Protein 5RL9 (pdb70)

GO terms:
  GO:0060090 molecular adaptor activity (F, IDA)
  GO:0039718 double membrane vesicle viral factory (C, IDA)
  GO:0005737 cytoplasm (C, IDA)
  GO:0039606 symbiont-mediated suppression of host translation initiation (P, IDA)
  GO:0039694 viral RNA genome replication (P, IDA)
  GO:0003724 RNA helicase activity (F, IDA)
  GO:0052170 symbiont-mediated suppression of host innate immune response (P, IDA)
  GO:0140311 protein sequestering activity (F, IDA)
  GO:0004843 cysteine-type deubiquitinase activity (F, EXP)
  GO:0042025 host cell nucleus (C, EXP)
  GO:0044165 host cell endoplasmic reticulum (C, EXP)
  GO:0044174 host cell endosome (C, EXP)
  GO:0044177 host cell Golgi apparatus (C, EXP)
  GO:0030430 host cell cytoplasm (C, EXP)
  GO:0034062 5'-3' RNA polymerase activity (F, EXP)
  GO:0000175 3'-5'-RNA exonuclease activity (F, TAS)
  GO:0062243 double membrane vesicle viral factory outer membrane (C, TAS)
  GO:0003968 RNA-directed RNA polymerase activity (F, TAS)
  GO:0016892 RNA endonuclease activity producing 3'-phosphomonoesters, hydrolytic mechanism (F, TAS)
  GO:0032574 5'-3' RNA helicase activity (F, TAS)

CATH classification: 3.40.50.300

Sequence (1157 aa):
AVGACVLCNSQTSLRCGACIRRPFLCCKCCYDHVISTSHKLVLSVNPYVCNAPGCDVTDVTQLYLGGMSYYCKSHKPPISFPLCANGQVFGLYKVTDFNAIATCDWTNAGDYILANTCTERLKLFAAETLKATEETFKLSYGIATVREVLSDRELHLSWEVGKPRPPLNRNYVFTGYQIGEYTFEKDAVVYRGTTTYKLNVGDYFVLTSHTVMPLSAPTLVPQEHYVRITGLYPTLNISDEFSSNVANYQKVGMQKYSTLQGPPGTGKSHFAIGLALYYPSARIVYTACSHAAVDALCEKALKYLPIDKCSRIIPARARVECFDKFKVNSTLEQYVFCTVNALPETTADIVVFDEISMATNYDLSVVNARLRAKHYVYIGDPAQLPAPRTLLTKGTLEPEYFNSVCRLMKTIGPDMFLGTCRRCPAEIVDTVSALVYDNKLKAHKDKSAQCFKMFYKGVITHDVSSAINRPQIGVVREFLTRNPAWRKAVFISPYNSQNAVASKILGLPTQTVDSSQGSEYDYVIFTQTTETAHSCNVNRFNVAITRAKVGILCIMSDRDLYDKLQFTSLEIVGACVLCNSQTSLRCGACIRRPFLCCKCCYDHVISTSHKLVLSVNPYVCNAPGCDVTDVTQLYLGGMSYYCKSHKPPISFPLCANGQVFGLYKNTCVGSDNVTDFNAIATCDWTNAGDYILANTCTERLKLFAAETLKATEETFKLSYGIATVREVLSDRELHLSWEVGKPRPPLNRNYVFTGYRVTKNSKVQIGEYTFEKGAVVYRGTTTYKLNVGDYFVLTSHTVMPLSAPTLVPQEHYVRITGLYPTLNISDEFSSNVANYQKVGMQKYSTLQGPPGTGKSHFAIGLALYYPSARIVYTACSHAAVDALCEKALKYLPIDKCSRIIPAVECFDKFKVNSTLEQYVFCTVNALPETTADIVVFDEISMATNYDLSVVNARLRAKHYVYIGDPAQLPAPRTLLTKGTLEPEYFNSVCRLMKTIGPDMFLGTCRRCPAEIVDTVSALVYDNKLKAHKDKSAQCFKMMFYKGVITHDVSSAINRPQIGVVREFLTRNPAWRKAVFISPYNSQNAVASKILGLPTQTVDSSQGSEYDYVIFTQTTETAHSCNVNRFNVAITRAKVGILCIMSDRDLYDKLQFTSLEIP

Radius of gyration: 34.45 Å; Cα contacts (8 Å, |Δi|>4): 2597; chains: 2; bounding box: 66×100×106 Å

Secondary structure (DSSP, 8-state):
--EE-TTT--EES-EESSSTT--B--HHHHHHHHTTSS---EESSSBSS--STT-----GGGEEEETTEEEETTT--SS-EESEETTEE--S---HHHHHHHH--S-BHHHHHHHHHS-HHHHHHHHHHHHHHHHHHHTTSPPEEEEEE-SSS-EEEEEPTTSPPPP-SSS--EEE----EEEEE---BEEEESS-----TT-EEEE--PPPPPP-S-SSPPP-B-SS--S----SS--GGGGGGHHHHHHHHTBSEEEEE--TTS-HHHHHHHHHHHSTT--EEEEESSHHHHHHHHHHHHHHS-GGGEEE---SS--S----SSEES-TTSSEEEEEGGG--SEEEEEEEE--GGG--HHHHHHHHHHEEEEEEEEEE-TTS-----TT--BS---GGGS-HHHHHHHHT--SEE--EE-SS-HHHHHHHHHHHSTT-PEE-S---S-EEEEE-----EEETTEEE-HHHHHHHHHHHHH-GGGGGPEEEES-HHHHHHHHHHH---EEEHHHHTT--EEEEEEE----SHHHH-HHHHHHHHTTEEEEEEEEES-HHHHHH--SEEPP-/-EE-TTT--EES-EESSSTT--B--HHHHHHHHHHSS---EESSSBSS--STT-----GGGEEEETTEEEETTT--SS-EESEETTEE--S-TTS----S-THHHHHHHH--S-BHHHHHHHHHS-HHHHHHHHHHHHHHHHHHHTTSPPEEEEE--SSSEEEEEEPTTSPPPP-STT--EEEEEE-SSSEEEEEEEEEEE--EEEEESS-----TT-EEEEPP-PPPPP-S-SSPPP-B-SS--S----S---TTTGGGHHHHHHHHTBSEEEEE--TTS-HHHHHHHHHHHSTT--EEEEESSHHHHHHHHHHHHHHS-GGGEEE---------SSEET-TTSSEEEEEGGG--SEEEEEEEE--GGG--HHHHHHHHHHEEEEEEEEEE-TTS-----TT--BS---GGGS-HHHHHHHHT--SEE--EESSS-HHHHHHHHHHHSTT-PEESS---S-EEEEE-----EE-SS-EE-HHHHHHHHHHHHH-GGGGGPEEEES-HHHHHHHHHHH---EEEHHHHTT--EEEEEEE----SHHHH-HHHHHHHHTTEEEEEEEEES-HHHHHH--SEE----

Organism: Severe acute respiratory syndrome coronavirus 2 (NCBI:txid2697049)

Structure (mmCIF, N/CA/C/O backbone):
data_5RL9
#
_entry.id   5RL9
#
_cell.length_a   59.119
_cell.length_b   70.182
_cell.length_c   85.413
_cell.angle_alpha   102.610
_cell.angle_beta   96.080
_cell.angle_gamma   112.480
#
_symmetry.space_group_name_H-M   'P 1'
#
loop_
_entity.id
_entity.type
_entity.pdbx_description
1 polymer Helicase
2 non-polymer 'ZINC ION'
3 non-polymer 'PHOSPHATE ION'
4 non-polymer 1-(3-fluoro-4-methylphenyl)methanesulfonamide
5 water water
#
loop_
_atom_site.group_PDB
_atom_site.id
_atom_site.type_symbol
_atom_site.label_atom_id
_atom_site.label_alt_id
_atom_site.label_comp_id
_atom_site.label_asym_id
_atom_site.label_entity_id
_atom_site.label_seq_id
_atom_site.pdbx_PDB_ins_code
_atom_site.Cartn_x
_atom_site.Cartn_y
_atom_site.Cartn_z
_atom_site.occupancy
_atom_site.B_iso_or_equiv
_atom_site.auth_seq_id
_atom_site.auth_comp_id
_atom_site.auth_asym_id
_atom_site.auth_atom_id
_atom_site.pdbx_PDB_model_num
ATOM 1 N N . ALA A 1 1 ? -0.461 45.301 -46.136 1.00 102.54 1 ALA A N 1
ATOM 2 C CA . ALA A 1 1 ? -0.111 46.234 -47.205 1.00 103.38 1 ALA A CA 1
ATOM 3 C C . ALA A 1 1 ? 1.353 46.137 -47.663 1.00 101.89 1 ALA A C 1
ATOM 4 O O . ALA A 1 1 ? 1.852 47.065 -48.299 1.00 107.82 1 ALA A O 1
ATOM 6 N N . VAL A 1 2 ? 2.044 45.030 -47.352 1.00 99.51 2 VAL A N 1
ATOM 7 C CA . VAL A 1 2 ? 3.429 44.835 -47.786 1.00 94.16 2 VAL A CA 1
ATOM 8 C C . VAL A 1 2 ? 3.527 43.483 -48.492 1.00 94.34 2 VAL A C 1
ATOM 9 O O . VAL A 1 2 ? 3.093 42.468 -47.946 1.00 96.40 2 VAL A O 1
ATOM 13 N N . GLY A 1 3 ? 4.086 43.487 -49.696 1.00 88.87 3 GLY A N 1
ATOM 14 C CA . GLY A 1 3 ? 4.183 42.280 -50.495 1.00 85.24 3 GLY A CA 1
ATOM 15 C C . GLY A 1 3 ? 5.187 42.317 -51.623 1.00 82.97 3 GLY A C 1
ATOM 16 O O . GLY A 1 3 ? 6.057 43.187 -51.683 1.00 78.28 3 GLY A O 1
ATOM 17 N N . ALA A 1 4 ? 5.084 41.331 -52.507 1.00 85.58 4 ALA A N 1
ATOM 18 C CA . ALA A 1 4 ? 5.989 41.189 -53.641 1.00 89.03 4 ALA A CA 1
ATOM 19 C C . ALA A 1 4 ? 5.387 41.732 -54.947 1.00 91.22 4 ALA A C 1
ATOM 20 O O . ALA A 1 4 ? 4.188 41.570 -55.201 1.00 92.89 4 ALA A O 1
ATOM 22 N N . CYS A 1 5 ? 6.242 42.356 -55.781 1.00 89.11 5 CYS A N 1
ATOM 23 C CA . CYS A 1 5 ? 5.900 42.948 -57.073 1.00 87.49 5 CYS A CA 1
ATOM 24 C C . CYS A 1 5 ? 5.439 41.879 -58.059 1.00 88.59 5 CYS A C 1
ATOM 25 O O . CYS A 1 5 ? 6.104 40.854 -58.186 1.00 90.95 5 CYS A O 1
ATOM 28 N N . VAL A 1 6 ? 4.329 42.124 -58.785 1.00 85.30 6 VAL A N 1
ATOM 29 C CA . VAL A 1 6 ? 3.848 41.162 -59.775 1.00 85.41 6 VAL A CA 1
ATOM 30 C C . VAL A 1 6 ? 4.751 41.072 -61.004 1.00 87.15 6 VAL A C 1
ATOM 31 O O . VAL A 1 6 ? 4.616 40.122 -61.745 1.00 88.84 6 VAL A O 1
ATOM 35 N N . LEU A 1 7 ? 5.654 42.032 -61.239 1.00 89.23 7 LEU A N 1
ATOM 36 C CA . LEU A 1 7 ? 6.531 41.993 -62.417 1.00 91.47 7 LEU A CA 1
ATOM 37 C C . LEU A 1 7 ? 7.953 41.497 -62.140 1.00 96.87 7 LEU A C 1
ATOM 38 O O . LEU A 1 7 ? 8.589 40.942 -63.051 1.00 97.42 7 LEU A O 1
ATOM 43 N N . CYS A 1 8 ? 8.471 41.722 -60.918 1.00 96.36 8 CYS A N 1
ATOM 44 C CA . CYS A 1 8 ? 9.843 41.317 -60.627 1.00 97.18 8 CYS A CA 1
ATOM 45 C C . CYS A 1 8 ? 10.059 40.794 -59.222 1.00 99.55 8 CYS A C 1
ATOM 46 O O . CYS A 1 8 ? 11.212 40.662 -58.833 1.00 101.91 8 CYS A O 1
ATOM 49 N N . ASN A 1 9 ? 8.987 40.526 -58.453 1.00 103.97 9 ASN A N 1
ATOM 50 C CA . ASN A 1 9 ? 9.051 39.972 -57.087 1.00 107.58 9 ASN A CA 1
ATOM 51 C C . ASN A 1 9 ? 9.652 40.922 -56.024 1.00 110.23 9 ASN A C 1
ATOM 52 O O . ASN A 1 9 ? 9.465 40.659 -54.834 1.00 110.47 9 ASN A O 1
ATOM 57 N N . SER A 1 10 ? 10.347 42.024 -56.433 1.00 107.86 10 SER A N 1
ATOM 58 C CA . SER A 1 10 ? 10.964 43.012 -55.525 1.00 103.01 10 SER A CA 1
ATOM 59 C C . SER A 1 10 ? 9.979 43.459 -54.453 1.00 104.07 10 SER A C 1
ATOM 60 O O . SER A 1 10 ? 8.844 43.798 -54.770 1.00 102.89 10 SER A O 1
ATOM 63 N N . GLN A 1 11 ? 10.384 43.372 -53.191 1.00 103.40 11 GLN A N 1
ATOM 64 C CA . GLN A 1 11 ? 9.521 43.757 -52.085 1.00 102.12 11 GLN A CA 1
ATOM 65 C C . GLN A 1 11 ? 9.197 45.273 -52.154 1.00 99.12 11 GLN A C 1
ATOM 66 O O . GLN A 1 11 ? 10.030 46.067 -52.611 1.00 97.68 11 GLN A O 1
ATOM 72 N N . THR A 1 12 ? 7.955 45.643 -51.774 1.00 92.80 12 THR A N 1
ATOM 73 C CA . THR A 1 12 ? 7.456 47.024 -51.740 1.00 88.10 12 THR A CA 1
ATOM 74 C C . THR A 1 12 ? 6.170 47.156 -50.895 1.00 86.18 12 THR A C 1
ATOM 75 O O . THR A 1 12 ? 5.571 46.163 -50.480 1.00 85.08 12 THR A O 1
ATOM 79 N N . SER A 1 13 ? 5.815 48.403 -50.578 1.00 86.58 13 SER A N 1
ATOM 80 C CA . SER A 1 13 ? 4.585 48.798 -49.925 1.00 83.54 13 SER A CA 1
ATOM 81 C C . SER A 1 13 ? 3.585 49.343 -50.996 1.00 82.36 13 SER A C 1
ATOM 82 O O . SER A 1 13 ? 2.438 49.619 -50.643 1.00 79.37 13 SER A O 1
ATOM 85 N N . LEU A 1 14 ? 4.000 49.497 -52.288 1.00 78.70 14 LEU A N 1
ATOM 86 C CA . LEU A 1 14 ? 3.098 50.046 -53.304 1.00 79.55 14 LEU A CA 1
ATOM 87 C C . LEU A 1 14 ? 2.185 49.011 -53.954 1.00 77.41 14 LEU A C 1
ATOM 88 O O . LEU A 1 14 ? 2.620 47.927 -54.297 1.00 78.34 14 LEU A O 1
ATOM 93 N N . ARG A 1 15 ? 0.923 49.379 -54.144 1.00 79.56 15 ARG A N 1
ATOM 94 C CA . ARG A 1 15 ? -0.119 48.625 -54.865 1.00 76.60 15 ARG A CA 1
ATOM 95 C C . ARG A 1 15 ? -0.805 49.627 -55.787 1.00 77.13 15 ARG A C 1
ATOM 96 O O . ARG A 1 15 ? -1.031 50.773 -55.370 1.00 71.42 15 ARG A O 1
ATOM 104 N N . CYS A 1 16 ? -1.170 49.213 -57.019 1.00 75.72 16 CYS A N 1
ATOM 105 C CA . CYS A 1 16 ? -1.897 50.127 -57.889 1.00 71.20 16 CYS A CA 1
ATOM 106 C C . CYS A 1 16 ? -3.351 50.163 -57.483 1.00 68.74 16 CYS A C 1
ATOM 107 O O . CYS A 1 16 ? -4.020 49.144 -57.541 1.00 67.67 16 CYS A O 1
ATOM 110 N N . GLY A 1 17 ? -3.834 51.324 -57.066 1.00 65.82 17 GLY A N 1
ATOM 111 C CA . GLY A 1 17 ? -5.224 51.490 -56.666 1.00 66.59 17 GLY A CA 1
ATOM 112 C C . GLY A 1 17 ? -6.184 51.490 -57.845 1.00 66.72 17 GLY A C 1
ATOM 113 O O . GLY A 1 17 ? -7.373 51.201 -57.669 1.00 68.46 17 GLY A O 1
ATOM 114 N N . ALA A 1 18 ? -5.691 51.834 -59.059 1.00 65.77 18 ALA A N 1
ATOM 115 C CA . ALA A 1 18 ? -6.570 51.877 -60.233 1.00 64.62 18 ALA A CA 1
ATOM 116 C C . ALA A 1 18 ? -6.792 50.478 -60.876 1.00 67.25 18 ALA A C 1
ATOM 117 O O . ALA A 1 18 ? -7.822 50.258 -61.527 1.00 68.28 18 ALA A O 1
ATOM 119 N N . CYS A 1 19 ? -5.849 49.540 -60.653 1.00 62.84 19 CYS A N 1
ATOM 120 C CA . CYS A 1 19 ? -5.985 48.147 -61.101 1.00 62.19 19 CYS A CA 1
ATOM 121 C C . CYS A 1 19 ? -7.083 47.481 -60.305 1.00 62.82 19 CYS A C 1
ATOM 122 O O . CYS A 1 19 ? -7.065 47.586 -59.089 1.00 66.39 19 CYS A O 1
ATOM 125 N N . ILE A 1 20 ? -7.995 46.754 -60.947 1.00 63.29 20 ILE A N 1
ATOM 126 C CA . ILE A 1 20 ? -9.099 46.071 -60.259 1.00 65.48 20 ILE A CA 1
ATOM 127 C C . ILE A 1 2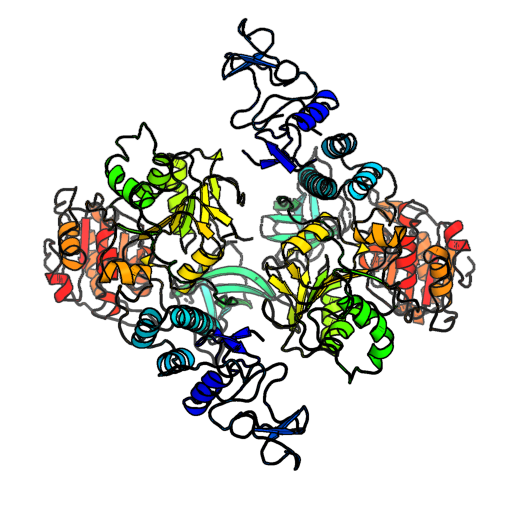0 ? -8.586 45.036 -59.212 1.00 63.41 20 ILE A C 1
ATOM 128 O O . ILE A 1 20 ? -9.211 44.864 -58.159 1.00 62.06 20 ILE A O 1
ATOM 133 N N . ARG A 1 21 ? -7.422 44.424 -59.460 1.00 63.83 21 ARG A N 1
ATOM 134 C CA . ARG A 1 21 ? -6.868 43.447 -58.524 1.00 67.76 21 ARG A CA 1
ATOM 135 C C . ARG A 1 21 ? -5.866 44.066 -57.503 1.00 70.53 21 ARG A C 1
ATOM 136 O O . ARG A 1 21 ? -5.407 43.342 -56.628 1.00 72.85 21 ARG A O 1
ATOM 144 N N . ARG A 1 22 ? -5.576 45.393 -57.592 1.00 73.57 22 ARG A N 1
ATOM 145 C CA . ARG A 1 22 ? -4.626 46.137 -56.725 1.00 72.43 22 ARG A CA 1
ATOM 146 C C . ARG A 1 22 ? -3.285 45.428 -56.539 1.00 71.50 22 ARG A C 1
ATOM 147 O O . ARG A 1 22 ? -2.881 45.137 -55.412 1.00 71.02 22 ARG A O 1
ATOM 155 N N . PRO A 1 23 ? -2.609 45.077 -57.646 1.00 71.07 23 PRO A N 1
ATOM 156 C CA . PRO A 1 23 ? -1.349 44.345 -57.528 1.00 72.51 23 PRO A CA 1
ATOM 157 C C . PRO A 1 23 ? -0.219 45.149 -56.900 1.00 74.43 23 PRO A C 1
ATOM 158 O O . PRO A 1 23 ? -0.102 46.353 -57.111 1.00 70.92 23 PRO A O 1
ATOM 162 N N . PHE A 1 24 ? 0.646 44.453 -56.162 1.00 77.35 24 PHE A N 1
ATOM 163 C CA . PHE A 1 24 ? 1.829 45.053 -55.582 1.00 79.21 24 PHE A CA 1
ATOM 164 C C . PHE A 1 24 ? 2.805 45.369 -56.727 1.00 80.33 24 PHE A C 1
ATOM 165 O O . PHE A 1 24 ? 3.034 44.541 -57.604 1.00 82.07 24 PHE A O 1
ATOM 173 N N . LEU A 1 25 ? 3.301 46.609 -56.768 1.00 78.38 25 LEU A N 1
ATOM 174 C CA . LEU A 1 25 ? 4.236 47.072 -57.795 1.00 75.52 25 LEU A CA 1
ATOM 175 C C . LEU A 1 25 ? 5.406 47.739 -57.087 1.00 76.07 25 LEU A C 1
ATOM 176 O O . LEU A 1 25 ? 5.184 48.590 -56.227 1.00 70.98 25 LEU A O 1
ATOM 181 N N . CYS A 1 26 ? 6.640 47.351 -57.427 1.00 79.86 26 CYS A N 1
ATOM 182 C CA . CYS A 1 26 ? 7.810 47.982 -56.829 1.00 84.81 26 CYS A CA 1
ATOM 183 C C . CYS A 1 26 ? 7.994 49.394 -57.377 1.00 85.17 26 CYS A C 1
ATOM 184 O O . CYS A 1 26 ? 7.418 49.729 -58.402 1.00 85.44 26 CYS A O 1
ATOM 187 N N . CYS A 1 27 ? 8.821 50.211 -56.718 1.00 86.99 27 CYS A N 1
ATOM 188 C CA . CYS A 1 27 ? 9.151 51.573 -57.136 1.00 85.52 27 CYS A CA 1
ATOM 189 C C . CYS A 1 27 ? 9.410 51.732 -58.659 1.00 84.24 27 CYS A C 1
ATOM 190 O O . CYS A 1 27 ? 8.814 52.613 -59.271 1.00 85.92 27 CYS A O 1
ATOM 193 N N . LYS A 1 28 ? 10.290 50.907 -59.269 1.00 82.93 28 LYS A N 1
ATOM 194 C CA . LYS A 1 28 ? 10.630 51.019 -60.696 1.00 86.75 28 LYS A CA 1
ATOM 195 C C . LYS A 1 28 ? 9.514 50.565 -61.663 1.00 86.92 28 LYS A C 1
ATOM 196 O O . LYS A 1 28 ? 9.419 51.077 -62.785 1.00 85.06 28 LYS A O 1
ATOM 198 N N . CYS A 1 29 ? 8.670 49.621 -61.218 1.00 85.76 29 CYS A N 1
ATOM 199 C CA . CYS A 1 29 ? 7.569 49.082 -62.013 1.00 82.24 29 CYS A CA 1
ATOM 200 C C . CYS A 1 29 ? 6.282 49.910 -61.867 1.00 80.42 29 CYS A C 1
ATOM 201 O O . CYS A 1 29 ? 5.601 50.163 -62.860 1.00 74.28 29 CYS A O 1
ATOM 204 N N . CYS A 1 30 ? 5.980 50.367 -60.639 1.00 77.58 30 CYS A N 1
ATOM 205 C CA . CYS A 1 30 ? 4.871 51.269 -60.313 1.00 77.04 30 CYS A CA 1
ATOM 206 C C . CYS A 1 30 ? 4.991 52.546 -61.161 1.00 73.67 30 CYS A C 1
ATOM 207 O O . CYS A 1 30 ? 4.002 53.019 -61.712 1.00 73.61 30 CYS A O 1
ATOM 210 N N . TYR A 1 31 ? 6.219 53.060 -61.303 1.00 76.38 31 TYR A N 1
ATOM 211 C CA . TYR A 1 31 ? 6.493 54.240 -62.103 1.00 76.75 31 TYR A CA 1
ATOM 212 C C . TYR A 1 31 ? 6.166 53.977 -63.557 1.00 76.63 31 TYR A C 1
ATOM 213 O O . TYR A 1 31 ? 5.403 54.732 -64.151 1.00 75.64 31 TYR A O 1
ATOM 222 N N . ASP A 1 32 ? 6.740 52.904 -64.132 1.00 75.85 32 ASP A N 1
ATOM 223 C CA . ASP A 1 32 ? 6.522 52.545 -65.532 1.00 74.09 32 ASP A CA 1
ATOM 224 C C . ASP A 1 32 ? 5.044 52.309 -65.867 1.00 69.72 32 ASP A C 1
ATOM 225 O O . ASP A 1 32 ? 4.631 52.528 -67.000 1.00 70.43 32 ASP A O 1
ATOM 230 N N . HIS A 1 33 ? 4.242 51.954 -64.854 1.00 65.21 33 HIS A N 1
ATOM 231 C CA . HIS A 1 33 ? 2.808 51.757 -64.948 1.00 61.90 33 HIS A CA 1
ATOM 232 C C . HIS A 1 33 ? 2.048 53.099 -64.900 1.00 64.20 33 HIS A C 1
ATOM 233 O O . HIS A 1 33 ? 1.229 53.363 -65.785 1.00 65.13 33 HIS A O 1
ATOM 240 N N . VAL A 1 34 ? 2.313 53.940 -63.882 1.00 64.42 34 VAL A N 1
ATOM 241 C CA . VAL A 1 34 ? 1.586 55.203 -63.760 1.00 63.83 34 VAL A CA 1
ATOM 242 C C . VAL A 1 34 ? 1.897 56.171 -64.877 1.00 62.63 34 VAL A C 1
ATOM 243 O O . VAL A 1 34 ? 0.983 56.837 -65.365 1.00 63.51 34 VAL A O 1
ATOM 247 N N . ILE A 1 35 ? 3.164 56.202 -65.318 1.00 64.30 35 ILE A N 1
ATOM 248 C CA . ILE A 1 35 ? 3.656 57.114 -66.345 1.00 68.31 35 ILE A CA 1
ATOM 249 C C . ILE A 1 35 ? 3.246 56.712 -67.782 1.00 69.99 35 ILE A C 1
ATOM 250 O O . ILE A 1 35 ? 3.424 57.509 -68.706 1.00 71.96 35 ILE A O 1
ATOM 255 N N . SER A 1 36 ? 2.690 55.499 -67.978 1.00 69.99 36 SER A N 1
ATOM 256 C CA . SER A 1 36 ? 2.275 55.052 -69.301 1.00 68.75 36 SER A CA 1
ATOM 257 C C . SER A 1 36 ? 0.778 54.726 -69.443 1.00 68.02 36 SER A C 1
ATOM 258 O O . SER A 1 36 ? 0.320 54.465 -70.553 1.00 68.46 36 SER A O 1
ATOM 261 N N . THR A 1 37 ? 0.028 54.709 -68.333 1.00 66.11 37 THR A N 1
ATOM 262 C CA . THR A 1 37 ? -1.409 54.416 -68.348 1.00 62.98 37 THR A CA 1
ATOM 263 C C . THR A 1 37 ? -2.229 55.557 -67.696 1.00 63.09 37 THR A C 1
ATOM 264 O O . THR A 1 37 ? -1.645 56.499 -67.167 1.00 61.93 37 THR A O 1
ATOM 268 N N . SER A 1 38 ? -3.577 55.448 -67.708 1.00 62.56 38 SER A N 1
ATOM 269 C CA . SER A 1 38 ? -4.488 56.332 -66.988 1.00 63.40 38 SER A CA 1
ATOM 270 C C . SER A 1 38 ? -4.463 56.007 -65.452 1.00 64.80 38 SER A C 1
ATOM 271 O O . SER A 1 38 ? -5.124 56.696 -64.676 1.00 67.65 38 SER A O 1
ATOM 274 N N . HIS A 1 39 ? -3.743 54.946 -65.023 1.00 64.47 39 HIS A N 1
ATOM 275 C CA . HIS A 1 39 ? -3.698 54.546 -63.628 1.00 64.50 39 HIS A CA 1
ATOM 276 C C . HIS A 1 39 ? -2.724 55.430 -62.863 1.00 61.86 39 HIS A C 1
ATOM 277 O O . HIS A 1 39 ? -1.526 55.364 -63.106 1.00 59.73 39 HIS A O 1
ATOM 284 N N . LYS A 1 40 ? -3.238 56.313 -61.999 1.00 61.63 40 LYS A N 1
ATOM 285 C CA . LYS A 1 40 ? -2.368 57.220 -61.228 1.00 62.16 40 LYS A CA 1
ATOM 286 C C . LYS A 1 40 ? -2.530 57.089 -59.719 1.00 61.43 40 LYS A C 1
ATOM 287 O O . LYS A 1 40 ? -1.835 57.804 -58.997 1.00 61.02 40 LYS A O 1
ATOM 293 N N . LEU A 1 41 ? -3.493 56.262 -59.239 1.00 62.72 41 LEU A N 1
ATOM 294 C CA . LEU A 1 41 ? -3.676 56.101 -57.810 1.00 65.75 41 LEU A CA 1
ATOM 295 C C . LEU A 1 41 ? -2.713 55.042 -57.306 1.00 68.82 41 LEU A C 1
ATOM 296 O O . LEU A 1 41 ? -2.753 53.901 -57.768 1.00 66.98 41 LEU A O 1
ATOM 301 N N . VAL A 1 42 ? -1.834 55.421 -56.369 1.00 72.47 42 VAL A N 1
ATOM 302 C CA . VAL A 1 42 ? -0.878 54.493 -55.767 1.00 71.76 42 VAL A CA 1
ATOM 303 C C . VAL A 1 42 ? -1.256 54.320 -54.284 1.00 77.89 42 VAL A C 1
ATOM 304 O O . VAL A 1 42 ? -1.596 55.300 -53.613 1.00 78.56 42 VAL A O 1
ATOM 308 N N . LEU A 1 43 ? -1.301 53.066 -53.812 1.00 79.89 43 LEU A N 1
ATOM 309 C CA . LEU A 1 43 ? -1.672 52.719 -52.447 1.00 83.43 43 LEU A CA 1
ATOM 310 C C . LEU A 1 43 ? -0.458 52.190 -51.693 1.00 89.27 43 LEU A C 1
ATOM 311 O O . LEU A 1 43 ? 0.331 51.427 -52.242 1.00 86.39 43 LEU A O 1
ATOM 316 N N . SER A 1 44 ? -0.315 52.604 -50.430 1.00 94.49 44 SER A N 1
ATOM 317 C CA . SER A 1 44 ? 0.743 52.167 -49.502 1.00 99.40 44 SER A CA 1
ATOM 318 C C . SER A 1 44 ? -0.034 51.785 -48.194 1.00 102.53 44 SER A C 1
ATOM 319 O O . SER A 1 44 ? -1.124 51.208 -48.309 1.00 106.28 44 SER A O 1
ATOM 322 N N . VAL A 1 45 ? 0.488 52.087 -46.980 1.00 100.61 45 VAL A N 1
ATOM 323 C CA . VAL A 1 45 ? -0.252 51.859 -45.720 1.00 98.99 45 VAL A CA 1
ATOM 324 C C . VAL A 1 45 ? -1.511 52.781 -45.732 1.00 101.06 45 VAL A C 1
ATOM 325 O O . VAL A 1 45 ? -2.628 52.381 -45.397 1.00 101.05 45 VAL A O 1
ATOM 329 N N . ASN A 1 46 ? -1.271 54.021 -46.162 1.00 105.65 46 ASN A N 1
ATOM 330 C CA . ASN A 1 46 ? -2.134 55.168 -46.393 1.00 98.69 46 ASN A CA 1
ATOM 331 C C . ASN A 1 46 ? -2.040 55.455 -47.915 1.00 96.05 46 ASN A C 1
ATOM 332 O O . ASN A 1 46 ? -0.968 55.275 -48.510 1.00 96.91 46 ASN A O 1
ATOM 337 N N . PRO A 1 47 ? -3.134 55.868 -48.578 1.00 89.92 47 PRO A N 1
ATOM 338 C CA . PRO A 1 47 ? -3.044 56.135 -50.027 1.00 86.22 47 PRO A CA 1
ATOM 339 C C . PRO A 1 47 ? -2.183 57.349 -50.367 1.00 81.58 47 PRO A C 1
ATOM 340 O O . PRO A 1 47 ? -1.963 58.206 -49.513 1.00 81.83 47 PRO A O 1
ATOM 344 N N . TYR A 1 48 ? -1.665 57.407 -51.603 1.00 77.35 48 TYR A N 1
ATOM 345 C CA . TYR A 1 48 ? -0.884 58.564 -52.033 1.00 74.77 48 TYR A CA 1
ATOM 346 C C . TYR A 1 48 ? -1.813 59.623 -52.515 1.00 73.37 48 TYR A C 1
ATOM 347 O O . TYR A 1 48 ? -2.275 59.598 -53.650 1.00 75.15 48 TYR A O 1
ATOM 356 N N . VAL A 1 49 ? -2.171 60.493 -51.590 1.00 70.65 49 VAL A N 1
ATOM 357 C CA . VAL A 1 49 ? -3.132 61.550 -51.796 1.00 68.69 49 VAL A CA 1
ATOM 358 C C . VAL A 1 49 ? -2.660 62.799 -51.044 1.00 69.73 49 VAL A C 1
ATOM 359 O O . VAL A 1 49 ? -1.884 62.690 -50.077 1.00 70.47 49 VAL A O 1
ATOM 363 N N . CYS A 1 50 ? -3.099 63.991 -51.499 1.00 67.57 50 CYS A N 1
ATOM 364 C CA . CYS A 1 50 ? -2.712 65.206 -50.816 1.00 64.83 50 CYS A CA 1
ATOM 365 C C . CYS A 1 50 ? -3.330 65.268 -49.439 1.00 66.17 50 CYS A C 1
ATOM 366 O O . CYS A 1 50 ? -4.560 65.292 -49.286 1.00 61.63 50 CYS A O 1
ATOM 369 N N . ASN A 1 51 ? -2.446 65.238 -48.431 1.00 66.03 51 ASN A N 1
ATOM 370 C CA . ASN A 1 51 ? -2.774 65.295 -47.013 1.00 67.29 51 ASN A CA 1
ATOM 371 C C . ASN A 1 51 ? -3.364 66.640 -46.587 1.00 65.07 51 ASN A C 1
ATOM 372 O O . ASN A 1 51 ? -3.949 66.715 -45.506 1.00 62.49 51 ASN A O 1
ATOM 377 N N . ALA A 1 52 ? -3.225 67.697 -47.425 1.00 61.20 52 ALA A N 1
ATOM 378 C CA . ALA A 1 52 ? -3.785 69.006 -47.130 1.00 61.54 52 ALA A CA 1
ATOM 379 C C . ALA A 1 52 ? -5.311 68.902 -47.064 1.00 63.09 52 ALA A C 1
ATOM 380 O O . ALA A 1 52 ? -5.918 68.221 -47.894 1.00 67.08 52 ALA A O 1
ATOM 382 N N . PRO A 1 53 ? -5.929 69.500 -46.030 1.00 62.75 53 PRO A N 1
ATOM 383 C CA . PRO A 1 53 ? -7.387 69.373 -45.865 1.00 64.65 53 PRO A CA 1
ATOM 384 C C . PRO A 1 53 ? -8.226 69.822 -47.053 1.00 66.40 53 PRO A C 1
ATOM 385 O O . PRO A 1 53 ? -7.952 70.871 -47.633 1.00 65.04 53 PRO A O 1
ATOM 389 N N . GLY A 1 54 ? -9.221 69.011 -47.420 1.00 71.48 54 GLY A N 1
ATOM 390 C CA . GLY A 1 54 ? -10.145 69.317 -48.511 1.00 71.25 54 GLY A CA 1
ATOM 391 C C . GLY A 1 54 ? -9.593 69.182 -49.919 1.00 70.73 54 GLY A C 1
ATOM 392 O O . GLY A 1 54 ? -10.346 69.298 -50.887 1.00 70.94 54 GLY A O 1
ATOM 393 N N . CYS A 1 55 ? -8.283 68.932 -50.056 1.00 69.84 55 CYS A N 1
ATOM 394 C CA . CYS A 1 55 ? -7.659 68.813 -51.365 1.00 70.25 55 CYS A CA 1
ATOM 395 C C . CYS A 1 55 ? -7.923 67.463 -51.989 1.00 72.05 55 CYS A C 1
ATOM 396 O O . CYS A 1 55 ? -7.815 66.437 -51.309 1.00 72.62 55 CYS A O 1
ATOM 399 N N . ASP A 1 56 ? -8.229 67.453 -53.297 1.00 75.23 56 ASP A N 1
ATOM 400 C CA . ASP A 1 56 ? -8.546 66.210 -53.997 1.00 76.31 56 ASP A CA 1
ATOM 401 C C . ASP A 1 56 ? -7.472 65.721 -54.975 1.00 74.39 56 ASP A C 1
ATOM 402 O O . ASP A 1 56 ? -7.817 64.991 -55.902 1.00 76.01 56 ASP A O 1
ATOM 407 N N . VAL A 1 57 ? -6.182 66.065 -54.767 1.00 70.70 57 VAL A N 1
ATOM 408 C CA . VAL A 1 57 ? -5.124 65.561 -55.651 1.00 68.37 57 VAL A CA 1
ATOM 409 C C . VAL A 1 57 ? -4.736 64.142 -55.268 1.00 70.78 57 VAL A C 1
ATOM 410 O O . VAL A 1 57 ? -4.200 63.930 -54.184 1.00 72.59 57 VAL A O 1
ATOM 414 N N . THR A 1 58 ? -5.038 63.166 -56.162 1.00 72.72 58 THR A N 1
ATOM 415 C CA . THR A 1 58 ? -4.749 61.728 -56.005 1.00 70.85 58 THR A CA 1
ATOM 416 C C . THR A 1 58 ? -3.697 61.207 -57.006 1.00 69.38 58 THR A C 1
ATOM 417 O O . THR A 1 58 ? -3.164 60.116 -56.810 1.00 70.21 58 THR A O 1
ATOM 421 N N . ASP A 1 59 ? -3.438 61.961 -58.093 1.00 66.58 59 ASP A N 1
ATOM 422 C CA . ASP A 1 59 ? -2.483 61.596 -59.136 1.00 66.58 59 ASP A CA 1
ATOM 423 C C . ASP A 1 59 ? -1.072 61.638 -58.572 1.00 64.09 59 ASP A C 1
ATOM 424 O O . ASP A 1 59 ? -0.575 62.709 -58.229 1.00 62.89 59 ASP A O 1
ATOM 429 N N . VAL A 1 60 ? -0.418 60.472 -58.522 1.00 65.14 60 VAL A N 1
ATOM 430 C CA . VAL A 1 60 ? 0.937 60.280 -57.998 1.00 66.86 60 VAL A CA 1
ATOM 431 C C . VAL A 1 60 ? 2.000 61.122 -58.731 1.00 68.58 60 VAL A C 1
ATOM 432 O O . VAL A 1 60 ? 2.990 61.534 -58.121 1.00 70.20 60 VAL A O 1
ATOM 436 N N . THR A 1 61 ? 1.789 61.410 -60.019 1.00 69.70 61 THR A N 1
ATOM 437 C CA . THR A 1 61 ? 2.738 62.231 -60.792 1.00 72.16 61 THR A CA 1
ATOM 438 C C . THR A 1 61 ? 2.673 63.731 -60.430 1.00 72.91 61 THR A C 1
ATOM 439 O O . THR A 1 61 ? 3.606 64.485 -60.743 1.00 73.72 61 THR A O 1
ATOM 443 N N . GLN A 1 62 ? 1.575 64.147 -59.758 1.00 74.05 62 GLN A N 1
ATOM 444 C CA . GLN A 1 62 ? 1.347 65.509 -59.284 1.00 73.69 62 GLN A CA 1
ATOM 445 C C . GLN A 1 62 ? 1.497 65.609 -57.747 1.00 73.13 62 GLN A C 1
ATOM 446 O O . GLN A 1 62 ? 1.083 66.619 -57.174 1.00 73.17 62 GLN A O 1
ATOM 452 N N . LEU A 1 63 ? 2.097 64.578 -57.082 1.00 67.48 63 LEU A N 1
ATOM 453 C CA . LEU A 1 63 ? 2.288 64.546 -55.635 1.00 64.74 63 LEU A CA 1
ATOM 454 C C . LEU A 1 63 ? 3.776 64.468 -55.225 1.00 64.86 63 LEU A C 1
ATOM 455 O O . LEU A 1 63 ? 4.630 64.054 -56.008 1.00 66.32 63 LEU A O 1
ATOM 460 N N . TYR A 1 64 ? 4.073 64.935 -53.995 1.00 63.99 64 TYR A N 1
ATOM 461 C CA . TYR A 1 64 ? 5.402 65.063 -53.403 1.00 62.95 64 TYR A CA 1
ATOM 462 C C . TYR A 1 64 ? 5.397 64.611 -51.938 1.00 61.97 64 TYR A C 1
ATOM 463 O O . TYR A 1 64 ? 4.387 64.725 -51.259 1.00 62.56 64 TYR A O 1
ATOM 472 N N . LEU A 1 65 ? 6.552 64.183 -51.433 1.00 64.30 65 LEU A N 1
ATOM 473 C CA . LEU A 1 65 ? 6.717 63.805 -50.037 1.00 67.97 65 LEU A CA 1
ATOM 474 C C . LEU A 1 65 ? 7.231 65.029 -49.272 1.00 68.06 65 LEU A C 1
ATOM 475 O O . LEU A 1 65 ? 8.361 65.467 -49.485 1.00 63.78 65 LEU A O 1
ATOM 480 N N . GLY A 1 66 ? 6.374 65.583 -48.428 1.00 71.36 66 GLY A N 1
ATOM 481 C CA . GLY A 1 66 ? 6.709 66.718 -47.580 1.00 73.85 66 GLY A CA 1
ATOM 482 C C . GLY A 1 66 ? 6.963 66.219 -46.177 1.00 76.05 66 GLY A C 1
ATOM 483 O O . GLY A 1 66 ? 6.068 66.218 -45.328 1.00 78.08 66 GLY A O 1
ATOM 484 N N . GLY A 1 67 ? 8.179 65.738 -45.965 1.00 80.34 67 GLY A N 1
ATOM 485 C CA . GLY A 1 67 ? 8.612 65.143 -44.706 1.00 81.60 67 GLY A CA 1
ATOM 486 C C . GLY A 1 67 ? 8.210 63.683 -44.623 1.00 80.82 67 GLY A C 1
ATOM 487 O O . GLY A 1 67 ? 8.882 62.796 -45.165 1.00 80.17 67 GLY A O 1
ATOM 488 N N . MET A 1 68 ? 7.082 63.439 -43.957 1.00 81.76 68 MET A N 1
ATOM 489 C CA . MET A 1 68 ? 6.492 62.108 -43.815 1.00 79.46 68 MET A CA 1
ATOM 490 C C . MET A 1 68 ? 5.103 62.013 -44.477 1.00 75.86 68 MET A C 1
ATOM 491 O O . MET A 1 68 ? 4.596 60.904 -44.661 1.00 75.55 68 MET A O 1
ATOM 493 N N . SER A 1 69 ? 4.499 63.166 -44.844 1.00 71.54 69 SER A N 1
ATOM 494 C CA . SER A 1 69 ? 3.197 63.250 -45.493 1.00 69.61 69 SER A CA 1
ATOM 495 C C . SER A 1 69 ? 3.300 63.489 -47.023 1.00 66.35 69 SER A C 1
ATOM 496 O O . SER A 1 69 ? 4.394 63.682 -47.559 1.00 63.02 69 SER A O 1
ATOM 499 N N . TYR A 1 70 ? 2.164 63.455 -47.725 1.00 63.11 70 TYR A N 1
ATOM 500 C CA . TYR A 1 70 ? 2.137 63.624 -49.168 1.00 62.00 70 TYR A CA 1
ATOM 501 C C . TYR A 1 70 ? 1.317 64.842 -49.511 1.00 58.02 70 TYR A C 1
ATOM 502 O O . TYR A 1 70 ? 0.256 65.041 -48.939 1.00 54.23 70 TYR A O 1
ATOM 511 N N . TYR A 1 71 ? 1.818 65.681 -50.418 1.00 56.65 71 TYR A N 1
ATOM 512 C CA . TYR A 1 71 ? 1.123 66.908 -50.834 1.00 57.73 71 TYR A CA 1
ATOM 513 C C . TYR A 1 71 ? 1.249 67.141 -52.333 1.00 56.38 71 TYR A C 1
ATOM 514 O O . TYR A 1 71 ? 2.207 66.691 -52.937 1.00 56.24 71 TYR A O 1
ATOM 523 N N . CYS A 1 72 ? 0.316 67.881 -52.928 1.00 56.57 72 CYS A N 1
ATOM 524 C CA . CYS A 1 72 ? 0.399 68.232 -54.350 1.00 57.42 72 CYS A CA 1
ATOM 525 C C . CYS A 1 72 ? 1.354 69.463 -54.554 1.00 61.40 72 CYS A C 1
ATOM 526 O O . CYS A 1 72 ? 1.939 69.965 -53.580 1.00 61.96 72 CYS A O 1
ATOM 529 N N . LYS A 1 73 ? 1.481 69.963 -55.804 1.00 61.50 73 LYS A N 1
ATOM 530 C CA . LYS A 1 73 ? 2.317 71.126 -56.118 1.00 60.16 73 LYS A CA 1
ATOM 531 C C . LYS A 1 73 ? 1.821 72.406 -55.382 1.00 61.87 73 LYS A C 1
ATOM 532 O O . LYS A 1 73 ? 2.646 73.245 -54.995 1.00 64.49 73 LYS A O 1
ATOM 534 N N . SER A 1 74 ? 0.475 72.515 -55.145 1.00 61.72 74 SER A N 1
ATOM 535 C CA . SER A 1 74 ? -0.191 73.640 -54.475 1.00 61.10 74 SER A CA 1
ATOM 536 C C . SER A 1 74 ? -0.048 73.645 -52.947 1.00 60.19 74 SER A C 1
ATOM 537 O O . SER A 1 74 ? -0.241 74.689 -52.336 1.00 58.60 74 SER A O 1
ATOM 540 N N . HIS A 1 75 ? 0.211 72.482 -52.325 1.00 58.67 75 HIS A N 1
ATOM 541 C CA . HIS A 1 75 ? 0.268 72.390 -50.874 1.00 56.61 75 HIS A CA 1
ATOM 542 C C . HIS A 1 75 ? 1.587 71.930 -50.297 1.00 56.10 75 HIS A C 1
ATOM 543 O O . HIS A 1 75 ? 1.733 71.927 -49.078 1.00 58.36 75 HIS A O 1
ATOM 550 N N . LYS A 1 76 ? 2.532 71.524 -51.132 1.00 55.84 76 LYS A N 1
ATOM 551 C CA . LYS A 1 76 ? 3.799 70.994 -50.646 1.00 57.31 76 LYS A CA 1
ATOM 552 C C . LYS A 1 76 ? 4.651 72.017 -49.900 1.00 57.61 76 LYS A C 1
ATOM 553 O O . LYS A 1 76 ? 4.666 73.201 -50.250 1.00 56.95 76 LYS A O 1
ATOM 559 N N . PRO A 1 77 ? 5.388 71.569 -48.862 1.00 56.42 77 PRO A N 1
ATOM 560 C CA . PRO A 1 77 ? 6.332 72.480 -48.196 1.00 57.61 77 PRO A CA 1
ATOM 561 C C . PRO A 1 77 ? 7.577 72.714 -49.074 1.00 59.52 77 PRO A C 1
ATOM 562 O O . PRO A 1 77 ? 7.820 71.950 -50.014 1.00 58.71 77 PRO A O 1
ATOM 566 N N . PRO A 1 78 ? 8.402 73.748 -48.801 1.00 62.25 78 PRO A N 1
ATOM 567 C CA . PRO A 1 78 ? 9.608 73.967 -49.629 1.00 61.70 78 PRO A CA 1
ATOM 568 C C . PRO A 1 78 ? 10.544 72.756 -49.706 1.00 63.34 78 PRO A C 1
ATOM 569 O O . PRO A 1 78 ? 11.103 72.486 -50.772 1.00 63.66 78 PRO A O 1
ATOM 573 N N . ILE A 1 79 ? 10.723 72.033 -48.588 1.00 63.88 79 ILE A N 1
ATOM 574 C CA . ILE A 1 79 ? 11.587 70.864 -48.591 1.00 64.88 79 ILE A CA 1
ATOM 575 C C . ILE A 1 79 ? 10.715 69.605 -48.808 1.00 68.26 79 ILE A C 1
ATOM 576 O O . ILE A 1 79 ? 10.121 69.021 -47.887 1.00 66.86 79 ILE A O 1
ATOM 581 N N . SER A 1 80 ? 10.583 69.270 -50.095 1.00 70.21 80 SER A N 1
ATOM 582 C CA . SER A 1 80 ? 9.802 68.138 -50.571 1.00 70.79 80 SER A CA 1
ATOM 583 C C . SER A 1 80 ? 10.418 67.547 -51.845 1.00 73.88 80 SER A C 1
ATOM 584 O O . SER A 1 80 ? 11.072 68.231 -52.632 1.00 73.66 80 SER A O 1
ATOM 587 N N . PHE A 1 81 ? 10.179 66.269 -52.034 1.00 75.25 81 PHE A N 1
ATOM 588 C CA . PHE A 1 81 ? 10.677 65.465 -53.137 1.00 73.32 81 PHE A CA 1
ATOM 589 C C . PHE A 1 81 ? 9.491 65.007 -53.963 1.00 70.65 81 PHE A C 1
ATOM 590 O O . PHE A 1 81 ? 8.557 64.517 -53.353 1.00 65.48 81 PHE A O 1
ATOM 598 N N . PRO A 1 82 ? 9.524 65.006 -55.316 1.00 70.99 82 PRO A N 1
ATOM 599 C CA . PRO A 1 82 ? 8.403 64.408 -56.063 1.00 69.49 82 PRO A CA 1
ATOM 600 C C . PRO A 1 82 ? 8.293 62.902 -55.818 1.00 68.17 82 PRO A C 1
ATOM 601 O O . PRO A 1 82 ? 9.296 62.198 -55.642 1.00 63.09 82 PRO A O 1
ATOM 605 N N . LEU A 1 83 ? 7.043 62.431 -55.733 1.00 68.85 83 LEU A N 1
ATOM 606 C CA . LEU A 1 83 ? 6.769 61.002 -55.568 1.00 71.27 83 LEU A CA 1
ATOM 607 C C . LEU A 1 83 ? 7.248 60.279 -56.837 1.00 73.07 83 LEU A C 1
ATOM 608 O O . LEU A 1 83 ? 7.982 59.290 -56.751 1.00 74.73 83 LEU A O 1
ATOM 613 N N . CYS A 1 84 ? 6.940 60.863 -58.011 1.00 77.45 84 CYS A N 1
ATOM 614 C CA . CYS A 1 84 ? 7.408 60.310 -59.264 1.00 78.82 84 CYS A CA 1
ATOM 615 C C . CYS A 1 84 ? 8.586 61.063 -59.783 1.00 79.22 84 CYS A C 1
ATOM 616 O O . CYS A 1 84 ? 8.438 62.198 -60.238 1.00 80.50 84 CYS A O 1
ATOM 619 N N . ALA A 1 85 ? 9.749 60.422 -59.771 1.00 81.75 85 ALA A N 1
ATOM 620 C CA . ALA A 1 85 ? 10.942 60.975 -60.401 1.00 87.67 85 ALA A CA 1
ATOM 621 C C . ALA A 1 85 ? 12.022 59.918 -60.547 1.00 89.84 85 ALA A C 1
ATOM 622 O O . ALA A 1 85 ? 12.083 58.986 -59.745 1.00 89.32 85 ALA A O 1
ATOM 624 N N . ASN A 1 86 ? 12.877 60.067 -61.567 1.00 95.08 86 ASN A N 1
ATOM 625 C CA . ASN A 1 86 ? 14.002 59.167 -61.830 1.00 97.66 86 ASN A CA 1
ATOM 626 C C . ASN A 1 86 ? 13.622 57.680 -62.025 1.00 97.19 86 ASN A C 1
ATOM 627 O O . ASN A 1 86 ? 14.298 56.788 -61.507 1.00 96.44 86 ASN A O 1
ATOM 632 N N . GLY A 1 87 ? 12.573 57.433 -62.801 1.00 96.25 87 GLY A N 1
ATOM 633 C CA . GLY A 1 87 ? 12.118 56.080 -63.109 1.00 89.85 87 GLY A CA 1
ATOM 634 C C . GLY A 1 87 ? 11.502 55.308 -61.955 1.00 89.49 87 GLY A C 1
ATOM 635 O O . GLY A 1 87 ? 11.264 54.098 -62.077 1.00 85.56 87 GLY A O 1
ATOM 636 N N . GLN A 1 88 ? 11.209 56.005 -60.826 1.00 86.43 88 GLN A N 1
ATOM 637 C CA . GLN A 1 88 ? 10.660 55.375 -59.627 1.00 81.73 88 GLN A CA 1
ATOM 638 C C . GLN A 1 88 ? 9.564 56.183 -58.936 1.00 77.94 88 GLN A C 1
ATOM 639 O O . GLN A 1 88 ? 9.516 57.408 -59.051 1.00 75.05 88 GLN A O 1
ATOM 645 N N . VAL A 1 89 ? 8.701 55.469 -58.196 1.00 75.94 89 VAL A N 1
ATOM 646 C CA . VAL A 1 89 ? 7.648 55.998 -57.320 1.00 76.59 89 VAL A CA 1
ATOM 647 C C . VAL A 1 89 ? 8.172 55.745 -55.907 1.00 78.96 89 VAL A C 1
ATOM 648 O O . VAL A 1 89 ? 8.618 54.634 -55.611 1.00 78.88 89 VAL A O 1
ATOM 652 N N . PHE A 1 90 ? 8.166 56.777 -55.051 1.00 82.17 90 PHE A N 1
ATOM 653 C CA . PHE A 1 90 ? 8.689 56.653 -53.699 1.00 83.99 90 PHE A CA 1
ATOM 654 C C . PHE A 1 90 ? 7.897 55.684 -52.828 1.00 86.20 90 PHE A C 1
ATOM 655 O O . PHE A 1 90 ? 6.696 55.829 -52.685 1.00 86.64 90 PHE A O 1
ATOM 663 N N . GLY A 1 91 ? 8.597 54.742 -52.217 1.00 89.56 91 GLY A N 1
ATOM 664 C CA . GLY A 1 91 ? 8.023 53.770 -51.297 1.00 93.32 91 GLY A CA 1
ATOM 665 C C . GLY A 1 91 ? 9.099 53.156 -50.425 1.00 95.85 91 GLY A C 1
ATOM 666 O O . GLY A 1 91 ? 10.181 53.738 -50.260 1.00 98.53 91 GLY A O 1
ATOM 667 N N . LEU A 1 92 ? 8.831 51.974 -49.877 1.00 95.99 92 LEU A N 1
ATOM 668 C CA . LEU A 1 92 ? 9.846 51.282 -49.091 1.00 95.77 92 LEU A CA 1
ATOM 669 C C . LEU A 1 92 ? 10.617 50.338 -50.015 1.00 96.96 92 LEU A C 1
ATOM 670 O O . LEU A 1 92 ? 10.112 49.970 -51.073 1.00 100.58 92 LEU A O 1
ATOM 675 N N . TYR A 1 93 ? 11.843 49.952 -49.621 1.00 98.02 93 TYR A N 1
ATOM 676 C CA . TYR A 1 93 ? 12.695 48.978 -50.325 1.00 96.33 93 TYR A CA 1
ATOM 677 C C . TYR A 1 93 ? 13.112 49.399 -51.756 1.00 97.02 93 TYR A C 1
ATOM 678 O O . TYR A 1 93 ? 13.228 48.536 -52.630 1.00 96.00 93 TYR A O 1
ATOM 687 N N . LYS A 1 94 ? 13.393 50.711 -51.968 1.00 93.76 94 LYS A N 1
ATOM 688 C CA . LYS A 1 94 ? 13.805 51.308 -53.251 1.00 92.66 94 LYS A CA 1
ATOM 689 C C . LYS A 1 94 ? 15.077 50.714 -53.880 1.00 94.89 94 LYS A C 1
ATOM 690 O O . LYS A 1 94 ? 15.799 49.939 -53.262 1.00 96.45 94 LYS A O 1
ATOM 692 N N . VAL A 1 103 ? 6.923 45.376 -68.773 1.00 83.85 103 VAL A N 1
ATOM 693 C CA . VAL A 1 103 ? 5.885 46.204 -68.140 1.00 81.11 103 VAL A CA 1
ATOM 694 C C . VAL A 1 103 ? 4.911 46.777 -69.181 1.00 77.50 103 VAL A C 1
ATOM 695 O O . VAL A 1 103 ? 3.761 47.028 -68.824 1.00 72.77 103 VAL A O 1
ATOM 699 N N . THR A 1 104 ? 5.329 46.916 -70.470 1.00 76.20 104 THR A N 1
ATOM 700 C CA . THR A 1 104 ? 4.407 47.238 -71.579 1.00 74.34 104 THR A CA 1
ATOM 701 C C . THR A 1 104 ? 3.251 46.170 -71.637 1.00 74.42 104 THR A C 1
ATOM 702 O O . THR A 1 104 ? 2.097 46.489 -71.944 1.00 75.84 104 THR A O 1
ATOM 706 N N . ASP A 1 105 ? 3.582 44.913 -71.314 1.00 73.45 105 ASP A N 1
ATOM 707 C CA . ASP A 1 105 ? 2.604 43.834 -71.283 1.00 68.46 105 ASP A CA 1
ATOM 708 C C . ASP A 1 105 ? 1.691 43.966 -70.052 1.00 64.87 105 ASP A C 1
ATOM 709 O O . ASP A 1 105 ? 0.472 43.836 -70.162 1.00 59.58 105 ASP A O 1
ATOM 714 N N . PHE A 1 106 ? 2.278 44.292 -68.894 1.00 62.66 106 PHE A N 1
ATOM 715 C CA . PHE A 1 106 ? 1.532 44.509 -67.657 1.00 61.58 106 PHE A CA 1
ATOM 716 C C . PHE A 1 106 ? 0.492 45.628 -67.848 1.00 60.70 106 PHE A C 1
ATOM 717 O O . PHE A 1 106 ? -0.647 45.487 -67.401 1.00 61.73 106 PHE A O 1
ATOM 725 N N . ASN A 1 107 ? 0.890 46.723 -68.509 1.00 59.96 107 ASN A N 1
ATOM 726 C CA . ASN A 1 107 ? 0.006 47.872 -68.748 1.00 58.86 107 ASN A CA 1
ATOM 727 C C . ASN A 1 107 ? -1.202 47.480 -69.582 1.00 56.34 107 ASN A C 1
ATOM 728 O O . ASN A 1 107 ? -2.327 47.886 -69.269 1.00 55.50 107 ASN A O 1
ATOM 733 N N . ALA A 1 108 ? -0.965 46.704 -70.653 1.00 55.08 108 ALA A N 1
ATOM 734 C CA . ALA A 1 108 ? -2.043 46.285 -71.535 1.00 52.65 108 ALA A CA 1
ATOM 735 C C . ALA A 1 108 ? -3.031 45.343 -70.828 1.00 51.10 108 ALA A C 1
ATOM 736 O O . ALA A 1 108 ? -4.233 45.549 -70.947 1.00 51.24 108 ALA A O 1
ATOM 738 N N . ILE A 1 109 ? -2.528 44.389 -70.013 1.00 51.35 109 ILE A N 1
ATOM 739 C CA . ILE A 1 109 ? -3.390 43.500 -69.231 1.00 51.74 109 ILE A CA 1
ATOM 740 C C . ILE A 1 109 ? -4.206 44.308 -68.199 1.00 51.79 109 ILE A C 1
ATOM 741 O O . ILE A 1 109 ? -5.413 44.096 -68.048 1.00 52.43 109 ILE A O 1
ATOM 746 N N . ALA A 1 110 ? -3.532 45.230 -67.492 1.00 51.12 110 ALA A N 1
ATOM 747 C CA . ALA A 1 110 ? -4.130 46.063 -66.462 1.00 52.90 110 ALA A CA 1
ATOM 748 C C . ALA A 1 110 ? -5.222 47.008 -66.947 1.00 51.73 110 ALA A C 1
ATOM 749 O O . ALA A 1 110 ? -6.125 47.319 -66.170 1.00 52.93 110 ALA A O 1
ATOM 751 N N . THR A 1 111 ? -5.157 47.470 -68.207 1.00 52.35 111 THR A N 1
ATOM 752 C CA . THR A 1 111 ? -6.124 48.455 -68.731 1.00 52.02 111 THR A CA 1
ATOM 753 C C . THR A 1 111 ? -7.123 47.949 -69.777 1.00 53.70 111 THR A C 1
ATOM 754 O O . THR A 1 111 ? -8.096 48.664 -70.085 1.00 53.16 111 THR A O 1
ATOM 758 N N . CYS A 1 112 ? -6.891 46.743 -70.334 1.00 50.55 112 CYS A N 1
ATOM 759 C CA . CYS A 1 112 ? -7.785 46.207 -71.343 1.00 48.58 112 CYS A CA 1
ATOM 760 C C . CYS A 1 112 ? -9.173 45.839 -70.787 1.00 48.79 112 CYS A C 1
ATOM 761 O O . CYS A 1 112 ? -9.322 45.565 -69.593 1.00 48.46 112 CYS A O 1
ATOM 764 N N . ASP A 1 113 ? -10.187 45.825 -71.660 1.00 48.07 113 ASP A N 1
ATOM 765 C CA . ASP A 1 113 ? -11.542 45.475 -71.239 1.00 46.61 113 ASP A CA 1
ATOM 766 C C . ASP A 1 113 ? -11.933 44.008 -71.581 1.00 45.33 113 ASP A C 1
ATOM 767 O O . ASP A 1 113 ? -13.089 43.630 -71.380 1.00 44.16 113 ASP A O 1
ATOM 772 N N . TRP A 1 114 ? -10.974 43.202 -72.123 1.00 44.83 114 TRP A N 1
ATOM 773 C CA . TRP A 1 114 ? -11.122 41.773 -72.443 1.00 45.46 114 TRP A CA 1
ATOM 774 C C . TRP A 1 114 ? -12.169 41.467 -73.518 1.00 42.43 114 TRP A C 1
ATOM 775 O O . TRP A 1 114 ? -12.702 40.357 -73.554 1.00 44.71 114 TRP A O 1
ATOM 786 N N . THR A 1 115 ? -12.466 42.441 -74.393 1.00 42.02 115 THR A N 1
ATOM 787 C CA . THR A 1 115 ? -13.423 42.233 -75.489 1.00 40.31 115 THR A CA 1
ATOM 788 C C . THR A 1 115 ? -12.687 41.890 -76.813 1.00 39.57 115 THR A C 1
ATOM 789 O O . THR A 1 115 ? -13.346 41.566 -77.783 1.00 38.33 115 THR A O 1
ATOM 793 N N . ASN A 1 116 ? -11.349 42.026 -76.871 1.00 40.87 116 ASN A N 1
ATOM 794 C CA . ASN A 1 116 ? -10.541 41.759 -78.063 1.00 41.37 116 ASN A CA 1
ATOM 795 C C . ASN A 1 116 ? -9.738 40.498 -77.881 1.00 42.44 116 ASN A C 1
ATOM 796 O O . ASN A 1 116 ? -9.228 40.258 -76.787 1.00 43.39 116 ASN A O 1
ATOM 801 N N . ALA A 1 117 ? -9.569 39.729 -78.955 1.00 42.59 117 ALA A N 1
ATOM 802 C CA . ALA A 1 117 ? -8.762 38.506 -78.935 1.00 41.94 117 ALA A CA 1
ATOM 803 C C . ALA A 1 117 ? -7.297 38.791 -78.577 1.00 41.52 117 ALA A C 1
ATOM 804 O O . ALA A 1 117 ? -6.677 37.973 -77.900 1.00 44.70 117 ALA A O 1
ATOM 806 N N . GLY A 1 118 ? -6.781 39.947 -78.982 1.00 43.09 118 GLY A N 1
ATOM 807 C CA . GLY A 1 118 ? -5.418 40.381 -78.674 1.00 42.92 118 GLY A CA 1
ATOM 808 C C . GLY A 1 118 ? -5.137 40.460 -77.183 1.00 43.99 118 GLY A C 1
ATOM 809 O O . GLY A 1 118 ? -3.995 40.271 -76.759 1.00 45.91 118 GLY A O 1
ATOM 810 N N . ASP A 1 119 ? -6.184 40.703 -76.365 1.00 44.84 119 ASP A N 1
ATOM 811 C CA . ASP A 1 119 ? -6.082 40.724 -74.905 1.00 44.94 119 ASP A CA 1
ATOM 812 C C . ASP A 1 119 ? -5.772 39.313 -74.361 1.00 44.49 119 ASP A C 1
ATOM 813 O O . ASP A 1 119 ? -4.977 39.149 -73.422 1.00 45.28 119 ASP A O 1
ATOM 818 N N . TYR A 1 120 ? -6.403 38.298 -74.971 1.00 42.23 120 TYR A N 1
ATOM 819 C CA . TYR A 1 120 ? -6.210 36.908 -74.609 1.00 41.79 120 TYR A CA 1
ATOM 820 C C . TYR A 1 120 ? -4.892 36.379 -75.161 1.00 41.45 120 TYR A C 1
ATOM 821 O O . TYR A 1 120 ? -4.257 35.544 -74.518 1.00 44.01 120 TYR A O 1
ATOM 830 N N . ILE A 1 121 ? -4.439 36.895 -76.307 1.00 40.70 121 ILE A N 1
ATOM 831 C CA . ILE A 1 121 ? -3.156 36.522 -76.868 1.00 42.32 121 ILE A CA 1
ATOM 832 C C . ILE A 1 121 ? -2.048 36.953 -75.929 1.00 43.85 121 ILE A C 1
ATOM 833 O O . ILE A 1 121 ? -1.205 36.146 -75.553 1.00 43.54 121 ILE A O 1
ATOM 838 N N . LEU A 1 122 ? -2.131 38.194 -75.461 1.00 46.57 122 LEU A N 1
ATOM 839 C CA . LEU A 1 122 ? -1.171 38.728 -74.526 1.00 48.25 122 LEU A CA 1
ATOM 840 C C . LEU A 1 122 ? -1.174 37.962 -73.197 1.00 49.86 122 LEU A C 1
ATOM 841 O O . LEU A 1 122 ? -0.098 37.579 -72.731 1.00 55.62 122 LEU A O 1
ATOM 846 N N . ALA A 1 123 ? -2.371 37.666 -72.634 1.00 49.18 123 ALA A N 1
ATOM 847 C CA . ALA A 1 123 ? -2.521 36.896 -71.383 1.00 49.90 123 ALA A CA 1
ATOM 848 C C . ALA A 1 123 ? -1.868 35.484 -71.435 1.00 50.51 123 ALA A C 1
ATOM 849 O O . ALA A 1 123 ? -1.660 34.851 -70.407 1.00 49.09 123 ALA A O 1
ATOM 851 N N . ASN A 1 124 ? -1.588 34.994 -72.638 1.00 52.68 124 ASN A N 1
ATOM 852 C CA . ASN A 1 124 ? -0.981 33.683 -72.821 1.00 54.66 124 ASN A CA 1
ATOM 853 C C . ASN A 1 124 ? 0.441 33.724 -73.346 1.00 56.99 124 ASN A C 1
ATOM 854 O O . ASN A 1 124 ? 1.128 32.705 -73.308 1.00 60.87 124 ASN A O 1
ATOM 859 N N . THR A 1 125 ? 0.902 34.890 -73.825 1.00 57.39 125 THR A N 1
ATOM 860 C CA . THR A 1 125 ? 2.276 35.027 -74.301 1.00 59.01 125 THR A CA 1
ATOM 861 C C . THR A 1 125 ? 3.190 35.750 -73.307 1.00 61.31 125 THR A C 1
ATOM 862 O O . THR A 1 125 ? 4.403 35.757 -73.498 1.00 62.50 125 THR A O 1
ATOM 866 N N . CYS A 1 126 ? 2.621 36.342 -72.251 1.00 62.58 126 CYS A N 1
ATOM 867 C CA . CYS A 1 126 ? 3.379 37.076 -71.259 1.00 65.48 126 CYS A CA 1
ATOM 868 C C . CYS A 1 126 ? 4.151 36.139 -70.290 1.00 66.62 126 CYS A C 1
ATOM 869 O O . CYS A 1 126 ? 4.016 34.919 -70.372 1.00 69.06 126 CYS A O 1
ATOM 872 N N . THR A 1 127 ? 4.934 36.694 -69.364 1.00 67.41 127 THR A N 1
ATOM 873 C CA . THR A 1 127 ? 5.633 35.906 -68.358 1.00 63.30 127 THR A CA 1
ATOM 874 C C . THR A 1 127 ? 4.609 35.188 -67.460 1.00 61.75 127 THR A C 1
ATOM 875 O O . THR A 1 127 ? 3.432 35.559 -67.406 1.00 60.05 127 THR A O 1
ATOM 879 N N . GLU A 1 128 ? 5.070 34.175 -66.746 1.00 63.61 128 GLU A N 1
ATOM 880 C CA . GLU A 1 128 ? 4.239 33.388 -65.865 1.00 64.32 128 GLU A CA 1
ATOM 881 C C . GLU A 1 128 ? 3.483 34.221 -64.818 1.00 64.38 128 GLU A C 1
ATOM 882 O O . GLU A 1 128 ? 2.253 34.128 -64.744 1.00 66.44 128 GLU A O 1
ATOM 888 N N . ARG A 1 129 ? 4.191 35.086 -64.060 1.00 66.12 129 ARG A N 1
ATOM 889 C CA . ARG A 1 129 ? 3.507 35.947 -63.085 1.00 68.15 129 ARG A CA 1
ATOM 890 C C . ARG A 1 129 ? 2.421 36.834 -63.754 1.00 63.77 129 ARG A C 1
ATOM 891 O O . ARG A 1 129 ? 1.348 37.012 -63.179 1.00 65.32 129 ARG A O 1
ATOM 899 N N . LEU A 1 130 ? 2.665 37.309 -64.992 1.00 60.46 130 LEU A N 1
ATOM 900 C CA . LEU A 1 130 ? 1.657 38.103 -65.710 1.00 59.77 130 LEU A CA 1
ATOM 901 C C . LEU A 1 130 ? 0.498 37.267 -66.232 1.00 58.00 130 LEU A C 1
ATOM 902 O O . LEU A 1 130 ? -0.584 37.816 -66.409 1.00 54.29 130 LEU A O 1
ATOM 907 N N . LYS A 1 131 ? 0.708 35.952 -66.441 1.00 56.38 131 LYS A N 1
ATOM 908 C CA . LYS A 1 131 ? -0.365 35.052 -66.834 1.00 54.58 131 LYS A CA 1
ATOM 909 C C . LYS A 1 131 ? -1.363 34.951 -65.661 1.00 54.24 131 LYS A C 1
ATOM 910 O O . LYS A 1 131 ? -2.575 34.925 -65.894 1.00 51.38 131 LYS A O 1
ATOM 916 N N . LEU A 1 132 ? -0.858 34.934 -64.396 1.00 56.39 132 LEU A N 1
ATOM 917 C CA . LEU A 1 132 ? -1.733 34.858 -63.216 1.00 57.01 132 LEU A CA 1
ATOM 918 C C . LEU A 1 132 ? -2.455 36.169 -62.987 1.00 55.55 132 LEU A C 1
ATOM 919 O O . LEU A 1 132 ? -3.641 36.174 -62.660 1.00 55.93 132 LEU A O 1
ATOM 924 N N . PHE A 1 133 ? -1.747 37.291 -63.180 1.00 57.52 133 PHE A N 1
ATOM 925 C CA . PHE A 1 133 ? -2.337 38.625 -63.060 1.00 56.39 133 PHE A CA 1
ATOM 926 C C . PHE A 1 133 ? -3.447 38.770 -64.107 1.00 52.94 133 PHE A C 1
ATOM 927 O O . PHE A 1 133 ? -4.553 39.194 -63.773 1.00 50.44 133 PHE A O 1
ATOM 935 N N . ALA A 1 134 ? -3.168 38.334 -65.348 1.00 50.45 134 ALA A N 1
ATOM 936 C CA . ALA A 1 134 ? -4.144 38.401 -66.424 1.00 49.01 134 ALA A CA 1
ATOM 937 C C . ALA A 1 134 ? -5.356 37.526 -66.147 1.00 48.85 134 ALA A C 1
ATOM 938 O O . ALA A 1 134 ? -6.479 37.990 -66.313 1.00 49.62 134 ALA A O 1
ATOM 940 N N . ALA A 1 135 ? -5.141 36.309 -65.637 1.00 50.43 135 ALA A N 1
ATOM 941 C CA . ALA A 1 135 ? -6.240 35.388 -65.333 1.00 51.96 135 ALA A CA 1
ATOM 942 C C . ALA A 1 135 ? -7.180 35.914 -64.237 1.00 53.02 135 ALA A C 1
ATOM 943 O O . ALA A 1 135 ? -8.406 35.816 -64.354 1.00 54.47 135 ALA A O 1
ATOM 945 N N . GLU A 1 136 ? -6.608 36.491 -63.193 1.00 53.52 136 GLU A N 1
ATOM 946 C CA . GLU A 1 136 ? -7.347 37.043 -62.064 1.00 55.40 136 GLU A CA 1
ATOM 947 C C . GLU A 1 136 ? -8.150 38.292 -62.520 1.00 53.36 136 GLU A C 1
ATOM 948 O O . GLU A 1 136 ? -9.317 38.449 -62.154 1.00 54.17 136 GLU A O 1
ATOM 954 N N . THR A 1 137 ? -7.500 39.186 -63.298 1.00 52.73 137 THR A N 1
ATOM 955 C CA . THR A 1 137 ? -8.077 40.454 -63.793 1.00 53.28 137 THR A CA 1
ATOM 956 C C . THR A 1 137 ? -9.276 40.156 -64.714 1.00 52.50 137 THR A C 1
ATOM 957 O O . THR A 1 137 ? -10.358 40.757 -64.578 1.00 53.61 137 THR A O 1
ATOM 961 N N . LEU A 1 138 ? -9.060 39.217 -65.653 1.00 49.56 138 LEU A N 1
ATOM 962 C CA . LEU A 1 138 ? -10.070 38.756 -66.588 1.00 47.50 138 LEU A CA 1
ATOM 963 C C . LEU A 1 138 ? -11.270 38.179 -65.837 1.00 48.47 138 LEU A C 1
ATOM 964 O O . LEU A 1 138 ? -12.401 38.617 -66.075 1.00 47.24 138 LEU A O 1
ATOM 969 N N . LYS A 1 139 ? -11.030 37.252 -64.899 1.00 49.33 139 LYS A N 1
ATOM 970 C CA . LYS A 1 139 ? -12.133 36.636 -64.161 1.00 52.62 139 LYS A CA 1
ATOM 971 C C . LYS A 1 139 ? -12.936 37.652 -63.345 1.00 52.77 139 LYS A C 1
ATOM 972 O O . LYS A 1 139 ? -14.168 37.589 -63.297 1.00 51.79 139 LYS A O 1
ATOM 978 N N . ALA A 1 140 ? -12.240 38.610 -62.725 1.00 54.24 140 ALA A N 1
ATOM 979 C CA . ALA A 1 140 ? -12.904 39.670 -61.962 1.00 56.12 140 ALA A CA 1
ATOM 980 C C . ALA A 1 140 ? -13.751 40.551 -62.902 1.00 56.47 140 ALA A C 1
ATOM 981 O O . ALA A 1 140 ? -14.913 40.871 -62.585 1.00 56.32 140 ALA A O 1
ATOM 983 N N . THR A 1 141 ? -13.214 40.846 -64.104 1.00 56.92 141 THR A N 1
ATOM 984 C CA . THR A 1 141 ? -13.947 41.635 -65.096 1.00 56.54 141 THR A CA 1
ATOM 985 C C . THR A 1 141 ? -15.227 40.911 -65.546 1.00 58.34 141 THR A C 1
ATOM 986 O O . THR A 1 141 ? -16.312 41.524 -65.655 1.00 58.66 141 THR A O 1
ATOM 990 N N . GLU A 1 142 ? -15.097 39.596 -65.786 1.00 59.73 142 GLU A N 1
ATOM 991 C CA . GLU A 1 142 ? -16.214 38.746 -66.187 1.00 63.71 142 GLU A CA 1
ATOM 992 C C . GLU A 1 142 ? -17.333 38.754 -65.128 1.00 66.15 142 GLU A C 1
ATOM 993 O O . GLU A 1 142 ? -18.496 38.815 -65.501 1.00 67.56 142 GLU A O 1
ATOM 999 N N . GLU A 1 143 ? -16.992 38.737 -63.821 1.00 72.14 143 GLU A N 1
ATOM 1000 C CA . GLU A 1 143 ? -17.987 38.734 -62.741 1.00 77.53 143 GLU A CA 1
ATOM 1001 C C . GLU A 1 143 ? -18.711 40.063 -62.605 1.00 79.80 143 GLU A C 1
ATOM 1002 O O . GLU A 1 143 ? -19.935 40.091 -62.470 1.00 78.91 143 GLU A O 1
ATOM 1008 N N . THR A 1 144 ? -17.967 41.168 -62.689 1.00 83.03 144 THR A N 1
ATOM 1009 C CA . THR A 1 144 ? -18.546 42.515 -62.651 1.00 86.04 144 THR A CA 1
ATOM 1010 C C . THR A 1 144 ? -19.534 42.739 -63.822 1.00 88.86 144 THR A C 1
ATOM 1011 O O . THR A 1 144 ? -20.593 43.373 -63.669 1.00 91.28 144 THR A O 1
ATOM 1015 N N . PHE A 1 145 ? -19.194 42.175 -64.981 1.00 89.68 145 PHE A N 1
ATOM 1016 C CA . PHE A 1 145 ? -20.057 42.259 -66.139 1.00 91.38 145 PHE A CA 1
ATOM 1017 C C . PHE A 1 145 ? -21.419 41.542 -65.910 1.00 93.16 145 PHE A C 1
ATOM 1018 O O . PHE A 1 145 ? -22.448 41.935 -66.483 1.00 90.76 145 PHE A O 1
ATOM 1026 N N . LYS A 1 146 ? -21.434 40.515 -65.034 1.00 95.41 146 LYS A N 1
ATOM 1027 C CA . LYS A 1 146 ? -22.676 39.808 -64.700 1.00 96.85 146 LYS A CA 1
ATOM 1028 C C . LYS A 1 146 ? -23.683 40.734 -63.994 1.00 98.56 146 LYS A C 1
ATOM 1029 O O . LYS A 1 146 ? -24.894 40.570 -64.157 1.00 102.70 146 LYS A O 1
ATOM 1035 N N . LEU A 1 147 ? -23.180 41.745 -63.275 1.00 95.31 147 LEU A N 1
ATOM 1036 C CA . LEU A 1 147 ? -24.007 42.735 -62.587 1.00 93.35 147 LEU A CA 1
ATOM 1037 C C . LEU A 1 147 ? -24.743 43.659 -63.560 1.00 96.23 147 LEU A C 1
ATOM 1038 O O . LEU A 1 147 ? -25.756 44.245 -63.181 1.00 93.23 147 LEU A O 1
ATOM 1043 N N . SER A 1 148 ? -24.222 43.812 -64.795 1.00 98.24 148 SER A N 1
ATOM 1044 C CA . SER A 1 148 ? -24.814 44.687 -65.809 1.00 99.21 148 SER A CA 1
ATOM 1045 C C . SER A 1 148 ? -26.173 44.187 -66.333 1.00 101.11 148 SER A C 1
ATOM 1046 O O . SER A 1 148 ? -26.944 44.971 -66.885 1.00 99.06 148 SER A O 1
ATOM 1049 N N . TYR A 1 149 ? -26.443 42.888 -66.205 1.00 101.37 149 TYR A N 1
ATOM 1050 C CA . TYR A 1 149 ? -27.684 42.304 -66.705 1.00 102.05 149 TYR A CA 1
ATOM 1051 C C . TYR A 1 149 ? -28.892 42.542 -65.793 1.00 102.97 149 TYR A C 1
ATOM 1052 O O . TYR A 1 149 ? -28.762 42.541 -64.565 1.00 102.10 149 TYR A O 1
ATOM 1061 N N . GLY A 1 150 ? -30.062 42.701 -66.411 1.00 99.33 150 GLY A N 1
ATOM 1062 C CA . GLY A 1 150 ? -31.309 42.928 -65.695 1.00 97.51 150 GLY A CA 1
ATOM 1063 C C . GLY A 1 150 ? -31.863 41.690 -65.029 1.00 95.51 150 GLY A C 1
ATOM 1064 O O . GLY A 1 150 ? -31.607 40.576 -65.477 1.00 93.47 150 GLY A O 1
ATOM 1065 N N . ILE A 1 151 ? -32.613 41.888 -63.935 1.00 97.35 151 ILE A N 1
ATOM 1066 C CA . ILE A 1 151 ? -33.283 40.850 -63.148 1.00 97.59 151 ILE A CA 1
ATOM 1067 C C . ILE A 1 151 ? -34.507 40.335 -63.927 1.00 100.11 151 ILE A C 1
ATOM 1068 O O . ILE A 1 151 ? -35.222 41.126 -64.547 1.00 99.97 151 ILE A O 1
ATOM 1073 N N . ALA A 1 152 ? -34.732 39.007 -63.904 1.00 100.76 152 ALA A N 1
ATOM 1074 C CA . ALA A 1 152 ? -35.877 38.350 -64.536 1.00 101.19 152 ALA A CA 1
ATOM 1075 C C . ALA A 1 152 ? -36.867 37.974 -63.414 1.00 102.68 152 ALA A C 1
ATOM 1076 O O . ALA A 1 152 ? -36.476 37.284 -62.478 1.00 99.40 152 ALA A O 1
ATOM 1078 N N . THR A 1 153 ? -38.114 38.479 -63.470 1.00 104.97 153 THR A N 1
ATOM 1079 C CA . THR A 1 153 ? -39.140 38.248 -62.444 1.00 107.72 153 THR A CA 1
ATOM 1080 C C . THR A 1 153 ? -40.315 37.437 -63.019 1.00 110.08 153 THR A C 1
ATOM 1081 O O . THR A 1 153 ? -40.823 37.780 -64.080 1.00 109.31 153 THR A O 1
ATOM 1085 N N . VAL A 1 154 ? -40.731 36.357 -62.326 1.00 114.79 154 VAL A N 1
ATOM 1086 C CA . VAL A 1 154 ? -41.835 35.510 -62.785 1.00 118.85 154 VAL A CA 1
ATOM 1087 C C . VAL A 1 154 ? -43.156 36.283 -62.879 1.00 124.41 154 VAL A C 1
ATOM 1088 O O . VAL A 1 154 ? -43.703 36.740 -61.873 1.00 127.60 154 VAL A O 1
ATOM 1092 N N . ARG A 1 155 ? -43.651 36.446 -64.101 1.00 128.33 155 ARG A N 1
ATOM 1093 C CA . ARG A 1 155 ? -44.897 37.154 -64.343 1.00 132.43 155 ARG A CA 1
ATOM 1094 C C . ARG A 1 155 ? -46.083 36.161 -64.250 1.00 137.39 155 ARG A C 1
ATOM 1095 O O . ARG A 1 155 ? -47.125 36.520 -63.696 1.00 141.13 155 ARG A O 1
ATOM 1097 N N . GLU A 1 156 ? -45.892 34.899 -64.747 1.00 139.26 156 GLU A N 1
ATOM 1098 C CA . GLU A 1 156 ? -46.866 33.785 -64.710 1.00 131.74 156 GLU A CA 1
ATOM 1099 C C . GLU A 1 156 ? -46.207 32.383 -64.963 1.00 132.34 156 GLU A C 1
ATOM 1100 O O . GLU A 1 156 ? -45.201 32.285 -65.665 1.00 134.65 156 GLU A O 1
ATOM 1106 N N . VAL A 1 157 ? -46.772 31.312 -64.376 1.00 123.25 157 VAL A N 1
ATOM 1107 C CA . VAL A 1 157 ? -46.257 29.947 -64.531 1.00 117.35 157 VAL A CA 1
ATOM 1108 C C . VAL A 1 157 ? -47.256 29.147 -65.355 1.00 116.04 157 VAL A C 1
ATOM 1109 O O . VAL A 1 157 ? -48.419 29.033 -64.968 1.00 114.39 157 VAL A O 1
ATOM 1113 N N . LEU A 1 158 ? -46.816 28.594 -66.488 1.00 110.00 158 LEU A N 1
ATOM 1114 C CA . LEU A 1 158 ? -47.708 27.826 -67.359 1.00 108.98 158 LEU A CA 1
ATOM 1115 C C . LEU A 1 158 ? -47.756 26.348 -66.933 1.00 108.99 158 LEU A C 1
ATOM 1116 O O . LEU A 1 158 ? -48.835 25.783 -66.714 1.00 103.39 158 LEU A O 1
ATOM 1121 N N . SER A 1 159 ? -46.572 25.728 -66.820 1.00 109.15 159 SER A N 1
ATOM 1122 C CA . SER A 1 159 ? -46.439 24.322 -66.488 1.00 108.57 159 SER A CA 1
ATOM 1123 C C . SER A 1 159 ? -45.179 24.072 -65.612 1.00 109.51 159 SER A C 1
ATOM 1124 O O . SER A 1 159 ? -44.637 25.014 -65.023 1.00 108.52 159 SER A O 1
ATOM 1127 N N . ASP A 1 160 ? -44.755 22.791 -65.485 1.00 111.19 160 ASP A N 1
ATOM 1128 C CA . ASP A 1 160 ? -43.559 22.373 -64.752 1.00 108.18 160 ASP A CA 1
ATOM 1129 C C . ASP A 1 160 ? -42.247 22.576 -65.567 1.00 110.80 160 ASP A C 1
ATOM 1130 O O . ASP A 1 160 ? -41.156 22.400 -65.030 1.00 110.89 160 ASP A O 1
ATOM 1135 N N . ARG A 1 161 ? -42.363 22.941 -66.856 1.00 113.06 161 ARG A N 1
ATOM 1136 C CA . ARG A 1 161 ? -41.227 23.185 -67.735 1.00 111.98 161 ARG A CA 1
ATOM 1137 C C . ARG A 1 161 ? -41.391 24.444 -68.605 1.00 112.15 161 ARG A C 1
ATOM 1138 O O . ARG A 1 161 ? -40.567 24.668 -69.483 1.00 107.41 161 ARG A O 1
ATOM 1146 N N . GLU A 1 162 ? -42.442 25.254 -68.385 1.00 112.33 162 GLU A N 1
ATOM 1147 C CA . GLU A 1 162 ? -42.644 26.489 -69.144 1.00 111.12 162 GLU A CA 1
ATOM 1148 C C . GLU A 1 162 ? -43.194 27.629 -68.269 1.00 108.72 162 GLU A C 1
ATOM 1149 O O . GLU A 1 162 ? -44.099 27.407 -67.466 1.00 108.04 162 GLU A O 1
ATOM 1155 N N . LEU A 1 163 ? -42.628 28.839 -68.402 1.00 105.81 163 LEU A N 1
ATOM 1156 C CA . LEU A 1 163 ? -43.098 30.022 -67.666 1.00 105.02 163 LEU A CA 1
ATOM 1157 C C . LEU A 1 163 ? -42.945 31.330 -68.483 1.00 102.37 163 LEU A C 1
ATOM 1158 O O . LEU A 1 163 ? -42.305 31.326 -69.534 1.00 100.80 163 LEU A O 1
ATOM 1163 N N . HIS A 1 164 ? -43.530 32.439 -68.008 1.00 102.54 164 HIS A N 1
ATOM 1164 C CA . HIS A 1 164 ? -43.406 33.737 -68.672 1.00 105.18 164 HIS A CA 1
ATOM 1165 C C . HIS A 1 164 ? -42.631 34.710 -67.768 1.00 101.39 164 HIS A C 1
ATOM 1166 O O . HIS A 1 164 ? -42.919 34.798 -66.574 1.00 96.94 164 HIS A O 1
ATOM 1173 N N . LEU A 1 165 ? -41.632 35.420 -68.325 1.00 102.44 165 LEU A N 1
ATOM 1174 C CA . LEU A 1 165 ? -40.794 36.322 -67.535 1.00 104.01 165 LEU A CA 1
ATOM 1175 C C . LEU A 1 165 ? -40.988 37.813 -67.827 1.00 104.30 165 LEU A C 1
ATOM 1176 O O . LEU A 1 165 ? -41.335 38.202 -68.941 1.00 96.76 165 LEU A O 1
ATOM 1181 N N . SER A 1 166 ? -40.732 38.637 -66.798 1.00 111.08 166 SER A N 1
ATOM 1182 C CA . SER A 1 166 ? -40.800 40.097 -66.800 1.00 115.60 166 SER A CA 1
ATOM 1183 C C . SER A 1 166 ? -39.363 40.604 -66.560 1.00 118.48 166 SER A C 1
ATOM 1184 O O . SER A 1 166 ? -38.757 40.255 -65.551 1.00 120.25 166 SER A O 1
ATOM 1187 N N . TRP A 1 167 ? -38.802 41.380 -67.500 1.00 120.42 167 TRP A N 1
ATOM 1188 C CA . TRP A 1 167 ? -37.411 41.825 -67.392 1.00 120.15 167 TRP A CA 1
ATOM 1189 C C . TRP A 1 167 ? -37.219 43.229 -66.873 1.00 123.65 167 TRP A C 1
ATOM 1190 O O . TRP A 1 167 ? -38.083 44.080 -67.072 1.00 124.29 167 TRP A O 1
ATOM 1201 N N . GLU A 1 168 ? -36.064 43.472 -66.225 1.00 122.89 168 GLU A N 1
ATOM 1202 C CA . GLU A 1 168 ? -35.710 44.771 -65.680 1.00 123.62 168 GLU A CA 1
ATOM 1203 C C . GLU A 1 168 ? -35.439 45.736 -66.823 1.00 128.26 168 GLU A C 1
ATOM 1204 O O . GLU A 1 168 ? -34.629 45.434 -67.703 1.00 126.76 168 GLU A O 1
ATOM 1210 N N . VAL A 1 169 ? -36.163 46.872 -66.847 1.00 131.00 169 VAL A N 1
ATOM 1211 C CA . VAL A 1 169 ? -35.995 47.882 -67.891 1.00 131.63 169 VAL A CA 1
ATOM 1212 C C . VAL A 1 169 ? -34.698 48.663 -67.653 1.00 133.75 169 VAL A C 1
ATOM 1213 O O . VAL A 1 169 ? -34.253 48.808 -66.512 1.00 135.52 169 VAL A O 1
ATOM 1217 N N . GLY A 1 170 ? -34.071 49.117 -68.731 1.00 136.43 170 GLY A N 1
ATOM 1218 C CA . GLY A 1 170 ? -32.832 49.884 -68.634 1.00 133.95 170 GLY A CA 1
ATOM 1219 C C . GLY A 1 170 ? -31.558 49.065 -68.536 1.00 135.06 170 GLY A C 1
ATOM 1220 O O . GLY A 1 170 ? -30.458 49.614 -68.643 1.00 136.34 170 GLY A O 1
ATOM 1221 N N . LYS A 1 171 ? -31.687 47.752 -68.320 1.00 131.40 171 LYS A N 1
ATOM 1222 C CA . LYS A 1 171 ? -30.538 46.859 -68.245 1.00 126.16 171 LYS A CA 1
ATOM 1223 C C . LYS A 1 171 ? -30.701 45.772 -69.307 1.00 124.23 171 LYS A C 1
ATOM 1224 O O . LYS A 1 171 ? -31.811 45.272 -69.526 1.00 119.99 171 LYS A O 1
ATOM 1230 N N . PRO A 1 172 ? -29.616 45.435 -70.028 1.00 119.94 172 PRO A N 1
ATOM 1231 C CA . PRO A 1 172 ? -29.731 44.408 -71.068 1.00 118.60 172 PRO A CA 1
ATOM 1232 C C . PRO A 1 172 ? -30.116 43.042 -70.512 1.00 117.14 172 PRO A C 1
ATOM 1233 O O . PRO A 1 172 ? -29.977 42.774 -69.312 1.00 116.34 172 PRO A O 1
ATOM 1237 N N . ARG A 1 173 ? -30.634 42.187 -71.400 1.00 115.84 173 ARG A N 1
ATOM 1238 C CA . ARG A 1 173 ? -31.098 40.842 -71.070 1.00 112.61 173 ARG A CA 1
ATOM 1239 C C . ARG A 1 173 ? -30.029 39.827 -71.456 1.00 109.24 173 ARG A C 1
ATOM 1240 O O . ARG A 1 173 ? -29.614 39.800 -72.611 1.00 107.10 173 ARG A O 1
ATOM 1248 N N . PRO A 1 174 ? -29.547 39.003 -70.509 1.00 107.99 174 PRO A N 1
ATOM 1249 C CA . PRO A 1 174 ? -28.516 38.017 -70.860 1.00 110.31 174 PRO A CA 1
ATOM 1250 C C . PRO A 1 174 ? -29.013 36.978 -71.855 1.00 110.19 174 PRO A C 1
ATOM 1251 O O . PRO A 1 174 ? -30.199 36.643 -71.865 1.00 107.63 174 PRO A O 1
ATOM 1255 N N . PRO A 1 175 ? -28.107 36.435 -72.692 1.00 112.25 175 PRO A N 1
ATOM 1256 C CA . PRO A 1 175 ? -28.521 35.395 -73.652 1.00 113.93 175 PRO A CA 1
ATOM 1257 C C . PRO A 1 175 ? -29.191 34.196 -72.971 1.00 113.95 175 PRO A C 1
ATOM 1258 O O . PRO A 1 175 ? -28.802 33.836 -71.860 1.00 114.97 175 PRO A O 1
ATOM 1262 N N . LEU A 1 176 ? -30.209 33.589 -73.632 1.00 116.73 176 LEU A N 1
ATOM 1263 C CA . LEU A 1 176 ? -30.934 32.414 -73.119 1.00 117.19 176 LEU A CA 1
ATOM 1264 C C . LEU A 1 176 ? -30.431 31.098 -73.718 1.00 119.39 176 LEU A C 1
ATOM 1265 O O . LEU A 1 176 ? -30.763 30.735 -74.851 1.00 118.76 176 LEU A O 1
ATOM 1270 N N . ASN A 1 177 ? -29.649 30.379 -72.925 1.00 118.76 177 ASN A N 1
ATOM 1271 C CA . ASN A 1 177 ? -29.046 29.105 -73.293 1.00 121.30 177 ASN A CA 1
ATOM 1272 C C . ASN A 1 177 ? -28.625 28.346 -72.009 1.00 121.92 177 ASN A C 1
ATOM 1273 O O . ASN A 1 177 ? -28.931 28.784 -70.898 1.00 121.72 177 ASN A O 1
ATOM 1278 N N . ARG A 1 178 ? -27.938 27.214 -72.152 1.00 124.14 178 ARG A N 1
ATOM 1279 C CA . ARG A 1 178 ? -27.437 26.460 -71.010 1.00 126.55 178 ARG A CA 1
ATOM 1280 C C . ARG A 1 178 ? -26.209 27.141 -70.375 1.00 129.75 178 ARG A C 1
ATOM 1281 O O . ARG A 1 178 ? -25.932 26.895 -69.200 1.00 131.40 178 ARG A O 1
ATOM 1283 N N . ASN A 1 179 ? -25.464 27.964 -71.161 1.00 128.76 179 ASN A N 1
ATOM 1284 C CA . ASN A 1 179 ? -24.262 28.683 -70.728 1.00 124.27 179 ASN A CA 1
ATOM 1285 C C . ASN A 1 179 ? -24.581 29.621 -69.558 1.00 124.29 179 ASN A C 1
ATOM 1286 O O . ASN A 1 179 ? -23.820 29.686 -68.590 1.00 123.56 179 ASN A O 1
ATOM 1291 N N . TYR A 1 180 ? -25.718 30.336 -69.646 1.00 122.04 180 TYR A N 1
ATOM 1292 C CA . TYR A 1 180 ? -26.123 31.305 -68.632 1.00 115.46 180 TYR A CA 1
ATOM 1293 C C . TYR A 1 180 ? -26.963 30.669 -67.502 1.00 115.52 180 TYR A C 1
ATOM 1294 O O . TYR A 1 180 ? -28.147 30.369 -67.682 1.00 113.19 180 TYR A O 1
ATOM 1303 N N . VAL A 1 181 ? -26.312 30.430 -66.344 1.00 114.54 181 VAL A N 1
ATOM 1304 C CA . VAL A 1 181 ? -26.954 29.845 -65.169 1.00 115.61 181 VAL A CA 1
ATOM 1305 C C . VAL A 1 181 ? -27.329 30.946 -64.147 1.00 114.57 181 VAL A C 1
ATOM 1306 O O . VAL A 1 181 ? -26.495 31.754 -63.735 1.00 117.90 181 VAL A O 1
ATOM 1310 N N . PHE A 1 182 ? -28.610 30.982 -63.785 1.00 112.79 182 PHE A N 1
ATOM 1311 C CA . PHE A 1 182 ? -29.233 31.934 -62.869 1.00 114.13 182 PHE A CA 1
ATOM 1312 C C . PHE A 1 182 ? -29.391 31.346 -61.478 1.00 111.58 182 PHE A C 1
ATOM 1313 O O . PHE A 1 182 ? -29.239 30.143 -61.285 1.00 116.93 182 PHE A O 1
ATOM 1321 N N . THR A 1 183 ? -29.719 32.203 -60.512 1.00 106.43 183 THR A N 1
ATOM 1322 C CA . THR A 1 183 ? -29.968 31.825 -59.138 1.00 99.08 183 THR A CA 1
ATOM 1323 C C . THR A 1 183 ? -31.345 32.364 -58.806 1.00 99.39 183 THR A C 1
ATOM 1324 O O . THR A 1 183 ? -31.600 33.554 -58.968 1.00 91.93 183 THR A O 1
ATOM 1328 N N . GLY A 1 184 ? -32.242 31.468 -58.431 1.00 98.68 184 GLY A N 1
ATOM 1329 C CA . GLY A 1 184 ? -33.605 31.840 -58.086 1.00 98.04 184 GLY A CA 1
ATOM 1330 C C . GLY A 1 184 ? -33.700 32.348 -56.664 1.00 99.13 184 GLY A C 1
ATOM 1331 O O . GLY A 1 184 ? -32.900 31.931 -55.820 1.00 96.82 184 GLY A O 1
ATOM 1332 N N . TYR A 1 185 ? -34.699 33.229 -56.380 1.00 97.37 185 TYR A N 1
ATOM 1333 C CA . TYR A 1 185 ? -34.898 33.826 -55.061 1.00 97.00 185 TYR A CA 1
ATOM 1334 C C . TYR A 1 185 ? -36.386 34.040 -54.776 1.00 95.56 185 TYR A C 1
ATOM 1335 O O . TYR A 1 185 ? -37.094 34.631 -55.589 1.00 92.16 185 TYR A O 1
ATOM 1344 N N . GLN A 1 194 ? -32.872 31.700 -51.928 1.00 118.88 194 GLN A N 1
ATOM 1345 C CA . GLN A 1 194 ? -32.043 30.920 -52.851 1.00 125.18 194 GLN A CA 1
ATOM 1346 C C . GLN A 1 194 ? -32.762 29.626 -53.195 1.00 124.55 194 GLN A C 1
ATOM 1347 O O . GLN A 1 194 ? -32.467 28.578 -52.622 1.00 122.91 194 GLN A O 1
ATOM 1353 N N . ILE A 1 195 ? -33.698 29.691 -54.151 1.00 122.13 195 ILE A N 1
ATOM 1354 C CA . ILE A 1 195 ? -34.511 28.541 -54.548 1.00 120.01 195 ILE A CA 1
ATOM 1355 C C . ILE A 1 195 ? -33.805 27.627 -55.593 1.00 122.74 195 ILE A C 1
ATOM 1356 O O . ILE A 1 195 ? -34.466 26.894 -56.332 1.00 123.36 195 ILE A O 1
ATOM 1361 N N . GLY A 1 196 ? -32.473 27.614 -55.569 1.00 122.23 196 GLY A N 1
ATOM 1362 C CA . GLY A 1 196 ? -31.670 26.766 -56.439 1.00 117.35 196 GLY A CA 1
ATOM 1363 C C . GLY A 1 196 ? -31.269 27.412 -57.745 1.00 113.04 196 GLY A C 1
ATOM 1364 O O . GLY A 1 196 ? -31.849 28.420 -58.151 1.00 106.66 196 GLY A O 1
ATOM 1365 N N . GLU A 1 197 ? -30.266 26.834 -58.412 1.00 113.02 197 GLU A N 1
ATOM 1366 C CA . GLU A 1 197 ? -29.808 27.353 -59.694 1.00 111.14 197 GLU A CA 1
ATOM 1367 C C . GLU A 1 197 ? -30.826 27.021 -60.809 1.00 111.12 197 GLU A C 1
ATOM 1368 O O . GLU A 1 197 ? -31.514 26.011 -60.723 1.00 112.37 197 GLU A O 1
ATOM 1374 N N . TYR A 1 198 ? -30.983 27.895 -61.809 1.00 107.62 198 TYR A N 1
ATOM 1375 C CA . TYR A 1 198 ? -31.969 27.696 -62.873 1.00 106.23 198 TYR A CA 1
ATOM 1376 C C . TYR A 1 198 ? -31.403 28.121 -64.235 1.00 104.81 198 TYR A C 1
ATOM 1377 O O . TYR A 1 198 ? -30.673 29.095 -64.299 1.00 104.90 198 TYR A O 1
ATOM 1386 N N . THR A 1 199 ? -31.776 27.435 -65.326 1.00 107.28 199 THR A N 1
ATOM 1387 C CA . THR A 1 199 ? -31.416 27.815 -66.707 1.00 110.58 199 THR A CA 1
ATOM 1388 C C . THR A 1 199 ? -32.736 28.037 -67.534 1.00 114.07 199 THR A C 1
ATOM 1389 O O . THR A 1 199 ? -33.792 27.548 -67.122 1.00 109.74 199 THR A O 1
ATOM 1393 N N . PHE A 1 200 ? -32.688 28.778 -68.678 1.00 118.77 200 PHE A N 1
ATOM 1394 C CA . PHE A 1 200 ? -33.874 29.047 -69.527 1.00 118.43 200 PHE A CA 1
ATOM 1395 C C . PHE A 1 200 ? -33.608 28.937 -71.044 1.00 117.27 200 PHE A C 1
ATOM 1396 O O . PHE A 1 200 ? -32.556 29.371 -71.508 1.00 116.30 200 PHE A O 1
ATOM 1404 N N . GLU A 1 201 ? -34.591 28.436 -71.827 1.00 115.95 201 GLU A N 1
ATOM 1405 C CA . GLU A 1 201 ? -34.439 28.303 -73.283 1.00 117.31 201 GLU A CA 1
ATOM 1406 C C . GLU A 1 201 ? -35.633 28.818 -74.090 1.00 114.44 201 GLU A C 1
ATOM 1407 O O . GLU A 1 201 ? -36.755 28.347 -73.902 1.00 110.02 201 GLU A O 1
ATOM 1413 N N . LYS A 1 202 ? -35.385 29.748 -75.025 1.00 113.79 202 LYS A N 1
ATOM 1414 C CA . LYS A 1 202 ? -36.442 30.290 -75.878 1.00 118.68 202 LYS A CA 1
ATOM 1415 C C . LYS A 1 202 ? -36.741 29.362 -77.066 1.00 119.95 202 LYS A C 1
ATOM 1416 O O . LYS A 1 202 ? -35.843 29.017 -77.837 1.00 120.09 202 LYS A O 1
ATOM 1418 N N . ASP A 1 207 ? -44.393 34.130 -76.493 1.00 132.41 207 ASP A N 1
ATOM 1419 C CA . ASP A 1 207 ? -43.571 34.613 -75.384 1.00 131.75 207 ASP A CA 1
ATOM 1420 C C . ASP A 1 207 ? -43.202 33.505 -74.362 1.00 131.72 207 ASP A C 1
ATOM 1421 O O . ASP A 1 207 ? -42.552 33.808 -73.363 1.00 134.69 207 ASP A O 1
ATOM 1426 N N . ALA A 1 208 ? -43.595 32.235 -74.608 1.00 127.37 208 ALA A N 1
ATOM 1427 C CA . ALA A 1 208 ? -43.331 31.122 -73.685 1.00 119.74 208 ALA A CA 1
ATOM 1428 C C . ALA A 1 208 ? -41.884 30.611 -73.677 1.00 116.36 208 ALA A C 1
ATOM 1429 O O . ALA A 1 208 ? -41.359 30.206 -74.716 1.00 113.89 208 ALA A O 1
ATOM 1431 N N . VAL A 1 209 ? -41.256 30.596 -72.484 1.00 110.76 209 VAL A N 1
ATOM 1432 C CA . VAL A 1 209 ? -39.872 30.143 -72.298 1.00 108.86 209 VAL A CA 1
ATOM 1433 C C . VAL A 1 209 ? -39.796 28.820 -71.487 1.00 105.11 209 VAL A C 1
ATOM 1434 O O . VAL A 1 209 ? -40.685 28.522 -70.687 1.00 97.47 209 VAL A O 1
ATOM 1438 N N . VAL A 1 210 ? -38.734 28.032 -71.705 1.00 101.01 210 VAL A N 1
ATOM 1439 C CA . VAL A 1 210 ? -38.544 26.748 -71.017 1.00 97.10 210 VAL A CA 1
ATOM 1440 C C . VAL A 1 210 ? -37.613 26.883 -69.758 1.00 94.99 210 VAL A C 1
ATOM 1441 O O . VAL A 1 210 ? -36.434 27.181 -69.916 1.00 88.06 210 VAL A O 1
ATOM 1445 N N . TYR A 1 211 ? -38.145 26.676 -68.519 1.00 96.42 211 TYR A N 1
ATOM 1446 C CA . TYR A 1 211 ? -37.340 26.801 -67.293 1.00 93.80 211 TYR A CA 1
ATOM 1447 C C . TYR A 1 211 ? -36.779 25.469 -66.783 1.00 96.74 211 TYR A C 1
ATOM 1448 O O . TYR A 1 211 ? -37.433 24.434 -66.892 1.00 92.69 211 TYR A O 1
ATOM 1457 N N . ARG A 1 212 ? -35.555 25.505 -66.228 1.00 98.04 212 ARG A N 1
ATOM 1458 C CA . ARG A 1 212 ? -34.872 24.306 -65.748 1.00 100.61 212 ARG A CA 1
ATOM 1459 C C . ARG A 1 212 ? -34.195 24.476 -64.379 1.00 101.39 212 ARG A C 1
ATOM 1460 O O . ARG A 1 212 ? -33.006 24.786 -64.285 1.00 98.23 212 ARG A O 1
ATOM 1462 N N . GLY A 1 213 ? -34.959 24.225 -63.331 1.00 104.43 213 GLY A N 1
ATOM 1463 C CA . GLY A 1 213 ? -34.457 24.330 -61.973 1.00 111.60 213 GLY A CA 1
ATOM 1464 C C . GLY A 1 213 ? -33.671 23.125 -61.523 1.00 114.34 213 GLY A C 1
ATOM 1465 O O . GLY A 1 213 ? -34.141 21.991 -61.630 1.00 109.93 213 GLY A O 1
ATOM 1466 N N . THR A 1 214 ? -32.470 23.369 -60.997 1.00 120.61 214 THR A N 1
ATOM 1467 C CA . THR A 1 214 ? -31.605 22.326 -60.456 1.00 124.99 214 THR A CA 1
ATOM 1468 C C . THR A 1 214 ? -32.318 21.642 -59.270 1.00 130.88 214 THR A C 1
ATOM 1469 O O . THR A 1 214 ? -32.344 20.416 -59.180 1.00 130.38 214 THR A O 1
ATOM 1473 N N . THR A 1 215 ? -32.990 22.437 -58.430 1.00 138.87 215 THR A N 1
ATOM 1474 C CA . THR A 1 215 ? -33.801 21.903 -57.340 1.00 140.57 215 THR A CA 1
ATOM 1475 C C . THR A 1 215 ? -35.273 22.003 -57.805 1.00 142.39 215 THR A C 1
ATOM 1476 O O . THR A 1 215 ? -35.682 23.051 -58.317 1.00 141.59 215 THR A O 1
ATOM 1480 N N . THR A 1 216 ? -36.047 20.910 -57.685 1.00 140.01 216 THR A N 1
ATOM 1481 C CA . THR A 1 216 ? -37.450 20.932 -58.102 1.00 137.73 216 THR A CA 1
ATOM 1482 C C . THR A 1 216 ? -38.272 21.790 -57.158 1.00 137.52 216 THR A C 1
ATOM 1483 O O . THR A 1 216 ? -38.449 21.455 -55.985 1.00 134.54 216 THR A O 1
ATOM 1487 N N . TYR A 1 217 ? -38.738 22.919 -57.666 1.00 137.68 217 TYR A N 1
ATOM 1488 C CA . TYR A 1 217 ? -39.499 23.850 -56.866 1.00 137.07 217 TYR A CA 1
ATOM 1489 C C . TYR A 1 217 ? -40.644 24.369 -57.682 1.00 136.35 217 TYR A C 1
ATOM 1490 O O . TYR A 1 217 ? -40.453 24.731 -58.844 1.00 134.46 217 TYR A O 1
ATOM 1499 N N . LYS A 1 218 ? -41.841 24.384 -57.086 1.00 134.15 218 LYS A N 1
ATOM 1500 C CA . LYS A 1 218 ? -43.042 24.894 -57.735 1.00 135.97 218 LYS A CA 1
ATOM 1501 C C . LYS A 1 218 ? -42.901 26.406 -57.874 1.00 139.64 218 LYS A C 1
ATOM 1502 O O . LYS A 1 218 ? -43.281 27.139 -56.955 1.00 142.08 218 LYS A O 1
ATOM 1504 N N . LEU A 1 219 ? -42.329 26.862 -59.019 1.00 141.55 219 LEU A N 1
ATOM 1505 C CA . LEU A 1 219 ? -42.040 28.261 -59.353 1.00 141.66 219 LEU A CA 1
ATOM 1506 C C . LEU A 1 219 ? -43.113 29.245 -58.875 1.00 145.42 219 LEU A C 1
ATOM 1507 O O . LEU A 1 219 ? -44.260 29.175 -59.313 1.00 144.08 219 LEU A O 1
ATOM 1509 N N . ASN A 1 220 ? -42.757 30.096 -57.900 1.00 147.71 220 ASN A N 1
ATOM 1510 C CA . ASN A 1 220 ? -43.705 31.054 -57.343 1.00 148.06 220 ASN A CA 1
ATOM 1511 C C . ASN A 1 220 ? -43.724 32.316 -58.198 1.00 146.57 220 ASN A C 1
ATOM 1512 O O . ASN A 1 220 ? -42.667 32.782 -58.630 1.00 141.80 220 ASN A O 1
ATOM 1517 N N . VAL A 1 221 ? -44.922 32.869 -58.441 1.00 143.49 221 VAL A N 1
ATOM 1518 C CA . VAL A 1 221 ? -45.071 34.109 -59.197 1.00 137.83 221 VAL A CA 1
ATOM 1519 C C . VAL A 1 221 ? -44.579 35.254 -58.304 1.00 140.88 221 VAL A C 1
ATOM 1520 O O . VAL A 1 221 ? -44.952 35.335 -57.132 1.00 145.06 221 VAL A O 1
ATOM 1524 N N . GLY A 1 222 ? -43.694 36.080 -58.840 1.00 138.46 222 GLY A N 1
ATOM 1525 C CA . GLY A 1 222 ? -43.086 37.150 -58.065 1.00 132.20 222 GLY A CA 1
ATOM 1526 C C . GLY A 1 222 ? -41.634 36.865 -57.741 1.00 130.97 222 GLY A C 1
ATOM 1527 O O . GLY A 1 222 ? -40.871 37.792 -57.475 1.00 130.81 222 GLY A O 1
ATOM 1528 N N . ASP A 1 223 ? -41.231 35.582 -57.764 1.00 127.34 223 ASP A N 1
ATOM 1529 C CA . ASP A 1 223 ? -39.846 35.197 -57.519 1.00 127.76 223 ASP A CA 1
ATOM 1530 C C . ASP A 1 223 ? -38.926 35.702 -58.650 1.00 123.13 223 ASP A C 1
ATOM 1531 O O . ASP A 1 223 ? -39.414 36.013 -59.740 1.00 117.85 223 ASP A O 1
ATOM 1536 N N . TYR A 1 224 ? -37.608 35.832 -58.386 1.00 121.26 224 TYR A N 1
ATOM 1537 C CA . TYR A 1 224 ? -36.707 36.432 -59.366 1.00 120.61 224 TYR A CA 1
ATOM 1538 C C . TYR A 1 224 ? -35.381 35.666 -59.579 1.00 120.39 224 TYR A C 1
ATOM 1539 O O . TYR A 1 224 ? -34.984 34.846 -58.758 1.00 118.81 224 TYR A O 1
ATOM 1548 N N . PHE A 1 225 ? -34.720 35.925 -60.711 1.00 120.72 225 PHE A N 1
ATOM 1549 C CA . PHE A 1 225 ? -33.505 35.224 -61.094 1.00 121.11 225 PHE A CA 1
ATOM 1550 C C . PHE A 1 225 ? -32.390 36.177 -61.422 1.00 118.54 225 PHE A C 1
ATOM 1551 O O . PHE A 1 225 ? -32.607 37.144 -62.147 1.00 117.60 225 PHE A O 1
ATOM 1559 N N . VAL A 1 226 ? -31.188 35.894 -60.907 1.00 118.62 226 VAL A N 1
ATOM 1560 C CA . VAL A 1 226 ? -29.997 36.714 -61.124 1.00 117.82 226 VAL A CA 1
ATOM 1561 C C . VAL A 1 226 ? -28.788 35.807 -61.389 1.00 121.13 226 VAL A C 1
ATOM 1562 O O . VAL A 1 226 ? -28.685 34.748 -60.789 1.00 127.28 226 VAL A O 1
ATOM 1566 N N . LEU A 1 227 ? -27.814 36.292 -62.172 1.00 120.69 227 LEU A N 1
ATOM 1567 C CA . LEU A 1 227 ? -26.587 35.561 -62.454 1.00 119.74 227 LEU A CA 1
ATOM 1568 C C . LEU A 1 227 ? -25.689 35.409 -61.237 1.00 120.54 227 LEU A C 1
ATOM 1569 O O . LEU A 1 227 ? -25.441 36.376 -60.520 1.00 118.47 227 LEU A O 1
ATOM 1574 N N . THR A 1 228 ? -25.205 34.180 -61.014 1.00 124.16 228 THR A N 1
ATOM 1575 C CA . THR A 1 228 ? -24.352 33.829 -59.882 1.00 124.57 228 THR A CA 1
ATOM 1576 C C . THR A 1 228 ? -22.974 34.505 -59.926 1.00 125.45 228 THR A C 1
ATOM 1577 O O . THR A 1 228 ? -22.011 33.922 -60.419 1.00 129.56 228 THR A O 1
ATOM 1579 N N . SER A 1 229 ? -22.874 35.716 -59.378 1.00 119.92 229 SER A N 1
ATOM 1580 C CA . SER A 1 229 ? -21.615 36.447 -59.360 1.00 117.26 229 SER A CA 1
ATOM 1581 C C . SER A 1 229 ? -20.720 35.984 -58.202 1.00 114.95 229 SER A C 1
ATOM 1582 O O . SER A 1 229 ? -20.916 36.426 -57.070 1.00 115.70 229 SER A O 1
ATOM 1585 N N . HIS A 1 230 ? -19.745 35.097 -58.473 1.00 111.22 230 HIS A N 1
ATOM 1586 C CA . HIS A 1 230 ? -18.849 34.610 -57.421 1.00 107.22 230 HIS A CA 1
ATOM 1587 C C . HIS A 1 230 ? -17.580 35.460 -57.315 1.00 99.93 230 HIS A C 1
ATOM 1588 O O . HIS A 1 230 ? -17.124 36.023 -58.305 1.00 91.78 230 HIS A O 1
ATOM 1595 N N . THR A 1 231 ? -17.022 35.555 -56.103 1.00 92.40 231 THR A N 1
ATOM 1596 C CA . THR A 1 231 ? -15.822 36.336 -55.808 1.00 88.82 231 THR A CA 1
ATOM 1597 C C . THR A 1 231 ? -14.609 35.627 -56.368 1.00 82.53 231 THR A C 1
ATOM 1598 O O . THR A 1 231 ? -14.464 34.422 -56.185 1.00 83.59 231 THR A O 1
ATOM 1602 N N . VAL A 1 232 ? -13.749 36.372 -57.070 1.00 76.33 232 VAL A N 1
ATOM 1603 C CA . VAL A 1 232 ? -12.539 35.837 -57.684 1.00 72.79 232 VAL A CA 1
ATOM 1604 C C . VAL A 1 232 ? -11.429 35.863 -56.694 1.00 70.80 232 VAL A C 1
ATOM 1605 O O . VAL A 1 232 ? -11.026 36.934 -56.242 1.00 65.63 232 VAL A O 1
ATOM 1609 N N . MET A 1 233 ? -10.940 34.687 -56.345 1.00 68.24 233 MET A N 1
ATOM 1610 C CA . MET A 1 233 ? -9.839 34.578 -55.418 1.00 68.47 233 MET A CA 1
ATOM 1611 C C . MET A 1 233 ? -8.515 34.830 -56.124 1.00 66.25 233 MET A C 1
ATOM 1612 O O . MET A 1 233 ? -8.388 34.602 -57.332 1.00 62.65 233 MET A O 1
ATOM 1617 N N . PRO A 1 234 ? -7.521 35.338 -55.395 1.00 64.25 234 PRO A N 1
ATOM 1618 C CA . PRO A 1 234 ? -6.210 35.525 -56.018 1.00 63.64 234 PRO A CA 1
ATOM 1619 C C . PRO A 1 234 ? -5.541 34.183 -56.339 1.00 62.25 234 PRO A C 1
ATOM 1620 O O . PRO A 1 234 ? -5.833 33.152 -55.731 1.00 60.71 234 PRO A O 1
ATOM 1624 N N . LEU A 1 235 ? -4.656 34.205 -57.322 1.00 61.46 235 LEU A N 1
ATOM 1625 C CA . LEU A 1 235 ? -3.912 33.046 -57.771 1.00 62.56 235 LEU A CA 1
ATOM 1626 C C . LEU A 1 235 ? -2.519 33.101 -57.159 1.00 64.02 235 LEU A C 1
ATOM 1627 O O . LEU A 1 235 ? -1.966 34.189 -56.968 1.00 66.30 235 LEU A O 1
ATOM 1632 N N . SER A 1 236 ? -1.946 31.931 -56.849 1.00 62.79 236 SER A N 1
ATOM 1633 C CA . SER A 1 236 ? -0.615 31.852 -56.246 1.00 63.41 236 SER A CA 1
ATOM 1634 C C . SER A 1 236 ? 0.322 30.955 -57.032 1.00 63.57 236 SER A C 1
ATOM 1635 O O . SER A 1 236 ? 1.479 31.311 -57.266 1.00 61.84 236 SER A O 1
ATOM 1638 N N . ALA A 1 237 ? -0.199 29.799 -57.476 1.00 63.03 237 ALA A N 1
ATOM 1639 C CA . ALA A 1 237 ? 0.561 28.799 -58.221 1.00 62.04 237 ALA A CA 1
ATOM 1640 C C . ALA A 1 237 ? 0.686 29.127 -59.715 1.00 61.11 237 ALA A C 1
ATOM 1641 O O . ALA A 1 237 ? -0.253 29.663 -60.303 1.00 63.77 237 ALA A O 1
ATOM 1643 N N . PRO A 1 238 ? 1.799 28.737 -60.374 1.00 59.15 238 PRO A N 1
ATOM 1644 C CA . PRO A 1 238 ? 1.887 28.955 -61.835 1.00 56.82 238 PRO A CA 1
ATOM 1645 C C . PRO A 1 238 ? 0.838 28.120 -62.598 1.00 57.65 238 PRO A C 1
ATOM 1646 O O . PRO A 1 238 ? 0.268 27.171 -62.040 1.00 55.86 238 PRO A O 1
ATOM 1650 N N . THR A 1 239 ? 0.582 28.465 -63.875 1.00 57.17 239 THR A N 1
ATOM 1651 C CA . THR A 1 239 ? -0.339 27.668 -64.714 1.00 55.60 239 THR A CA 1
ATOM 1652 C C . THR A 1 239 ? 0.266 26.273 -64.977 1.00 55.18 239 THR A C 1
ATOM 1653 O O . THR A 1 239 ? -0.454 25.287 -65.024 1.00 56.52 239 THR A O 1
ATOM 1657 N N . LEU A 1 240 ? 1.591 26.207 -65.098 1.00 55.54 240 LEU A N 1
ATOM 1658 C CA . LEU A 1 240 ? 2.399 25.013 -65.280 1.00 57.63 240 LEU A CA 1
ATOM 1659 C C . LEU A 1 240 ? 3.546 25.101 -64.303 1.00 59.99 240 LEU A C 1
ATOM 1660 O O . LEU A 1 240 ? 4.260 26.103 -64.334 1.00 62.36 240 LEU A O 1
ATOM 1665 N N . VAL A 1 241 ? 3.793 24.054 -63.484 1.00 60.33 241 VAL A N 1
ATOM 1666 C CA . VAL A 1 241 ? 4.984 24.061 -62.614 1.00 62.66 241 VAL A CA 1
ATOM 1667 C C . VAL A 1 241 ? 6.253 24.037 -63.533 1.00 66.06 241 VAL A C 1
ATOM 1668 O O . VAL A 1 241 ? 6.116 23.782 -64.743 1.00 67.04 241 VAL A O 1
ATOM 1672 N N . PRO A 1 242 ? 7.468 24.384 -63.051 1.00 68.73 242 PRO A N 1
ATOM 1673 C CA . PRO A 1 242 ? 8.636 24.325 -63.954 1.00 68.64 242 PRO A CA 1
ATOM 1674 C C . PRO A 1 242 ? 8.862 22.871 -64.379 1.00 68.20 242 PRO A C 1
ATOM 1675 O O . PRO A 1 242 ? 8.657 21.947 -63.575 1.00 69.32 242 PRO A O 1
ATOM 1679 N N . GLN A 1 243 ? 9.185 22.661 -65.657 1.00 68.79 243 GLN A N 1
ATOM 1680 C CA . GLN A 1 243 ? 9.407 21.320 -66.182 1.00 71.04 243 GLN A CA 1
ATOM 1681 C C . GLN A 1 243 ? 10.674 20.702 -65.612 1.00 74.92 243 GLN A C 1
ATOM 1682 O O . GLN A 1 243 ? 11.661 21.399 -65.419 1.00 79.10 243 GLN A O 1
ATOM 1688 N N . GLU A 1 244 ? 10.625 19.407 -65.303 1.00 79.21 244 GLU A N 1
ATOM 1689 C CA . GLU A 1 244 ? 11.770 18.630 -64.853 1.00 80.22 244 GLU A CA 1
ATOM 1690 C C . GLU A 1 244 ? 11.808 17.358 -65.672 1.00 79.66 244 GLU A C 1
ATOM 1691 O O . GLU A 1 244 ? 10.783 16.705 -65.850 1.00 77.87 244 GLU A O 1
ATOM 1697 N N . HIS A 1 245 ? 12.977 17.026 -66.190 1.00 80.47 245 HIS A N 1
ATOM 1698 C CA . HIS A 1 245 ? 13.168 15.794 -66.916 1.00 82.93 245 HIS A CA 1
ATOM 1699 C C . HIS A 1 245 ? 14.036 14.876 -66.062 1.00 86.27 245 HIS A C 1
ATOM 1700 O O . HIS A 1 245 ? 15.005 15.311 -65.440 1.00 85.87 245 HIS A O 1
ATOM 1707 N N . TYR A 1 246 ? 13.662 13.614 -66.002 1.00 88.05 246 TYR A N 1
ATOM 1708 C CA . TYR A 1 246 ? 14.360 12.627 -65.197 1.00 85.53 246 TYR A CA 1
ATOM 1709 C C . TYR A 1 246 ? 14.983 11.550 -66.080 1.00 88.12 246 TYR A C 1
ATOM 1710 O O . TYR A 1 246 ? 14.601 11.377 -67.249 1.00 88.86 246 TYR A O 1
ATOM 1719 N N . VAL A 1 247 ? 16.004 10.873 -65.523 1.00 89.65 247 VAL A N 1
ATOM 1720 C CA . VAL A 1 247 ? 16.739 9.783 -66.171 1.00 86.14 247 VAL A CA 1
ATOM 1721 C C . VAL A 1 247 ? 16.063 8.420 -65.970 1.00 83.18 247 VAL A C 1
ATOM 1722 O O . VAL A 1 247 ? 16.299 7.500 -66.746 1.00 85.44 247 VAL A O 1
ATOM 1726 N N . ARG A 1 248 ? 15.222 8.297 -64.939 1.00 80.35 248 ARG A N 1
ATOM 1727 C CA . ARG A 1 248 ? 14.469 7.100 -64.595 1.00 77.99 248 ARG A CA 1
ATOM 1728 C C . ARG A 1 248 ? 13.061 7.522 -64.230 1.00 76.30 248 ARG A C 1
ATOM 1729 O O . ARG A 1 248 ? 12.830 8.700 -63.918 1.00 72.33 248 ARG A O 1
ATOM 1731 N N . ILE A 1 249 ? 12.120 6.544 -64.175 1.00 72.64 249 ILE A N 1
ATOM 1732 C CA . ILE A 1 249 ? 10.745 6.792 -63.711 1.00 70.96 249 ILE A CA 1
ATOM 1733 C C . ILE A 1 249 ? 10.861 7.166 -62.226 1.00 74.09 249 ILE A C 1
ATOM 1734 O O . ILE A 1 249 ? 11.582 6.500 -61.470 1.00 73.66 249 ILE A O 1
ATOM 1739 N N . THR A 1 250 ? 10.274 8.298 -61.851 1.00 74.85 250 THR A N 1
ATOM 1740 C CA . THR A 1 250 ? 10.450 8.836 -60.514 1.00 74.61 250 THR A CA 1
ATOM 1741 C C . THR A 1 250 ? 9.185 8.789 -59.665 1.00 71.98 250 THR A C 1
ATOM 1742 O O . THR A 1 250 ? 8.150 9.265 -60.098 1.00 72.41 250 THR A O 1
ATOM 1746 N N . GLY A 1 251 ? 9.275 8.217 -58.471 1.00 70.57 251 GLY A N 1
ATOM 1747 C CA . GLY A 1 251 ? 8.158 8.155 -57.529 1.00 68.07 251 GLY A CA 1
ATOM 1748 C C . GLY A 1 251 ? 7.000 7.253 -57.903 1.00 66.49 251 GLY A C 1
ATOM 1749 O O . GLY A 1 251 ? 5.962 7.239 -57.228 1.00 66.78 251 GLY A O 1
ATOM 1750 N N . LEU A 1 252 ? 7.159 6.509 -58.991 1.00 65.97 252 LEU A N 1
ATOM 1751 C CA . LEU A 1 252 ? 6.128 5.609 -59.474 1.00 68.51 252 LEU A CA 1
ATOM 1752 C C . LEU A 1 252 ? 6.733 4.233 -59.683 1.00 70.43 252 LEU A C 1
ATOM 1753 O O . LEU A 1 252 ? 7.911 4.108 -60.038 1.00 69.27 252 LEU A O 1
ATOM 1758 N N . TYR A 1 253 ? 5.921 3.199 -59.469 1.00 75.02 253 TYR A N 1
ATOM 1759 C CA . TYR A 1 253 ? 6.405 1.833 -59.603 1.00 76.64 253 TYR A CA 1
ATOM 1760 C C . TYR A 1 253 ? 5.572 1.051 -60.642 1.00 74.39 253 TYR A C 1
ATOM 1761 O O . TYR A 1 253 ? 4.406 0.716 -60.410 1.00 70.82 253 TYR A O 1
ATOM 1770 N N . PRO A 1 254 ? 6.164 0.843 -61.837 1.00 74.20 254 PRO A N 1
ATOM 1771 C CA . PRO A 1 254 ? 5.422 0.181 -62.916 1.00 77.62 254 PRO A CA 1
ATOM 1772 C C . PRO A 1 254 ? 5.093 -1.290 -62.692 1.00 80.37 254 PRO A C 1
ATOM 1773 O O . PRO A 1 254 ? 5.732 -1.963 -61.883 1.00 83.12 254 PRO A O 1
ATOM 1777 N N . THR A 1 255 ? 4.141 -1.815 -63.469 1.00 83.04 255 THR A N 1
ATOM 1778 C CA . THR A 1 255 ? 3.866 -3.245 -63.475 1.00 83.15 255 THR A CA 1
ATOM 1779 C C . THR A 1 255 ? 4.688 -3.848 -64.627 1.00 87.50 255 THR A C 1
ATOM 1780 O O . THR A 1 255 ? 5.103 -3.159 -65.564 1.00 86.24 255 THR A O 1
ATOM 1784 N N . LEU A 1 256 ? 4.933 -5.141 -64.543 1.00 94.51 256 LEU A N 1
ATOM 1785 C CA . LEU A 1 256 ? 5.563 -5.904 -65.620 1.00 97.16 256 LEU A CA 1
ATOM 1786 C C . LEU A 1 256 ? 4.450 -6.718 -66.342 1.00 99.17 256 LEU A C 1
ATOM 1787 O O . LEU A 1 256 ? 4.472 -6.876 -67.566 1.00 104.20 256 LEU A O 1
ATOM 1792 N N . ASN A 1 257 ? 3.449 -7.170 -65.562 1.00 101.28 257 ASN A N 1
ATOM 1793 C CA . ASN A 1 257 ? 2.254 -7.858 -65.988 1.00 101.29 257 ASN A CA 1
ATOM 1794 C C . ASN A 1 257 ? 1.263 -6.745 -66.379 1.00 98.45 257 ASN A C 1
ATOM 1795 O O . ASN A 1 257 ? 0.325 -6.468 -65.632 1.00 101.95 257 ASN A O 1
ATOM 1800 N N . ILE A 1 258 ? 1.503 -6.056 -67.512 1.00 93.43 258 ILE A N 1
ATOM 1801 C CA . ILE A 1 258 ? 0.589 -4.993 -67.965 1.00 88.35 258 ILE A CA 1
ATOM 1802 C C . ILE A 1 258 ? -0.365 -5.536 -69.063 1.00 85.53 258 ILE A C 1
ATOM 1803 O O . ILE A 1 258 ? 0.110 -6.092 -70.060 1.00 82.07 258 ILE A O 1
ATOM 1808 N N . SER A 1 259 ? -1.703 -5.418 -68.843 1.00 80.42 259 SER A N 1
ATOM 1809 C CA . SER A 1 259 ? -2.753 -5.894 -69.761 1.00 76.46 259 SER A CA 1
ATOM 1810 C C . SER A 1 259 ? -2.536 -5.467 -71.227 1.00 74.92 259 SER A C 1
ATOM 1811 O O . SER A 1 259 ? -2.211 -4.304 -71.494 1.00 69.06 259 SER A O 1
ATOM 1814 N N . ASP A 1 260 ? -2.673 -6.431 -72.168 1.00 74.61 260 ASP A N 1
ATOM 1815 C CA . ASP A 1 260 ? -2.484 -6.218 -73.606 1.00 74.18 260 ASP A CA 1
ATOM 1816 C C . ASP A 1 260 ? -3.246 -5.013 -74.137 1.00 72.81 260 ASP A C 1
ATOM 1817 O O . ASP A 1 260 ? -2.742 -4.290 -75.004 1.00 68.98 260 ASP A O 1
ATOM 1822 N N . GLU A 1 261 ? -4.443 -4.787 -73.575 1.00 71.13 261 GLU A N 1
ATOM 1823 C CA . GLU A 1 261 ? -5.347 -3.682 -73.866 1.00 71.35 261 GLU A CA 1
ATOM 1824 C C . GLU A 1 261 ? -4.623 -2.321 -73.801 1.00 70.33 261 GLU A C 1
ATOM 1825 O O . GLU A 1 261 ? -4.880 -1.432 -74.616 1.00 71.12 261 GLU A O 1
ATOM 1831 N N . PHE A 1 262 ? -3.670 -2.205 -72.864 1.00 66.83 262 PHE A N 1
ATOM 1832 C CA . PHE A 1 262 ? -2.905 -0.999 -72.547 1.00 62.39 262 PHE A CA 1
ATOM 1833 C C . PHE A 1 262 ? -1.465 -1.006 -73.000 1.00 62.72 262 PHE A C 1
ATOM 1834 O O . PHE A 1 262 ? -0.786 -0.017 -72.772 1.00 63.38 262 PHE A O 1
ATOM 1842 N N . SER A 1 263 ? -1.000 -2.091 -73.645 1.00 64.58 263 SER A N 1
ATOM 1843 C CA . SER A 1 263 ? 0.366 -2.236 -74.165 1.00 66.66 263 SER A CA 1
ATOM 1844 C C . SER A 1 263 ? 0.772 -1.093 -75.082 1.00 65.16 263 SER A C 1
ATOM 1845 O O . SER A 1 263 ? 1.920 -0.673 -75.059 1.00 66.21 263 SER A O 1
ATOM 1848 N N . SER A 1 264 ? -0.162 -0.602 -75.911 1.00 66.09 264 SER A N 1
ATOM 1849 C CA . SER A 1 264 ? 0.120 0.487 -76.838 1.00 66.36 264 SER A CA 1
ATOM 1850 C C . SER A 1 264 ? 0.565 1.770 -76.132 1.00 64.31 264 SER A C 1
ATOM 1851 O O . SER A 1 264 ? 1.268 2.576 -76.739 1.00 65.89 264 SER A O 1
ATOM 1854 N N . ASN A 1 265 ? 0.159 1.969 -74.864 1.00 60.66 265 ASN A N 1
ATOM 1855 C CA . ASN A 1 265 ? 0.517 3.193 -74.150 1.00 60.69 265 ASN A CA 1
ATOM 1856 C C . ASN A 1 265 ? 1.700 3.043 -73.201 1.00 60.39 265 ASN A C 1
ATOM 1857 O O . ASN A 1 265 ? 2.043 4.010 -72.553 1.00 61.47 265 ASN A O 1
ATOM 1862 N N . VAL A 1 266 ? 2.331 1.868 -73.120 1.00 60.75 266 VAL A N 1
ATOM 1863 C CA . VAL A 1 266 ? 3.440 1.645 -72.181 1.00 61.17 266 VAL A CA 1
ATOM 1864 C C . VAL A 1 266 ? 4.579 2.676 -72.330 1.00 59.16 266 VAL A C 1
ATOM 1865 O O . VAL A 1 266 ? 4.975 3.245 -71.313 1.00 58.63 266 VAL A O 1
ATOM 1869 N N . ALA A 1 267 ? 5.084 2.946 -73.558 1.00 60.38 267 ALA A N 1
ATOM 1870 C CA . ALA A 1 267 ? 6.162 3.931 -73.730 1.00 59.17 267 ALA A CA 1
ATOM 1871 C C . ALA A 1 267 ? 5.700 5.333 -73.272 1.00 59.86 267 ALA A C 1
ATOM 1872 O O . ALA A 1 267 ? 6.421 6.012 -72.542 1.00 59.84 267 ALA A O 1
ATOM 1874 N N . ASN A 1 268 ? 4.455 5.707 -73.603 1.00 61.33 268 ASN A N 1
ATOM 1875 C CA . ASN A 1 268 ? 3.872 6.979 -73.159 1.00 59.38 268 ASN A CA 1
ATOM 1876 C C . ASN A 1 268 ? 3.753 7.039 -71.596 1.00 57.04 268 ASN A C 1
ATOM 1877 O O . ASN A 1 268 ? 4.049 8.076 -71.009 1.00 51.36 268 ASN A O 1
ATOM 1882 N N . TYR A 1 269 ? 3.370 5.922 -70.933 1.00 54.86 269 TYR A N 1
ATOM 1883 C CA . TYR A 1 269 ? 3.271 5.855 -69.472 1.00 57.97 269 TYR A CA 1
ATOM 1884 C C . TYR A 1 269 ? 4.635 6.004 -68.830 1.00 58.91 269 TYR A C 1
ATOM 1885 O O . TYR A 1 269 ? 4.741 6.629 -67.779 1.00 58.14 269 TYR A O 1
ATOM 1894 N N . GLN A 1 270 ? 5.680 5.454 -69.465 1.00 62.47 270 GLN A N 1
ATOM 1895 C CA . GLN A 1 270 ? 7.039 5.610 -68.981 1.00 65.70 270 GLN A CA 1
ATOM 1896 C C . GLN A 1 270 ? 7.472 7.063 -69.145 1.00 64.33 270 GLN A C 1
ATOM 1897 O O . GLN A 1 270 ? 8.088 7.602 -68.227 1.00 66.40 270 GLN A O 1
ATOM 1903 N N . LYS A 1 271 ? 7.097 7.723 -70.267 1.00 60.12 271 LYS A N 1
ATOM 1904 C CA . LYS A 1 271 ? 7.385 9.146 -70.502 1.00 60.99 271 LYS A CA 1
ATOM 1905 C C . LYS A 1 271 ? 6.751 9.981 -69.379 1.00 58.82 271 LYS A C 1
ATOM 1906 O O . LYS A 1 271 ? 7.431 10.831 -68.799 1.00 56.29 271 LYS A O 1
ATOM 1912 N N . VAL A 1 272 ? 5.501 9.638 -68.987 1.00 55.15 272 VAL A N 1
ATOM 1913 C CA . VAL A 1 272 ? 4.788 10.292 -67.889 1.00 53.47 272 VAL A CA 1
ATOM 1914 C C . VAL A 1 272 ? 5.636 10.265 -66.573 1.00 56.88 272 VAL A C 1
ATOM 1915 O O . VAL A 1 272 ? 5.723 11.283 -65.896 1.00 57.63 272 VAL A O 1
ATOM 1919 N N . GLY A 1 273 ? 6.222 9.120 -66.219 1.00 58.67 273 GLY A N 1
ATOM 1920 C CA . GLY A 1 273 ? 7.013 9.002 -64.995 1.00 58.25 273 GLY A CA 1
ATOM 1921 C C . GLY A 1 273 ? 8.403 9.605 -65.073 1.00 59.79 273 GLY A C 1
ATOM 1922 O O . GLY A 1 273 ? 9.067 9.759 -64.051 1.00 61.60 273 GLY A O 1
ATOM 1923 N N . MET A 1 274 ? 8.865 9.951 -66.272 1.00 60.90 274 MET A N 1
ATOM 1924 C CA . MET A 1 274 ? 10.208 10.497 -66.476 1.00 64.47 274 MET A CA 1
ATOM 1925 C C . MET A 1 274 ? 10.295 12.006 -66.700 1.00 64.46 274 MET A C 1
ATOM 1926 O O . MET A 1 274 ? 11.340 12.512 -67.116 1.00 62.49 274 MET A O 1
ATOM 1931 N N . GLN A 1 275 ? 9.192 12.722 -66.447 1.00 62.20 275 GLN A N 1
ATOM 1932 C CA . GLN A 1 275 ? 9.069 14.183 -66.550 1.00 60.38 275 GLN A CA 1
ATOM 1933 C C . GLN A 1 275 ? 8.107 14.656 -65.444 1.00 58.00 275 GLN A C 1
ATOM 1934 O O . GLN A 1 275 ? 7.227 13.912 -65.027 1.00 58.64 275 GLN A O 1
ATOM 1940 N N . LYS A 1 276 ? 8.232 15.894 -65.015 1.00 56.83 276 LYS A N 1
ATOM 1941 C CA . LYS A 1 276 ? 7.338 16.473 -64.017 1.00 56.97 276 LYS A CA 1
ATOM 1942 C C . LYS A 1 276 ? 5.915 16.584 -64.624 1.00 55.60 276 LYS A C 1
ATOM 1943 O O . LYS A 1 276 ? 4.942 16.130 -64.011 1.00 54.48 276 LYS A O 1
ATOM 1949 N N . TYR A 1 277 ? 5.811 17.117 -65.842 1.00 53.19 277 TYR A N 1
ATOM 1950 C CA . TYR A 1 277 ? 4.508 17.208 -66.496 1.00 55.20 277 TYR A CA 1
ATOM 1951 C C . TYR A 1 277 ? 4.603 16.745 -67.928 1.00 54.23 277 TYR A C 1
ATOM 1952 O O . TYR A 1 277 ? 5.673 16.792 -68.549 1.00 53.30 277 TYR A O 1
ATOM 1961 N N . SER A 1 278 ? 3.486 16.278 -68.455 1.00 54.51 278 SER A N 1
ATOM 1962 C CA . SER A 1 278 ? 3.445 15.835 -69.848 1.00 54.00 278 SER A CA 1
ATOM 1963 C C . SER A 1 278 ? 2.120 16.181 -70.484 1.00 51.78 278 SER A C 1
ATOM 1964 O O . SER A 1 278 ? 1.105 16.286 -69.795 1.00 47.64 278 SER A O 1
ATOM 1967 N N . THR A 1 279 ? 2.148 16.419 -71.798 1.00 50.49 279 THR A N 1
ATOM 1968 C CA . THR A 1 279 ? 0.952 16.784 -72.557 1.00 48.53 279 THR A CA 1
ATOM 1969 C C . THR A 1 279 ? 0.598 15.664 -73.537 1.00 47.68 279 THR A C 1
ATOM 1970 O O . THR A 1 279 ? 1.466 15.123 -74.236 1.00 47.65 279 THR A O 1
ATOM 1974 N N . LEU A 1 280 ? -0.680 15.336 -73.589 1.00 45.84 280 LEU A N 1
ATOM 1975 C CA . LEU A 1 280 ? -1.167 14.325 -74.499 1.00 44.25 280 LEU A CA 1
ATOM 1976 C C . LEU A 1 280 ? -2.260 14.941 -75.418 1.00 44.29 280 LEU A C 1
ATOM 1977 O O . LEU A 1 280 ? -3.319 15.367 -74.933 1.00 43.12 280 LEU A O 1
ATOM 1982 N N . GLN A 1 281 ? -1.981 15.005 -76.733 1.00 43.32 281 GLN A N 1
ATOM 1983 C CA . GLN A 1 281 ? -2.991 15.429 -77.688 1.00 43.05 281 GLN A CA 1
ATOM 1984 C C . GLN A 1 281 ? -3.672 14.175 -78.219 1.00 42.71 281 GLN A C 1
ATOM 1985 O O . GLN A 1 281 ? -3.054 13.311 -78.851 1.00 42.70 281 GLN A O 1
ATOM 1991 N N . GLY A 1 282 ? -4.940 14.066 -77.884 1.00 41.27 282 GLY A N 1
ATOM 1992 C CA . GLY A 1 282 ? -5.767 12.966 -78.305 1.00 41.41 282 GLY A CA 1
ATOM 1993 C C . GLY A 1 282 ? -6.927 13.454 -79.137 1.00 39.91 282 GLY A C 1
ATOM 1994 O O . GLY A 1 282 ? -7.938 13.904 -78.597 1.00 41.52 282 GLY A O 1
ATOM 1995 N N . PRO A 1 283 ? -6.830 13.347 -80.470 1.00 38.45 283 PRO A N 1
ATOM 1996 C CA . PRO A 1 283 ? -7.988 13.681 -81.321 1.00 37.49 283 PRO A CA 1
ATOM 1997 C C . PRO A 1 283 ? -9.233 12.841 -80.964 1.00 37.85 283 PRO A C 1
ATOM 1998 O O . PRO A 1 283 ? -9.163 11.933 -80.131 1.00 37.42 283 PRO A O 1
ATOM 2002 N N . PRO A 1 284 ? -10.422 13.179 -81.495 1.00 37.65 284 PRO A N 1
ATOM 2003 C CA . PRO A 1 284 ? -11.638 12.431 -81.119 1.00 37.02 284 PRO A CA 1
ATOM 2004 C C . PRO A 1 284 ? -11.533 10.923 -81.306 1.00 37.94 284 PRO A C 1
ATOM 2005 O O . PRO A 1 284 ? -11.041 10.464 -82.332 1.00 38.39 284 PRO A O 1
ATOM 2009 N N . GLY A 1 285 ? -11.951 10.179 -80.289 1.00 38.68 285 GLY A N 1
ATOM 2010 C CA . GLY A 1 285 ? -12.005 8.725 -80.327 1.00 39.00 285 GLY A CA 1
ATOM 2011 C C . GLY A 1 285 ? -10.672 8.037 -80.496 1.00 38.64 285 GLY A C 1
ATOM 2012 O O . GLY A 1 285 ? -10.613 6.947 -81.067 1.00 38.25 285 GLY A O 1
ATOM 2013 N N . THR A 1 286 ? -9.583 8.675 -80.030 1.00 37.57 286 THR A N 1
ATOM 2014 C CA . THR A 1 286 ? -8.256 8.078 -80.110 1.00 38.45 286 THR A CA 1
ATOM 2015 C C . THR A 1 286 ? -7.821 7.329 -78.824 1.00 39.42 286 THR A C 1
ATOM 2016 O O . THR A 1 286 ? -6.741 6.756 -78.791 1.00 38.49 286 THR A O 1
ATOM 2020 N N . GLY A 1 287 ? -8.653 7.343 -77.794 1.00 40.96 287 GLY A N 1
ATOM 2021 C CA . GLY A 1 287 ? -8.357 6.628 -76.561 1.00 41.78 287 GLY A CA 1
ATOM 2022 C C . GLY A 1 287 ? -7.860 7.459 -75.394 1.00 45.01 287 GLY A C 1
ATOM 2023 O O . GLY A 1 287 ? -7.083 6.935 -74.601 1.00 47.68 287 GLY A O 1
ATOM 2024 N N . LYS A 1 288 ? -8.298 8.729 -75.245 1.00 42.92 288 LYS A N 1
ATOM 2025 C CA . LYS A 1 288 ? -7.879 9.574 -74.131 1.00 42.85 288 LYS A CA 1
ATOM 2026 C C . LYS A 1 288 ? -8.282 8.998 -72.753 1.00 44.18 288 LYS A C 1
ATOM 2027 O O . LYS A 1 288 ? -7.400 8.895 -71.897 1.00 46.02 288 LYS A O 1
ATOM 2033 N N . SER A 1 289 ? -9.573 8.649 -72.515 1.00 44.82 289 SER A N 1
ATOM 2034 C CA . SER A 1 289 ? -9.938 8.127 -71.196 1.00 46.18 289 SER A CA 1
ATOM 2035 C C . SER A 1 289 ? -9.316 6.751 -70.982 1.00 46.80 289 SER A C 1
ATOM 2036 O O . SER A 1 289 ? -8.893 6.441 -69.870 1.00 45.32 289 SER A O 1
ATOM 2039 N N . HIS A 1 290 ? -9.168 5.950 -72.065 1.00 47.22 290 HIS A N 1
ATOM 2040 C CA . HIS A 1 290 ? -8.514 4.653 -72.006 1.00 47.86 290 HIS A CA 1
ATOM 2041 C C . HIS A 1 290 ? -7.042 4.855 -71.561 1.00 47.60 290 HIS A C 1
ATOM 2042 O O . HIS A 1 290 ? -6.544 4.132 -70.707 1.00 47.44 290 HIS A O 1
ATOM 2049 N N . PHE A 1 291 ? -6.379 5.878 -72.094 1.00 46.58 291 PHE A N 1
ATOM 2050 C CA . PHE A 1 291 ? -5.012 6.220 -71.717 1.00 47.88 291 PHE A CA 1
ATOM 2051 C C . PHE A 1 291 ? -4.988 6.638 -70.251 1.00 47.88 291 PHE A C 1
ATOM 2052 O O . PHE A 1 291 ? -4.168 6.146 -69.488 1.00 48.11 291 PHE A O 1
ATOM 2060 N N . ALA A 1 292 ? -5.895 7.549 -69.864 1.00 47.89 292 ALA A N 1
ATOM 2061 C CA . ALA A 1 292 ? -5.989 8.069 -68.504 1.00 48.87 292 ALA A CA 1
ATOM 2062 C C . ALA A 1 292 ? -6.174 6.955 -67.467 1.00 49.72 292 ALA A C 1
ATOM 2063 O O . ALA A 1 292 ? -5.456 6.948 -66.473 1.00 52.21 292 ALA A O 1
ATOM 2065 N N . ILE A 1 293 ? -7.095 6.007 -67.706 1.00 50.40 293 ILE A N 1
ATOM 2066 C CA . ILE A 1 293 ? -7.348 4.914 -66.772 1.00 48.15 293 ILE A CA 1
ATOM 2067 C C . ILE A 1 293 ? -6.226 3.876 -66.793 1.00 48.54 293 ILE A C 1
ATOM 2068 O O . ILE A 1 293 ? -5.869 3.349 -65.738 1.00 49.43 293 ILE A O 1
ATOM 2073 N N . GLY A 1 294 ? -5.622 3.665 -67.965 1.00 46.08 294 GLY A N 1
ATOM 2074 C CA . GLY A 1 294 ? -4.507 2.739 -68.134 1.00 48.67 294 GLY A CA 1
ATOM 2075 C C . GLY A 1 294 ? -3.245 3.139 -67.389 1.00 49.14 294 GLY A C 1
ATOM 2076 O O . GLY A 1 294 ? -2.370 2.313 -67.108 1.00 50.11 294 GLY A O 1
ATOM 2077 N N . LEU A 1 295 ? -3.146 4.407 -67.074 1.00 47.80 295 LEU A N 1
ATOM 2078 C CA . LEU A 1 295 ? -2.033 4.951 -66.332 1.00 48.12 295 LEU A CA 1
ATOM 2079 C C . LEU A 1 295 ? -2.103 4.416 -64.887 1.00 49.25 295 LEU A C 1
ATOM 2080 O O . LEU A 1 295 ? -1.065 4.086 -64.329 1.00 50.39 295 LEU A O 1
ATOM 2085 N N . ALA A 1 296 ? -3.335 4.261 -64.317 1.00 50.83 296 ALA A N 1
ATOM 2086 C CA . ALA A 1 296 ? -3.585 3.698 -62.990 1.00 51.93 296 ALA A CA 1
ATOM 2087 C C . ALA A 1 296 ? -3.177 2.233 -62.960 1.00 53.41 296 ALA A C 1
ATOM 2088 O O . ALA A 1 296 ? -2.577 1.787 -61.988 1.00 56.98 296 ALA A O 1
ATOM 2090 N N . LEU A 1 297 ? -3.467 1.488 -64.033 1.00 55.34 297 LEU A N 1
ATOM 2091 C CA . LEU A 1 297 ? -3.090 0.088 -64.138 1.00 53.01 297 LEU A CA 1
ATOM 2092 C C . LEU A 1 297 ? -1.574 -0.090 -64.344 1.00 54.22 297 LEU A C 1
ATOM 2093 O O . LEU A 1 297 ? -1.001 -1.084 -63.888 1.00 54.08 297 LEU A O 1
ATOM 2098 N N . TYR A 1 298 ? -0.922 0.874 -65.003 1.00 51.99 298 TYR A N 1
ATOM 2099 C CA . TYR A 1 298 ? 0.505 0.791 -65.229 1.00 55.09 298 TYR A CA 1
ATOM 2100 C C . TYR A 1 298 ? 1.283 1.102 -63.972 1.00 56.41 298 TYR A C 1
ATOM 2101 O O . TYR A 1 298 ? 2.312 0.467 -63.741 1.00 59.41 298 TYR A O 1
ATOM 2110 N N . TYR A 1 299 ? 0.805 2.037 -63.133 1.00 57.29 299 TYR A N 1
ATOM 2111 C CA . TYR A 1 299 ? 1.448 2.373 -61.846 1.00 58.81 299 TYR A CA 1
ATOM 2112 C C . TYR A 1 299 ? 0.415 2.024 -60.776 1.00 60.03 299 TYR A C 1
ATOM 2113 O O . TYR A 1 299 ? -0.300 2.901 -60.286 1.00 59.42 299 TYR A O 1
ATOM 2122 N N . PRO A 1 300 ? 0.273 0.705 -60.478 1.00 64.04 300 PRO A N 1
ATOM 2123 C CA . PRO A 1 300 ? -0.855 0.241 -59.645 1.00 65.32 300 PRO A CA 1
ATOM 2124 C C . PRO A 1 300 ? -0.959 0.759 -58.216 1.00 66.38 300 PRO A C 1
ATOM 2125 O O . PRO A 1 300 ? -2.066 0.773 -57.677 1.00 66.26 300 PRO A O 1
ATOM 2129 N N . SER A 1 301 ? 0.151 1.183 -57.606 1.00 71.28 301 SER A N 1
ATOM 2130 C CA . SER A 1 301 ? 0.101 1.709 -56.237 1.00 71.73 301 SER A CA 1
ATOM 2131 C C . SER A 1 301 ? -0.008 3.255 -56.176 1.00 72.19 301 SER A C 1
ATOM 2132 O O . SER A 1 301 ? -0.224 3.814 -55.094 1.00 72.22 301 SER A O 1
ATOM 2135 N N . ALA A 1 302 ? 0.119 3.937 -57.336 1.00 68.90 302 ALA A N 1
ATOM 2136 C CA . ALA A 1 302 ? 0.031 5.395 -57.411 1.00 67.10 302 ALA A CA 1
ATOM 2137 C C . ALA A 1 302 ? -1.352 5.946 -57.070 1.00 63.88 302 ALA A C 1
ATOM 2138 O O . ALA A 1 302 ? -2.375 5.395 -57.458 1.00 59.01 302 ALA A O 1
ATOM 2140 N N . ARG A 1 303 ? -1.367 7.036 -56.315 1.00 63.63 303 ARG A N 1
ATOM 2141 C CA . ARG A 1 303 ? -2.583 7.741 -55.962 1.00 65.45 303 ARG A CA 1
ATOM 2142 C C . ARG A 1 303 ? -2.814 8.764 -57.098 1.00 64.73 303 ARG A C 1
ATOM 2143 O O . ARG A 1 303 ? -1.936 9.585 -57.392 1.00 65.41 303 ARG A O 1
ATOM 2151 N N . ILE A 1 304 ? -3.959 8.654 -57.786 1.00 62.23 304 ILE A N 1
ATOM 2152 C CA . ILE A 1 304 ? -4.239 9.520 -58.920 1.00 57.58 304 ILE A CA 1
ATOM 2153 C C . ILE A 1 304 ? -5.484 10.327 -58.728 1.00 55.44 304 ILE A C 1
ATOM 2154 O O . ILE A 1 304 ? -6.550 9.792 -58.410 1.00 54.11 304 ILE A O 1
ATOM 2159 N N . VAL A 1 305 ? -5.345 11.634 -58.940 1.00 54.12 305 VAL A N 1
ATOM 2160 C CA . VAL A 1 305 ? -6.478 12.518 -58.910 1.00 54.31 305 VAL A CA 1
ATOM 2161 C C . VAL A 1 305 ? -6.806 12.846 -60.364 1.00 52.72 305 VAL A C 1
ATOM 2162 O O . VAL A 1 305 ? -5.949 13.335 -61.096 1.00 52.37 305 VAL A O 1
ATOM 2166 N N . TYR A 1 306 ? -8.024 12.515 -60.784 1.00 51.32 306 TYR A N 1
ATOM 2167 C CA . TYR A 1 306 ? -8.543 12.786 -62.119 1.00 51.51 306 TYR A CA 1
ATOM 2168 C C . TYR A 1 306 ? -9.431 14.018 -62.027 1.00 49.80 306 TYR A C 1
ATOM 2169 O O . TYR A 1 306 ? -10.432 14.035 -61.300 1.00 47.58 306 TYR A O 1
ATOM 2178 N N . THR A 1 307 ? -9.049 15.061 -62.751 1.00 50.04 307 THR A N 1
ATOM 2179 C CA . THR A 1 307 ? -9.788 16.312 -62.745 1.00 50.80 307 THR A CA 1
ATOM 2180 C C . THR A 1 307 ? -10.048 16.812 -64.158 1.00 51.44 307 THR A C 1
ATOM 2181 O O . THR A 1 307 ? -9.347 16.426 -65.097 1.00 51.39 307 THR A O 1
ATOM 2185 N N . ALA A 1 308 ? -11.071 17.664 -64.296 1.00 50.96 308 ALA A N 1
ATOM 2186 C CA . ALA A 1 308 ? -11.490 18.357 -65.522 1.00 50.64 308 ALA A CA 1
ATOM 2187 C C . ALA A 1 308 ? -12.417 19.513 -65.107 1.00 50.95 308 ALA A C 1
ATOM 2188 O O . ALA A 1 308 ? -12.885 19.529 -63.966 1.00 50.48 308 ALA A O 1
ATOM 2190 N N . CYS A 1 309 ? -12.677 20.484 -66.000 1.00 51.70 309 CYS A N 1
ATOM 2191 C CA . CYS A 1 309 ? -13.515 21.631 -65.620 1.00 52.03 309 CYS A CA 1
ATOM 2192 C C . CYS A 1 309 ? -14.968 21.266 -65.422 1.00 53.59 309 CYS A C 1
ATOM 2193 O O . CYS A 1 309 ? -15.590 21.732 -64.454 1.00 55.08 309 CYS A O 1
ATOM 2196 N N . SER A 1 310 ? -15.502 20.402 -66.299 1.00 53.11 310 SER A N 1
ATOM 2197 C CA . SER A 1 310 ? -16.912 20.055 -66.235 1.00 53.49 310 SER A CA 1
ATOM 2198 C C . SER A 1 310 ? -17.216 18.752 -65.494 1.00 53.47 310 SER A C 1
ATOM 2199 O O . SER A 1 310 ? -16.377 17.853 -65.417 1.00 49.73 310 SER A O 1
ATOM 2202 N N . HIS A 1 311 ? -18.448 18.645 -64.983 1.00 53.53 311 HIS A N 1
ATOM 2203 C CA . HIS A 1 311 ? -18.926 17.418 -64.361 1.00 53.60 311 HIS A CA 1
ATOM 2204 C C . HIS A 1 311 ? -18.994 16.307 -65.389 1.00 52.22 311 HIS A C 1
ATOM 2205 O O . HIS A 1 311 ? -18.636 15.182 -65.057 1.00 49.78 311 HIS A O 1
ATOM 2212 N N . ALA A 1 312 ? -19.391 16.632 -66.649 1.00 48.61 312 ALA A N 1
ATOM 2213 C CA . ALA A 1 312 ? -19.476 15.624 -67.708 1.00 45.98 312 ALA A CA 1
ATOM 2214 C C . ALA A 1 312 ? -18.099 14.998 -68.021 1.00 44.23 312 ALA A C 1
ATOM 2215 O O . ALA A 1 312 ? -18.002 13.766 -68.133 1.00 44.22 312 ALA A O 1
ATOM 2217 N N . ALA A 1 313 ? -17.033 15.812 -68.102 1.00 43.10 313 ALA A N 1
ATOM 2218 C CA . ALA A 1 313 ? -15.692 15.261 -68.345 1.00 43.88 313 ALA A CA 1
ATOM 2219 C C . ALA A 1 313 ? -15.241 14.384 -67.175 1.00 44.66 313 ALA A C 1
ATOM 2220 O O . ALA A 1 313 ? -14.675 13.299 -67.414 1.00 43.79 313 ALA A O 1
ATOM 2222 N N . VAL A 1 314 ? -15.532 14.810 -65.910 1.00 46.28 314 VAL A N 1
ATOM 2223 C CA . VAL A 1 314 ? -15.147 14.002 -64.751 1.00 48.49 314 VAL A CA 1
ATOM 2224 C C . VAL A 1 314 ? -15.911 12.668 -64.767 1.00 49.69 314 VAL A C 1
ATOM 2225 O O . VAL A 1 314 ? -15.304 11.613 -64.521 1.00 49.09 314 VAL A O 1
ATOM 2229 N N . ASP A 1 315 ? -17.231 12.709 -65.120 1.00 52.74 315 ASP A N 1
ATOM 2230 C CA . ASP A 1 315 ? -18.118 11.525 -65.212 1.00 52.55 315 ASP A CA 1
ATOM 2231 C C . ASP A 1 315 ? -17.663 10.546 -66.289 1.00 51.57 315 ASP A C 1
ATOM 2232 O O . ASP A 1 315 ? -17.759 9.344 -66.083 1.00 52.95 315 ASP A O 1
ATOM 2237 N N . ALA A 1 316 ? -17.172 11.052 -67.423 1.00 49.44 316 ALA A N 1
ATOM 2238 C CA . ALA A 1 316 ? -16.672 10.192 -68.484 1.00 49.73 316 ALA A CA 1
ATOM 2239 C C . ALA A 1 316 ? -15.418 9.421 -67.992 1.00 48.43 316 ALA A C 1
ATOM 2240 O O . ALA A 1 316 ? -15.257 8.222 -68.301 1.00 49.30 316 ALA A O 1
ATOM 2242 N N . LEU A 1 317 ? -14.568 10.083 -67.174 1.00 47.54 317 LEU A N 1
ATOM 2243 C CA . LEU A 1 317 ? -13.402 9.421 -66.589 1.00 46.63 317 LEU A CA 1
ATOM 2244 C C . LEU A 1 317 ? -13.866 8.350 -65.561 1.00 47.75 317 LEU A C 1
ATOM 2245 O O . LEU A 1 317 ? -13.305 7.246 -65.524 1.00 48.62 317 LEU A O 1
ATOM 2250 N N . CYS A 1 318 ? -14.925 8.660 -64.773 1.00 48.29 318 CYS A N 1
ATOM 2251 C CA . CYS A 1 318 ? -15.512 7.724 -63.815 1.00 48.80 318 CYS A CA 1
ATOM 2252 C C . CYS A 1 318 ? -16.040 6.463 -64.536 1.00 49.19 318 CYS A C 1
ATOM 2253 O O . CYS A 1 318 ? -15.836 5.349 -64.051 1.00 47.72 318 CYS A O 1
ATOM 2256 N N . GLU A 1 319 ? -16.737 6.641 -65.680 1.00 49.25 319 GLU A N 1
ATOM 2257 C CA . GLU A 1 319 ? -17.283 5.520 -66.442 1.00 51.08 319 GLU A CA 1
ATOM 2258 C C . GLU A 1 319 ? -16.188 4.549 -66.889 1.00 52.04 319 GLU A C 1
ATOM 2259 O O . GLU A 1 319 ? -16.348 3.332 -66.733 1.00 51.43 319 GLU A O 1
ATOM 2265 N N . LYS A 1 320 ? -15.058 5.094 -67.390 1.00 51.49 320 LYS A N 1
ATOM 2266 C CA . LYS A 1 320 ? -13.923 4.289 -67.806 1.00 52.32 320 LYS A CA 1
ATOM 2267 C C . LYS A 1 320 ? -13.273 3.609 -66.595 1.00 55.37 320 LYS A C 1
ATOM 2268 O O . LYS A 1 320 ? -12.920 2.438 -66.684 1.00 59.21 320 LYS A O 1
ATOM 2274 N N . ALA A 1 321 ? -13.142 4.320 -65.450 1.00 56.87 321 ALA A N 1
ATOM 2275 C CA . ALA A 1 321 ? -12.554 3.738 -64.244 1.00 54.67 321 ALA A CA 1
ATOM 2276 C C . ALA A 1 321 ? -13.418 2.625 -63.684 1.00 55.31 321 ALA A C 1
ATOM 2277 O O . ALA A 1 321 ? -12.885 1.621 -63.222 1.00 55.35 321 ALA A O 1
ATOM 2279 N N . LEU A 1 322 ? -14.741 2.782 -63.746 1.00 55.61 322 LEU A N 1
ATOM 2280 C CA . LEU A 1 322 ? -15.694 1.786 -63.264 1.00 59.57 322 LEU A CA 1
ATOM 2281 C C . LEU A 1 322 ? -15.452 0.394 -63.928 1.00 62.96 322 LEU A C 1
ATOM 2282 O O . LEU A 1 322 ? -15.614 -0.656 -63.294 1.00 63.85 322 LEU A O 1
ATOM 2287 N N . LYS A 1 323 ? -15.008 0.411 -65.191 1.00 64.85 323 LYS A N 1
ATOM 2288 C CA . LYS A 1 323 ? -14.719 -0.764 -65.994 1.00 65.44 323 LYS A CA 1
ATOM 2289 C C . LYS A 1 323 ? -13.334 -1.412 -65.698 1.00 65.47 323 LYS A C 1
ATOM 2290 O O . LYS A 1 323 ? -13.191 -2.629 -65.875 1.00 68.74 323 LYS A O 1
ATOM 2296 N N . TYR A 1 324 ? -12.325 -0.629 -65.256 1.00 61.13 324 TYR A N 1
ATOM 2297 C CA . TYR A 1 324 ? -10.971 -1.164 -65.107 1.00 59.78 324 TYR A CA 1
ATOM 2298 C C . TYR A 1 324 ? -10.333 -1.111 -63.729 1.00 59.18 324 TYR A C 1
ATOM 2299 O O . TYR A 1 324 ? -9.371 -1.831 -63.465 1.00 58.36 324 TYR A O 1
ATOM 2308 N N . LEU A 1 325 ? -10.812 -0.220 -62.882 1.00 60.09 325 LEU A N 1
ATOM 2309 C CA . LEU A 1 325 ? -10.235 -0.010 -61.558 1.00 61.15 325 LEU A CA 1
ATOM 2310 C C . LEU A 1 325 ? -11.159 -0.523 -60.465 1.00 60.48 325 LEU A C 1
ATOM 2311 O O . LEU A 1 325 ? -12.385 -0.510 -60.632 1.00 57.99 325 LEU A O 1
ATOM 2316 N N . PRO A 1 326 ? -10.593 -0.974 -59.324 1.00 62.54 326 PRO A N 1
ATOM 2317 C CA . PRO A 1 326 ? -11.456 -1.441 -58.219 1.00 61.62 326 PRO A CA 1
ATOM 2318 C C . PRO A 1 326 ? -12.325 -0.299 -57.695 1.00 59.23 326 PRO A C 1
ATOM 2319 O O . PRO A 1 326 ? -11.802 0.741 -57.323 1.00 58.00 326 PRO A O 1
ATOM 2323 N N . ILE A 1 327 ? -13.645 -0.483 -57.717 1.00 60.37 327 ILE A N 1
ATOM 2324 C CA . ILE A 1 327 ? -14.633 0.510 -57.292 1.00 63.36 327 ILE A CA 1
ATOM 2325 C C . ILE A 1 327 ? -14.426 1.012 -55.845 1.00 63.70 327 ILE A C 1
ATOM 2326 O O . ILE A 1 327 ? -14.704 2.175 -55.547 1.00 64.77 327 ILE A O 1
ATOM 2331 N N . ASP A 1 328 ? -13.901 0.150 -54.964 1.00 66.28 328 ASP A N 1
ATOM 2332 C CA . ASP A 1 328 ? -13.642 0.509 -53.571 1.00 69.89 328 ASP A CA 1
ATOM 2333 C C . ASP A 1 328 ? -12.468 1.484 -53.396 1.00 68.51 328 ASP A C 1
ATOM 2334 O O . ASP A 1 328 ? -12.344 2.083 -52.324 1.00 70.65 328 ASP A O 1
ATOM 2339 N N . LYS A 1 329 ? -11.597 1.618 -54.410 1.00 64.68 329 LYS A N 1
ATOM 2340 C CA . LYS A 1 329 ? -10.498 2.570 -54.324 1.00 64.18 329 LYS A CA 1
ATOM 2341 C C . LYS A 1 329 ? -10.785 3.895 -55.049 1.00 62.01 329 LYS A C 1
ATOM 2342 O O . LYS A 1 329 ? -9.899 4.743 -55.134 1.00 61.61 329 LYS A O 1
ATOM 2348 N N . CYS A 1 330 ? -12.048 4.098 -55.487 1.00 58.95 330 CYS A N 1
ATOM 2349 C CA . CYS A 1 330 ? -12.538 5.289 -56.181 1.00 62.52 330 CYS A CA 1
ATOM 2350 C C . CYS A 1 330 ? -13.505 6.148 -55.369 1.00 64.25 330 CYS A C 1
ATOM 2351 O O . CYS A 1 330 ? -14.412 5.635 -54.690 1.00 65.81 330 CYS A O 1
ATOM 2354 N N . SER A 1 331 ? -13.390 7.464 -55.563 1.00 62.69 331 SER A N 1
ATOM 2355 C CA . SER A 1 331 ? -14.324 8.387 -54.962 1.00 60.66 331 SER A CA 1
ATOM 2356 C C . SER A 1 331 ? -14.641 9.539 -55.896 1.00 59.85 331 SER A C 1
ATOM 2357 O O . SER A 1 331 ? -13.739 10.111 -56.509 1.00 58.25 331 SER A O 1
ATOM 2360 N N . ARG A 1 332 ? -15.929 9.872 -56.008 1.00 63.40 332 ARG A N 1
ATOM 2361 C CA . ARG A 1 332 ? -16.370 11.001 -56.807 1.00 63.35 332 ARG A CA 1
ATOM 2362 C C . ARG A 1 332 ? -16.626 12.176 -55.842 1.00 64.44 332 ARG A C 1
ATOM 2363 O O . ARG A 1 332 ? -17.511 12.069 -54.991 1.00 66.12 332 ARG A O 1
ATOM 2371 N N . ILE A 1 333 ? -15.835 13.269 -55.940 1.00 68.20 333 ILE A N 1
ATOM 2372 C CA . ILE A 1 333 ? -15.995 14.449 -55.069 1.00 69.88 333 ILE A CA 1
ATOM 2373 C C . ILE A 1 333 ? -17.076 15.341 -55.663 1.00 72.59 333 ILE A C 1
ATOM 2374 O O . ILE A 1 333 ? -16.979 15.747 -56.818 1.00 71.22 333 ILE A O 1
ATOM 2379 N N . ILE A 1 334 ? -18.129 15.599 -54.892 1.00 77.42 334 ILE A N 1
ATOM 2380 C CA . ILE A 1 334 ? -19.256 16.423 -55.307 1.00 83.58 334 ILE A CA 1
ATOM 2381 C C . ILE A 1 334 ? -19.392 17.598 -54.354 1.00 92.21 334 ILE A C 1
ATOM 2382 O O . ILE A 1 334 ? -19.519 17.388 -53.142 1.00 100.20 334 ILE A O 1
ATOM 2387 N N . PRO A 1 335 ? -19.360 18.839 -54.882 1.00 98.16 335 PRO A N 1
ATOM 2388 C CA . PRO A 1 335 ? -19.548 20.011 -54.014 1.00 99.60 335 PRO A CA 1
ATOM 2389 C C . PRO A 1 335 ? -20.965 20.037 -53.468 1.00 105.82 335 PRO A C 1
ATOM 2390 O O . PRO A 1 335 ? -21.909 19.734 -54.199 1.00 102.48 335 PRO A O 1
ATOM 2394 N N . ALA A 1 336 ? -21.106 20.367 -52.170 1.00 113.28 336 ALA A N 1
ATOM 2395 C CA . ALA A 1 336 ? -22.383 20.403 -51.465 1.00 118.58 336 ALA A CA 1
ATOM 2396 C C . ALA A 1 336 ? -23.445 21.222 -52.221 1.00 121.36 336 ALA A C 1
ATOM 2397 O O . ALA A 1 336 ? -24.601 20.811 -52.270 1.00 127.04 336 ALA A O 1
ATOM 2399 N N . ARG A 1 337 ? -23.029 22.294 -52.918 1.00 125.83 337 ARG A N 1
ATOM 2400 C CA . ARG A 1 337 ? -23.955 23.075 -53.734 1.00 125.58 337 ARG A CA 1
ATOM 2401 C C . ARG A 1 337 ? -24.085 22.358 -55.088 1.00 128.77 337 ARG A C 1
ATOM 2402 O O . ARG A 1 337 ? -23.429 22.731 -56.062 1.00 131.33 337 ARG A O 1
ATOM 2410 N N . ALA A 1 338 ? -24.889 21.269 -55.104 1.00 128.42 338 ALA A N 1
ATOM 2411 C CA . ALA A 1 338 ? -25.124 20.401 -56.255 1.00 126.37 338 ALA A CA 1
ATOM 2412 C C . ALA A 1 338 ? -25.887 21.115 -57.363 1.00 125.87 338 ALA A C 1
ATOM 2413 O O . ALA A 1 338 ? -27.023 21.553 -57.165 1.00 119.57 338 ALA A O 1
ATOM 2415 N N . ARG A 1 339 ? -25.244 21.224 -58.539 1.00 126.02 339 ARG A N 1
ATOM 2416 C CA . ARG A 1 339 ? -25.754 21.929 -59.721 1.00 122.79 339 ARG A CA 1
ATOM 2417 C C . ARG A 1 339 ? -26.366 20.948 -60.749 1.00 120.14 339 ARG A C 1
ATOM 2418 O O . ARG A 1 339 ? -27.561 21.034 -61.029 1.00 122.19 339 ARG A O 1
ATOM 2426 N N . VAL A 1 340 ? -25.582 19.990 -61.268 1.00 113.37 340 VAL A N 1
ATOM 2427 C CA . VAL A 1 340 ? -26.124 18.974 -62.180 1.00 107.51 340 VAL A CA 1
ATOM 2428 C C . VAL A 1 340 ? -25.966 17.578 -61.579 1.00 104.51 340 VAL A C 1
ATOM 2429 O O . VAL A 1 340 ? -25.158 17.377 -60.672 1.00 99.84 340 VAL A O 1
ATOM 2433 N N . GLU A 1 341 ? -26.772 16.623 -62.061 1.00 103.49 341 GLU A N 1
ATOM 2434 C CA . GLU A 1 341 ? -26.717 15.219 -61.668 1.00 102.78 341 GLU A CA 1
ATOM 2435 C C . GLU A 1 341 ? -25.396 14.662 -62.201 1.00 100.97 341 GLU A C 1
ATOM 2436 O O . GLU A 1 341 ? -25.080 14.854 -63.386 1.00 103.10 341 GLU A O 1
ATOM 2442 N N . CYS A 1 342 ? -24.603 14.021 -61.332 1.00 93.13 342 CYS A N 1
ATOM 2443 C CA . CYS A 1 342 ? -23.342 13.428 -61.771 1.00 85.33 342 CYS A CA 1
ATOM 2444 C C . CYS A 1 342 ? -23.156 11.983 -61.241 1.00 84.71 342 CYS A C 1
ATOM 2445 O O . CYS A 1 342 ? -24.023 11.468 -60.535 1.00 79.54 342 CYS A O 1
ATOM 2448 N N . PHE A 1 343 ? -22.076 11.316 -61.670 1.00 82.17 343 PHE A N 1
ATOM 2449 C CA . PHE A 1 343 ? -21.695 9.937 -61.383 1.00 81.31 343 PHE A CA 1
ATOM 2450 C C . PHE A 1 343 ? -22.022 9.480 -59.969 1.00 81.71 343 PHE A C 1
ATOM 2451 O O . PHE A 1 343 ? -21.481 10.048 -59.013 1.00 85.48 343 PHE A O 1
ATOM 2459 N N . ASP A 1 344 ? -22.885 8.425 -59.851 1.00 80.81 344 ASP A N 1
ATOM 2460 C CA . ASP A 1 344 ? -23.414 7.832 -58.602 1.00 80.94 344 ASP A CA 1
ATOM 2461 C C . ASP A 1 344 ? -22.753 6.504 -58.106 1.00 80.90 344 ASP A C 1
ATOM 2462 O O . ASP A 1 344 ? -22.937 6.140 -56.940 1.00 78.08 344 ASP A O 1
ATOM 2467 N N . LYS A 1 345 ? -21.994 5.799 -58.966 1.00 79.61 345 LYS A N 1
ATOM 2468 C CA . LYS A 1 345 ? -21.423 4.488 -58.637 1.00 76.24 345 LYS A CA 1
ATOM 2469 C C . LYS A 1 345 ? -20.133 4.454 -57.768 1.00 75.60 345 LYS A C 1
ATOM 2470 O O . LYS A 1 345 ? -19.659 3.359 -57.518 1.00 74.22 345 LYS A O 1
ATOM 2476 N N . PHE A 1 346 ? -19.569 5.585 -57.301 1.00 74.27 346 PHE A N 1
ATOM 2477 C CA . PHE A 1 346 ? -18.399 5.562 -56.397 1.00 73.79 346 PHE A CA 1
ATOM 2478 C C . PHE A 1 346 ? -18.803 6.129 -55.034 1.00 72.92 346 PHE A C 1
ATOM 2479 O O . PHE A 1 346 ? -19.790 6.867 -54.956 1.00 72.75 346 PHE A O 1
ATOM 2487 N N . LYS A 1 347 ? -18.006 5.870 -53.960 1.00 71.80 347 LYS A N 1
ATOM 2488 C CA . LYS A 1 347 ? -18.295 6.490 -52.661 1.00 72.91 347 LYS A CA 1
ATOM 2489 C C . LYS A 1 347 ? -18.110 8.016 -52.811 1.00 73.15 347 LYS A C 1
ATOM 2490 O O . LYS A 1 347 ? -17.177 8.463 -53.483 1.00 70.61 347 LYS A O 1
ATOM 2492 N N . VAL A 1 348 ? -19.086 8.792 -52.336 1.00 74.15 348 VAL A N 1
ATOM 2493 C CA . VAL A 1 348 ? -19.052 10.242 -52.497 1.00 75.42 348 VAL A CA 1
ATOM 2494 C C . VAL A 1 348 ? -18.264 10.952 -51.391 1.00 77.54 348 VAL A C 1
ATOM 2495 O O . VAL A 1 348 ? -18.429 10.644 -50.207 1.00 78.95 348 VAL A O 1
ATOM 2499 N N . ASN A 1 349 ? -17.376 11.876 -51.807 1.00 76.05 349 ASN A N 1
ATOM 2500 C CA . ASN A 1 349 ? -16.597 12.796 -50.976 1.00 74.54 349 ASN A CA 1
ATOM 2501 C C . ASN A 1 349 ? -15.589 12.127 -50.016 1.00 74.77 349 ASN A C 1
ATOM 2502 O O . ASN A 1 349 ? -15.351 12.631 -48.922 1.00 75.55 349 ASN A O 1
ATOM 2507 N N . SER A 1 350 ? -14.937 11.063 -50.468 1.00 73.04 350 SER A N 1
ATOM 2508 C CA . SER A 1 350 ? -13.901 10.405 -49.696 1.00 72.80 350 SER A CA 1
ATOM 2509 C C . SER A 1 350 ? -12.564 10.799 -50.320 1.00 72.56 350 SER A C 1
ATOM 2510 O O . SER A 1 350 ? -12.039 10.085 -51.172 1.00 75.58 350 SER A O 1
ATOM 2513 N N . THR A 1 351 ? -12.051 11.964 -49.920 1.00 72.46 351 THR A N 1
ATOM 2514 C CA . THR A 1 351 ? -10.818 12.591 -50.391 1.00 72.50 351 THR A CA 1
ATOM 2515 C C . THR A 1 351 ? -9.563 11.678 -50.356 1.00 71.26 351 THR A C 1
ATOM 2516 O O . THR A 1 351 ? -8.649 11.845 -51.173 1.00 69.44 351 THR A O 1
ATOM 2520 N N . LEU A 1 352 ? -9.533 10.695 -49.451 1.00 73.83 352 LEU A N 1
ATOM 2521 C CA . LEU A 1 352 ? -8.354 9.850 -49.283 1.00 79.15 352 LEU A CA 1
ATOM 2522 C C . LEU A 1 352 ? -8.354 8.525 -50.061 1.00 78.54 352 LEU A C 1
ATOM 2523 O O . LEU A 1 352 ? -7.405 7.742 -49.899 1.00 75.92 352 LEU A O 1
ATOM 2528 N N . GLU A 1 353 ? -9.362 8.276 -50.932 1.00 77.97 353 GLU A N 1
ATOM 2529 C CA . GLU A 1 353 ? -9.347 7.054 -51.754 1.00 77.51 353 GLU A CA 1
ATOM 2530 C C . GLU A 1 353 ? -8.178 7.147 -52.755 1.00 76.45 353 GLU A C 1
ATOM 2531 O O . GLU A 1 353 ? -7.737 8.254 -53.087 1.00 77.41 353 GLU A O 1
ATOM 2537 N N . GLN A 1 354 ? -7.652 6.006 -53.212 1.00 70.46 354 GLN A N 1
ATOM 2538 C CA . GLN A 1 354 ? -6.536 5.999 -54.161 1.00 66.11 354 GLN A CA 1
ATOM 2539 C C . GLN A 1 354 ? -6.840 6.765 -55.469 1.00 63.37 354 GLN A C 1
ATOM 2540 O O . GLN A 1 354 ? -5.950 7.395 -56.049 1.00 62.78 354 GLN A O 1
ATOM 2546 N N . TYR A 1 355 ? -8.098 6.714 -55.913 1.00 60.58 355 TYR A N 1
ATOM 2547 C CA . TYR A 1 355 ? -8.542 7.363 -57.134 1.00 60.15 355 TYR A CA 1
ATOM 2548 C C . TYR A 1 355 ? -9.620 8.351 -56.803 1.00 58.93 355 TYR A C 1
ATOM 2549 O O . TYR A 1 355 ? -10.671 7.982 -56.283 1.00 57.58 355 TYR A O 1
ATOM 2558 N N . VAL A 1 356 ? -9.343 9.622 -57.078 1.00 57.30 356 VAL A N 1
ATOM 2559 C CA . VAL A 1 356 ? -10.259 10.703 -56.779 1.00 57.31 356 VAL A CA 1
ATOM 2560 C C . VAL A 1 356 ? -10.694 11.420 -58.071 1.00 55.47 356 VAL A C 1
ATOM 2561 O O . VAL A 1 356 ? -9.861 11.845 -58.854 1.00 54.17 356 VAL A O 1
ATOM 2565 N N . PHE A 1 357 ? -11.995 11.518 -58.299 1.00 54.29 357 PHE A N 1
ATOM 2566 C CA . PHE A 1 357 ? -12.534 12.125 -59.512 1.00 53.84 357 PHE A CA 1
ATOM 2567 C C . PHE A 1 357 ? -13.285 13.357 -59.074 1.00 53.25 357 PHE A C 1
ATOM 2568 O O . PHE A 1 357 ? -14.226 13.254 -58.289 1.00 55.70 357 PHE A O 1
ATOM 2576 N N . CYS A 1 358 ? -12.843 14.520 -59.542 1.00 52.33 358 CYS A N 1
ATOM 2577 C CA . CYS A 1 358 ? -13.388 15.776 -59.054 1.00 52.63 358 CYS A CA 1
ATOM 2578 C C . CYS A 1 358 ? -13.200 16.922 -60.052 1.00 52.19 358 CYS A C 1
ATOM 2579 O O . CYS A 1 358 ? -12.129 17.028 -60.663 1.00 53.53 358 CYS A O 1
ATOM 2582 N N . THR A 1 359 ? -14.209 17.811 -60.188 1.00 50.70 359 THR A N 1
ATOM 2583 C CA . THR A 1 359 ? -14.057 18.982 -61.049 1.00 51.44 359 THR A CA 1
ATOM 2584 C C . THR A 1 359 ? -13.012 19.939 -60.430 1.00 53.36 359 THR A C 1
ATOM 2585 O O . THR A 1 359 ? -12.803 19.892 -59.221 1.00 53.73 359 THR A O 1
ATOM 2589 N N . VAL A 1 360 ? -12.339 20.778 -61.245 1.00 54.61 360 VAL A N 1
ATOM 2590 C CA . VAL A 1 360 ? -11.326 21.739 -60.756 1.00 54.12 360 VAL A CA 1
ATOM 2591 C C . VAL A 1 360 ? -11.836 22.609 -59.583 1.00 56.14 360 VAL A C 1
ATOM 2592 O O . VAL A 1 360 ? -11.157 22.691 -58.553 1.00 54.38 360 VAL A O 1
ATOM 2596 N N . ASN A 1 361 ? -13.028 23.239 -59.728 1.00 60.17 361 ASN A N 1
ATOM 2597 C CA . ASN A 1 361 ? -13.592 24.160 -58.722 1.00 64.07 361 ASN A CA 1
ATOM 2598 C C . ASN A 1 361 ? -13.942 23.517 -57.398 1.00 64.40 361 ASN A C 1
ATOM 2599 O O . ASN A 1 361 ? -14.150 24.248 -56.435 1.00 66.22 361 ASN A O 1
ATOM 2604 N N . ALA A 1 362 ? -14.038 22.164 -57.346 1.00 62.31 362 ALA A N 1
ATOM 2605 C CA . ALA A 1 362 ? -14.371 21.393 -56.135 1.00 60.75 362 ALA A CA 1
ATOM 2606 C C . ALA A 1 362 ? -13.152 20.664 -55.528 1.00 60.28 362 ALA A C 1
ATOM 2607 O O . ALA A 1 362 ? -13.304 19.973 -54.518 1.00 62.49 362 ALA A O 1
ATOM 2609 N N . LEU A 1 363 ? -11.965 20.780 -56.138 1.00 59.04 363 LEU A N 1
ATOM 2610 C CA . LEU A 1 363 ? -10.783 20.075 -55.667 1.00 62.93 363 LEU A CA 1
ATOM 2611 C C . LEU A 1 363 ? -10.450 20.359 -54.221 1.00 66.73 363 LEU A C 1
ATOM 2612 O O . LEU A 1 363 ? -10.380 21.514 -53.820 1.00 68.60 363 LEU A O 1
ATOM 2617 N N . PRO A 1 364 ? -10.194 19.318 -53.426 1.00 70.72 364 PRO A N 1
ATOM 2618 C CA . PRO A 1 364 ? -9.701 19.565 -52.063 1.00 70.38 364 PRO A CA 1
ATOM 2619 C C . PRO A 1 364 ? -8.191 19.887 -52.095 1.00 71.72 364 PRO A C 1
ATOM 2620 O O . PRO A 1 364 ? -7.513 19.768 -53.131 1.00 67.97 364 PRO A O 1
ATOM 2624 N N . GLU A 1 365 ? -7.654 20.305 -50.942 1.00 72.46 365 GLU A N 1
ATOM 2625 C CA . GLU A 1 365 ? -6.231 20.570 -50.813 1.00 75.41 365 GLU A CA 1
ATOM 2626 C C . GLU A 1 365 ? -5.622 19.238 -50.478 1.00 74.99 365 GLU A C 1
ATOM 2627 O O . GLU A 1 365 ? -5.826 18.735 -49.372 1.00 76.58 365 GLU A O 1
ATOM 2633 N N . THR A 1 366 ? -4.930 18.628 -51.443 1.00 72.64 366 THR A N 1
ATOM 2634 C CA . THR A 1 366 ? -4.358 17.300 -51.248 1.00 68.84 366 THR A CA 1
ATOM 2635 C C . THR A 1 366 ? -3.074 17.090 -52.099 1.00 67.34 366 THR A C 1
ATOM 2636 O O . THR A 1 366 ? -2.618 17.989 -52.809 1.00 66.39 366 THR A O 1
ATOM 2640 N N . THR A 1 367 ? -2.463 15.917 -51.961 1.00 66.45 367 THR A N 1
ATOM 2641 C CA . THR A 1 367 ? -1.303 15.492 -52.710 1.00 65.51 367 THR A CA 1
ATOM 2642 C C . THR A 1 367 ? -1.672 14.251 -53.561 1.00 63.00 367 THR A C 1
ATOM 2643 O O . THR A 1 367 ? -2.698 13.605 -53.332 1.00 58.34 367 THR A O 1
ATOM 2647 N N . ALA A 1 368 ? -0.832 13.930 -54.549 1.00 60.50 368 ALA A N 1
ATOM 2648 C CA . ALA A 1 368 ? -1.054 12.785 -55.429 1.00 60.65 368 ALA A CA 1
ATOM 2649 C C . ALA A 1 368 ? 0.261 12.373 -56.074 1.00 59.47 368 ALA A C 1
ATOM 2650 O O . ALA A 1 368 ? 1.189 13.180 -56.185 1.00 58.38 368 ALA A O 1
ATOM 2652 N N . ASP A 1 369 ? 0.352 11.112 -56.489 1.00 60.04 369 ASP A N 1
ATOM 2653 C CA . ASP A 1 369 ? 1.526 10.663 -57.241 1.00 61.15 369 ASP A CA 1
ATOM 2654 C C . ASP A 1 369 ? 1.375 11.168 -58.704 1.00 59.46 369 ASP A C 1
ATOM 2655 O O . ASP A 1 369 ? 2.348 11.624 -59.313 1.00 57.70 369 ASP A O 1
ATOM 2660 N N . ILE A 1 370 ? 0.137 11.147 -59.231 1.00 54.70 370 ILE A N 1
ATOM 2661 C CA . ILE A 1 370 ? -0.171 11.644 -60.555 1.00 54.04 370 ILE A CA 1
ATOM 2662 C C . ILE A 1 370 ? -1.481 12.444 -60.496 1.00 51.84 370 ILE A C 1
ATOM 2663 O O . ILE A 1 370 ? -2.470 12.031 -59.869 1.00 49.36 370 ILE A O 1
ATOM 2668 N N . VAL A 1 371 ? -1.483 13.582 -61.176 1.00 51.07 371 VAL A N 1
ATOM 2669 C CA . VAL A 1 371 ? -2.695 14.353 -61.376 1.00 52.63 371 VAL A CA 1
ATOM 2670 C C . VAL A 1 371 ? -2.970 14.247 -62.881 1.00 52.43 371 VAL A C 1
ATOM 2671 O O . VAL A 1 371 ? -2.058 14.473 -63.686 1.00 49.32 371 VAL A O 1
ATOM 2675 N N . VAL A 1 372 ? -4.186 13.819 -63.264 1.00 51.39 372 VAL A N 1
ATOM 2676 C CA . VAL A 1 372 ? -4.571 13.748 -64.671 1.00 49.13 372 VAL A CA 1
ATOM 2677 C C . VAL A 1 372 ? -5.596 14.865 -64.888 1.00 46.82 372 VAL A C 1
ATOM 2678 O O . VAL A 1 372 ? -6.650 14.865 -64.254 1.00 46.82 372 VAL A O 1
ATOM 2682 N N . PHE A 1 373 ? -5.265 15.847 -65.722 1.00 47.34 373 PHE A N 1
ATOM 2683 C CA . PHE A 1 373 ? -6.178 16.965 -66.002 1.00 47.05 373 PHE A CA 1
ATOM 2684 C C . PHE A 1 373 ? -6.670 16.749 -67.435 1.00 44.87 373 PHE A C 1
ATOM 2685 O O . PHE A 1 373 ? -5.902 16.893 -68.372 1.00 41.94 373 PHE A O 1
ATOM 2693 N N . ASP A 1 374 ? -7.933 16.337 -67.582 1.00 44.63 374 ASP A N 1
ATOM 2694 C CA . ASP A 1 374 ? -8.561 16.000 -68.859 1.00 44.75 374 ASP A CA 1
ATOM 2695 C C . ASP A 1 374 ? -9.331 17.172 -69.479 1.00 44.92 374 ASP A C 1
ATOM 2696 O O . ASP A 1 374 ? -9.617 18.158 -68.798 1.00 45.21 374 ASP A O 1
ATOM 2701 N N . GLU A 1 375 ? -9.683 17.040 -70.790 1.00 44.74 375 GLU A N 1
ATOM 2702 C CA . GLU A 1 375 ? -10.389 18.031 -71.598 1.00 44.36 375 GLU A CA 1
ATOM 2703 C C . GLU A 1 375 ? -9.699 19.405 -71.472 1.00 42.80 375 GLU A C 1
ATOM 2704 O O . GLU A 1 375 ? -10.349 20.431 -71.165 1.00 43.35 375 GLU A O 1
ATOM 2710 N N . ILE A 1 376 ? -8.360 19.404 -71.692 1.00 41.34 376 ILE A N 1
ATOM 2711 C CA . ILE A 1 376 ? -7.504 20.562 -71.491 1.00 40.90 376 ILE A CA 1
ATOM 2712 C C . ILE A 1 376 ? -7.856 21.733 -72.391 1.00 39.51 376 ILE A C 1
ATOM 2713 O O . ILE A 1 376 ? -7.612 22.836 -71.967 1.00 39.35 376 ILE A O 1
ATOM 2718 N N . SER A 1 377 ? -8.461 21.534 -73.580 1.00 39.58 377 SER A N 1
ATOM 2719 C CA . SER A 1 377 ? -8.848 22.687 -74.400 1.00 39.47 377 SER A CA 1
ATOM 2720 C C . SER A 1 377 ? -9.890 23.575 -73.662 1.00 39.94 377 SER A C 1
ATOM 2721 O O . SER A 1 377 ? -9.912 24.781 -73.882 1.00 41.44 377 SER A O 1
ATOM 2724 N N . MET A 1 378 ? -10.708 22.989 -72.765 1.00 40.96 378 MET A N 1
ATOM 2725 C CA . MET A 1 378 ? -11.735 23.712 -72.008 1.00 42.29 378 MET A CA 1
ATOM 2726 C C . MET A 1 378 ? -11.210 24.462 -70.766 1.00 43.33 378 MET A C 1
ATOM 2727 O O . MET A 1 378 ? -11.972 25.199 -70.139 1.00 45.51 378 MET A O 1
ATOM 2732 N N . ALA A 1 379 ? -9.970 24.226 -70.372 1.00 44.03 379 ALA A N 1
ATOM 2733 C CA . ALA A 1 379 ? -9.416 24.899 -69.205 1.00 45.27 379 ALA A CA 1
ATOM 2734 C C . ALA A 1 379 ? -8.962 26.301 -69.572 1.00 46.24 379 ALA A C 1
ATOM 2735 O O . ALA A 1 379 ? -8.652 26.592 -70.727 1.00 44.29 379 ALA A O 1
ATOM 2737 N N . THR A 1 380 ? -9.000 27.180 -68.581 1.00 47.78 380 THR A N 1
ATOM 2738 C CA . THR A 1 380 ? -8.462 28.540 -68.654 1.00 48.35 380 THR A CA 1
ATOM 2739 C C . THR A 1 380 ? -7.158 28.521 -67.823 1.00 49.17 380 THR A C 1
ATOM 2740 O O . THR A 1 380 ? -6.900 27.554 -67.082 1.00 51.77 380 THR A O 1
ATOM 2744 N N . ASN A 1 381 ? -6.357 29.586 -67.913 1.00 50.04 381 ASN A N 1
ATOM 2745 C CA . ASN A 1 381 ? -5.168 29.686 -67.071 1.00 50.94 381 ASN A CA 1
ATOM 2746 C C . ASN A 1 381 ? -5.537 29.761 -65.583 1.00 51.17 381 ASN A C 1
ATOM 2747 O O . ASN A 1 381 ? -4.789 29.233 -64.751 1.00 52.61 381 ASN A O 1
ATOM 2752 N N . TYR A 1 382 ? -6.741 30.310 -65.266 1.00 50.68 382 TYR A N 1
ATOM 2753 C CA . TYR A 1 382 ? -7.268 30.381 -63.913 1.00 51.06 382 TYR A CA 1
ATOM 2754 C C . TYR A 1 382 ? -7.405 28.931 -63.360 1.00 52.37 382 TYR A C 1
ATOM 2755 O O . TYR A 1 382 ? -6.870 28.626 -62.287 1.00 53.29 382 TYR A O 1
ATOM 2764 N N . ASP A 1 383 ? -8.032 28.026 -64.139 1.00 53.01 383 ASP A N 1
ATOM 2765 C CA . ASP A 1 383 ? -8.160 26.598 -63.792 1.00 51.03 383 ASP A CA 1
ATOM 2766 C C . ASP A 1 383 ? -6.786 25.918 -63.648 1.00 48.80 383 ASP A C 1
ATOM 2767 O O . ASP A 1 383 ? -6.571 25.207 -62.660 1.00 45.72 383 ASP A O 1
ATOM 2772 N N . LEU A 1 384 ? -5.851 26.159 -64.600 1.00 47.03 384 LEU A N 1
ATOM 2773 C CA . LEU A 1 384 ? -4.499 25.599 -64.550 1.00 47.77 384 LEU A CA 1
ATOM 2774 C C . LEU A 1 384 ? -3.800 25.963 -63.235 1.00 48.63 384 LEU A C 1
ATOM 2775 O O . LEU A 1 384 ? -3.211 25.098 -62.577 1.00 52.98 384 LEU A O 1
ATOM 2780 N N . SER A 1 385 ? -3.905 27.246 -62.834 1.00 49.55 385 SER A N 1
ATOM 2781 C CA . SER A 1 385 ? -3.320 27.746 -61.601 1.00 50.70 385 SER A CA 1
ATOM 2782 C C . SER A 1 385 ? -3.996 27.128 -60.349 1.00 50.95 385 SER A C 1
ATOM 2783 O O . SER A 1 385 ? -3.286 26.698 -59.435 1.00 52.73 385 SER A O 1
ATOM 2786 N N . VAL A 1 386 ? -5.354 27.032 -60.329 1.00 50.12 386 VAL A N 1
ATOM 2787 C CA . VAL A 1 386 ? -6.118 26.434 -59.226 1.00 50.27 386 VAL A CA 1
ATOM 2788 C C . VAL A 1 386 ? -5.658 25.006 -58.996 1.00 51.52 386 VAL A C 1
ATOM 2789 O O . VAL A 1 386 ? -5.370 24.648 -57.859 1.00 53.85 386 VAL A O 1
ATOM 2793 N N . VAL A 1 387 ? -5.509 24.211 -60.074 1.00 52.23 387 VAL A N 1
ATOM 2794 C CA . VAL A 1 387 ? -5.034 22.839 -59.950 1.00 52.00 387 VAL A CA 1
ATOM 2795 C C . VAL A 1 387 ? -3.662 22.776 -59.280 1.00 54.35 387 VAL A C 1
ATOM 2796 O O . VAL A 1 387 ? -3.505 22.026 -58.322 1.00 55.43 387 VAL A O 1
ATOM 2800 N N . ASN A 1 388 ? -2.703 23.598 -59.741 1.00 55.30 388 ASN A N 1
ATOM 2801 C CA . ASN A 1 388 ? -1.372 23.613 -59.153 1.00 57.12 388 ASN A CA 1
ATOM 2802 C C . ASN A 1 388 ? -1.379 24.054 -57.677 1.00 59.31 388 ASN A C 1
ATOM 2803 O O . ASN A 1 388 ? -0.566 23.564 -56.879 1.00 61.69 388 ASN A O 1
ATOM 2808 N N . ALA A 1 389 ? -2.337 24.920 -57.302 1.00 59.05 389 ALA A N 1
ATOM 2809 C CA . ALA A 1 389 ? -2.472 25.396 -55.934 1.00 63.21 389 ALA A CA 1
ATOM 2810 C C . ALA A 1 389 ? -3.127 24.367 -54.998 1.00 66.12 389 ALA A C 1
ATOM 2811 O O . ALA A 1 389 ? -2.732 24.279 -53.832 1.00 74.32 389 ALA A O 1
ATOM 2813 N N . ARG A 1 390 ? -4.131 23.601 -55.469 1.00 62.53 390 ARG A N 1
ATOM 2814 C CA . ARG A 1 390 ? -4.815 22.628 -54.600 1.00 62.08 390 ARG A CA 1
ATOM 2815 C C . ARG A 1 390 ? -4.156 21.241 -54.579 1.00 62.16 390 ARG A C 1
ATOM 2816 O O . ARG A 1 390 ? -4.267 20.515 -53.597 1.00 57.79 390 ARG A O 1
ATOM 2824 N N . LEU A 1 391 ? -3.468 20.890 -55.663 1.00 61.85 391 LEU A N 1
ATOM 2825 C CA . LEU A 1 391 ? -2.835 19.588 -55.790 1.00 63.09 391 LEU A CA 1
ATOM 2826 C C . LEU A 1 391 ? -1.299 19.615 -55.901 1.00 66.71 391 LEU A C 1
ATOM 2827 O O . LEU A 1 391 ? -0.745 20.108 -56.888 1.00 66.25 391 LEU A O 1
ATOM 2832 N N . ARG A 1 392 ? -0.612 19.033 -54.906 1.00 69.80 392 ARG A N 1
ATOM 2833 C CA . ARG A 1 392 ? 0.848 18.908 -54.954 1.00 73.13 392 ARG A CA 1
ATOM 2834 C C . ARG A 1 392 ? 1.154 17.482 -55.387 1.00 68.66 392 ARG A C 1
ATOM 2835 O O . ARG A 1 392 ? 0.904 16.544 -54.634 1.00 68.10 392 ARG A O 1
ATOM 2843 N N . ALA A 1 393 ? 1.671 17.313 -56.604 1.00 65.23 393 ALA A N 1
ATOM 2844 C CA . ALA A 1 393 ? 1.870 15.990 -57.170 1.00 62.70 393 ALA A CA 1
ATOM 2845 C C . ALA A 1 393 ? 3.264 15.729 -57.704 1.00 59.53 393 ALA A C 1
ATOM 2846 O O . ALA A 1 393 ? 3.990 16.670 -58.014 1.00 59.61 393 ALA A O 1
ATOM 2848 N N . LYS A 1 394 ? 3.640 14.445 -57.837 1.00 56.56 394 LYS A N 1
ATOM 2849 C CA . LYS A 1 394 ? 4.932 14.091 -58.421 1.00 58.89 394 LYS A CA 1
ATOM 2850 C C . LYS A 1 394 ? 4.882 14.265 -59.957 1.00 57.81 394 LYS A C 1
ATOM 2851 O O . LYS A 1 394 ? 5.894 14.620 -60.582 1.00 56.45 394 LYS A O 1
ATOM 2857 N N . HIS A 1 395 ? 3.699 13.977 -60.573 1.00 54.93 395 HIS A N 1
ATOM 2858 C CA . HIS A 1 395 ? 3.527 14.088 -62.017 1.00 53.73 395 HIS A CA 1
ATOM 2859 C C . HIS A 1 395 ? 2.207 14.687 -62.388 1.00 53.70 395 HIS A C 1
ATOM 2860 O O . HIS A 1 395 ? 1.188 14.384 -61.770 1.00 51.79 395 HIS A O 1
ATOM 2867 N N . TYR A 1 396 ? 2.213 15.519 -63.421 1.00 53.22 396 TYR A N 1
ATOM 2868 C CA . TYR A 1 396 ? 0.996 16.152 -63.923 1.00 52.81 396 TYR A CA 1
ATOM 2869 C C . TYR A 1 396 ? 0.845 15.738 -65.370 1.00 52.38 396 TYR A C 1
ATOM 2870 O O . TYR A 1 396 ? 1.788 15.876 -66.151 1.00 51.47 396 TYR A O 1
ATOM 2879 N N . VAL A 1 397 ? -0.315 15.174 -65.719 1.00 49.43 397 VAL A N 1
ATOM 2880 C CA . VAL A 1 397 ? -0.579 14.769 -67.091 1.00 47.80 397 VAL A CA 1
ATOM 2881 C C . VAL A 1 397 ? -1.743 15.573 -67.632 1.00 46.64 397 VAL A C 1
ATOM 2882 O O . VAL A 1 397 ? -2.833 15.518 -67.069 1.00 46.66 397 VAL A O 1
ATOM 2886 N N . TYR A 1 398 ? -1.533 16.307 -68.723 1.00 44.74 398 TYR A N 1
ATOM 2887 C CA . TYR A 1 398 ? -2.581 17.138 -69.324 1.00 43.40 398 TYR A CA 1
ATOM 2888 C C . TYR A 1 398 ? -3.078 16.470 -70.567 1.00 41.31 398 TYR A C 1
ATOM 2889 O O . TYR A 1 398 ? -2.314 16.248 -71.501 1.00 41.26 398 TYR A O 1
ATOM 2898 N N . ILE A 1 399 ? -4.346 16.110 -70.578 1.00 39.51 399 ILE A N 1
ATOM 2899 C CA . ILE A 1 399 ? -4.951 15.425 -71.722 1.00 39.34 399 ILE A CA 1
ATOM 2900 C C . ILE A 1 399 ? -6.042 16.279 -72.374 1.00 41.09 399 ILE A C 1
ATOM 2901 O O . ILE A 1 399 ? -6.911 16.840 -71.693 1.00 40.14 399 ILE A O 1
ATOM 2906 N N . GLY A 1 400 ? -6.005 16.341 -73.694 1.00 42.50 400 GLY A N 1
ATOM 2907 C CA . GLY A 1 400 ? -7.030 17.039 -74.445 1.00 40.97 400 GLY A CA 1
ATOM 2908 C C . GLY A 1 400 ? -6.661 17.164 -75.897 1.00 40.41 400 GLY A C 1
ATOM 2909 O O . GLY A 1 400 ? -5.873 16.382 -76.415 1.00 41.73 400 GLY A O 1
ATOM 2910 N N . ASP A 1 401 ? -7.173 18.204 -76.533 1.00 40.27 401 ASP A N 1
ATOM 2911 C CA . ASP A 1 401 ? -6.960 18.425 -77.950 1.00 39.90 401 ASP A CA 1
ATOM 2912 C C . ASP A 1 401 ? -7.164 19.914 -78.277 1.00 38.40 401 ASP A C 1
ATOM 2913 O O . ASP A 1 401 ? -8.288 20.409 -78.201 1.00 38.49 401 ASP A O 1
ATOM 2918 N N . PRO A 1 402 ? -6.082 20.621 -78.679 1.00 39.65 402 PRO A N 1
ATOM 2919 C CA . PRO A 1 402 ? -6.230 22.041 -79.047 1.00 39.38 402 PRO A CA 1
ATOM 2920 C C . PRO A 1 402 ? -7.039 22.256 -80.340 1.00 38.55 402 PRO A C 1
ATOM 2921 O O . PRO A 1 402 ? -7.346 23.378 -80.666 1.00 37.69 402 PRO A O 1
ATOM 2925 N N . ALA A 1 403 ? -7.374 21.182 -81.067 1.00 38.51 403 ALA A N 1
ATOM 2926 C CA . ALA A 1 403 ? -8.248 21.220 -82.249 1.00 37.00 403 ALA A CA 1
ATOM 2927 C C . ALA A 1 403 ? -9.741 21.089 -81.836 1.00 36.26 403 ALA A C 1
ATOM 2928 O O . ALA A 1 403 ? -10.613 21.084 -82.714 1.00 38.61 403 ALA A O 1
ATOM 2930 N N . GLN A 1 404 ? -10.043 20.951 -80.530 1.00 35.81 404 GLN A N 1
ATOM 2931 C CA . GLN A 1 404 ? -11.409 20.916 -80.069 1.00 35.86 404 GLN A CA 1
ATOM 2932 C C . GLN A 1 404 ? -11.787 22.287 -79.426 1.00 35.61 404 GLN A C 1
ATOM 2933 O O . GLN A 1 404 ? -11.019 23.239 -79.511 1.00 34.47 404 GLN A O 1
ATOM 2939 N N . LEU A 1 405 ? -12.977 22.405 -78.865 1.00 35.67 405 LEU A N 1
ATOM 2940 C CA . LEU A 1 405 ? -13.483 23.675 -78.359 1.00 36.63 405 LEU A CA 1
ATOM 2941 C C . LEU A 1 405 ? -12.874 24.178 -77.037 1.00 38.21 405 LEU A C 1
ATOM 2942 O O . LEU A 1 405 ? -12.629 23.410 -76.092 1.00 38.87 405 LEU A O 1
ATOM 2947 N N . PRO A 1 406 ? -12.641 25.497 -76.967 1.00 39.12 406 PRO A N 1
ATOM 2948 C CA . PRO A 1 406 ? -12.162 26.078 -75.709 1.00 39.34 406 PRO A CA 1
ATOM 2949 C C . PRO A 1 406 ? -13.343 26.495 -74.793 1.00 40.96 406 PRO A C 1
ATOM 2950 O O . PRO A 1 406 ? -14.524 26.427 -75.188 1.00 41.40 406 PRO A O 1
ATOM 2954 N N . ALA A 1 407 ? -13.030 26.985 -73.580 1.00 41.74 407 ALA A N 1
ATOM 2955 C CA . ALA A 1 407 ? -14.053 27.515 -72.693 1.00 41.92 407 ALA A CA 1
ATOM 2956 C C . ALA A 1 407 ? -14.604 28.804 -73.337 1.00 41.95 407 ALA A C 1
ATOM 2957 O O . ALA A 1 407 ? -13.864 29.556 -73.978 1.00 41.93 407 ALA A O 1
ATOM 2959 N N . PRO A 1 408 ? -15.908 29.048 -73.229 1.00 44.20 408 PRO A N 1
ATOM 2960 C CA . PRO A 1 408 ? -16.470 30.295 -73.796 1.00 44.84 408 PRO A CA 1
ATOM 2961 C C . PRO A 1 408 ? -15.890 31.521 -73.088 1.00 45.29 408 PRO A C 1
ATOM 2962 O O . PRO A 1 408 ? -15.714 31.512 -71.877 1.00 46.39 408 PRO A O 1
ATOM 2966 N N . ARG A 1 409 ? -15.507 32.536 -73.852 1.00 45.30 409 ARG A N 1
ATOM 2967 C CA . ARG A 1 409 ? -14.996 33.783 -73.292 1.00 45.40 409 ARG A CA 1
ATOM 2968 C C . ARG A 1 409 ? -16.136 34.779 -73.448 1.00 45.56 409 ARG A C 1
ATOM 2969 O O . ARG A 1 409 ? -16.252 35.413 -74.487 1.00 46.54 409 ARG A O 1
ATOM 2977 N N . THR A 1 410 ? -17.009 34.864 -72.444 1.00 47.28 410 THR A N 1
ATOM 2978 C CA . THR A 1 410 ? -18.201 35.704 -72.492 1.00 48.62 410 THR A CA 1
ATOM 2979 C C . THR A 1 410 ? -17.930 37.155 -72.891 1.00 48.51 410 THR A C 1
ATOM 2980 O O . THR A 1 410 ? -18.745 37.731 -73.619 1.00 47.91 410 THR A O 1
ATOM 2984 N N . LEU A 1 411 ? -16.782 37.721 -72.476 1.00 44.44 411 LEU A N 1
ATOM 2985 C CA . LEU A 1 411 ? -16.462 39.104 -72.796 1.00 44.02 411 LEU A CA 1
ATOM 2986 C C . LEU A 1 411 ? -15.929 39.332 -74.202 1.00 43.04 411 LEU A C 1
ATOM 2987 O O . LEU A 1 411 ? -16.097 40.442 -74.753 1.00 41.97 411 LEU A O 1
ATOM 2992 N N . LEU A 1 412 ? -15.250 38.339 -74.752 1.00 41.47 412 LEU A N 1
ATOM 2993 C CA . LEU A 1 412 ? -14.646 38.422 -76.076 1.00 40.75 412 LEU A CA 1
ATOM 2994 C C . LEU A 1 412 ? -15.691 38.486 -77.198 1.00 40.23 412 LEU A C 1
ATOM 2995 O O . LEU A 1 412 ? -16.472 37.555 -77.387 1.00 40.38 412 LEU A O 1
ATOM 3000 N N . THR A 1 413 ? -15.718 39.615 -77.909 1.00 41.55 413 THR A N 1
ATOM 3001 C CA . THR A 1 413 ? -16.613 39.839 -79.038 1.00 40.27 413 THR A CA 1
ATOM 3002 C C . THR A 1 413 ? -15.832 40.217 -80.302 1.00 40.03 413 THR A C 1
ATOM 3003 O O . THR A 1 413 ? -16.393 40.125 -81.374 1.00 42.10 413 THR A O 1
ATOM 3007 N N . LYS A 1 414 ? -14.580 40.671 -80.189 1.00 39.91 414 LYS A N 1
ATOM 3008 C CA . LYS A 1 414 ? -13.801 41.103 -81.345 1.00 40.60 414 LYS A CA 1
ATOM 3009 C C . LYS A 1 414 ? -12.585 40.222 -81.582 1.00 42.44 414 LYS A C 1
ATOM 3010 O O . LYS A 1 414 ? -11.676 40.185 -80.765 1.00 43.24 414 LYS A O 1
ATOM 3016 N N . GLY A 1 415 ? -12.563 39.539 -82.712 1.00 45.62 415 GLY A N 1
ATOM 3017 C CA . GLY A 1 415 ? -11.449 38.681 -83.065 1.00 46.67 415 GLY A CA 1
ATOM 3018 C C . GLY A 1 415 ? -11.725 37.244 -82.695 1.00 50.40 415 GLY A C 1
ATOM 3019 O O . GLY A 1 415 ? -12.669 36.936 -81.946 1.00 50.53 415 GLY A O 1
ATOM 3020 N N . THR A 1 416 ? -10.895 36.365 -83.222 1.00 52.44 416 THR A N 1
ATOM 3021 C CA . THR A 1 416 ? -11.060 34.940 -82.957 1.00 52.42 416 THR A CA 1
ATOM 3022 C C . THR A 1 416 ? -9.853 34.465 -82.170 1.00 52.70 416 THR A C 1
ATOM 3023 O O . THR A 1 416 ? -8.724 34.896 -82.414 1.00 50.92 416 THR A O 1
ATOM 3027 N N . LEU A 1 417 ? -10.117 33.652 -81.156 1.00 51.48 417 LEU A N 1
ATOM 3028 C CA . LEU A 1 417 ? -9.077 33.107 -80.301 1.00 51.25 417 LEU A CA 1
ATOM 3029 C C . LEU A 1 417 ? -8.519 31.801 -80.865 1.00 48.59 417 LEU A C 1
ATOM 3030 O O . LEU A 1 417 ? -9.232 30.791 -80.885 1.00 46.74 417 LEU A O 1
ATOM 3035 N N . GLU A 1 418 ? -7.266 31.819 -81.331 1.00 47.74 418 GLU A N 1
ATOM 3036 C CA . GLU A 1 418 ? -6.601 30.641 -81.867 1.00 47.35 418 GLU A CA 1
ATOM 3037 C C . GLU A 1 418 ? -6.232 29.627 -80.769 1.00 45.24 418 GLU A C 1
ATOM 3038 O O . GLU A 1 418 ? -6.021 30.024 -79.618 1.00 40.88 418 GLU A O 1
ATOM 3044 N N . PRO A 1 419 ? -6.203 28.308 -81.113 1.00 44.64 419 PRO A N 1
ATOM 3045 C CA . PRO A 1 419 ? -5.866 27.263 -80.118 1.00 45.19 419 PRO A CA 1
ATOM 3046 C C . PRO A 1 419 ? -4.602 27.485 -79.275 1.00 45.31 419 PRO A C 1
ATOM 3047 O O . PRO A 1 419 ? -4.611 27.178 -78.085 1.00 45.76 419 PRO A O 1
ATOM 3051 N N . GLU A 1 420 ? -3.542 28.023 -79.877 1.00 45.49 420 GLU A N 1
ATOM 3052 C CA . GLU A 1 420 ? -2.314 28.313 -79.134 1.00 49.06 420 GLU A CA 1
ATOM 3053 C C . GLU A 1 420 ? -2.493 29.353 -78.000 1.00 47.30 420 GLU A C 1
ATOM 3054 O O . GLU A 1 420 ? -1.597 29.555 -77.193 1.00 50.05 420 GLU A O 1
ATOM 3060 N N . TYR A 1 421 ? -3.656 29.974 -77.921 1.00 44.61 421 TYR A N 1
ATOM 3061 C CA . TYR A 1 421 ? -3.954 30.957 -76.897 1.00 44.32 421 TYR A CA 1
ATOM 3062 C C . TYR A 1 421 ? -5.070 30.500 -75.942 1.00 43.66 421 TYR A C 1
ATOM 3063 O O . TYR A 1 421 ? -5.517 31.308 -75.135 1.00 43.45 421 TYR A O 1
ATOM 3072 N N . PHE A 1 422 ? -5.525 29.234 -76.022 1.00 41.69 422 PHE A N 1
ATOM 3073 C CA . PHE A 1 422 ? -6.591 28.751 -75.147 1.00 41.26 422 PHE A CA 1
ATOM 3074 C C . PHE A 1 422 ? -6.133 28.763 -73.696 1.00 41.19 422 PHE A C 1
ATOM 3075 O O . PHE A 1 422 ? -6.884 29.151 -72.812 1.00 42.09 422 PHE A O 1
ATOM 3083 N N . ASN A 1 423 ? -4.899 28.345 -73.464 1.00 40.29 423 ASN A N 1
ATOM 3084 C CA . ASN A 1 423 ? -4.255 28.258 -72.140 1.00 41.66 423 ASN A CA 1
ATOM 3085 C C . ASN A 1 423 ? -2.780 27.842 -72.351 1.00 42.31 423 ASN A C 1
ATOM 3086 O O . ASN A 1 423 ? -2.367 27.602 -73.490 1.00 45.22 423 ASN A O 1
ATOM 3091 N N . SER A 1 424 ? -1.987 27.793 -71.266 1.00 42.45 424 SER A N 1
ATOM 3092 C CA . SER A 1 424 ? -0.561 27.451 -71.315 1.00 44.49 424 SER A CA 1
ATOM 3093 C C . SER A 1 424 ? -0.287 26.073 -71.904 1.00 43.14 424 SER A C 1
ATOM 3094 O O . SER A 1 424 ? 0.711 25.897 -72.606 1.00 45.26 424 SER A O 1
ATOM 3097 N N . VAL A 1 425 ? -1.160 25.095 -71.601 1.00 43.31 425 VAL A N 1
ATOM 3098 C CA . VAL A 1 425 ? -0.978 23.738 -72.078 1.00 44.12 425 VAL A CA 1
ATOM 3099 C C . VAL A 1 425 ? -1.183 23.701 -73.592 1.00 44.02 425 VAL A C 1
ATOM 3100 O O . VAL A 1 425 ? -0.319 23.193 -74.317 1.00 43.55 425 VAL A O 1
ATOM 3104 N N . CYS A 1 426 ? -2.287 24.310 -74.075 1.00 45.67 426 CYS A N 1
ATOM 3105 C CA . CYS A 1 426 ? -2.581 24.375 -75.508 1.00 44.47 426 CYS A CA 1
ATOM 3106 C C . CYS A 1 426 ? -1.544 25.148 -76.238 1.00 45.82 426 CYS A C 1
ATOM 3107 O O . CYS A 1 426 ? -1.157 24.738 -77.334 1.00 46.47 426 CYS A O 1
ATOM 3110 N N . ARG A 1 427 ? -1.037 26.247 -75.640 1.00 45.76 427 ARG A N 1
ATOM 3111 C CA . ARG A 1 427 ? 0.055 26.987 -76.241 1.00 48.29 427 ARG A CA 1
ATOM 3112 C C . ARG A 1 427 ? 1.295 26.073 -76.464 1.00 47.50 427 ARG A C 1
ATOM 3113 O O . ARG A 1 427 ? 1.858 26.053 -77.560 1.00 48.16 427 ARG A O 1
ATOM 3121 N N . LEU A 1 428 ? 1.660 25.268 -75.456 1.00 49.24 428 LEU A N 1
ATOM 3122 C CA . LEU A 1 428 ? 2.773 24.338 -75.597 1.00 49.25 428 LEU A CA 1
ATOM 3123 C C . LEU A 1 428 ? 2.502 23.311 -76.707 1.00 48.92 428 LEU A C 1
ATOM 3124 O O . LEU A 1 428 ? 3.355 23.121 -77.575 1.00 46.81 428 LEU A O 1
ATOM 3129 N N . MET A 1 429 ? 1.291 22.703 -76.727 1.00 48.44 429 MET A N 1
ATOM 3130 C CA . MET A 1 429 ? 0.961 21.711 -77.749 1.00 47.58 429 MET A CA 1
ATOM 3131 C C . MET A 1 429 ? 0.993 22.283 -79.176 1.00 49.15 429 MET A C 1
ATOM 3132 O O . MET A 1 429 ? 1.333 21.565 -80.112 1.00 51.85 429 MET A O 1
ATOM 3137 N N . LYS A 1 430 ? 0.680 23.571 -79.343 1.00 46.64 430 LYS A N 1
ATOM 3138 C CA . LYS A 1 430 ? 0.675 24.167 -80.672 1.00 48.35 430 LYS A CA 1
ATOM 3139 C C . LYS A 1 430 ? 2.030 24.733 -81.110 1.00 49.63 430 LYS A C 1
ATOM 3140 O O . LYS A 1 430 ? 2.235 24.985 -82.303 1.00 51.00 430 LYS A O 1
ATOM 3146 N N . THR A 1 431 ? 2.936 24.981 -80.162 1.00 51.05 431 THR A N 1
ATOM 3147 C CA . THR A 1 431 ? 4.240 25.578 -80.486 1.00 52.08 431 THR A CA 1
ATOM 3148 C C . THR A 1 431 ? 5.367 24.518 -80.537 1.00 53.74 431 THR A C 1
ATOM 3149 O O . THR A 1 431 ? 5.968 24.302 -81.596 1.00 55.94 431 THR A O 1
ATOM 3153 N N . ILE A 1 432 ? 5.632 23.848 -79.420 1.00 55.86 432 ILE A N 1
ATOM 3154 C CA . ILE A 1 432 ? 6.670 22.801 -79.379 1.00 55.31 432 ILE A CA 1
ATOM 3155 C C . ILE A 1 432 ? 6.102 21.388 -79.660 1.00 57.07 432 ILE A C 1
ATOM 3156 O O . ILE A 1 432 ? 6.878 20.431 -79.715 1.00 56.14 432 ILE A O 1
ATOM 3161 N N . GLY A 1 433 ? 4.768 21.268 -79.783 1.00 56.95 433 GLY A N 1
ATOM 3162 C CA . GLY A 1 433 ? 4.116 19.983 -79.990 1.00 56.07 433 GLY A CA 1
ATOM 3163 C C . GLY A 1 433 ? 3.802 19.290 -78.678 1.00 56.30 433 GLY A C 1
ATOM 3164 O O . GLY A 1 433 ? 4.414 19.561 -77.631 1.00 53.12 433 GLY A O 1
ATOM 3165 N N . PRO A 1 434 ? 2.828 18.382 -78.704 1.00 56.40 434 PRO A N 1
ATOM 3166 C CA . PRO A 1 434 ? 2.512 17.649 -77.473 1.00 55.28 434 PRO A CA 1
ATOM 3167 C C . PRO A 1 434 ? 3.609 16.610 -77.174 1.00 54.27 434 PRO A C 1
ATOM 3168 O O . PRO A 1 434 ? 4.357 16.203 -78.071 1.00 53.43 434 PRO A O 1
ATOM 3172 N N . ASP A 1 435 ? 3.729 16.206 -75.915 1.00 55.64 435 ASP A N 1
ATOM 3173 C CA . ASP A 1 435 ? 4.697 15.173 -75.539 1.00 55.44 435 ASP A CA 1
ATOM 3174 C C . ASP A 1 435 ? 4.270 13.817 -76.137 1.00 55.95 435 ASP A C 1
ATOM 3175 O O . ASP A 1 435 ? 5.114 13.008 -76.546 1.00 59.38 435 ASP A O 1
ATOM 3180 N N . MET A 1 436 ? 2.943 13.575 -76.178 1.00 53.25 436 MET A N 1
ATOM 3181 C CA . MET A 1 436 ? 2.371 12.342 -76.678 1.00 52.73 436 MET A CA 1
ATOM 3182 C C . MET A 1 436 ? 1.174 12.667 -77.593 1.00 52.13 436 MET A C 1
ATOM 3183 O O . MET A 1 436 ? 0.462 13.640 -77.353 1.00 52.21 436 MET A O 1
ATOM 3188 N N . PHE A 1 437 ? 1.005 11.903 -78.680 1.00 50.08 437 PHE A N 1
ATOM 3189 C CA . PHE A 1 437 ? -0.096 12.085 -79.651 1.00 49.23 437 PHE A CA 1
ATOM 3190 C C . PHE A 1 437 ? -0.758 10.738 -79.918 1.00 48.80 437 PHE A C 1
ATOM 3191 O O . PHE A 1 437 ? -0.056 9.779 -80.271 1.00 49.81 437 PHE A O 1
ATOM 3199 N N . LEU A 1 438 ? -2.099 10.638 -79.711 1.00 45.95 438 LEU A N 1
ATOM 3200 C CA . LEU A 1 438 ? -2.814 9.390 -80.016 1.00 44.37 438 LEU A CA 1
ATOM 3201 C C . LEU A 1 438 ? -3.248 9.496 -81.502 1.00 43.57 438 LEU A C 1
ATOM 3202 O O . LEU A 1 438 ? -4.148 10.261 -81.842 1.00 45.73 438 LEU A O 1
ATOM 3207 N N . GLY A 1 439 ? -2.532 8.814 -82.379 1.00 42.16 439 GLY A N 1
ATOM 3208 C CA . GLY A 1 439 ? -2.702 8.982 -83.815 1.00 44.14 439 GLY A CA 1
ATOM 3209 C C . GLY A 1 439 ? -3.752 8.194 -84.566 1.00 42.41 439 GLY A C 1
ATOM 3210 O O . GLY A 1 439 ? -3.862 8.351 -85.788 1.00 45.11 439 GLY A O 1
ATOM 3211 N N . THR A 1 440 ? -4.525 7.339 -83.873 1.00 42.48 440 THR A N 1
ATOM 3212 C CA . THR A 1 440 ? -5.503 6.515 -84.577 1.00 42.17 440 THR A CA 1
ATOM 3213 C C . THR A 1 440 ? -6.905 6.674 -84.028 1.00 41.65 440 THR A C 1
ATOM 3214 O O . THR A 1 440 ? -7.211 6.292 -82.897 1.00 38.40 440 THR A O 1
ATOM 3218 N N . CYS A 1 441 ? -7.771 7.241 -84.848 1.00 42.61 441 CYS A N 1
ATOM 3219 C CA . CYS A 1 441 ? -9.160 7.415 -84.486 1.00 42.57 441 CYS A CA 1
ATOM 3220 C C . CYS A 1 441 ? -9.882 6.087 -84.635 1.00 42.24 441 CYS A C 1
ATOM 3221 O O . CYS A 1 441 ? -9.959 5.564 -85.727 1.00 43.14 441 CYS A O 1
ATOM 3224 N N . ARG A 1 442 ? -10.437 5.578 -83.560 1.00 43.66 442 ARG A N 1
ATOM 3225 C CA . ARG A 1 442 ? -11.167 4.322 -83.558 1.00 44.30 442 ARG A CA 1
ATOM 3226 C C . ARG A 1 442 ? -12.692 4.492 -83.636 1.00 40.97 442 ARG A C 1
ATOM 3227 O O . ARG A 1 442 ? -13.403 3.499 -83.724 1.00 40.68 442 ARG A O 1
ATOM 3235 N N . ARG A 1 443 ? -13.204 5.713 -83.527 1.00 37.62 443 ARG A N 1
ATOM 3236 C CA . ARG A 1 443 ? -14.654 5.932 -83.490 1.00 37.06 443 ARG A CA 1
ATOM 3237 C C . ARG A 1 443 ? -15.294 6.106 -84.857 1.00 36.17 443 ARG A C 1
ATOM 3238 O O . ARG A 1 443 ? -16.380 5.568 -85.122 1.00 37.16 443 ARG A O 1
ATOM 3246 N N . CYS A 1 444 ? -14.686 6.974 -85.671 1.00 35.76 444 CYS A N 1
ATOM 3247 C CA . CYS A 1 444 ? -15.328 7.525 -86.837 1.00 35.78 444 CYS A CA 1
ATOM 3248 C C . CYS A 1 444 ? -15.107 6.760 -88.118 1.00 36.79 444 CYS A C 1
ATOM 3249 O O . CYS A 1 444 ? -13.986 6.290 -88.398 1.00 36.79 444 CYS A O 1
ATOM 3252 N N . PRO A 1 445 ? -16.154 6.751 -88.996 1.00 37.64 445 PRO A N 1
ATOM 3253 C CA . PRO A 1 445 ? -15.953 6.211 -90.353 1.00 36.33 445 PRO A CA 1
ATOM 3254 C C . PRO A 1 445 ? -14.794 6.967 -91.042 1.00 37.65 445 PRO A C 1
ATOM 3255 O O . PRO A 1 445 ? -14.564 8.162 -90.742 1.00 38.50 445 PRO A O 1
ATOM 3259 N N . ALA A 1 446 ? -14.040 6.300 -91.915 1.00 37.99 446 ALA A N 1
ATOM 3260 C CA . ALA A 1 446 ? -12.883 6.928 -92.560 1.00 38.15 446 ALA A CA 1
ATOM 3261 C C . ALA A 1 446 ? -13.170 8.275 -93.244 1.00 37.44 446 ALA A C 1
ATOM 3262 O O . ALA A 1 446 ? -12.306 9.145 -93.204 1.00 37.51 446 ALA A O 1
ATOM 3264 N N . GLU A 1 447 ? -14.376 8.492 -93.813 1.00 35.78 447 GLU A N 1
ATOM 3265 C CA . GLU A 1 447 ? -14.724 9.788 -94.444 1.00 34.81 447 GLU A CA 1
ATOM 3266 C C . GLU A 1 447 ? -14.525 10.944 -93.463 1.00 33.57 447 GLU A C 1
ATOM 3267 O O . GLU A 1 447 ? -13.979 11.972 -93.834 1.00 32.50 447 GLU A O 1
ATOM 3273 N N . ILE A 1 448 ? -14.983 10.764 -92.212 1.00 32.25 448 ILE A N 1
ATOM 3274 C CA . ILE A 1 448 ? -14.859 11.773 -91.174 1.00 32.60 448 ILE A CA 1
ATOM 3275 C C . ILE A 1 448 ? -13.401 11.943 -90.756 1.00 32.74 448 ILE A C 1
ATOM 3276 O O . ILE A 1 448 ? -12.900 13.076 -90.670 1.00 32.60 448 ILE A O 1
ATOM 3281 N N . VAL A 1 449 ? -12.707 10.824 -90.517 1.00 32.56 449 VAL A N 1
ATOM 3282 C CA . VAL A 1 449 ? -11.298 10.890 -90.120 1.00 33.80 449 VAL A CA 1
ATOM 3283 C C . VAL A 1 449 ? -10.434 11.619 -91.159 1.00 33.49 449 VAL A C 1
ATOM 3284 O O . VAL A 1 449 ? -9.723 12.563 -90.805 1.00 35.24 449 VAL A O 1
ATOM 3288 N N . ASP A 1 450 ? -10.584 11.262 -92.441 1.00 35.30 450 ASP A N 1
ATOM 3289 C CA . ASP A 1 450 ? -9.790 11.858 -93.504 1.00 35.51 450 ASP A CA 1
ATOM 3290 C C . ASP A 1 450 ? -10.051 13.365 -93.603 1.00 34.10 450 ASP A C 1
ATOM 3291 O O . ASP A 1 450 ? -9.116 14.144 -93.778 1.00 35.31 450 ASP A O 1
ATOM 3296 N N . THR A 1 451 ? -11.323 13.779 -93.440 1.00 31.88 451 THR A N 1
ATOM 3297 C CA . THR A 1 451 ? -11.692 15.196 -93.464 1.00 30.80 451 THR A CA 1
ATOM 3298 C C . THR A 1 451 ? -11.004 16.011 -92.333 1.00 30.23 451 THR A C 1
ATOM 3299 O O . THR A 1 451 ? -10.341 17.001 -92.622 1.00 29.80 451 THR A O 1
ATOM 3303 N N . VAL A 1 452 ? -11.174 15.611 -91.040 1.00 30.20 452 VAL A N 1
ATOM 3304 C CA . VAL A 1 452 ? -10.591 16.336 -89.915 1.00 32.29 452 VAL A CA 1
ATOM 3305 C C . VAL A 1 452 ? -9.055 16.190 -89.866 1.00 33.63 452 VAL A C 1
ATOM 3306 O O . VAL A 1 452 ? -8.373 17.157 -89.556 1.00 33.28 452 VAL A O 1
ATOM 3310 N N . SER A 1 453 ? -8.491 15.028 -90.293 1.00 35.79 453 SER A N 1
ATOM 3311 C CA . SER A 1 453 ? -7.041 14.828 -90.359 1.00 35.94 453 SER A CA 1
ATOM 3312 C C . SER A 1 453 ? -6.411 15.924 -91.210 1.00 36.64 453 SER A C 1
ATOM 3313 O O . SER A 1 453 ? -5.516 16.608 -90.719 1.00 38.03 453 SER A O 1
ATOM 3316 N N . ALA A 1 454 ? -6.986 16.196 -92.406 1.00 36.58 454 ALA A N 1
ATOM 3317 C CA . ALA A 1 454 ? -6.489 17.254 -93.274 1.00 38.89 454 ALA A CA 1
ATOM 3318 C C . ALA A 1 454 ? -6.828 18.647 -92.717 1.00 39.31 454 ALA A C 1
ATOM 3319 O O . ALA A 1 454 ? -6.009 19.566 -92.795 1.00 41.63 454 ALA A O 1
ATOM 3321 N N . LEU A 1 455 ? -8.026 18.800 -92.148 1.00 39.23 455 LEU A N 1
ATOM 3322 C CA . LEU A 1 455 ? -8.491 20.095 -91.652 1.00 38.87 455 LEU A CA 1
ATOM 3323 C C . LEU A 1 455 ? -7.685 20.663 -90.473 1.00 38.73 455 LEU A C 1
ATOM 3324 O O . LEU A 1 455 ? -7.271 21.827 -90.511 1.00 39.26 455 LEU A O 1
ATOM 3329 N N . VAL A 1 456 ? -7.516 19.879 -89.393 1.00 38.96 456 VAL A N 1
ATOM 3330 C CA . VAL A 1 456 ? -6.873 20.382 -88.181 1.00 38.93 456 VAL A CA 1
ATOM 3331 C C . VAL A 1 456 ? -5.684 19.567 -87.671 1.00 39.43 456 VAL A C 1
ATOM 3332 O O . VAL A 1 456 ? -5.023 20.042 -86.759 1.00 40.23 456 VAL A O 1
ATOM 3336 N N . TYR A 1 457 ? -5.431 18.349 -88.204 1.00 36.88 457 TYR A N 1
ATOM 3337 C CA . TYR A 1 457 ? -4.362 17.510 -87.662 1.00 38.22 457 TYR A CA 1
ATOM 3338 C C . TYR A 1 457 ? -3.130 17.341 -88.547 1.00 39.88 457 TYR A C 1
ATOM 3339 O O . TYR A 1 457 ? -2.371 16.406 -88.290 1.00 41.65 457 TYR A O 1
ATOM 3348 N N . ASP A 1 458 ? -2.936 18.204 -89.564 1.00 43.10 458 ASP A N 1
ATOM 3349 C CA . ASP A 1 458 ? -1.796 18.148 -90.495 1.00 47.48 458 ASP A CA 1
ATOM 3350 C C . ASP A 1 458 ? -1.611 16.747 -91.095 1.00 49.58 458 ASP A C 1
ATOM 3351 O O . ASP A 1 458 ? -0.483 16.293 -91.244 1.00 52.56 458 ASP A O 1
ATOM 3356 N N . ASN A 1 459 ? -2.723 16.054 -91.396 1.00 48.09 459 ASN A N 1
ATOM 3357 C CA . ASN A 1 459 ? -2.728 14.727 -91.994 1.00 49.41 459 ASN A CA 1
ATOM 3358 C C . ASN A 1 459 ? -2.080 13.653 -91.134 1.00 49.45 459 ASN A C 1
ATOM 3359 O O . ASN A 1 459 ? -1.681 12.627 -91.669 1.00 50.41 459 ASN A O 1
ATOM 3364 N N . LYS A 1 460 ? -2.041 13.845 -89.808 1.00 48.83 460 LYS A N 1
ATOM 3365 C CA . LYS A 1 460 ? -1.423 12.878 -88.888 1.00 50.15 460 LYS A CA 1
ATOM 3366 C C . LYS A 1 460 ? -2.427 11.937 -88.204 1.00 49.01 460 LYS A C 1
ATOM 3367 O O . LYS A 1 460 ? -2.020 10.985 -87.527 1.00 49.13 460 LYS A O 1
ATOM 3373 N N . LEU A 1 461 ? -3.730 12.233 -88.326 1.00 46.86 461 LEU A N 1
ATOM 3374 C CA . LEU A 1 461 ? -4.746 11.384 -87.725 1.00 45.22 461 LEU A CA 1
ATOM 3375 C C . LEU A 1 461 ? -5.084 10.286 -88.740 1.00 46.18 461 LEU A C 1
ATOM 3376 O O . LEU A 1 461 ? -5.419 10.572 -89.904 1.00 47.04 461 LEU A O 1
ATOM 3381 N N . LYS A 1 462 ? -4.982 9.031 -88.303 1.00 45.86 462 LYS A N 1
ATOM 3382 C CA . LYS A 1 462 ? -5.259 7.877 -89.132 1.00 48.03 462 LYS A CA 1
ATOM 3383 C C . LYS A 1 462 ? -6.626 7.239 -88.802 1.00 46.68 462 LYS A C 1
ATOM 3384 O O . LYS A 1 462 ? -7.075 7.264 -87.649 1.00 44.97 462 LYS A O 1
ATOM 3390 N N . ALA A 1 463 ? -7.291 6.687 -89.817 1.00 47.24 463 ALA A N 1
ATOM 3391 C CA . ALA A 1 463 ? -8.585 6.028 -89.609 1.00 48.62 463 ALA A CA 1
ATOM 3392 C C . ALA A 1 463 ? -8.352 4.567 -89.302 1.00 49.45 463 ALA A C 1
ATOM 3393 O O . ALA A 1 463 ? -7.505 3.933 -89.920 1.00 53.55 463 ALA A O 1
ATOM 3395 N N . HIS A 1 464 ? -9.098 4.036 -88.356 1.00 49.19 464 HIS A N 1
ATOM 3396 C CA . HIS A 1 464 ? -9.060 2.617 -88.051 1.00 47.56 464 HIS A CA 1
ATOM 3397 C C . HIS A 1 464 ? -10.247 1.969 -88.815 1.00 47.10 464 HIS A C 1
ATOM 3398 O O . HIS A 1 464 ? -10.074 0.939 -89.478 1.00 46.86 464 HIS A O 1
ATOM 3405 N N . LYS A 1 465 ? -11.437 2.575 -88.733 1.00 42.39 465 LYS A N 1
ATOM 3406 C CA . LYS A 1 465 ? -12.594 2.064 -89.416 1.00 42.90 465 LYS A CA 1
ATOM 3407 C C . LYS A 1 465 ? -12.492 2.306 -90.898 1.00 43.03 465 LYS A C 1
ATOM 3408 O O . LYS A 1 465 ? -11.819 3.235 -91.343 1.00 42.68 465 LYS A O 1
ATOM 3414 N N . ASP A 1 466 ? -13.207 1.484 -91.675 1.00 45.49 466 ASP A N 1
ATOM 3415 C CA . ASP A 1 466 ? -13.306 1.685 -93.115 1.00 45.72 466 ASP A CA 1
ATOM 3416 C C . ASP A 1 466 ? -14.272 2.885 -93.315 1.00 43.55 466 ASP A C 1
ATOM 3417 O O . ASP A 1 466 ? -14.948 3.330 -92.368 1.00 39.37 466 ASP A O 1
ATOM 3422 N N . LYS A 1 467 ? -14.429 3.336 -94.574 1.00 41.51 467 LYS A N 1
ATOM 3423 C CA . LYS A 1 467 ? -15.454 4.306 -94.935 1.00 41.71 467 LYS A CA 1
ATOM 3424 C C . LYS A 1 467 ? -16.815 3.606 -94.695 1.00 40.82 467 LYS A C 1
ATOM 3425 O O . LYS A 1 467 ? -16.959 2.421 -95.014 1.00 43.97 467 LYS A O 1
ATOM 3431 N N . SER A 1 468 ? -17.723 4.267 -94.000 1.00 38.10 468 SER A N 1
ATOM 3432 C CA . SER A 1 468 ? -19.030 3.674 -93.727 1.00 37.92 468 SER A CA 1
ATOM 3433 C C . SER A 1 468 ? -19.981 3.732 -94.938 1.00 36.60 468 SER A C 1
ATOM 3434 O O . SER A 1 468 ? -20.977 2.998 -94.953 1.00 36.42 468 SER A O 1
ATOM 3437 N N . ALA A 1 469 ? -19.709 4.633 -95.911 1.00 36.15 469 ALA A N 1
ATOM 3438 C CA . ALA A 1 469 ? -20.601 4.953 -97.029 1.00 37.26 469 ALA A CA 1
ATOM 3439 C C . ALA A 1 469 ? -21.979 5.468 -96.513 1.00 38.02 469 ALA A C 1
ATOM 3440 O O . ALA A 1 469 ? -22.992 5.370 -97.212 1.00 38.56 469 ALA A O 1
ATOM 3442 N N . GLN A 1 470 ? -21.991 5.996 -95.257 1.00 36.54 470 GLN A N 1
ATOM 3443 C CA . GLN A 1 470 ? -23.148 6.604 -94.618 1.00 35.64 470 GLN A CA 1
ATOM 3444 C C . GLN A 1 470 ? -22.840 8.054 -94.188 1.00 34.83 470 GLN A C 1
ATOM 3445 O O . GLN A 1 470 ? -23.471 8.556 -93.263 1.00 35.48 470 GLN A O 1
ATOM 3451 N N . CYS A 1 471 ? -21.872 8.719 -94.862 1.00 32.91 471 CYS A N 1
ATOM 3452 C CA . CYS A 1 471 ? -21.475 10.084 -94.591 1.00 32.87 471 CYS A CA 1
ATOM 3453 C C . CYS A 1 471 ? -21.879 10.903 -95.784 1.00 33.44 471 CYS A C 1
ATOM 3454 O O . CYS A 1 471 ? -21.385 10.687 -96.889 1.00 34.53 471 CYS A O 1
ATOM 3457 N N . PHE A 1 472 ? -22.851 11.793 -95.578 1.00 31.87 472 PHE A N 1
ATOM 3458 C CA . PHE A 1 472 ? -23.464 12.579 -96.650 1.00 31.85 472 PHE A CA 1
ATOM 3459 C C . PHE A 1 472 ? -23.365 14.080 -96.388 1.00 31.85 472 PHE A C 1
ATOM 3460 O O . PHE A 1 472 ? -23.331 14.530 -95.243 1.00 31.25 472 PHE A O 1
ATOM 3468 N N . LYS A 1 473 ? -23.322 14.847 -97.465 1.00 31.49 473 LYS A N 1
ATOM 3469 C CA . LYS A 1 473 ? -23.260 16.283 -97.383 1.00 31.75 473 LYS A CA 1
ATOM 3470 C C . LYS A 1 473 ? -24.214 16.884 -98.403 1.00 31.75 473 LYS A C 1
ATOM 3471 O O . LYS A 1 473 ? -24.427 16.337 -99.483 1.00 30.49 473 LYS A O 1
ATOM 3477 N N . MET A 1 474 ? -24.794 18.021 -98.044 1.00 32.57 474 MET A N 1
ATOM 3478 C CA . MET A 1 474 ? -25.671 18.740 -98.934 1.00 33.98 474 MET A CA 1
ATOM 3479 C C . MET A 1 474 ? -25.413 20.191 -98.761 1.00 33.48 474 MET A C 1
ATOM 3480 O O . MET A 1 474 ? -25.303 20.663 -97.632 1.00 32.30 474 MET A O 1
ATOM 3485 N N . PHE A 1 475 ? -25.258 20.888 -99.866 1.00 32.44 475 PHE A N 1
ATOM 3486 C CA . PHE A 1 475 ? -24.988 22.294 -99.832 1.00 32.83 475 PHE A CA 1
ATOM 3487 C C . PHE A 1 475 ? -26.338 22.978 -99.977 1.00 34.21 475 PHE A C 1
ATOM 3488 O O . PHE A 1 475 ? -26.977 22.880 -101.034 1.00 35.05 475 PHE A O 1
ATOM 3496 N N . TYR A 1 476 ? -26.822 23.586 -98.896 1.00 34.46 476 TYR A N 1
ATOM 3497 C CA . TYR A 1 476 ? -28.152 24.214 -98.908 1.00 34.74 476 TYR A CA 1
ATOM 3498 C C . TYR A 1 476 ? -28.199 25.408 -97.954 1.00 32.94 476 TYR A C 1
ATOM 3499 O O . TYR A 1 476 ? -28.353 25.216 -96.750 1.00 34.03 476 TYR A O 1
ATOM 3508 N N . LYS A 1 477 ? -28.114 26.618 -98.483 1.00 32.19 477 LYS A N 1
ATOM 3509 C CA . LYS A 1 477 ? -28.074 27.823 -97.666 1.00 32.31 477 LYS A CA 1
ATOM 3510 C C . LYS A 1 477 ? -29.394 28.094 -96.925 1.00 31.43 477 LYS A C 1
ATOM 3511 O O . LYS A 1 477 ? -29.349 28.582 -95.798 1.00 32.40 477 LYS A O 1
ATOM 3517 N N . GLY A 1 478 ? -30.535 27.700 -97.502 1.00 30.28 478 GLY A N 1
ATOM 3518 C CA . GLY A 1 478 ? -31.817 27.895 -96.850 1.00 31.56 478 GLY A CA 1
ATOM 3519 C C . GLY A 1 478 ? -32.119 29.358 -96.558 1.00 31.95 478 GLY A C 1
ATOM 3520 O O . GLY A 1 478 ? -31.756 30.268 -97.335 1.00 31.87 478 GLY A O 1
ATOM 3521 N N . VAL A 1 479 ? -32.747 29.612 -95.384 1.00 30.52 479 VAL A N 1
ATOM 3522 C CA . VAL A 1 479 ? -33.165 30.951 -94.961 1.00 30.48 479 VAL A CA 1
ATOM 3523 C C . VAL A 1 479 ? -32.825 31.082 -93.495 1.00 30.04 479 VAL A C 1
ATOM 3524 O O . VAL A 1 479 ? -33.227 30.250 -92.677 1.00 29.07 479 VAL A O 1
ATOM 3528 N N . ILE A 1 480 ? -32.148 32.150 -93.153 1.00 30.40 480 ILE A N 1
ATOM 3529 C CA . ILE A 1 480 ? -31.688 32.371 -91.802 1.00 32.56 480 ILE A CA 1
ATOM 3530 C C . ILE A 1 480 ? -32.529 33.365 -91.078 1.00 34.43 480 ILE A C 1
ATOM 3531 O O . ILE A 1 480 ? -32.559 34.535 -91.423 1.00 32.83 480 ILE A O 1
ATOM 3536 N N . THR A 1 481 ? -33.207 32.895 -90.047 1.00 34.20 481 THR A N 1
ATOM 3537 C CA . THR A 1 481 ? -33.976 33.774 -89.181 1.00 35.96 481 THR A CA 1
ATOM 3538 C C . THR A 1 481 ? -33.189 33.849 -87.854 1.00 38.44 481 THR A C 1
ATOM 3539 O O . THR A 1 481 ? -32.285 33.028 -87.606 1.00 37.45 481 THR A O 1
ATOM 3543 N N . HIS A 1 482 ? -33.579 34.751 -86.962 1.00 40.95 482 HIS A N 1
ATOM 3544 C CA . HIS A 1 482 ? -32.883 34.914 -85.690 1.00 44.18 482 HIS A CA 1
ATOM 3545 C C . HIS A 1 482 ? -33.841 35.112 -84.533 1.00 49.58 482 HIS A C 1
ATOM 3546 O O . HIS A 1 482 ? -34.825 35.844 -84.657 1.00 52.30 482 HIS A O 1
ATOM 3553 N N . ASP A 1 483 ? -33.561 34.424 -83.422 1.00 57.99 483 ASP A N 1
ATOM 3554 C CA . ASP A 1 483 ? -34.240 34.484 -82.129 1.00 61.45 483 ASP A CA 1
ATOM 3555 C C . ASP A 1 483 ? -33.229 35.295 -81.333 1.00 62.19 483 ASP A C 1
ATOM 3556 O O . ASP A 1 483 ? -32.324 34.732 -80.696 1.00 64.22 483 ASP A O 1
ATOM 3561 N N . VAL A 1 484 ? -33.326 36.622 -81.465 1.00 61.95 484 VAL A N 1
ATOM 3562 C CA . VAL A 1 484 ? -32.400 37.613 -80.926 1.00 63.31 484 VAL A CA 1
ATOM 3563 C C . VAL A 1 484 ? -31.142 37.549 -81.855 1.00 64.02 484 VAL A C 1
ATOM 3564 O O . VAL A 1 484 ? -31.242 37.990 -83.003 1.00 65.58 484 VAL A O 1
ATOM 3568 N N . SER A 1 485 ? -30.026 36.939 -81.431 1.00 66.53 485 SER A N 1
ATOM 3569 C CA . SER A 1 485 ? -28.838 36.744 -82.263 1.00 64.02 485 SER A CA 1
ATOM 3570 C C . SER A 1 485 ? -28.605 35.235 -82.581 1.00 61.56 485 SER A C 1
ATOM 3571 O O . SER A 1 485 ? -27.766 34.907 -83.443 1.00 61.12 485 SER A O 1
ATOM 3574 N N . SER A 1 486 ? -29.319 34.321 -81.845 1.00 56.89 486 SER A N 1
ATOM 3575 C CA . SER A 1 486 ? -29.239 32.889 -82.045 1.00 50.10 486 SER A CA 1
ATOM 3576 C C . SER A 1 486 ? -30.020 32.594 -83.320 1.00 46.50 486 SER A C 1
ATOM 3577 O O . SER A 1 486 ? -31.159 32.988 -83.484 1.00 46.73 486 SER A O 1
ATOM 3580 N N . ALA A 1 487 ? -29.384 31.913 -84.236 1.00 43.12 487 ALA A N 1
ATOM 3581 C CA . ALA A 1 487 ? -29.900 31.666 -85.558 1.00 39.55 487 ALA A CA 1
ATOM 3582 C C . ALA A 1 487 ? -30.747 30.381 -85.736 1.00 35.67 487 ALA A C 1
ATOM 3583 O O . ALA A 1 487 ? -30.587 29.371 -85.052 1.00 33.75 487 ALA A O 1
ATOM 3585 N N . ILE A 1 488 ? -31.658 30.455 -86.678 1.00 32.89 488 ILE A N 1
ATOM 3586 C CA . ILE A 1 488 ? -32.527 29.334 -87.051 1.00 33.30 488 ILE A CA 1
ATOM 3587 C C . ILE A 1 488 ? -32.510 29.261 -88.584 1.00 32.39 488 ILE A C 1
ATOM 3588 O O . ILE A 1 488 ? -32.400 30.296 -89.246 1.00 31.74 488 ILE A O 1
ATOM 3593 N N . ASN A 1 489 ? -32.594 28.057 -89.138 1.00 31.61 489 ASN A N 1
ATOM 3594 C CA . ASN A 1 489 ? -32.670 27.831 -90.569 1.00 30.84 489 ASN A CA 1
ATOM 3595 C C . ASN A 1 489 ? -33.726 26.739 -90.794 1.00 32.11 489 ASN A C 1
ATOM 3596 O O . ASN A 1 489 ? -33.405 25.537 -90.822 1.00 31.93 489 ASN A O 1
ATOM 3601 N N . ARG A 1 490 ? -35.003 27.144 -90.840 1.00 33.69 490 ARG A N 1
ATOM 3602 C CA . ARG A 1 490 ? -36.127 26.228 -91.049 1.00 35.02 490 ARG A CA 1
ATOM 3603 C C . ARG A 1 490 ? -35.974 25.417 -92.347 1.00 34.80 490 ARG A C 1
ATOM 3604 O O . ARG A 1 490 ? -36.083 24.195 -92.277 1.00 36.14 490 ARG A O 1
ATOM 3612 N N . PRO A 1 491 ? -35.593 26.026 -93.507 1.00 35.09 491 PRO A N 1
ATOM 3613 C CA . PRO A 1 491 ? -35.394 25.217 -94.711 1.00 34.08 491 PRO A CA 1
ATOM 3614 C C . PRO A 1 491 ? -34.352 24.079 -94.539 1.00 32.50 491 PRO A C 1
ATOM 3615 O O . PRO A 1 491 ? -34.579 22.979 -95.061 1.00 30.47 491 PRO A O 1
ATOM 3619 N N . GLN A 1 492 ? -33.259 24.302 -93.773 1.00 31.78 492 GLN A N 1
ATOM 3620 C CA . GLN A 1 492 ? -32.279 23.229 -93.530 1.00 32.07 492 GLN A CA 1
ATOM 3621 C C . GLN A 1 492 ? -32.914 22.099 -92.712 1.00 32.36 492 GLN A C 1
ATOM 3622 O O . GLN A 1 492 ? -32.654 20.929 -92.985 1.00 31.18 492 GLN A O 1
ATOM 3628 N N . ILE A 1 493 ? -33.789 22.455 -91.749 1.00 33.01 493 ILE A N 1
ATOM 3629 C CA . ILE A 1 493 ? -34.553 21.471 -90.992 1.00 33.65 493 ILE A CA 1
ATOM 3630 C C . ILE A 1 493 ? -35.573 20.705 -91.898 1.00 34.94 493 ILE A C 1
ATOM 3631 O O . ILE A 1 493 ? -35.759 19.504 -91.715 1.00 34.85 493 ILE A O 1
ATOM 3636 N N . GLY A 1 494 ? -36.168 21.397 -92.876 1.00 36.15 494 GLY A N 1
ATOM 3637 C CA . GLY A 1 494 ? -37.104 20.817 -93.828 1.00 34.71 494 GLY A CA 1
ATOM 3638 C C . GLY A 1 494 ? -36.393 19.795 -94.698 1.00 34.36 494 GLY A C 1
ATOM 3639 O O . GLY A 1 494 ? -36.922 18.704 -94.933 1.00 35.17 494 GLY A O 1
ATOM 3640 N N . VAL A 1 495 ? -35.153 20.102 -95.129 1.00 34.35 495 VAL A N 1
ATOM 3641 C CA . VAL A 1 495 ? -34.342 19.142 -95.890 1.00 34.52 495 VAL A CA 1
ATOM 3642 C C . VAL A 1 495 ? -34.090 17.860 -95.032 1.00 34.00 495 VAL A C 1
ATOM 3643 O O . VAL A 1 495 ? -34.208 16.745 -95.541 1.00 35.91 495 VAL A O 1
ATOM 3647 N N . VAL A 1 496 ? -33.807 18.025 -93.732 1.00 33.43 496 VAL A N 1
ATOM 3648 C CA . VAL A 1 496 ? -33.592 16.916 -92.827 1.00 34.97 496 VAL A CA 1
ATOM 3649 C C . VAL A 1 496 ? -34.855 16.074 -92.713 1.00 36.27 496 VAL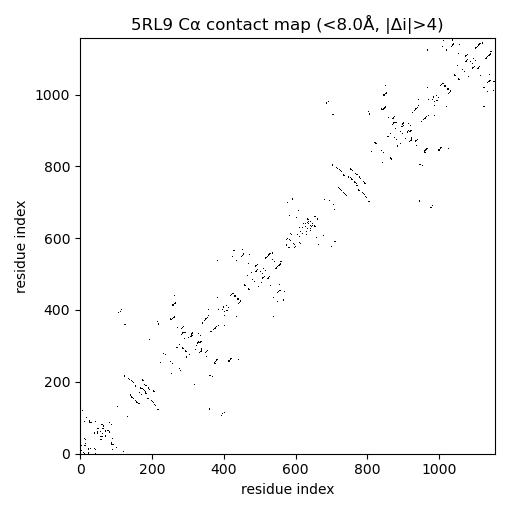 A C 1
ATOM 3650 O O . VAL A 1 496 ? -34.809 14.851 -92.864 1.00 34.76 496 VAL A O 1
ATOM 3654 N N . ARG A 1 497 ? -35.989 16.727 -92.532 1.00 38.87 497 ARG A N 1
ATOM 3655 C CA . ARG A 1 497 ? -37.282 16.042 -92.461 1.00 40.52 497 ARG A CA 1
ATOM 3656 C C . ARG A 1 497 ? -37.534 15.157 -93.726 1.00 40.43 497 ARG A C 1
ATOM 3657 O O . ARG A 1 497 ? -37.863 13.979 -93.577 1.00 40.78 497 ARG A O 1
ATOM 3665 N N . GLU A 1 498 ? -37.233 15.679 -94.934 1.00 40.56 498 GLU A N 1
ATOM 3666 C CA . GLU A 1 498 ? -37.373 14.899 -96.171 1.00 41.84 498 GLU A CA 1
ATOM 3667 C C . GLU A 1 498 ? -36.391 13.710 -96.196 1.00 39.29 498 GLU A C 1
ATOM 3668 O O . GLU A 1 498 ? -36.759 12.593 -96.595 1.00 38.89 498 GLU A O 1
ATOM 3674 N N . PHE A 1 499 ? -35.154 13.960 -95.777 1.00 35.95 499 PHE A N 1
ATOM 3675 C CA . PHE A 1 499 ? -34.127 12.920 -95.702 1.00 34.67 499 PHE A CA 1
ATOM 3676 C C . PHE A 1 499 ? -34.564 11.780 -94.751 1.00 34.07 499 PHE A C 1
ATOM 3677 O O . PHE A 1 499 ? -34.414 10.604 -95.100 1.00 33.32 499 PHE A O 1
ATOM 3685 N N . LEU A 1 500 ? -35.120 12.128 -93.572 1.00 34.15 500 LEU A N 1
ATOM 3686 C CA . LEU A 1 500 ? -35.587 11.109 -92.632 1.00 36.98 500 LEU A CA 1
ATOM 3687 C C . LEU A 1 500 ? -36.672 10.192 -93.188 1.00 38.51 500 LEU A C 1
ATOM 3688 O O . LEU A 1 500 ? -36.653 8.975 -92.919 1.00 39.79 500 LEU A O 1
ATOM 3693 N N . THR A 1 501 ? -37.590 10.762 -94.013 1.00 39.87 501 THR A N 1
ATOM 3694 C CA . THR A 1 501 ? -38.643 9.937 -94.615 1.00 40.15 501 THR A CA 1
ATOM 3695 C C . THR A 1 501 ? -38.032 8.851 -95.537 1.00 39.19 501 THR A C 1
ATOM 3696 O O . THR A 1 501 ? -38.594 7.777 -95.658 1.00 38.65 501 THR A O 1
ATOM 3700 N N . ARG A 1 502 ? -36.873 9.130 -96.156 1.00 39.39 502 ARG A N 1
ATOM 3701 C CA . ARG A 1 502 ? -36.155 8.260 -97.086 1.00 41.24 502 ARG A CA 1
ATOM 3702 C C . ARG A 1 502 ? -35.094 7.390 -96.441 1.00 41.07 502 ARG A C 1
ATOM 3703 O O . ARG A 1 502 ? -34.568 6.461 -97.072 1.00 40.90 502 ARG A O 1
ATOM 3711 N N . ASN A 1 503 ? -34.713 7.726 -95.216 1.00 41.96 503 ASN A N 1
ATOM 3712 C CA . ASN A 1 503 ? -33.659 7.039 -94.530 1.00 42.68 503 ASN A CA 1
ATOM 3713 C C . ASN A 1 503 ? -34.082 6.754 -93.096 1.00 44.49 503 ASN A C 1
ATOM 3714 O O . ASN A 1 503 ? -33.545 7.339 -92.152 1.00 42.48 503 ASN A O 1
ATOM 3719 N N . PRO A 1 504 ? -35.030 5.802 -92.929 1.00 47.98 504 PRO A N 1
ATOM 3720 C CA . PRO A 1 504 ? -35.593 5.523 -91.599 1.00 48.84 504 PRO A CA 1
ATOM 3721 C C . PRO A 1 504 ? -34.612 5.057 -90.544 1.00 51.50 504 PRO A C 1
ATOM 3722 O O . PRO A 1 504 ? -34.856 5.255 -89.345 1.00 50.86 504 PRO A O 1
ATOM 3726 N N . ALA A 1 505 ? -33.467 4.479 -90.964 1.00 52.40 505 ALA A N 1
ATOM 3727 C CA . ALA A 1 505 ? -32.428 4.096 -89.992 1.00 53.16 505 ALA A CA 1
ATOM 3728 C C . ALA A 1 505 ? -31.929 5.336 -89.219 1.00 51.27 505 ALA A C 1
ATOM 3729 O O . ALA A 1 505 ? -31.553 5.226 -88.062 1.00 50.65 505 ALA A O 1
ATOM 3731 N N . TRP A 1 506 ? -31.978 6.504 -89.857 1.00 47.97 506 TRP A N 1
ATOM 3732 C CA . TRP A 1 506 ? -31.536 7.765 -89.282 1.00 45.72 506 TRP A CA 1
ATOM 3733 C C . TRP A 1 506 ? -32.495 8.329 -88.247 1.00 46.33 506 TRP A C 1
ATOM 3734 O O . TRP A 1 506 ? -32.198 9.372 -87.685 1.00 43.51 506 TRP A O 1
ATOM 3745 N N . ARG A 1 507 ? -33.624 7.614 -87.965 1.00 50.60 507 ARG A N 1
ATOM 3746 C CA . ARG A 1 507 ? -34.586 7.973 -86.927 1.00 55.47 507 ARG A CA 1
ATOM 3747 C C . ARG A 1 507 ? -33.933 8.039 -85.549 1.00 54.25 507 ARG A C 1
ATOM 3748 O O . ARG A 1 507 ? -34.416 8.726 -84.663 1.00 54.74 507 ARG A O 1
ATOM 3756 N N . LYS A 1 508 ? -32.860 7.302 -85.365 1.00 55.42 508 LYS A N 1
ATOM 3757 C CA . LYS A 1 508 ? -32.115 7.224 -84.129 1.00 55.88 508 LYS A CA 1
ATOM 3758 C C . LYS A 1 508 ? -30.973 8.298 -84.066 1.00 53.78 508 LYS A C 1
ATOM 3759 O O . LYS A 1 508 ? -30.158 8.260 -83.141 1.00 53.43 508 LYS A O 1
ATOM 3765 N N . ALA A 1 509 ? -30.890 9.228 -85.046 1.00 47.39 509 ALA A N 1
ATOM 3766 C CA . ALA A 1 509 ? -29.812 10.222 -85.066 1.00 43.88 509 ALA A CA 1
ATOM 3767 C C . ALA A 1 509 ? -29.958 11.315 -84.006 1.00 42.72 509 ALA A C 1
ATOM 3768 O O . ALA A 1 509 ? -31.073 11.635 -83.562 1.00 43.16 509 ALA A O 1
ATOM 3770 N N . VAL A 1 510 ? -28.814 11.911 -83.618 1.00 38.48 510 VAL A N 1
ATOM 3771 C CA . VAL A 1 510 ? -28.780 13.067 -82.756 1.00 38.98 510 VAL A CA 1
ATOM 3772 C C . VAL A 1 510 ? -28.646 14.258 -83.683 1.00 36.65 510 VAL A C 1
ATOM 3773 O O . VAL A 1 510 ? -27.840 14.232 -84.614 1.00 37.05 510 VAL A O 1
ATOM 3777 N N . PHE A 1 511 ? -29.490 15.261 -83.480 1.00 35.45 511 PHE A N 1
ATOM 3778 C CA . PHE A 1 511 ? -29.465 16.491 -84.269 1.00 34.15 511 PHE A CA 1
ATOM 3779 C C . PHE A 1 511 ? -28.465 17.445 -83.624 1.00 33.14 511 PHE A C 1
ATOM 3780 O O . PHE A 1 511 ? -28.539 17.691 -82.424 1.00 35.01 511 PHE A O 1
ATOM 3788 N N . ILE A 1 512 ? -27.515 17.956 -84.397 1.00 32.55 512 ILE A N 1
ATOM 3789 C CA . ILE A 1 512 ? -26.488 18.882 -83.909 1.00 32.13 512 ILE A CA 1
ATOM 3790 C C . ILE A 1 512 ? -26.452 20.115 -84.779 1.00 31.22 512 ILE A C 1
ATOM 3791 O O . ILE A 1 512 ? -26.573 20.034 -86.002 1.00 31.28 512 ILE A O 1
ATOM 3796 N N . SER A 1 513 ? -26.288 21.270 -84.151 1.00 32.05 513 SER A N 1
ATOM 3797 C CA . SER A 1 513 ? -26.157 22.527 -84.842 1.00 32.32 513 SER A CA 1
ATOM 3798 C C . SER A 1 513 ? -25.325 23.486 -83.975 1.00 31.47 513 SER A C 1
ATOM 3799 O O . SER A 1 513 ? -25.166 23.266 -82.759 1.00 32.55 513 SER A O 1
ATOM 3802 N N . PRO A 1 514 ? -24.802 24.582 -84.542 1.00 32.47 514 PRO A N 1
ATOM 3803 C CA . PRO A 1 514 ? -24.050 25.531 -83.700 1.00 32.52 514 PRO A CA 1
ATOM 3804 C C . PRO A 1 514 ? -24.976 26.445 -82.850 1.00 33.40 514 PRO A C 1
ATOM 3805 O O . PRO A 1 514 ? -24.460 27.351 -82.176 1.00 34.58 514 PRO A O 1
ATOM 3809 N N . TYR A 1 515 ? -26.322 26.272 -82.916 1.00 33.46 515 TYR A N 1
ATOM 3810 C CA . TYR A 1 515 ? -27.266 27.210 -82.282 1.00 36.21 515 TYR A CA 1
ATOM 3811 C C . TYR A 1 515 ? -28.389 26.547 -81.478 1.00 37.24 515 TYR A C 1
ATOM 3812 O O . TYR A 1 515 ? -29.074 25.638 -81.973 1.00 36.85 515 TYR A O 1
ATOM 3821 N N . ASN A 1 516 ? -28.615 27.029 -80.252 1.00 40.20 516 ASN A N 1
ATOM 3822 C CA . ASN A 1 516 ? -29.697 26.486 -79.418 1.00 43.16 516 ASN A CA 1
ATOM 3823 C C . ASN A 1 516 ? -31.064 26.689 -80.051 1.00 41.47 516 ASN A C 1
ATOM 3824 O O . ASN A 1 516 ? -31.903 25.804 -79.957 1.00 41.04 516 ASN A O 1
ATOM 3829 N N . SER A 1 517 ? -31.308 27.836 -80.671 1.00 41.27 517 SER A N 1
ATOM 3830 C CA . SER A 1 517 ? -32.586 28.148 -81.294 1.00 41.11 517 SER A CA 1
ATOM 3831 C C . SER A 1 517 ? -32.861 27.235 -82.490 1.00 39.03 517 SER A C 1
ATOM 3832 O O . SER A 1 517 ? -33.980 26.736 -82.621 1.00 40.97 517 SER A O 1
ATOM 3835 N N . GLN A 1 518 ? -31.829 26.917 -83.293 1.00 37.34 518 GLN A N 1
ATOM 3836 C CA . GLN A 1 518 ? -31.955 25.950 -84.378 1.00 36.10 518 GLN A CA 1
ATOM 3837 C C . GLN A 1 518 ? -32.371 24.575 -83.801 1.00 35.53 518 GLN A C 1
ATOM 3838 O O . GLN A 1 518 ? -33.305 23.947 -84.290 1.00 35.75 518 GLN A O 1
ATOM 3844 N N . ASN A 1 519 ? -31.733 24.161 -82.697 1.00 36.01 519 ASN A N 1
ATOM 3845 C CA . ASN A 1 519 ? -32.014 22.901 -81.997 1.00 37.42 519 ASN A CA 1
ATOM 3846 C C . ASN A 1 519 ? -33.427 22.858 -81.427 1.00 38.13 519 ASN A C 1
ATOM 3847 O O . ASN A 1 519 ? -34.069 21.813 -81.489 1.00 39.17 519 ASN A O 1
ATOM 3852 N N . ALA A 1 520 ? -33.931 23.978 -80.899 1.00 38.60 520 ALA A N 1
ATOM 3853 C CA . ALA A 1 520 ? -35.300 24.040 -80.352 1.00 39.60 520 ALA A CA 1
ATOM 3854 C C . ALA A 1 520 ? -36.313 23.835 -81.476 1.00 40.24 520 ALA A C 1
ATOM 3855 O O . ALA A 1 520 ? -37.277 23.080 -81.309 1.00 42.57 520 ALA A O 1
ATOM 3857 N N . VAL A 1 521 ? -36.057 24.439 -82.657 1.00 39.35 521 VAL A N 1
ATOM 3858 C CA . VAL A 1 521 ? -36.945 24.242 -83.798 1.00 40.65 521 VAL A CA 1
ATOM 3859 C C . VAL A 1 521 ? -36.865 22.781 -84.311 1.00 39.19 521 VAL A C 1
ATOM 3860 O O . VAL A 1 521 ? -37.896 22.133 -84.520 1.00 42.11 521 VAL A O 1
ATOM 3864 N N . ALA A 1 522 ? -35.646 22.249 -84.470 1.00 37.55 522 ALA A N 1
ATOM 3865 C CA . ALA A 1 522 ? -35.447 20.874 -84.935 1.00 39.66 522 ALA A CA 1
ATOM 3866 C C . ALA A 1 522 ? -36.098 19.862 -83.978 1.00 38.97 522 ALA A C 1
ATOM 3867 O O . ALA A 1 522 ? -36.671 18.888 -84.434 1.00 42.60 522 ALA A O 1
ATOM 3869 N N . SER A 1 523 ? -36.054 20.124 -82.670 1.00 41.43 523 SER A N 1
ATOM 3870 C CA . SER A 1 523 ? -36.661 19.261 -81.669 1.00 45.11 523 SER A CA 1
ATOM 3871 C C . SER A 1 523 ? -38.178 19.129 -81.890 1.00 46.25 523 SER A C 1
ATOM 3872 O O . SER A 1 523 ? -38.699 18.019 -81.882 1.00 45.54 523 SER A O 1
ATOM 3875 N N . LYS A 1 524 ? -38.873 20.242 -82.147 1.00 48.94 524 LYS A N 1
ATOM 3876 C CA . LYS A 1 524 ? -40.312 20.217 -82.390 1.00 51.82 524 LYS A CA 1
ATOM 3877 C C . LYS A 1 524 ? -40.686 19.563 -83.752 1.00 52.18 524 LYS A C 1
ATOM 3878 O O . LYS A 1 524 ? -41.605 18.743 -83.822 1.00 52.59 524 LYS A O 1
ATOM 3884 N N . ILE A 1 525 ? -39.968 19.905 -84.822 1.00 49.59 525 ILE A N 1
ATOM 3885 C CA . ILE A 1 525 ? -40.270 19.394 -86.167 1.00 48.31 525 ILE A CA 1
ATOM 3886 C C . ILE A 1 525 ? -39.817 17.928 -86.419 1.00 47.29 525 ILE A C 1
ATOM 3887 O O . ILE A 1 525 ? -40.547 17.156 -87.053 1.00 48.56 525 ILE A O 1
ATOM 3892 N N . LEU A 1 526 ? -38.630 17.575 -85.946 1.00 44.59 526 LEU A N 1
ATOM 3893 C CA . LEU A 1 526 ? -38.024 16.258 -86.176 1.00 43.93 526 LEU A CA 1
ATOM 3894 C C . LEU A 1 526 ? -38.247 15.267 -85.049 1.00 43.85 526 LEU A C 1
ATOM 3895 O O . LEU A 1 526 ? -38.282 14.062 -85.301 1.00 45.71 526 LEU A O 1
ATOM 3900 N N . GLY A 1 527 ? -38.295 15.750 -83.820 1.00 43.53 527 GLY A N 1
ATOM 3901 C CA . GLY A 1 527 ? -38.405 14.884 -82.655 1.00 43.66 527 GLY A CA 1
ATOM 3902 C C . GLY A 1 527 ? -37.102 14.204 -82.279 1.00 45.14 527 GLY A C 1
ATOM 3903 O O . GLY A 1 527 ? -37.088 13.368 -81.369 1.00 47.89 527 GLY A O 1
ATOM 3904 N N . LEU A 1 528 ? -35.988 14.528 -82.975 1.00 44.03 528 LEU A N 1
ATOM 3905 C CA . LEU A 1 528 ? -34.676 13.950 -82.656 1.00 42.97 528 LEU A CA 1
ATOM 3906 C C . LEU A 1 528 ? -34.152 14.569 -81.390 1.00 42.54 528 LEU A C 1
ATOM 3907 O O . LEU A 1 528 ? -34.389 15.755 -81.144 1.00 44.47 528 LEU A O 1
ATOM 3912 N N . PRO A 1 529 ? -33.364 13.808 -80.589 1.00 44.48 529 PRO A N 1
ATOM 3913 C CA . PRO A 1 529 ? -32.623 14.450 -79.485 1.00 43.71 529 PRO A CA 1
ATOM 3914 C C . PRO A 1 529 ? -31.651 15.466 -80.110 1.00 43.57 529 PRO A C 1
ATOM 3915 O O . PRO A 1 529 ? -31.216 15.332 -81.264 1.00 41.67 529 PRO A O 1
ATOM 3919 N N . THR A 1 530 ? -31.371 16.504 -79.361 1.00 44.87 530 THR A N 1
ATOM 3920 C CA . THR A 1 530 ? -30.668 17.663 -79.834 1.00 44.73 530 THR A CA 1
ATOM 3921 C C . THR A 1 530 ? -29.439 17.987 -78.936 1.00 45.05 530 THR A C 1
ATOM 3922 O O . THR A 1 530 ? -29.480 17.743 -77.719 1.00 43.66 530 THR A O 1
ATOM 3926 N N . GLN A 1 531 ? -28.344 18.485 -79.554 1.00 43.66 531 GLN A N 1
ATOM 3927 C CA . GLN A 1 531 ? -27.120 18.962 -78.898 1.00 43.44 531 GLN A CA 1
ATOM 3928 C C . GLN A 1 531 ? -26.567 20.114 -79.705 1.00 41.29 531 GLN A C 1
ATOM 3929 O O . GLN A 1 531 ? -26.621 20.092 -80.934 1.00 40.28 531 GLN A O 1
ATOM 3935 N N . THR A 1 532 ? -25.989 21.099 -79.033 1.00 40.09 532 THR A N 1
ATOM 3936 C CA . THR A 1 532 ? -25.216 22.127 -79.720 1.00 37.42 532 THR A CA 1
ATOM 3937 C C . THR A 1 532 ? -23.877 21.446 -79.972 1.00 36.68 532 THR A C 1
ATOM 3938 O O . THR A 1 532 ? -23.572 20.431 -79.324 1.00 34.94 532 THR A O 1
ATOM 3942 N N . VAL A 1 533 ? -23.036 21.999 -80.859 1.00 38.85 533 VAL A N 1
ATOM 3943 C CA . VAL A 1 533 ? -21.699 21.424 -81.061 1.00 38.14 533 VAL A CA 1
ATOM 3944 C C . VAL A 1 533 ? -20.903 21.413 -79.744 1.00 39.59 533 VAL A C 1
ATOM 3945 O O . VAL A 1 533 ? -20.355 20.377 -79.353 1.00 40.06 533 VAL A O 1
ATOM 3949 N N . ASP A 1 534 ? -20.957 22.536 -79.020 1.00 43.35 534 ASP A N 1
ATOM 3950 C CA . ASP A 1 534 ? -20.263 22.728 -77.752 1.00 43.98 534 ASP A CA 1
ATOM 3951 C C . ASP A 1 534 ? -20.722 21.698 -76.689 1.00 43.41 534 ASP A C 1
ATOM 3952 O O . ASP A 1 534 ? -19.864 21.068 -76.079 1.00 42.64 534 ASP A O 1
ATOM 3957 N N . SER A 1 535 ? -22.033 21.444 -76.541 1.00 42.10 535 SER A N 1
ATOM 3958 C CA . SER A 1 535 ? -22.481 20.430 -75.567 1.00 41.93 535 SER A CA 1
ATOM 3959 C C . SER A 1 535 ? -22.219 18.966 -76.039 1.00 40.47 535 SER A C 1
ATOM 3960 O O . SER A 1 535 ? -22.173 18.060 -75.213 1.00 39.81 535 SER A O 1
ATOM 3963 N N . SER A 1 536 ? -22.038 18.737 -77.358 1.00 39.75 536 SER A N 1
ATOM 3964 C CA . SER A 1 536 ? -21.773 17.378 -77.869 1.00 38.05 536 SER A CA 1
ATOM 3965 C C . SER A 1 536 ? -20.334 16.905 -77.624 1.00 37.54 536 SER A C 1
ATOM 3966 O O . SER A 1 536 ? -20.061 15.707 -77.680 1.00 35.57 536 SER A O 1
ATOM 3969 N N . GLN A 1 537 ? -19.405 17.843 -77.378 1.00 38.55 537 GLN A N 1
ATOM 3970 C CA . GLN A 1 537 ? -17.978 17.531 -77.153 1.00 40.58 537 GLN A CA 1
ATOM 3971 C C . GLN A 1 537 ? -17.800 16.514 -76.046 1.00 40.60 537 GLN A C 1
ATOM 3972 O O . GLN A 1 537 ? -18.409 16.654 -74.991 1.00 41.58 537 GLN A O 1
ATOM 3978 N N . GLY A 1 538 ? -17.031 15.474 -76.338 1.00 42.22 538 GLY A N 1
ATOM 3979 C CA . GLY A 1 538 ? -16.814 14.345 -75.437 1.00 42.94 538 GLY A CA 1
ATOM 3980 C C . GLY A 1 538 ? -17.799 13.196 -75.631 1.00 43.07 538 GLY A C 1
ATOM 3981 O O . GLY A 1 538 ? -17.579 12.099 -75.113 1.00 43.97 538 GLY A O 1
ATOM 3982 N N . SER A 1 539 ? -18.915 13.431 -76.368 1.00 42.01 539 SER A N 1
ATOM 3983 C CA . SER A 1 539 ? -19.930 12.420 -76.611 1.00 41.13 539 SER A CA 1
ATOM 3984 C C . SER A 1 539 ? -19.823 11.816 -78.027 1.00 40.68 539 SER A C 1
ATOM 3985 O O . SER A 1 539 ? -19.253 12.426 -78.935 1.00 39.79 539 SER A O 1
ATOM 3988 N N . GLU A 1 540 ? -20.388 10.619 -78.208 1.00 40.82 540 GLU A N 1
ATOM 3989 C CA . GLU A 1 540 ? -20.413 9.937 -79.483 1.00 40.04 540 GLU A CA 1
ATOM 3990 C C . GLU A 1 540 ? -21.767 9.281 -79.671 1.00 40.93 540 GLU A C 1
ATOM 3991 O O . GLU A 1 540 ? -22.426 8.845 -78.705 1.00 42.87 540 GLU A O 1
ATOM 3997 N N . TYR A 1 541 ? -22.191 9.235 -80.927 1.00 39.92 541 TYR A N 1
ATOM 3998 C CA . TYR A 1 541 ? -23.496 8.715 -81.338 1.00 41.47 541 TYR A CA 1
ATOM 3999 C C . TYR A 1 541 ? -23.324 7.959 -82.650 1.00 40.17 541 TYR A C 1
ATOM 4000 O O . TYR A 1 541 ? -22.458 8.314 -83.449 1.00 41.94 541 TYR A O 1
ATOM 4009 N N . ASP A 1 542 ? -24.173 6.964 -82.912 1.00 38.36 542 ASP A N 1
ATOM 4010 C CA . ASP A 1 542 ? -24.094 6.220 -84.171 1.00 38.38 542 ASP A CA 1
ATOM 4011 C C . ASP A 1 542 ? -24.342 7.126 -85.354 1.00 35.78 542 ASP A C 1
ATOM 4012 O O . ASP A 1 542 ? -23.573 7.109 -86.298 1.00 36.52 542 ASP A O 1
ATOM 4017 N N . TYR A 1 543 ? -25.405 7.917 -85.291 1.00 34.04 543 TYR A N 1
ATOM 4018 C CA . TYR A 1 543 ? -25.769 8.812 -86.382 1.00 34.07 543 TYR A CA 1
ATOM 4019 C C . TYR A 1 543 ? -25.934 10.236 -85.924 1.00 32.71 543 TYR A C 1
ATOM 4020 O O . TYR A 1 543 ? -26.520 10.509 -84.878 1.00 33.53 543 TYR A O 1
ATOM 4029 N N . VAL A 1 544 ? -25.426 11.147 -86.725 1.00 31.45 544 VAL A N 1
ATOM 4030 C CA . VAL A 1 544 ? -25.478 12.548 -86.425 1.00 31.66 544 VAL A CA 1
ATOM 4031 C C . VAL A 1 544 ? -26.053 13.281 -87.620 1.00 32.73 544 VAL A C 1
ATOM 4032 O O . VAL A 1 544 ? -25.705 12.982 -88.776 1.00 32.45 544 VAL A O 1
ATOM 4036 N N . ILE A 1 545 ? -26.921 14.248 -87.343 1.00 32.32 545 ILE A N 1
ATOM 4037 C CA . ILE A 1 545 ? -27.422 15.102 -88.385 1.00 31.22 545 ILE A CA 1
ATOM 4038 C C . ILE A 1 545 ? -26.997 16.491 -87.981 1.00 31.62 545 ILE A C 1
ATOM 4039 O O . ILE A 1 545 ? -27.298 16.927 -86.878 1.00 31.28 545 ILE A O 1
ATOM 4044 N N . PHE A 1 546 ? -26.233 17.160 -88.844 1.00 29.31 546 PHE A N 1
ATOM 4045 C CA . PHE A 1 546 ? -25.739 18.482 -88.569 1.00 28.52 546 PHE A CA 1
ATOM 4046 C C . PHE A 1 546 ? -26.250 19.513 -89.567 1.00 29.34 546 PHE A C 1
ATOM 4047 O O . PHE A 1 546 ? -26.128 19.306 -90.771 1.00 31.25 546 PHE A O 1
ATOM 4055 N N . THR A 1 547 ? -26.800 20.617 -89.076 1.00 28.72 547 THR A N 1
ATOM 4056 C CA . THR A 1 547 ? -27.223 21.710 -89.953 1.00 28.73 547 THR A CA 1
ATOM 4057 C C . THR A 1 547 ? -26.335 22.874 -89.562 1.00 28.96 547 THR A C 1
ATOM 4058 O O . THR A 1 547 ? -26.368 23.308 -88.406 1.00 27.32 547 THR A O 1
ATOM 4062 N N . GLN A 1 548 ? -25.483 23.324 -90.484 1.00 27.86 548 GLN A N 1
ATOM 4063 C CA . GLN A 1 548 ? -24.598 24.424 -90.204 1.00 28.65 548 GLN A CA 1
ATOM 4064 C C . GLN A 1 548 ? -25.332 25.723 -89.777 1.00 28.85 548 GLN A C 1
ATOM 4065 O O . GLN A 1 548 ? -24.753 26.555 -89.076 1.00 26.75 548 GLN A O 1
ATOM 4071 N N . THR A 1 549 ? -26.612 25.868 -90.186 1.00 29.69 549 THR A N 1
ATOM 4072 C CA . THR A 1 549 ? -27.570 26.977 -89.897 1.00 31.48 549 THR A CA 1
ATOM 4073 C C . THR A 1 549 ? -27.191 28.320 -90.584 1.00 31.46 549 THR A C 1
ATOM 4074 O O . THR A 1 549 ? -28.035 28.933 -91.241 1.00 34.20 549 THR A O 1
ATOM 4078 N N . THR A 1 550 ? -25.958 28.784 -90.414 1.00 33.70 550 THR A N 1
ATOM 4079 C CA . THR A 1 550 ? -25.453 30.061 -90.949 1.00 36.92 550 THR A CA 1
ATOM 4080 C C . THR A 1 550 ? -24.016 29.882 -91.507 1.00 35.47 550 THR A C 1
ATOM 4081 O O . THR A 1 550 ? -23.409 28.824 -91.320 1.00 35.19 550 THR A O 1
ATOM 4085 N N . GLU A 1 551 ? -23.467 30.932 -92.133 1.00 37.22 551 GLU A N 1
ATOM 4086 C CA . GLU A 1 551 ? -22.103 31.020 -92.614 1.00 40.09 551 GLU A CA 1
ATOM 4087 C C . GLU A 1 551 ? -21.286 32.027 -91.738 1.00 42.45 551 GLU A C 1
ATOM 4088 O O . GLU A 1 551 ? -20.422 32.734 -92.263 1.00 51.95 551 GLU A O 1
ATOM 4094 N N . THR A 1 552 ? -21.522 32.077 -90.429 1.00 37.38 552 THR A N 1
ATOM 4095 C CA . THR A 1 552 ? -20.802 33.013 -89.544 1.00 34.12 552 THR A CA 1
ATOM 4096 C C . THR A 1 552 ? -19.387 32.503 -89.117 1.00 33.36 552 THR A C 1
ATOM 4097 O O . THR A 1 552 ? -19.032 31.372 -89.386 1.00 32.28 552 THR A O 1
ATOM 4101 N N . ALA A 1 553 ? -18.585 33.331 -88.429 1.00 33.78 553 ALA A N 1
ATOM 4102 C CA . ALA A 1 553 ? -17.293 32.907 -87.883 1.00 34.27 553 ALA A CA 1
ATOM 4103 C C . ALA A 1 553 ? -17.569 31.745 -86.834 1.00 33.67 553 ALA A C 1
ATOM 4104 O O . ALA A 1 553 ? -16.834 30.756 -86.777 1.00 34.11 553 ALA A O 1
ATOM 4106 N N . HIS A 1 554 ? -18.668 31.861 -86.071 1.00 32.52 554 HIS A N 1
ATOM 4107 C CA . HIS A 1 554 ? -19.087 30.833 -85.118 1.00 32.56 554 HIS A CA 1
ATOM 4108 C C . HIS A 1 554 ? -19.369 29.450 -85.800 1.00 32.60 554 HIS A C 1
ATOM 4109 O O . HIS A 1 554 ? -18.791 28.435 -85.410 1.00 31.40 554 HIS A O 1
ATOM 4116 N N . SER A 1 555 ? -20.235 29.421 -86.821 1.00 32.85 555 SER A N 1
ATOM 4117 C CA . SER A 1 555 ? -20.586 28.178 -87.487 1.00 32.17 555 SER A CA 1
ATOM 4118 C C . SER A 1 555 ? -19.495 27.670 -88.437 1.00 32.38 555 SER A C 1
ATOM 4119 O O . SER A 1 555 ? -19.576 26.526 -88.856 1.00 33.18 555 SER A O 1
ATOM 4122 N N . CYS A 1 556 ? -18.507 28.519 -88.801 1.00 32.70 556 CYS A N 1
ATOM 4123 C CA . CYS A 1 556 ? -17.409 28.095 -89.677 1.00 32.66 556 CYS A CA 1
ATOM 4124 C C . CYS A 1 556 ? -16.115 27.792 -88.946 1.00 32.44 556 CYS A C 1
ATOM 4125 O O . CYS A 1 556 ? -15.121 27.412 -89.586 1.00 34.61 556 CYS A O 1
ATOM 4128 N N . ASN A 1 557 ? -16.091 27.957 -87.618 1.00 31.43 557 ASN A N 1
ATOM 4129 C CA . ASN A 1 557 ? -14.903 27.736 -86.821 1.00 31.21 557 ASN A CA 1
ATOM 4130 C C . ASN A 1 557 ? -14.413 26.273 -87.027 1.00 30.72 557 ASN A C 1
ATOM 4131 O O . ASN A 1 557 ? -15.227 25.366 -86.907 1.00 29.49 557 ASN A O 1
ATOM 4136 N N . VAL A 1 558 ? -13.126 26.071 -87.417 1.00 32.22 558 VAL A N 1
ATOM 4137 C CA . VAL A 1 558 ? -12.653 24.732 -87.735 1.00 32.04 558 VAL A CA 1
ATOM 4138 C C . VAL A 1 558 ? -12.673 23.806 -86.532 1.00 32.10 558 VAL A C 1
ATOM 4139 O O . VAL A 1 558 ? -12.933 22.626 -86.726 1.00 31.46 558 VAL A O 1
ATOM 4143 N N . ASN A 1 559 ? -12.452 24.310 -85.314 1.00 33.21 559 ASN A N 1
ATOM 4144 C CA . ASN A 1 559 ? -12.490 23.480 -84.098 1.00 32.08 559 ASN A CA 1
ATOM 4145 C C . ASN A 1 559 ? -13.916 23.023 -83.843 1.00 31.53 559 ASN A C 1
ATOM 4146 O O . ASN A 1 559 ? -14.137 21.858 -83.518 1.00 30.93 559 ASN A O 1
ATOM 4151 N N . ARG A 1 560 ? -14.884 23.935 -83.975 1.00 31.08 560 ARG A N 1
ATOM 4152 C CA . ARG A 1 560 ? -16.291 23.581 -83.794 1.00 30.87 560 ARG A CA 1
ATOM 4153 C C . ARG A 1 560 ? -16.727 22.589 -84.895 1.00 30.85 560 ARG A C 1
ATOM 4154 O O . ARG A 1 560 ? -17.379 21.594 -84.606 1.00 31.22 560 ARG A O 1
ATOM 4162 N N . PHE A 1 561 ? -16.300 22.828 -86.149 1.00 31.09 561 PHE A N 1
ATOM 4163 C CA . PHE A 1 561 ? -16.608 21.906 -87.249 1.00 31.67 561 PHE A CA 1
ATOM 4164 C C . PHE A 1 561 ? -16.040 20.487 -87.011 1.00 31.44 561 PHE A C 1
ATOM 4165 O O . PHE A 1 561 ? -16.750 19.491 -87.191 1.00 32.61 561 PHE A O 1
ATOM 4173 N N . ASN A 1 562 ? -14.787 20.422 -86.544 1.00 32.80 562 ASN A N 1
ATOM 4174 C CA . ASN A 1 562 ? -14.045 19.210 -86.171 1.00 31.20 562 ASN A CA 1
ATOM 4175 C C . ASN A 1 562 ? -14.857 18.426 -85.139 1.00 30.62 562 ASN A C 1
ATOM 4176 O O . ASN A 1 562 ? -15.171 17.243 -85.369 1.00 31.61 562 ASN A O 1
ATOM 4181 N N . VAL A 1 563 ? -15.236 19.075 -84.039 1.00 31.10 563 VAL A N 1
ATOM 4182 C CA . VAL A 1 563 ? -16.049 18.446 -82.985 1.00 31.87 563 VAL A CA 1
ATOM 4183 C C . VAL A 1 563 ? -17.401 17.985 -83.538 1.00 32.42 563 VAL A C 1
ATOM 4184 O O . VAL A 1 563 ? -17.794 16.842 -83.305 1.00 32.04 563 VAL A O 1
ATOM 4188 N N . ALA A 1 564 ? -18.086 18.837 -84.336 1.00 32.17 564 ALA A N 1
ATOM 4189 C CA . ALA A 1 564 ? -19.388 18.452 -84.869 1.00 31.05 564 ALA A CA 1
ATOM 4190 C C . ALA A 1 564 ? -19.383 17.111 -85.627 1.00 30.68 564 ALA A C 1
ATOM 4191 O O . ALA A 1 564 ? -20.146 16.210 -85.270 1.00 30.98 564 ALA A O 1
ATOM 4193 N N . ILE A 1 565 ? -18.454 16.939 -86.595 1.00 29.97 565 ILE A N 1
ATOM 4194 C CA . ILE A 1 565 ? -18.497 15.755 -87.437 1.00 30.29 565 ILE A CA 1
ATOM 4195 C C . ILE A 1 565 ? -17.831 14.527 -86.828 1.00 30.63 565 ILE A C 1
ATOM 4196 O O . ILE A 1 565 ? -18.176 13.416 -87.242 1.00 31.36 565 ILE A O 1
ATOM 4201 N N . THR A 1 566 ? -16.975 14.692 -85.805 1.00 31.38 566 THR A N 1
ATOM 4202 C CA . THR A 1 566 ? -16.349 13.558 -85.126 1.00 30.15 566 THR A CA 1
ATOM 4203 C C . THR A 1 566 ? -17.201 13.004 -83.981 1.00 31.23 566 THR A C 1
ATOM 4204 O O . THR A 1 566 ? -16.702 12.193 -83.209 1.00 33.15 566 THR A O 1
ATOM 4208 N N . ARG A 1 567 ? -18.476 13.417 -83.862 1.00 31.72 567 ARG A N 1
ATOM 4209 C CA . ARG A 1 567 ? -19.375 12.807 -82.872 1.00 32.58 567 ARG A CA 1
ATOM 4210 C C . ARG A 1 567 ? -19.911 11.438 -83.405 1.00 32.73 567 ARG A C 1
ATOM 4211 O O . ARG A 1 567 ? -20.323 10.582 -82.619 1.00 35.00 567 ARG A O 1
ATOM 4219 N N . ALA A 1 568 ? -19.895 11.233 -84.730 1.00 32.35 568 ALA A N 1
ATOM 4220 C CA . ALA A 1 568 ? -20.466 10.063 -85.386 1.00 34.06 568 ALA A CA 1
ATOM 4221 C C . ALA A 1 568 ? -19.597 8.807 -85.410 1.00 34.65 568 ALA A C 1
ATOM 4222 O O . ALA A 1 568 ? -18.436 8.835 -85.834 1.00 37.08 568 ALA A O 1
ATOM 4224 N N . LYS A 1 569 ? -20.198 7.704 -85.023 1.00 36.53 569 LYS A N 1
ATOM 4225 C CA . LYS A 1 569 ? -19.583 6.373 -85.080 1.00 37.61 569 LYS A CA 1
ATOM 4226 C C . LYS A 1 569 ? -19.887 5.690 -86.421 1.00 37.56 569 LYS A C 1
ATOM 4227 O O . LYS A 1 569 ? -19.080 4.881 -86.896 1.00 37.07 569 LYS A O 1
ATOM 4233 N N . VAL A 1 570 ? -21.080 5.945 -86.994 1.00 35.83 570 VAL A N 1
ATOM 4234 C CA . VAL A 1 570 ? -21.490 5.230 -88.197 1.00 35.06 570 VAL A CA 1
ATOM 4235 C C . VAL A 1 570 ? -21.805 6.128 -89.382 1.00 34.94 570 VAL A C 1
ATOM 4236 O O . VAL A 1 570 ? -21.201 5.975 -90.440 1.00 34.59 570 VAL A O 1
ATOM 4240 N N . GLY A 1 571 ? -22.747 7.046 -89.211 1.00 34.32 571 GLY A N 1
ATOM 4241 C CA . GLY A 1 571 ? -23.128 7.940 -90.274 1.00 32.67 571 GLY A CA 1
ATOM 4242 C C . GLY A 1 571 ? -23.293 9.379 -89.830 1.00 31.69 571 GLY A C 1
ATOM 4243 O O . GLY A 1 571 ? -23.571 9.673 -88.665 1.00 31.56 571 GLY A O 1
ATOM 4244 N N . ILE A 1 572 ? -23.193 10.275 -90.788 1.00 30.95 572 ILE A N 1
ATOM 4245 C CA . ILE A 1 572 ? -23.403 11.685 -90.567 1.00 30.37 572 ILE A CA 1
ATOM 4246 C C . ILE A 1 572 ? -23.998 12.300 -91.813 1.00 31.33 572 ILE A C 1
ATOM 4247 O O . ILE A 1 572 ? -23.684 11.894 -92.932 1.00 31.67 572 ILE A O 1
ATOM 4252 N N . LEU A 1 573 ? -24.937 13.238 -91.610 1.00 30.26 573 LEU A N 1
ATOM 4253 C CA . LEU A 1 573 ? -25.522 14.020 -92.669 1.00 29.00 573 LEU A CA 1
ATOM 4254 C C . LEU A 1 573 ? -25.165 15.463 -92.323 1.00 28.46 573 LEU A C 1
ATOM 4255 O O . LEU A 1 573 ? -25.492 15.922 -91.235 1.00 31.26 573 LEU A O 1
ATOM 4260 N N . CYS A 1 574 ? -24.498 16.182 -93.226 1.00 27.94 574 CYS A N 1
ATOM 4261 C CA . CYS A 1 574 ? -24.151 17.578 -93.018 1.00 28.08 574 CYS A CA 1
ATOM 4262 C C . CYS A 1 574 ? -24.868 18.438 -94.012 1.00 28.22 574 CYS A C 1
ATOM 4263 O O . CYS A 1 574 ? -24.602 18.323 -95.208 1.00 28.07 574 CYS A O 1
ATOM 4266 N N . ILE A 1 575 ? -25.780 19.306 -93.543 1.00 27.09 575 ILE A N 1
ATOM 4267 C CA . ILE A 1 575 ? -26.462 20.278 -94.385 1.00 27.68 575 ILE A CA 1
ATOM 4268 C C . ILE A 1 575 ? -25.645 21.560 -94.143 1.00 27.94 575 ILE A C 1
ATOM 4269 O O . ILE A 1 575 ? -25.691 22.139 -93.053 1.00 28.01 575 ILE A O 1
ATOM 4274 N N . MET A 1 576 ? -24.888 21.987 -95.157 1.00 28.65 576 MET A N 1
ATOM 4275 C CA . MET A 1 576 ? -23.909 23.049 -95.095 1.00 28.31 576 MET A CA 1
ATOM 4276 C C . MET A 1 576 ? -24.343 24.352 -95.722 1.00 29.37 576 MET A C 1
ATOM 4277 O O . MET A 1 576 ? -25.066 24.390 -96.729 1.00 28.57 576 MET A O 1
ATOM 4282 N N . SER A 1 577 ? -23.865 25.417 -95.130 1.00 30.62 577 SER A N 1
ATOM 4283 C CA . SER A 1 577 ? -24.080 26.792 -95.597 1.00 32.98 577 SER A CA 1
ATOM 4284 C C . SER A 1 577 ? -22.779 27.336 -96.228 1.00 34.33 577 SER A C 1
ATOM 4285 O O . SER A 1 577 ? -22.833 28.155 -97.142 1.00 35.85 577 SER A O 1
ATOM 4288 N N . ASP A 1 578 ? -21.620 26.900 -95.719 1.00 33.75 578 ASP A N 1
ATOM 4289 C CA . ASP A 1 578 ? -20.309 27.349 -96.138 1.00 35.70 578 ASP A CA 1
ATOM 4290 C C . ASP A 1 578 ? -19.736 26.486 -97.229 1.00 36.28 578 ASP A C 1
ATOM 4291 O O . ASP A 1 578 ? -19.517 25.290 -97.020 1.00 34.23 578 ASP A O 1
ATOM 4296 N N . ARG A 1 579 ? -19.430 27.095 -98.381 1.00 39.17 579 ARG A N 1
ATOM 4297 C CA . ARG A 1 579 ? -18.860 26.383 -99.531 1.00 42.19 579 ARG A CA 1
ATOM 4298 C C . ARG A 1 579 ? -17.504 25.730 -99.242 1.00 41.43 579 ARG A C 1
ATOM 4299 O O . ARG A 1 579 ? -17.276 24.589 -99.644 1.00 39.05 579 ARG A O 1
ATOM 4307 N N . ASP A 1 580 ? -16.623 26.442 -98.539 1.00 41.35 580 ASP A N 1
ATOM 4308 C CA . ASP A 1 580 ? -15.286 25.984 -98.161 1.00 41.66 580 ASP A CA 1
ATOM 4309 C C . ASP A 1 580 ? -15.364 24.652 -97.348 1.00 39.94 580 ASP A C 1
ATOM 4310 O O . ASP A 1 580 ? -14.839 23.623 -97.796 1.00 38.20 580 ASP A O 1
ATOM 4315 N N . LEU A 1 581 ? -16.056 24.652 -96.187 1.00 37.49 581 LEU A N 1
ATOM 4316 C CA . LEU A 1 581 ? -16.178 23.457 -95.375 1.00 35.57 581 LEU A CA 1
ATOM 4317 C C . LEU A 1 581 ? -16.952 22.358 -96.095 1.00 35.49 581 LEU A C 1
ATOM 4318 O O . LEU A 1 581 ? -16.565 21.190 -96.007 1.00 33.34 581 LEU A O 1
ATOM 4323 N N . TYR A 1 582 ? -17.978 22.729 -96.895 1.00 36.11 582 TYR A N 1
ATOM 4324 C CA . TYR A 1 582 ? -18.707 21.743 -97.700 1.00 36.08 582 TYR A CA 1
ATOM 4325 C C . TYR A 1 582 ? -17.743 21.038 -98.681 1.00 36.06 582 TYR A C 1
ATOM 4326 O O . TYR A 1 582 ? -17.774 19.817 -98.779 1.00 34.78 582 TYR A O 1
ATOM 4335 N N . ASP A 1 583 ? -16.894 21.800 -99.394 1.00 39.22 583 ASP A N 1
ATOM 4336 C CA . ASP A 1 583 ? -15.971 21.215 -100.356 1.00 40.54 583 ASP A CA 1
ATOM 4337 C C . ASP A 1 583 ? -14.916 20.339 -99.702 1.00 40.40 583 ASP A C 1
ATOM 4338 O O . ASP A 1 583 ? -14.487 19.368 -100.313 1.00 42.13 583 ASP A O 1
ATOM 4343 N N . LYS A 1 584 ? -14.555 20.634 -98.441 1.00 39.30 584 LYS A N 1
ATOM 4344 C CA . LYS A 1 584 ? -13.592 19.869 -97.663 1.00 39.31 584 LYS A CA 1
ATOM 4345 C C . LYS A 1 584 ? -14.181 18.561 -97.131 1.00 39.02 584 LYS A C 1
ATOM 4346 O O . LYS A 1 584 ? -13.418 17.620 -96.897 1.00 41.42 584 LYS A O 1
ATOM 4352 N N . LEU A 1 585 ? -15.519 18.470 -96.937 1.00 36.88 585 LEU A N 1
ATOM 4353 C CA . LEU A 1 585 ? -16.113 17.234 -96.443 1.00 35.91 585 LEU A CA 1
ATOM 4354 C C . LEU A 1 585 ? -15.911 16.092 -97.498 1.00 37.12 585 LEU A C 1
ATOM 4355 O O . LEU A 1 585 ? -16.416 16.186 -98.639 1.00 37.81 585 LEU A O 1
ATOM 4360 N N . GLN A 1 586 ? -15.226 15.002 -97.097 1.00 35.52 586 GLN A N 1
ATOM 4361 C CA . GLN A 1 586 ? -14.981 13.886 -98.012 1.00 36.12 586 GLN A CA 1
ATOM 4362 C C . GLN A 1 586 ? -16.143 12.929 -97.919 1.00 37.00 586 GLN A C 1
ATOM 4363 O O . GLN A 1 586 ? -15.981 11.763 -97.558 1.00 36.73 586 GLN A O 1
ATOM 4369 N N . PHE A 1 587 ? -17.366 13.462 -98.187 1.00 37.47 587 PHE A N 1
ATOM 4370 C CA . PHE A 1 587 ? -18.617 12.736 -98.065 1.00 36.64 587 PHE A CA 1
ATOM 4371 C C . PHE A 1 587 ? -19.260 12.649 -99.424 1.00 37.12 587 PHE A C 1
ATOM 4372 O O . PHE A 1 587 ? -18.938 13.401 -100.328 1.00 39.13 587 PHE A O 1
ATOM 4380 N N . THR A 1 588 ? -20.205 11.741 -99.551 1.00 39.47 588 THR A N 1
ATOM 4381 C CA . THR A 1 588 ? -21.027 11.608 -100.728 1.00 39.91 588 THR A CA 1
ATOM 4382 C C . THR A 1 588 ? -22.028 12.810 -100.727 1.00 38.54 588 THR A C 1
ATOM 4383 O O . THR A 1 588 ? -22.712 13.020 -99.729 1.00 35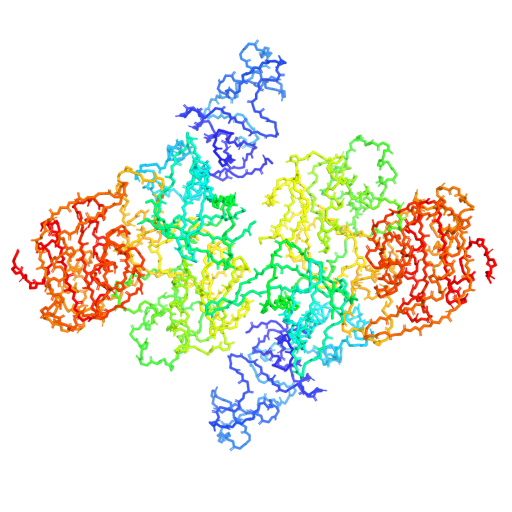.56 588 THR A O 1
ATOM 4387 N N . SER A 1 589 ? -22.111 13.567 -101.833 1.00 39.97 589 SER A N 1
ATOM 4388 C CA . SER A 1 589 ? -23.067 14.656 -101.899 1.00 38.88 589 SER A CA 1
ATOM 4389 C C . SER A 1 589 ? -24.433 14.150 -102.300 1.00 40.12 589 SER A C 1
ATOM 4390 O O . SER A 1 589 ? -24.555 13.214 -103.085 1.00 38.56 589 SER A O 1
ATOM 4393 N N . LEU A 1 590 ? -25.453 14.705 -101.670 1.00 39.90 590 LEU A N 1
ATOM 4394 C CA . LEU A 1 590 ? -26.832 14.425 -101.964 1.00 45.10 590 LEU A CA 1
ATOM 4395 C C . LEU A 1 590 ? -27.382 15.584 -102.799 1.00 49.53 590 LEU A C 1
ATOM 4396 O O . LEU A 1 590 ? -26.983 16.739 -102.607 1.00 49.89 590 LEU A O 1
ATOM 4401 N N . GLU A 1 591 ? -28.298 15.265 -103.723 1.00 56.49 591 GLU A N 1
ATOM 4402 C CA . GLU A 1 591 ? -28.944 16.247 -104.580 1.00 62.64 591 GLU A CA 1
ATOM 4403 C C . GLU A 1 591 ? -30.105 16.937 -103.838 1.00 66.32 591 GLU A C 1
ATOM 4404 O O . GLU A 1 591 ? -30.671 16.360 -102.904 1.00 67.95 591 GLU A O 1
ATOM 4410 N N . ILE A 1 592 ? -30.516 18.136 -104.358 1.00 68.93 592 ILE A N 1
ATOM 4411 C CA . ILE A 1 592 ? -31.602 19.085 -103.991 1.00 68.14 592 ILE A CA 1
ATOM 4412 C C . ILE A 1 592 ? -30.948 20.388 -103.514 1.00 70.67 592 ILE A C 1
ATOM 4413 O O . ILE A 1 592 ? -29.759 20.616 -103.761 1.00 69.34 592 ILE A O 1
ATOM 4418 N N . VAL B 1 2 ? 2.356 3.045 -48.243 1.00 85.21 2 VAL B N 1
ATOM 4419 C CA . VAL B 1 2 ? 3.596 3.204 -47.485 1.00 88.88 2 VAL B CA 1
ATOM 4420 C C . VAL B 1 2 ? 3.646 4.512 -46.695 1.00 85.79 2 VAL B C 1
ATOM 4421 O O . VAL B 1 2 ? 3.270 5.561 -47.228 1.00 86.86 2 VAL B O 1
ATOM 4425 N N . GLY B 1 3 ? 4.118 4.428 -45.438 1.00 84.02 3 GLY B N 1
ATOM 4426 C CA . GLY B 1 3 ? 4.223 5.558 -44.517 1.00 80.18 3 GLY B CA 1
ATOM 4427 C C . GLY B 1 3 ? 4.838 5.222 -43.167 1.00 78.99 3 GLY B C 1
ATOM 4428 O O . GLY B 1 3 ? 5.377 4.139 -42.987 1.00 76.79 3 GLY B O 1
ATOM 4429 N N . ALA B 1 4 ? 4.753 6.145 -42.202 1.00 79.22 4 ALA B N 1
ATOM 4430 C CA . ALA B 1 4 ? 5.338 6.007 -40.866 1.00 82.38 4 ALA B CA 1
ATOM 4431 C C . ALA B 1 4 ? 4.413 5.340 -39.827 1.00 84.53 4 ALA B C 1
ATOM 4432 O O . ALA B 1 4 ? 3.208 5.610 -39.803 1.00 89.77 4 ALA B O 1
ATOM 4434 N N . CYS B 1 5 ? 4.994 4.495 -38.952 1.00 81.94 5 CYS B N 1
ATOM 4435 C CA . CYS B 1 5 ? 4.300 3.761 -37.888 1.00 75.24 5 CYS B CA 1
ATOM 4436 C C . CYS B 1 5 ? 3.725 4.730 -36.846 1.00 77.13 5 CYS B C 1
ATOM 4437 O O . CYS B 1 5 ? 4.427 5.642 -36.417 1.00 80.16 5 CYS B O 1
ATOM 4440 N N . VAL B 1 6 ? 2.468 4.526 -36.426 1.00 76.63 6 VAL B N 1
ATOM 4441 C CA . VAL B 1 6 ? 1.863 5.392 -35.411 1.00 74.01 6 VAL B CA 1
ATOM 4442 C C . VAL B 1 6 ? 2.462 5.190 -34.011 1.00 74.67 6 VAL B C 1
ATOM 4443 O O . VAL B 1 6 ? 2.251 6.041 -33.150 1.00 70.95 6 VAL B O 1
ATOM 4447 N N . LEU B 1 7 ? 3.185 4.083 -33.761 1.00 75.91 7 LEU B N 1
ATOM 4448 C CA . LEU B 1 7 ? 3.776 3.860 -32.432 1.00 79.62 7 LEU B CA 1
ATOM 4449 C C . LEU B 1 7 ? 5.299 4.081 -32.385 1.00 81.37 7 LEU B C 1
ATOM 4450 O O . LEU B 1 7 ? 5.857 4.346 -31.320 1.00 79.49 7 LEU B O 1
ATOM 4455 N N . CYS B 1 8 ? 5.964 3.902 -33.540 1.00 84.13 8 CYS B N 1
ATOM 4456 C CA . CYS B 1 8 ? 7.418 3.906 -33.699 1.00 83.47 8 CYS B CA 1
ATOM 4457 C C . CYS B 1 8 ? 7.959 5.037 -34.509 1.00 84.61 8 CYS B C 1
ATOM 4458 O O . CYS B 1 8 ? 9.099 5.443 -34.314 1.00 84.19 8 CYS B O 1
ATOM 4461 N N . ASN B 1 9 ? 7.222 5.393 -35.548 1.00 88.37 9 ASN B N 1
ATOM 4462 C CA . ASN B 1 9 ? 7.652 6.284 -36.619 1.00 89.40 9 ASN B CA 1
ATOM 4463 C C . ASN B 1 9 ? 8.426 5.502 -37.702 1.00 89.01 9 ASN B C 1
ATOM 4464 O O . ASN B 1 9 ? 8.597 6.023 -38.803 1.00 87.63 9 ASN B O 1
ATOM 4469 N N . SER B 1 10 ? 8.847 4.239 -37.401 1.00 85.31 10 SER B N 1
ATOM 4470 C CA . SER B 1 10 ? 9.571 3.328 -38.279 1.00 84.34 10 SER B CA 1
ATOM 4471 C C . SER B 1 10 ? 8.836 3.202 -39.611 1.00 86.11 10 SER B C 1
ATOM 4472 O O . SER B 1 10 ? 7.634 2.951 -39.621 1.00 88.75 10 SER B O 1
ATOM 4475 N N . GLN B 1 11 ? 9.533 3.441 -40.731 1.00 87.29 11 GLN B N 1
ATOM 4476 C CA . GLN B 1 11 ? 8.962 3.363 -42.083 1.00 88.95 11 GLN B CA 1
ATOM 4477 C C . GLN B 1 11 ? 8.254 2.015 -42.316 1.00 88.52 11 GLN B C 1
ATOM 4478 O O . GLN B 1 11 ? 8.711 1.007 -41.773 1.00 90.80 11 GLN B O 1
ATOM 4484 N N . THR B 1 12 ? 7.124 1.985 -43.055 1.00 86.36 12 THR B N 1
ATOM 4485 C CA . THR B 1 12 ? 6.414 0.713 -43.278 1.00 84.98 12 THR B CA 1
ATOM 4486 C C . THR B 1 12 ? 5.499 0.621 -44.487 1.00 83.12 12 THR B C 1
ATOM 4487 O O . THR B 1 12 ? 4.884 1.610 -44.895 1.00 81.97 12 THR B O 1
ATOM 4491 N N . SER B 1 13 ? 5.358 -0.612 -45.009 1.00 78.94 13 SER B N 1
ATOM 4492 C CA . SER B 1 13 ? 4.416 -0.960 -46.059 1.00 74.64 13 SER B CA 1
ATOM 4493 C C . SER B 1 13 ? 3.095 -1.569 -45.463 1.00 71.44 13 SER B C 1
ATOM 4494 O O . SER B 1 13 ? 2.239 -2.023 -46.215 1.00 65.43 13 SER B O 1
ATOM 4497 N N . LEU B 1 14 ? 2.929 -1.563 -44.129 1.00 68.41 14 LEU B N 1
ATOM 4498 C CA . LEU B 1 14 ? 1.765 -2.168 -43.488 1.00 65.30 14 LEU B CA 1
ATOM 4499 C C . LEU B 1 14 ? 0.839 -1.174 -42.822 1.00 64.55 14 LEU B C 1
ATOM 4500 O O . LEU B 1 14 ? 1.292 -0.230 -42.183 1.00 65.75 14 LEU B O 1
ATOM 4505 N N . ARG B 1 15 ? -0.464 -1.432 -42.940 1.00 60.78 15 ARG B N 1
ATOM 4506 C CA . ARG B 1 15 ? -1.543 -0.692 -42.307 1.00 57.60 15 ARG B CA 1
ATOM 4507 C C . ARG B 1 15 ? -2.489 -1.736 -41.729 1.00 56.52 15 ARG B C 1
ATOM 4508 O O . ARG B 1 15 ? -2.761 -2.720 -42.411 1.00 52.67 15 ARG B O 1
ATOM 4516 N N . CYS B 1 16 ? -3.033 -1.514 -40.508 1.00 56.60 16 CYS B N 1
ATOM 4517 C CA . CYS B 1 16 ? -4.011 -2.452 -39.961 1.00 55.62 16 CYS B CA 1
ATOM 4518 C C . CYS B 1 16 ? -5.339 -2.268 -40.652 1.00 55.88 16 CYS B C 1
ATOM 4519 O O . CYS B 1 16 ? -5.931 -1.201 -40.597 1.00 61.90 16 CYS B O 1
ATOM 4522 N N . GLY B 1 17 ? -5.797 -3.325 -41.286 1.00 56.59 17 GLY B N 1
ATOM 4523 C CA . GLY B 1 17 ? -7.057 -3.354 -42.012 1.00 53.72 17 GLY B CA 1
ATOM 4524 C C . GLY B 1 17 ? -8.279 -3.436 -41.125 1.00 52.73 17 GLY B C 1
ATOM 4525 O O . GLY B 1 17 ? -9.373 -3.123 -41.588 1.00 54.30 17 GLY B O 1
ATOM 4526 N N . ALA B 1 18 ? -8.129 -3.872 -39.858 1.00 51.65 18 ALA B N 1
ATOM 4527 C CA . ALA B 1 18 ? -9.272 -3.973 -38.944 1.00 48.94 18 ALA B CA 1
ATOM 4528 C C . ALA B 1 18 ? -9.502 -2.683 -38.152 1.00 49.59 18 ALA B C 1
ATOM 4529 O O . ALA B 1 18 ? -10.632 -2.444 -37.698 1.00 50.06 18 ALA B O 1
ATOM 4531 N N . CYS B 1 19 ? -8.444 -1.833 -38.020 1.00 49.56 19 CYS B N 1
ATOM 4532 C CA . CYS B 1 19 ? -8.559 -0.515 -37.398 1.00 48.87 19 CYS B CA 1
ATOM 4533 C C . CYS B 1 19 ? -9.369 0.340 -38.344 1.00 48.45 19 CYS B C 1
ATOM 4534 O O . CYS B 1 19 ? -9.064 0.380 -39.560 1.00 47.28 19 CYS B O 1
ATOM 4537 N N . ILE B 1 20 ? -10.332 1.103 -37.789 1.00 47.36 20 ILE B N 1
ATOM 4538 C CA . ILE B 1 20 ? -11.155 1.945 -38.651 1.00 49.55 20 ILE B CA 1
ATOM 4539 C C . ILE B 1 20 ? -10.351 3.060 -39.316 1.00 48.75 20 ILE B C 1
ATOM 4540 O O . ILE B 1 20 ? -10.698 3.443 -40.431 1.00 48.49 20 ILE B O 1
ATOM 4545 N N . ARG B 1 21 ? -9.220 3.474 -38.731 1.00 48.81 21 ARG B N 1
ATOM 4546 C CA . ARG B 1 21 ? -8.379 4.495 -39.351 1.00 49.83 21 ARG B CA 1
ATOM 4547 C C . ARG B 1 21 ? -7.228 3.935 -40.215 1.00 52.11 21 ARG B C 1
ATOM 4548 O O . ARG B 1 21 ? -6.484 4.715 -40.828 1.00 52.56 21 ARG B O 1
ATOM 4556 N N . ARG B 1 22 ? -7.099 2.588 -40.279 1.00 55.54 22 ARG B N 1
ATOM 4557 C CA . ARG B 1 22 ? -6.055 1.907 -41.026 1.00 57.51 22 ARG B CA 1
ATOM 4558 C C . ARG B 1 22 ? -4.649 2.483 -40.764 1.00 54.71 22 ARG B C 1
ATOM 4559 O O . ARG B 1 22 ? -3.985 2.925 -41.700 1.00 58.29 22 ARG B O 1
ATOM 4567 N N . PRO B 1 23 ? -4.227 2.585 -39.489 1.00 54.81 23 PRO B N 1
ATOM 4568 C CA . PRO B 1 23 ? -2.934 3.199 -39.207 1.00 58.24 23 PRO B CA 1
ATOM 4569 C C . PRO B 1 23 ? -1.760 2.401 -39.723 1.00 61.14 23 PRO B C 1
ATOM 4570 O O . PRO B 1 23 ? -1.794 1.165 -39.721 1.00 64.87 23 PRO B O 1
ATOM 4574 N N . PHE B 1 24 ? -0.702 3.110 -40.138 1.00 64.21 24 PHE B N 1
ATOM 4575 C CA . PHE B 1 24 ? 0.526 2.458 -40.557 1.00 63.75 24 PHE B CA 1
ATOM 4576 C C . PHE B 1 24 ? 1.177 1.852 -39.311 1.00 62.70 24 PHE B C 1
ATOM 4577 O O . PHE B 1 24 ? 1.277 2.496 -38.268 1.00 61.33 24 PHE B O 1
ATOM 4585 N N . LEU B 1 25 ? 1.526 0.562 -39.404 1.00 61.43 25 LEU B N 1
ATOM 4586 C CA . LEU B 1 25 ? 2.162 -0.168 -38.325 1.00 61.50 25 LEU B CA 1
ATOM 4587 C C . LEU B 1 25 ? 3.373 -0.874 -38.923 1.00 64.41 25 LEU B C 1
ATOM 4588 O O . LEU B 1 25 ? 3.243 -1.548 -39.949 1.00 65.43 25 LEU B O 1
ATOM 4593 N N . CYS B 1 26 ? 4.552 -0.698 -38.312 1.00 65.50 26 CYS B N 1
ATOM 4594 C CA . CYS B 1 26 ? 5.764 -1.354 -38.807 1.00 66.16 26 CYS B CA 1
ATOM 4595 C C . CYS B 1 26 ? 5.691 -2.855 -38.567 1.00 67.61 26 CYS B C 1
ATOM 4596 O O . CYS B 1 26 ? 4.878 -3.308 -37.759 1.00 67.64 26 CYS B O 1
ATOM 4599 N N . CYS B 1 27 ? 6.569 -3.638 -39.224 1.00 64.47 27 CYS B N 1
ATOM 4600 C CA . CYS B 1 27 ? 6.656 -5.096 -39.062 1.00 62.68 27 CYS B CA 1
ATOM 4601 C C . CYS B 1 27 ? 6.566 -5.546 -37.600 1.00 61.33 27 CYS B C 1
ATOM 4602 O O . CYS B 1 27 ? 5.775 -6.430 -37.267 1.00 62.99 27 CYS B O 1
ATOM 4605 N N . LYS B 1 28 ? 7.283 -4.824 -36.736 1.00 60.03 28 LYS B N 1
ATOM 4606 C CA . LYS B 1 28 ? 7.301 -5.072 -35.312 1.00 60.32 28 LYS B CA 1
ATOM 4607 C C . LYS B 1 28 ? 5.920 -4.804 -34.668 1.00 58.38 28 LYS B C 1
ATOM 4608 O O . LYS B 1 28 ? 5.310 -5.733 -34.136 1.00 57.77 28 LYS B O 1
ATOM 4610 N N . CYS B 1 29 ? 5.411 -3.547 -34.742 1.00 57.30 29 CYS B N 1
ATOM 4611 C CA . CYS B 1 29 ? 4.176 -3.159 -34.059 1.00 56.57 29 CYS B CA 1
ATOM 4612 C C . CYS B 1 29 ? 2.910 -3.790 -34.664 1.00 55.09 29 CYS B C 1
ATOM 4613 O O . CYS B 1 29 ? 1.993 -4.149 -33.923 1.00 53.80 29 CYS B O 1
ATOM 4616 N N . CYS B 1 30 ? 2.926 -4.074 -35.970 1.00 52.68 30 CYS B N 1
ATOM 4617 C CA . CYS B 1 30 ? 1.831 -4.746 -36.650 1.00 52.98 30 CYS B CA 1
ATOM 4618 C C . CYS B 1 30 ? 1.653 -6.132 -36.046 1.00 53.59 30 CYS B C 1
ATOM 4619 O O . CYS B 1 30 ? 0.531 -6.517 -35.726 1.00 53.02 30 CYS B O 1
ATOM 4622 N N . TYR B 1 31 ? 2.783 -6.845 -35.818 1.00 54.08 31 TYR B N 1
ATOM 4623 C CA . TYR B 1 31 ? 2.783 -8.166 -35.218 1.00 53.25 31 TYR B CA 1
ATOM 4624 C C . TYR B 1 31 ? 2.220 -8.113 -33.797 1.00 52.77 31 TYR B C 1
ATOM 4625 O O . TYR B 1 31 ? 1.281 -8.839 -33.495 1.00 50.94 31 TYR B O 1
ATOM 4634 N N . ASP B 1 32 ? 2.785 -7.262 -32.917 1.00 53.18 32 ASP B N 1
ATOM 4635 C CA . ASP B 1 32 ? 2.300 -7.173 -31.535 1.00 53.16 32 ASP B CA 1
ATOM 4636 C C . ASP B 1 32 ? 0.822 -6.799 -31.465 1.00 51.05 32 ASP B C 1
ATOM 4637 O O . ASP B 1 32 ? 0.164 -7.223 -30.528 1.00 49.75 32 ASP B O 1
ATOM 4642 N N . HIS B 1 33 ? 0.304 -6.045 -32.466 1.00 51.08 33 HIS B N 1
ATOM 4643 C CA . HIS B 1 33 ? -1.109 -5.637 -32.530 1.00 50.26 33 HIS B CA 1
ATOM 4644 C C . HIS B 1 33 ? -1.985 -6.811 -32.958 1.00 49.57 33 HIS B C 1
ATOM 4645 O O . HIS B 1 33 ? -2.978 -7.090 -32.286 1.00 48.57 33 HIS B O 1
ATOM 4652 N N . VAL B 1 34 ? -1.607 -7.520 -34.068 1.00 50.92 34 VAL B N 1
ATOM 4653 C CA . VAL B 1 34 ? -2.391 -8.651 -34.569 1.00 52.61 34 VAL B CA 1
ATOM 4654 C C . VAL B 1 34 ? -2.408 -9.803 -33.580 1.00 52.24 34 VAL B C 1
ATOM 4655 O O . VAL B 1 34 ? -3.465 -10.398 -33.411 1.00 51.15 34 VAL B O 1
ATOM 4659 N N . ILE B 1 35 ? -1.296 -10.082 -32.866 1.00 53.66 35 ILE B N 1
ATOM 4660 C CA . ILE B 1 35 ? -1.295 -11.205 -31.914 1.00 53.79 35 ILE B CA 1
ATOM 4661 C C . ILE B 1 35 ? -2.065 -10.911 -30.629 1.00 54.12 35 ILE B C 1
ATOM 4662 O O . ILE B 1 35 ? -2.490 -11.848 -29.960 1.00 54.70 35 ILE B O 1
ATOM 4667 N N . SER B 1 36 ? -2.206 -9.645 -30.252 1.00 53.80 36 SER B N 1
ATOM 4668 C CA . SER B 1 36 ? -2.865 -9.315 -28.977 1.00 54.07 36 SER B CA 1
ATOM 4669 C C . SER B 1 36 ? -4.330 -8.899 -29.099 1.00 53.16 36 SER B C 1
ATOM 4670 O O . SER B 1 36 ? -5.008 -8.788 -28.072 1.00 51.79 36 SER B O 1
ATOM 4673 N N . THR B 1 37 ? -4.817 -8.652 -30.329 1.00 51.83 37 THR B N 1
ATOM 4674 C CA . THR B 1 37 ? -6.202 -8.232 -30.541 1.00 50.78 37 THR B CA 1
ATOM 4675 C C . THR B 1 37 ? -6.924 -9.190 -31.543 1.00 51.41 37 THR B C 1
ATOM 4676 O O . THR B 1 37 ? -6.299 -10.101 -32.102 1.00 51.22 37 THR B O 1
ATOM 4680 N N . SER B 1 38 ? -8.236 -8.947 -31.783 1.00 49.82 38 SER B N 1
ATOM 4681 C CA . SER B 1 38 ? -9.022 -9.608 -32.816 1.00 49.15 38 SER B CA 1
ATOM 4682 C C . SER B 1 38 ? -8.653 -9.034 -34.231 1.00 49.09 38 SER B C 1
ATOM 4683 O O . SER B 1 38 ? -9.168 -9.519 -35.235 1.00 48.41 38 SER B O 1
ATOM 4686 N N . HIS B 1 39 ? -7.796 -7.992 -34.308 1.00 47.87 39 HIS B N 1
ATOM 4687 C CA . HIS B 1 39 ? -7.429 -7.374 -35.568 1.00 47.20 39 HIS B CA 1
ATOM 4688 C C . HIS B 1 39 ? -6.401 -8.225 -36.300 1.00 48.11 39 HIS B C 1
ATOM 4689 O O . HIS B 1 39 ? -5.277 -8.337 -35.830 1.00 47.16 39 HIS B O 1
ATOM 4696 N N . LYS B 1 40 ? -6.802 -8.885 -37.397 1.00 50.03 40 LYS B N 1
ATOM 4697 C CA . LYS B 1 40 ? -5.889 -9.750 -38.156 1.00 52.69 40 LYS B CA 1
ATOM 4698 C C . LYS B 1 40 ? -5.763 -9.358 -39.626 1.00 54.59 40 LYS B C 1
ATOM 4699 O O . LYS B 1 40 ? -5.008 -10.030 -40.341 1.00 54.29 40 LYS B O 1
ATOM 4705 N N . LEU B 1 41 ? -6.528 -8.360 -40.112 1.00 54.36 41 LEU B N 1
ATOM 4706 C CA . LEU B 1 41 ? -6.414 -7.964 -41.515 1.00 56.23 41 LEU B CA 1
ATOM 4707 C C . LEU B 1 41 ? -5.256 -6.996 -41.648 1.00 58.27 41 LEU B C 1
ATOM 4708 O O . LEU B 1 41 ? -5.252 -5.964 -40.986 1.00 60.33 41 LEU B O 1
ATOM 4713 N N . VAL B 1 42 ? -4.265 -7.326 -42.473 1.00 57.83 42 VAL B N 1
ATOM 4714 C CA . VAL B 1 42 ? -3.116 -6.451 -42.709 1.00 58.68 42 VAL B CA 1
ATOM 4715 C C . VAL B 1 42 ? -3.160 -5.965 -44.159 1.00 63.10 42 VAL B C 1
ATOM 4716 O O . VAL B 1 42 ? -3.478 -6.748 -45.051 1.00 65.49 42 VAL B O 1
ATOM 4720 N N . LEU B 1 43 ? -2.941 -4.663 -44.388 1.00 65.45 43 LEU B N 1
ATOM 4721 C CA . LEU B 1 43 ? -2.961 -4.069 -45.716 1.00 67.77 43 LEU B CA 1
ATOM 4722 C C . LEU B 1 43 ? -1.562 -3.598 -46.107 1.00 71.40 43 LEU B C 1
ATOM 4723 O O . LEU B 1 43 ? -0.839 -3.065 -45.272 1.00 71.25 43 LEU B O 1
ATOM 4728 N N . SER B 1 44 ? -1.184 -3.785 -47.374 1.00 77.34 44 SER B N 1
ATOM 4729 C CA . SER B 1 44 ? 0.120 -3.354 -47.877 1.00 87.53 44 SER B CA 1
ATOM 4730 C C . SER B 1 44 ? -0.123 -2.647 -49.233 1.00 93.83 44 SER B C 1
ATOM 4731 O O . SER B 1 44 ? -1.060 -1.847 -49.314 1.00 100.36 44 SER B O 1
ATOM 4734 N N . VAL B 1 45 ? 0.698 -2.910 -50.284 1.00 95.19 45 VAL B N 1
ATOM 4735 C CA . VAL B 1 45 ? 0.429 -2.490 -51.662 1.00 96.85 45 VAL B CA 1
ATOM 4736 C C . VAL B 1 45 ? -0.869 -3.265 -52.081 1.00 103.29 45 VAL B C 1
ATOM 4737 O O . VAL B 1 45 ? -1.792 -2.690 -52.672 1.00 108.35 45 VAL B O 1
ATOM 4741 N N . ASN B 1 46 ? -0.943 -4.560 -51.685 1.00 102.04 46 ASN B N 1
ATOM 4742 C CA . ASN B 1 46 ? -2.078 -5.468 -51.819 1.00 96.68 46 ASN B CA 1
ATOM 4743 C C . ASN B 1 46 ? -2.562 -5.848 -50.390 1.00 90.96 46 ASN B C 1
ATOM 4744 O O . ASN B 1 46 ? -1.760 -5.849 -49.448 1.00 88.35 46 ASN B O 1
ATOM 4749 N N . PRO B 1 47 ? -3.859 -6.175 -50.201 1.00 85.45 47 PRO B N 1
ATOM 4750 C CA . PRO B 1 47 ? -4.295 -6.650 -48.881 1.00 79.27 47 PRO B CA 1
ATOM 4751 C C . PRO B 1 47 ? -3.776 -8.078 -48.668 1.00 78.22 47 PRO B C 1
ATOM 4752 O O . PRO B 1 47 ? -3.686 -8.875 -49.615 1.00 75.84 47 PRO B O 1
ATOM 4756 N N . TYR B 1 48 ? -3.420 -8.401 -47.428 1.00 74.28 48 TYR B N 1
ATOM 4757 C CA . TYR B 1 48 ? -2.930 -9.733 -47.106 1.00 72.61 48 TYR B CA 1
ATOM 4758 C C . TYR B 1 48 ? -4.120 -10.628 -47.003 1.00 71.26 48 TYR B C 1
ATOM 4759 O O . TYR B 1 48 ? -4.772 -10.726 -45.969 1.00 68.64 48 TYR B O 1
ATOM 4768 N N . VAL B 1 49 ? -4.455 -11.220 -48.125 1.00 73.06 49 VAL B N 1
ATOM 4769 C CA . VAL B 1 49 ? -5.602 -12.106 -48.267 1.00 77.17 49 VAL B CA 1
ATOM 4770 C C . VAL B 1 49 ? -5.214 -13.250 -49.212 1.00 78.87 49 VAL B C 1
ATOM 4771 O O . VAL B 1 49 ? -4.306 -13.079 -50.043 1.00 83.44 49 VAL B O 1
ATOM 4775 N N . CYS B 1 50 ? -5.867 -14.418 -49.070 1.00 81.36 50 CYS B N 1
ATOM 4776 C CA . CYS B 1 50 ? -5.549 -15.530 -49.949 1.00 84.13 50 CYS B CA 1
ATOM 4777 C C . CYS B 1 50 ? -5.977 -15.243 -51.374 1.00 89.36 50 CYS B C 1
ATOM 4778 O O . CYS B 1 50 ? -7.163 -15.079 -51.663 1.00 87.86 50 CYS B O 1
ATOM 4781 N N . ASN B 1 51 ? -4.975 -15.148 -52.249 1.00 95.16 51 ASN B N 1
ATOM 4782 C CA . ASN B 1 51 ? -5.109 -14.892 -53.673 1.00 98.95 51 ASN B CA 1
ATOM 4783 C C . ASN B 1 51 ? -5.781 -16.045 -54.431 1.00 102.83 51 ASN B C 1
ATOM 4784 O O . ASN B 1 51 ? -6.202 -15.841 -55.569 1.00 105.75 51 ASN B O 1
ATOM 4789 N N . ALA B 1 52 ? -5.882 -17.247 -53.825 1.00 105.38 52 ALA B N 1
ATOM 4790 C CA . ALA B 1 52 ? -6.534 -18.388 -54.457 1.00 105.13 52 ALA B CA 1
ATOM 4791 C C . ALA B 1 52 ? -8.011 -18.069 -54.669 1.00 109.05 52 ALA B C 1
ATOM 4792 O O . ALA B 1 52 ? -8.646 -17.483 -53.788 1.00 106.79 52 ALA B O 1
ATOM 4794 N N . PRO B 1 53 ? -8.542 -18.364 -55.872 1.00 112.37 53 PRO B N 1
ATOM 4795 C CA . PRO B 1 53 ? -9.944 -18.011 -56.168 1.00 115.73 53 PRO B CA 1
ATOM 4796 C C . PRO B 1 53 ? -10.985 -18.597 -55.213 1.00 118.73 53 PRO B C 1
ATOM 4797 O O . PRO B 1 53 ? -10.912 -19.772 -54.855 1.00 117.52 53 PRO B O 1
ATOM 4801 N N . GLY B 1 54 ? -11.935 -17.760 -54.795 1.00 121.53 54 GLY B N 1
ATOM 4802 C CA . GLY B 1 54 ? -13.020 -18.158 -53.904 1.00 119.72 54 GLY B CA 1
ATOM 4803 C C . GLY B 1 54 ? -12.646 -18.376 -52.449 1.00 118.96 54 GLY B C 1
ATOM 4804 O O . GLY B 1 54 ? -13.525 -18.623 -51.615 1.00 120.60 54 GLY B O 1
ATOM 4805 N N . CYS B 1 55 ? -11.348 -18.287 -52.121 1.00 115.95 55 CYS B N 1
ATOM 4806 C CA . CYS B 1 55 ? -10.900 -18.485 -50.750 1.00 113.13 55 CYS B CA 1
ATOM 4807 C C . CYS B 1 55 ? -11.100 -17.244 -49.905 1.00 110.98 55 CYS B C 1
ATOM 4808 O O . CYS B 1 55 ? -10.778 -16.140 -50.344 1.00 112.00 55 CYS B O 1
ATOM 4811 N N . ASP B 1 56 ? -11.585 -17.426 -48.670 1.00 109.49 56 ASP B N 1
ATOM 4812 C CA . ASP B 1 56 ? -11.858 -16.300 -47.787 1.00 104.84 56 ASP B CA 1
ATOM 4813 C C . ASP B 1 56 ? -10.884 -16.144 -46.609 1.00 102.96 56 ASP B C 1
ATOM 4814 O O . ASP B 1 56 ? -11.277 -15.564 -45.592 1.00 105.11 56 ASP B O 1
ATOM 4819 N N . VAL B 1 57 ? -9.624 -16.618 -46.735 1.00 95.09 57 VAL B N 1
ATOM 4820 C CA . VAL B 1 57 ? -8.662 -16.445 -45.640 1.00 89.42 57 VAL B CA 1
ATOM 4821 C C . VAL B 1 57 ? -8.058 -15.045 -45.663 1.00 84.21 57 VAL B C 1
ATOM 4822 O O . VAL B 1 57 ? -7.345 -14.708 -46.605 1.00 79.82 57 VAL B O 1
ATOM 4826 N N . THR B 1 58 ? -8.363 -14.232 -44.622 1.00 79.54 58 THR B N 1
ATOM 4827 C CA . THR B 1 58 ? -7.884 -12.857 -44.441 1.00 74.88 58 THR B CA 1
ATOM 4828 C C . THR B 1 58 ? -6.949 -12.706 -43.226 1.00 72.79 58 THR B C 1
ATOM 4829 O O . THR B 1 58 ? -6.241 -11.708 -43.138 1.00 71.97 58 THR B O 1
ATOM 4833 N N . ASP B 1 59 ? -6.970 -13.667 -42.280 1.00 68.28 59 ASP B N 1
ATOM 4834 C CA . ASP B 1 59 ? -6.136 -13.638 -41.073 1.00 63.45 59 ASP B CA 1
ATOM 4835 C C . ASP B 1 59 ? -4.659 -13.769 -41.439 1.00 62.69 59 ASP B C 1
ATOM 4836 O O . ASP B 1 59 ? -4.244 -14.813 -41.932 1.00 60.91 59 ASP B O 1
ATOM 4841 N N . VAL B 1 60 ? -3.872 -12.723 -41.156 1.00 61.49 60 VAL B N 1
ATOM 4842 C CA . VAL B 1 60 ? -2.433 -12.633 -41.422 1.00 61.56 60 VAL B CA 1
ATOM 4843 C C . VAL B 1 60 ? -1.618 -13.761 -40.761 1.00 61.14 60 VAL B C 1
ATOM 4844 O O . VAL B 1 60 ? -0.607 -14.187 -41.316 1.00 63.19 60 VAL B O 1
ATOM 4848 N N . THR B 1 61 ? -2.054 -14.242 -39.585 1.00 60.60 61 THR B N 1
ATOM 4849 C CA . THR B 1 61 ? -1.350 -15.315 -38.876 1.00 60.50 61 THR B CA 1
ATOM 4850 C C . THR B 1 61 ? -1.535 -16.698 -39.579 1.00 62.38 61 THR B C 1
ATOM 4851 O O . THR B 1 61 ? -0.752 -17.622 -39.327 1.00 61.69 61 THR B O 1
ATOM 4855 N N . GLN B 1 62 ? -2.548 -16.811 -40.472 1.00 63.61 62 GLN B N 1
ATOM 4856 C CA . GLN B 1 62 ? -2.854 -18.006 -41.251 1.00 63.86 62 GLN B CA 1
ATOM 4857 C C . GLN B 1 62 ? -2.477 -17.837 -42.755 1.00 63.47 62 GLN B C 1
ATOM 4858 O O . GLN B 1 62 ? -2.908 -18.646 -43.577 1.00 66.21 62 GLN B O 1
ATOM 4864 N N . LEU B 1 63 ? -1.675 -16.802 -43.109 1.00 62.29 63 LEU B N 1
ATOM 4865 C CA . LEU B 1 63 ? -1.269 -16.518 -44.491 1.00 61.14 63 LEU B CA 1
ATOM 4866 C C . LEU B 1 63 ? 0.254 -16.550 -44.706 1.00 62.09 63 LEU B C 1
ATOM 4867 O O . LEU B 1 63 ? 1.024 -16.411 -43.747 1.00 60.12 63 LEU B O 1
ATOM 4872 N N . TYR B 1 64 ? 0.679 -16.784 -45.984 1.00 62.90 64 TYR B N 1
ATOM 4873 C CA . TYR B 1 64 ? 2.069 -16.970 -46.445 1.00 61.92 64 TYR B CA 1
ATOM 4874 C C . TYR B 1 64 ? 2.321 -16.278 -47.789 1.00 64.27 64 TYR B C 1
ATOM 4875 O O . TYR B 1 64 ? 1.415 -16.187 -48.603 1.00 64.38 64 TYR B O 1
ATOM 4884 N N . LEU B 1 65 ? 3.565 -15.848 -48.044 1.00 68.71 65 LEU B N 1
ATOM 4885 C CA . LEU B 1 65 ? 3.961 -15.277 -49.328 1.00 70.47 65 LEU B CA 1
ATOM 4886 C C . LEU B 1 65 ? 4.467 -16.392 -50.275 1.00 75.25 65 LEU B C 1
ATOM 4887 O O . LEU B 1 65 ? 5.550 -16.939 -50.060 1.00 71.51 65 LEU B O 1
ATOM 4892 N N . GLY B 1 66 ? 3.679 -16.683 -51.313 1.00 83.11 66 GLY B N 1
ATOM 4893 C CA . GLY B 1 66 ? 3.985 -17.672 -52.340 1.00 87.03 66 GLY B CA 1
ATOM 4894 C C . GLY B 1 66 ? 4.468 -16.989 -53.604 1.00 92.76 66 GLY B C 1
ATOM 4895 O O . GLY B 1 66 ? 3.689 -16.730 -54.529 1.00 93.46 66 GLY B O 1
ATOM 4896 N N . GLY B 1 67 ? 5.753 -16.656 -53.614 1.00 95.88 67 GLY B N 1
ATOM 4897 C CA . GLY B 1 67 ? 6.381 -15.945 -54.719 1.00 97.83 67 GLY B CA 1
ATOM 4898 C C . GLY B 1 67 ? 6.189 -14.455 -54.564 1.00 99.00 67 GLY B C 1
ATOM 4899 O O . GLY B 1 67 ? 6.930 -13.797 -53.831 1.00 96.45 67 GLY B O 1
ATOM 4900 N N . MET B 1 68 ? 5.174 -13.925 -55.244 1.00 100.60 68 MET B N 1
ATOM 4901 C CA . MET B 1 68 ? 4.787 -12.514 -55.171 1.00 98.68 68 MET B CA 1
ATOM 4902 C C . MET B 1 68 ? 3.359 -12.322 -54.596 1.00 97.80 68 MET B C 1
ATOM 4903 O O . MET B 1 68 ? 2.995 -11.207 -54.207 1.00 99.29 68 MET B O 1
ATOM 4908 N N . SER B 1 69 ? 2.568 -13.417 -54.556 1.00 94.88 69 SER B N 1
ATOM 4909 C CA . SER B 1 69 ? 1.195 -13.458 -54.085 1.00 90.81 69 SER B CA 1
ATOM 4910 C C . SER B 1 69 ? 1.075 -14.002 -52.639 1.00 88.15 69 SER B C 1
ATOM 4911 O O . SER B 1 69 ? 2.062 -14.452 -52.047 1.00 87.59 69 SER B O 1
ATOM 4914 N N . TYR B 1 70 ? -0.125 -13.942 -52.063 1.00 81.86 70 TYR B N 1
ATOM 4915 C CA . TYR B 1 70 ? -0.363 -14.376 -50.696 1.00 79.31 70 TYR B CA 1
ATOM 4916 C C . TYR B 1 70 ? -1.364 -15.505 -50.685 1.00 79.08 70 TYR B C 1
ATOM 4917 O O . TYR B 1 70 ? -2.357 -15.441 -51.394 1.00 79.10 70 TYR B O 1
ATOM 4926 N N . TYR B 1 71 ? -1.095 -16.562 -49.907 1.00 76.82 71 TYR B N 1
ATOM 4927 C CA . TYR B 1 71 ? -1.984 -17.718 -49.830 1.00 77.12 71 TYR B CA 1
ATOM 4928 C C . TYR B 1 71 ? -2.098 -18.241 -48.402 1.00 73.58 71 TYR B C 1
ATOM 4929 O O . TYR B 1 71 ? -1.192 -18.044 -47.604 1.00 70.65 71 TYR B O 1
ATOM 4938 N N . CYS B 1 72 ? -3.190 -18.940 -48.089 1.00 74.21 72 CYS B N 1
ATOM 4939 C CA . CYS B 1 72 ? -3.350 -19.559 -46.771 1.00 74.69 72 CYS B CA 1
ATOM 4940 C C . CYS B 1 72 ? -2.571 -20.923 -46.718 1.00 77.25 72 CYS B C 1
ATOM 4941 O O . CYS B 1 72 ? -1.914 -21.302 -47.694 1.00 73.60 72 CYS B O 1
ATOM 4944 N N . LYS B 1 73 ? -2.679 -21.662 -45.598 1.00 81.48 73 LYS B N 1
ATOM 4945 C CA . LYS B 1 73 ? -2.032 -22.963 -45.428 1.00 82.69 73 LYS B CA 1
ATOM 4946 C C . LYS B 1 73 ? -2.570 -23.990 -46.467 1.00 84.17 73 LYS B C 1
ATOM 4947 O O . LYS B 1 73 ? -1.802 -24.834 -46.931 1.00 89.52 73 LYS B O 1
ATOM 4953 N N . SER B 1 74 ? -3.867 -23.866 -46.872 1.00 80.74 74 SER B N 1
ATOM 4954 C CA . SER B 1 74 ? -4.548 -24.745 -47.836 1.00 79.19 74 SER B CA 1
ATOM 4955 C C . SER B 1 74 ? -4.200 -24.483 -49.302 1.00 80.03 74 SER B C 1
ATOM 4956 O O . SER B 1 74 ? -4.412 -25.366 -50.140 1.00 77.22 74 SER B O 1
ATOM 4959 N N . HIS B 1 75 ? -3.732 -23.277 -49.631 1.00 79.82 75 HIS B N 1
ATOM 4960 C CA . HIS B 1 75 ? -3.462 -22.930 -51.024 1.00 80.96 75 HIS B CA 1
ATOM 4961 C C . HIS B 1 75 ? -2.039 -22.545 -51.343 1.00 80.98 75 HIS B C 1
ATOM 4962 O O . HIS B 1 75 ? -1.736 -22.321 -52.513 1.00 82.05 75 HIS B O 1
ATOM 4969 N N . LYS B 1 76 ? -1.175 -22.440 -50.336 1.00 81.10 76 LYS B N 1
ATOM 4970 C CA . LYS B 1 76 ? 0.196 -22.007 -50.560 1.00 77.81 76 LYS B CA 1
ATOM 4971 C C . LYS B 1 76 ? 1.014 -22.975 -51.418 1.00 76.24 76 LYS B C 1
ATOM 4972 O O . LYS B 1 76 ? 0.841 -24.190 -51.334 1.00 77.88 76 LYS B O 1
ATOM 4978 N N . PRO B 1 77 ? 1.928 -22.442 -52.251 1.00 75.25 77 PRO B N 1
ATOM 4979 C CA . PRO B 1 77 ? 2.845 -23.325 -52.986 1.00 76.72 77 PRO B CA 1
ATOM 4980 C C . PRO B 1 77 ? 3.935 -23.888 -52.041 1.00 76.84 77 PRO B C 1
ATOM 4981 O O . PRO B 1 77 ? 4.127 -23.376 -50.932 1.00 76.38 77 PRO B O 1
ATOM 4985 N N . PRO B 1 78 ? 4.680 -24.939 -52.453 1.00 82.62 78 PRO B N 1
ATOM 4986 C CA . PRO B 1 78 ? 5.730 -25.484 -51.569 1.00 79.98 78 PRO B CA 1
ATOM 4987 C C . PRO B 1 78 ? 6.773 -24.451 -51.127 1.00 81.47 78 PRO B C 1
ATOM 4988 O O . PRO B 1 78 ? 7.205 -24.473 -49.962 1.00 82.52 78 PRO B O 1
ATOM 4992 N N . ILE B 1 79 ? 7.179 -23.542 -52.047 1.00 78.94 79 ILE B N 1
ATOM 4993 C CA . ILE B 1 79 ? 8.153 -22.523 -51.690 1.00 75.13 79 ILE B CA 1
ATOM 4994 C C . ILE B 1 79 ? 7.408 -21.244 -51.292 1.00 74.73 79 ILE B C 1
ATOM 4995 O O . ILE B 1 79 ? 7.010 -20.431 -52.128 1.00 76.23 79 ILE B O 1
ATOM 5000 N N . SER B 1 80 ? 7.152 -21.136 -49.979 1.00 74.93 80 SER B N 1
ATOM 5001 C CA . SER B 1 80 ? 6.440 -20.007 -49.377 1.00 77.37 80 SER B CA 1
ATOM 5002 C C . SER B 1 80 ? 6.924 -19.726 -47.940 1.00 76.74 80 SER B C 1
ATOM 5003 O O . SER B 1 80 ? 7.347 -20.659 -47.248 1.00 80.02 80 SER B O 1
ATOM 5006 N N . PHE B 1 81 ? 6.888 -18.450 -47.487 1.00 74.94 81 PHE B N 1
ATOM 5007 C CA . PHE B 1 81 ? 7.251 -18.159 -46.093 1.00 73.11 81 PHE B CA 1
ATOM 5008 C C . PHE B 1 81 ? 6.088 -17.457 -45.361 1.00 69.58 81 PHE B C 1
ATOM 5009 O O . PHE B 1 81 ? 5.324 -16.720 -45.986 1.00 68.10 81 PHE B O 1
ATOM 5017 N N . PRO B 1 82 ? 5.860 -17.767 -44.068 1.00 66.71 82 PRO B N 1
ATOM 5018 C CA . PRO B 1 82 ? 4.703 -17.169 -43.373 1.00 64.01 82 PRO B CA 1
ATOM 5019 C C . PRO B 1 82 ? 4.812 -15.654 -43.312 1.00 62.19 82 PRO B C 1
ATOM 5020 O O . PRO B 1 82 ? 5.906 -15.134 -43.070 1.00 62.51 82 PRO B O 1
ATOM 5024 N N . LEU B 1 83 ? 3.722 -14.933 -43.573 1.00 58.29 83 LEU B N 1
ATOM 5025 C CA . LEU B 1 83 ? 3.761 -13.462 -43.503 1.00 57.97 83 LEU B CA 1
ATOM 5026 C C . LEU B 1 83 ? 4.029 -13.011 -42.065 1.00 57.60 83 LEU B C 1
ATOM 5027 O O . LEU B 1 83 ? 4.917 -12.206 -41.802 1.00 60.88 83 LEU B O 1
ATOM 5032 N N . CYS B 1 84 ? 3.376 -13.663 -41.130 1.00 55.50 84 CYS B N 1
ATOM 5033 C CA . CYS B 1 84 ? 3.399 -13.305 -39.735 1.00 57.86 84 CYS B CA 1
ATOM 5034 C C . CYS B 1 84 ? 4.106 -14.342 -38.819 1.00 58.31 84 CYS B C 1
ATOM 5035 O O . CYS B 1 84 ? 3.472 -15.275 -38.339 1.00 61.68 84 CYS B O 1
ATOM 5038 N N . ALA B 1 85 ? 5.413 -14.167 -38.579 1.00 57.77 85 ALA B N 1
ATOM 5039 C CA . ALA B 1 85 ? 6.270 -15.072 -37.792 1.00 58.41 85 ALA B CA 1
ATOM 5040 C C . ALA B 1 85 ? 7.519 -14.325 -37.292 1.00 58.53 85 ALA B C 1
ATOM 5041 O O . ALA B 1 85 ? 7.848 -13.276 -37.855 1.00 59.10 85 ALA B O 1
ATOM 5043 N N . ASN B 1 86 ? 8.218 -14.849 -36.250 1.00 59.13 86 ASN B N 1
ATOM 5044 C CA . ASN B 1 86 ? 9.448 -14.238 -35.720 1.00 60.70 86 ASN B CA 1
ATOM 5045 C C . ASN B 1 86 ? 9.227 -12.814 -35.129 1.00 61.91 86 ASN B C 1
ATOM 5046 O O . ASN B 1 86 ? 10.106 -11.960 -35.241 1.00 63.87 86 ASN B O 1
ATOM 5051 N N . GLY B 1 87 ? 8.067 -12.560 -34.518 1.00 62.38 87 GLY B N 1
ATOM 5052 C CA . GLY B 1 87 ? 7.771 -11.253 -33.919 1.00 62.71 87 GLY B CA 1
ATOM 5053 C C . GLY B 1 87 ? 7.534 -10.108 -34.891 1.00 63.68 87 GLY B C 1
ATOM 5054 O O . GLY B 1 87 ? 7.491 -8.932 -34.503 1.00 63.45 87 GLY B O 1
ATOM 5055 N N . GLN B 1 88 ? 7.366 -10.446 -36.164 1.00 62.76 88 GLN B N 1
ATOM 5056 C CA . GLN B 1 88 ? 7.172 -9.475 -37.200 1.00 64.51 88 GLN B CA 1
ATOM 5057 C C . GLN B 1 88 ? 6.143 -9.932 -38.225 1.00 62.84 88 GLN B C 1
ATOM 5058 O O . GLN B 1 88 ? 5.907 -11.127 -38.411 1.00 58.88 88 GLN B O 1
ATOM 5064 N N . VAL B 1 89 ? 5.547 -8.964 -38.915 1.00 63.88 89 VAL B N 1
ATOM 5065 C CA . VAL B 1 89 ? 4.656 -9.191 -40.045 1.00 65.33 89 VAL B CA 1
ATOM 5066 C C . VAL B 1 89 ? 5.500 -8.787 -41.286 1.00 68.88 89 VAL B C 1
ATOM 5067 O O . VAL B 1 89 ? 6.141 -7.731 -41.271 1.00 69.55 89 VAL B O 1
ATOM 5071 N N . PHE B 1 90 ? 5.532 -9.623 -42.330 1.00 71.76 90 PHE B N 1
ATOM 5072 C CA . PHE B 1 90 ? 6.328 -9.343 -43.514 1.00 76.39 90 PHE B CA 1
ATOM 5073 C C . PHE B 1 90 ? 5.821 -8.146 -44.306 1.00 76.09 90 PHE B C 1
ATOM 5074 O O . PHE B 1 90 ? 4.654 -8.096 -44.660 1.00 73.47 90 PHE B O 1
ATOM 5082 N N . GLY B 1 91 ? 6.712 -7.208 -44.599 1.00 79.16 91 GLY B N 1
ATOM 5083 C CA . GLY B 1 91 ? 6.427 -6.029 -45.416 1.00 78.92 91 GLY B CA 1
ATOM 5084 C C . GLY B 1 91 ? 7.710 -5.399 -45.917 1.00 81.75 91 GLY B C 1
ATOM 5085 O O . GLY B 1 91 ? 8.739 -6.075 -45.996 1.00 82.60 91 GLY B O 1
ATOM 5086 N N . LEU B 1 92 ? 7.698 -4.101 -46.187 1.00 82.28 92 LEU B N 1
ATOM 5087 C CA . LEU B 1 92 ? 8.911 -3.381 -46.558 1.00 83.16 92 LEU B CA 1
ATOM 5088 C C . LEU B 1 92 ? 9.543 -2.777 -45.296 1.00 84.50 92 LEU B C 1
ATOM 5089 O O . LEU B 1 92 ? 8.865 -2.612 -44.278 1.00 81.69 92 LEU B O 1
ATOM 5094 N N . TYR B 1 93 ? 10.846 -2.469 -45.357 1.00 87.54 93 TYR B N 1
ATOM 5095 C CA . TYR B 1 93 ? 11.607 -1.806 -44.288 1.00 87.22 93 TYR B CA 1
ATOM 5096 C C . TYR B 1 93 ? 11.727 -2.626 -42.980 1.00 86.94 93 TYR B C 1
ATOM 5097 O O . TYR B 1 93 ? 11.774 -2.033 -41.905 1.00 81.81 93 TYR B O 1
ATOM 5106 N N . LYS B 1 94 ? 11.849 -3.979 -43.085 1.00 90.73 94 LYS B N 1
ATOM 5107 C CA . LYS B 1 94 ? 11.995 -4.923 -41.949 1.00 94.81 94 LYS B CA 1
ATOM 5108 C C . LYS B 1 94 ? 13.239 -4.677 -41.089 1.00 97.19 94 LYS B C 1
ATOM 5109 O O . LYS B 1 94 ? 13.252 -4.962 -39.882 1.00 95.17 94 LYS B O 1
ATOM 5111 N N . ASN B 1 95 ? 14.288 -4.135 -41.733 1.00 99.51 95 ASN B N 1
ATOM 5112 C CA . ASN B 1 95 ? 15.567 -3.799 -41.119 1.00 102.38 95 ASN B CA 1
ATOM 5113 C C . ASN B 1 95 ? 15.481 -2.550 -40.208 1.00 105.59 95 ASN B C 1
ATOM 5114 O O . ASN B 1 95 ? 16.246 -2.446 -39.243 1.00 103.58 95 ASN B O 1
ATOM 5119 N N . THR B 1 96 ? 14.516 -1.634 -40.485 1.00 106.84 96 THR B N 1
ATOM 5120 C CA . THR B 1 96 ? 14.296 -0.412 -39.690 1.00 106.06 96 THR B CA 1
ATOM 5121 C C . THR B 1 96 ? 13.032 -0.474 -38.781 1.00 107.21 96 THR B C 1
ATOM 5122 O O . THR B 1 96 ? 12.093 0.290 -38.997 1.00 108.53 96 THR B O 1
ATOM 5126 N N . CYS B 1 97 ? 13.023 -1.360 -37.757 1.00 104.77 97 CYS B N 1
ATOM 5127 C CA . CYS B 1 97 ? 11.915 -1.492 -36.796 1.00 100.33 97 CYS B CA 1
ATOM 5128 C C . CYS B 1 97 ? 12.457 -1.367 -35.381 1.00 98.12 97 CYS B C 1
ATOM 5129 O O . CYS B 1 97 ? 13.479 -1.978 -35.073 1.00 102.09 97 CYS B O 1
ATOM 5132 N N . VAL B 1 98 ? 11.776 -0.610 -34.512 1.00 96.49 98 VAL B N 1
ATOM 5133 C CA . VAL B 1 98 ? 12.236 -0.441 -33.131 1.00 92.71 98 VAL B CA 1
ATOM 5134 C C . VAL B 1 98 ? 11.286 -1.082 -32.104 1.00 91.50 98 VAL B C 1
ATOM 5135 O O . VAL B 1 98 ? 11.741 -1.643 -31.096 1.00 87.48 98 VAL B O 1
ATOM 5139 N N . GLY B 1 99 ? 9.977 -0.975 -32.362 1.00 87.75 99 GLY B N 1
ATOM 5140 C CA . GLY B 1 99 ? 8.952 -1.558 -31.504 1.00 86.28 99 GLY B CA 1
ATOM 5141 C C . GLY B 1 99 ? 8.538 -0.703 -30.325 1.00 86.00 99 GLY B C 1
ATOM 5142 O O . GLY B 1 99 ? 8.940 0.453 -30.206 1.00 85.54 99 GLY B O 1
ATOM 5143 N N . SER B 1 100 ? 7.724 -1.273 -29.447 1.00 88.08 100 SER B N 1
ATOM 5144 C CA . SER B 1 100 ? 7.257 -0.593 -28.251 1.00 91.72 100 SER B CA 1
ATOM 5145 C C . SER B 1 100 ? 7.192 -1.611 -27.123 1.00 95.26 100 SER B C 1
ATOM 5146 O O . SER B 1 100 ? 6.667 -2.706 -27.330 1.00 101.98 100 SER B O 1
ATOM 5149 N N . ASP B 1 101 ? 7.732 -1.263 -25.935 1.00 101.07 101 ASP B N 1
ATOM 5150 C CA . ASP B 1 101 ? 7.773 -2.143 -24.760 1.00 101.56 101 ASP B CA 1
ATOM 5151 C C . ASP B 1 101 ? 6.387 -2.556 -24.240 1.00 102.77 101 ASP B C 1
ATOM 5152 O O . ASP B 1 101 ? 6.275 -3.575 -23.546 1.00 104.92 101 ASP B O 1
ATOM 5154 N N . ASN B 1 102 ? 5.337 -1.76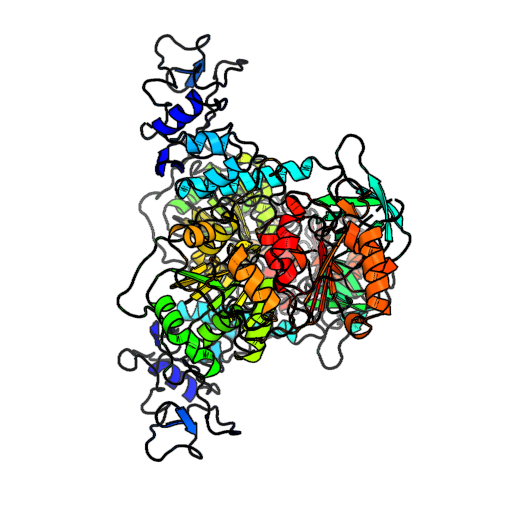3 -24.585 1.00 102.45 102 ASN B N 1
ATOM 5155 C CA . ASN B 1 102 ? 3.930 -1.995 -24.232 1.00 94.64 102 ASN B CA 1
ATOM 5156 C C . ASN B 1 102 ? 2.978 -1.334 -25.249 1.00 92.71 102 ASN B C 1
ATOM 5157 O O . ASN B 1 102 ? 2.611 -0.166 -25.099 1.00 95.63 102 ASN B O 1
ATOM 5159 N N . VAL B 1 103 ? 2.567 -2.100 -26.275 1.00 82.33 103 VAL B N 1
ATOM 5160 C CA . VAL B 1 103 ? 1.618 -1.695 -27.331 1.00 70.66 103 VAL B CA 1
ATOM 5161 C C . VAL B 1 103 ? 0.136 -1.700 -26.826 1.00 66.47 103 VAL B C 1
ATOM 5162 O O . VAL B 1 103 ? -0.798 -1.557 -27.627 1.00 63.69 103 VAL B O 1
ATOM 5166 N N . THR B 1 104 ? -0.043 -1.763 -25.482 1.00 60.08 104 THR B N 1
ATOM 5167 C CA . THR B 1 104 ? -1.265 -1.934 -24.707 1.00 58.73 104 THR B CA 1
ATOM 5168 C C . THR B 1 104 ? -2.224 -0.763 -24.821 1.00 56.36 104 THR B C 1
ATOM 5169 O O . THR B 1 104 ? -3.428 -0.980 -24.857 1.00 54.19 104 THR B O 1
ATOM 5173 N N . ASP B 1 105 ? -1.713 0.477 -24.851 1.00 55.92 105 ASP B N 1
ATOM 5174 C CA . ASP B 1 105 ? -2.588 1.660 -24.967 1.00 53.78 105 ASP B CA 1
ATOM 5175 C C . ASP B 1 105 ? -3.145 1.774 -26.397 1.00 51.15 105 ASP B C 1
ATOM 5176 O O . ASP B 1 105 ? -4.339 2.027 -26.565 1.00 51.14 105 ASP B O 1
ATOM 5181 N N . PHE B 1 106 ? -2.287 1.512 -27.418 1.00 48.78 106 PHE B N 1
ATOM 5182 C CA . PHE B 1 106 ? -2.673 1.493 -28.823 1.00 47.29 106 PHE B CA 1
ATOM 5183 C C . PHE B 1 106 ? -3.812 0.476 -29.047 1.00 47.30 106 PHE B C 1
ATOM 5184 O O . PHE B 1 106 ? -4.786 0.787 -29.728 1.00 45.86 106 PHE B O 1
ATOM 5192 N N . ASN B 1 107 ? -3.678 -0.732 -28.489 1.00 48.03 107 ASN B N 1
ATOM 5193 C CA . ASN B 1 107 ? -4.681 -1.790 -28.646 1.00 47.24 107 ASN B CA 1
ATOM 5194 C C . ASN B 1 107 ? -6.019 -1.373 -28.055 1.00 47.70 107 ASN B C 1
ATOM 5195 O O . ASN B 1 107 ? -7.049 -1.621 -28.682 1.00 47.90 107 ASN B O 1
ATOM 5200 N N . ALA B 1 108 ? -6.015 -0.744 -26.856 1.00 45.95 108 ALA B N 1
ATOM 5201 C CA . ALA B 1 108 ? -7.250 -0.306 -26.199 1.00 45.70 108 ALA B CA 1
ATOM 5202 C C . ALA B 1 108 ? -7.952 0.802 -26.996 1.00 44.44 108 ALA B C 1
ATOM 5203 O O . ALA B 1 108 ? -9.164 0.730 -27.182 1.00 43.86 108 ALA B O 1
ATOM 5205 N N . ILE B 1 109 ? -7.199 1.782 -27.523 1.00 44.77 109 ILE B N 1
ATOM 5206 C CA . ILE B 1 109 ? -7.774 2.840 -28.355 1.00 43.42 109 ILE B CA 1
ATOM 5207 C C . ILE B 1 109 ? -8.345 2.234 -29.647 1.00 43.32 109 ILE B C 1
ATOM 5208 O O . ILE B 1 109 ? -9.453 2.569 -30.049 1.00 41.49 109 ILE B O 1
ATOM 5213 N N . ALA B 1 110 ? -7.587 1.336 -30.282 1.00 43.05 110 ALA B N 1
ATOM 5214 C CA . ALA B 1 110 ? -7.950 0.681 -31.540 1.00 44.31 110 ALA B CA 1
ATOM 5215 C C . ALA B 1 110 ? -9.203 -0.204 -31.455 1.00 44.24 110 ALA B C 1
ATOM 5216 O O . ALA B 1 110 ? -9.897 -0.345 -32.461 1.00 46.13 110 ALA B O 1
ATOM 5218 N N . THR B 1 111 ? -9.502 -0.802 -30.280 1.00 43.57 111 THR B N 1
ATOM 5219 C CA . THR B 1 111 ? -10.619 -1.743 -30.146 1.00 45.07 111 THR B CA 1
ATOM 5220 C C . THR B 1 111 ? -11.795 -1.254 -29.281 1.00 45.64 111 THR B C 1
ATOM 5221 O O . THR B 1 111 ? -12.841 -1.890 -29.283 1.00 46.45 111 THR B O 1
ATOM 5225 N N . CYS B 1 112 ? -11.634 -0.134 -28.534 1.00 45.45 112 CYS B N 1
ATOM 5226 C CA . CYS B 1 112 ? -12.719 0.376 -27.679 1.00 44.78 112 CYS B CA 1
ATOM 5227 C C . CYS B 1 112 ? -13.896 0.911 -28.513 1.00 43.78 112 CYS B C 1
ATOM 5228 O O . CYS B 1 112 ? -13.718 1.320 -29.669 1.00 43.62 112 CYS B O 1
ATOM 5231 N N . ASP B 1 113 ? -15.088 0.920 -27.927 1.00 43.97 113 ASP B N 1
ATOM 5232 C CA . ASP B 1 113 ? -16.271 1.408 -28.635 1.00 43.25 113 ASP B CA 1
ATOM 5233 C C . ASP B 1 113 ? -16.660 2.856 -28.276 1.00 41.35 113 ASP B C 1
ATOM 5234 O O . ASP B 1 113 ? -17.694 3.329 -28.746 1.00 38.76 113 ASP B O 1
ATOM 5239 N N . TRP B 1 114 ? -15.848 3.541 -27.417 1.00 40.57 114 TRP B N 1
ATOM 5240 C CA . TRP B 1 114 ? -15.998 4.941 -27.009 1.00 40.63 114 TRP B CA 1
ATOM 5241 C C . TRP B 1 114 ? -17.290 5.230 -26.233 1.00 41.98 114 TRP B C 1
ATOM 5242 O O . TRP B 1 114 ? -17.749 6.365 -26.236 1.00 41.28 114 TRP B O 1
ATOM 5253 N N . THR B 1 115 ? -17.879 4.214 -25.569 1.00 44.36 115 THR B N 1
ATOM 5254 C CA . THR B 1 115 ? -19.102 4.407 -24.769 1.00 46.44 115 THR B CA 1
ATOM 5255 C C . THR B 1 115 ? -18.773 4.606 -23.268 1.00 49.37 115 THR B C 1
ATOM 5256 O O . THR B 1 115 ? -19.668 4.937 -22.503 1.00 52.25 115 THR B O 1
ATOM 5260 N N . ASN B 1 116 ? -17.514 4.368 -22.845 1.00 51.02 116 ASN B N 1
ATOM 5261 C CA . ASN B 1 116 ? -17.075 4.487 -21.453 1.00 52.44 116 ASN B CA 1
ATOM 5262 C C . ASN B 1 116 ? -16.174 5.695 -21.293 1.00 52.18 116 ASN B C 1
ATOM 5263 O O . ASN B 1 116 ? -15.361 5.973 -22.172 1.00 48.98 116 ASN B O 1
ATOM 5268 N N . ALA B 1 117 ? -16.272 6.372 -20.144 1.00 50.70 117 ALA B N 1
ATOM 5269 C CA . ALA B 1 117 ? -15.440 7.536 -19.842 1.00 47.65 117 ALA B CA 1
ATOM 5270 C C . ALA B 1 117 ? -13.942 7.170 -19.810 1.00 45.55 117 ALA B C 1
ATOM 5271 O O . ALA B 1 117 ? -13.112 7.985 -20.216 1.00 43.25 117 ALA B O 1
ATOM 5273 N N . GLY B 1 118 ? -13.620 5.938 -19.398 1.00 43.12 118 GLY B N 1
ATOM 5274 C CA . GLY B 1 118 ? -12.250 5.433 -19.359 1.00 44.25 118 GLY B CA 1
ATOM 5275 C C . GLY B 1 118 ? -11.558 5.445 -20.712 1.00 43.05 118 GLY B C 1
ATOM 5276 O O . GLY B 1 118 ? -10.331 5.579 -20.792 1.00 44.51 118 GLY B O 1
ATOM 5277 N N . ASP B 1 119 ? -12.350 5.342 -21.799 1.00 42.25 119 ASP B N 1
ATOM 5278 C CA . ASP B 1 119 ? -11.830 5.402 -23.169 1.00 42.33 119 ASP B CA 1
ATOM 5279 C C . ASP B 1 119 ? -11.301 6.818 -23.476 1.00 39.91 119 ASP B C 1
ATOM 5280 O O . ASP B 1 119 ? -10.260 6.979 -24.127 1.00 39.06 119 ASP B O 1
ATOM 5285 N N . TYR B 1 120 ? -12.016 7.834 -22.979 1.00 37.41 120 TYR B N 1
ATOM 5286 C CA . TYR B 1 120 ? -11.665 9.242 -23.145 1.00 37.32 120 TYR B CA 1
ATOM 5287 C C . TYR B 1 120 ? -10.532 9.638 -22.205 1.00 37.49 120 TYR B C 1
ATOM 5288 O O . TYR B 1 120 ? -9.716 10.497 -22.554 1.00 35.43 120 TYR B O 1
ATOM 5297 N N . ILE B 1 121 ? -10.451 9.001 -21.017 1.00 37.46 121 ILE B N 1
ATOM 5298 C CA . ILE B 1 121 ? -9.372 9.250 -20.091 1.00 38.16 121 ILE B CA 1
ATOM 5299 C C . ILE B 1 121 ? -8.065 8.775 -20.720 1.00 39.03 121 ILE B C 1
ATOM 5300 O O . ILE B 1 121 ? -7.110 9.534 -20.763 1.00 40.80 121 ILE B O 1
ATOM 5305 N N . LEU B 1 122 ? -8.073 7.568 -21.319 1.00 38.67 122 LEU B N 1
ATOM 5306 C CA . LEU B 1 122 ? -6.916 7.026 -22.002 1.00 38.95 122 LEU B CA 1
ATOM 5307 C C . LEU B 1 122 ? -6.500 7.907 -23.181 1.00 38.94 122 LEU B C 1
ATOM 5308 O O . LEU B 1 122 ? -5.324 8.241 -23.291 1.00 40.64 122 LEU B O 1
ATOM 5313 N N . ALA B 1 123 ? -7.453 8.342 -24.019 1.00 40.00 123 ALA B N 1
ATOM 5314 C CA . ALA B 1 123 ? -7.197 9.223 -25.174 1.00 41.81 123 ALA B CA 1
ATOM 5315 C C . ALA B 1 123 ? -6.530 10.573 -24.794 1.00 40.59 123 ALA B C 1
ATOM 5316 O O . ALA B 1 123 ? -5.975 11.262 -25.646 1.00 42.76 123 ALA B O 1
ATOM 5318 N N . ASN B 1 124 ? -6.610 10.959 -23.528 1.00 42.10 124 ASN B N 1
ATOM 5319 C CA . ASN B 1 124 ? -6.014 12.210 -23.066 1.00 46.90 124 ASN B CA 1
ATOM 5320 C C . ASN B 1 124 ? -4.782 11.995 -22.175 1.00 48.77 124 ASN B C 1
ATOM 5321 O O . ASN B 1 124 ? -4.065 12.958 -21.911 1.00 53.72 124 ASN B O 1
ATOM 5326 N N . THR B 1 125 ? -4.534 10.757 -21.705 1.00 47.82 125 THR B N 1
ATOM 5327 C CA . THR B 1 125 ? -3.367 10.486 -20.870 1.00 48.49 125 THR B CA 1
ATOM 5328 C C . THR B 1 125 ? -2.260 9.713 -21.640 1.00 48.62 125 THR B C 1
ATOM 5329 O O . THR B 1 125 ? -1.158 9.574 -21.130 1.00 50.41 125 THR B O 1
ATOM 5333 N N . CYS B 1 126 ? -2.533 9.240 -22.856 1.00 46.34 126 CYS B N 1
ATOM 5334 C CA . CYS B 1 126 ? -1.561 8.492 -23.661 1.00 47.00 126 CYS B CA 1
ATOM 5335 C C . CYS B 1 126 ? -0.496 9.437 -24.266 1.00 46.08 126 CYS B C 1
ATOM 5336 O O . CYS B 1 126 ? -0.578 10.653 -24.103 1.00 46.53 126 CYS B O 1
ATOM 5339 N N . THR B 1 127 ? 0.482 8.874 -25.004 1.00 46.43 127 THR B N 1
ATOM 5340 C CA . THR B 1 127 ? 1.495 9.680 -25.685 1.00 46.94 127 THR B CA 1
ATOM 5341 C C . THR B 1 127 ? 0.839 10.584 -26.722 1.00 47.67 127 THR B C 1
ATOM 5342 O O . THR B 1 127 ? -0.282 10.296 -27.170 1.00 49.80 127 THR B O 1
ATOM 5346 N N . GLU B 1 128 ? 1.547 11.633 -27.154 1.00 46.11 128 GLU B N 1
ATOM 5347 C CA . GLU B 1 128 ? 1.029 12.582 -28.125 1.00 47.02 128 GLU B CA 1
ATOM 5348 C C . GLU B 1 128 ? 0.580 11.899 -29.408 1.00 47.43 128 GLU B C 1
ATOM 5349 O O . GLU B 1 128 ? -0.568 12.078 -29.814 1.00 45.00 128 GLU B O 1
ATOM 5355 N N . ARG B 1 129 ? 1.416 11.007 -29.970 1.00 47.53 129 ARG B N 1
ATOM 5356 C CA . ARG B 1 129 ? 1.042 10.290 -31.196 1.00 46.17 129 ARG B CA 1
ATOM 5357 C C . ARG B 1 129 ? -0.257 9.457 -31.037 1.00 44.05 129 ARG B C 1
ATOM 5358 O O . ARG B 1 129 ? -1.100 9.422 -31.943 1.00 41.52 129 ARG B O 1
ATOM 5366 N N . LEU B 1 130 ? -0.441 8.867 -29.861 1.00 42.80 130 LEU B N 1
ATOM 5367 C CA . LEU B 1 130 ? -1.648 8.108 -29.572 1.00 41.14 130 LEU B CA 1
ATOM 5368 C C . LEU B 1 130 ? -2.857 9.010 -29.276 1.00 40.99 130 LEU B C 1
ATOM 5369 O O . LEU B 1 130 ? -3.980 8.564 -29.464 1.00 40.94 130 LEU B O 1
ATOM 5374 N N . LYS B 1 131 ? -2.635 10.270 -28.853 1.00 40.43 131 LYS B N 1
ATOM 5375 C CA . LYS B 1 131 ? -3.717 11.253 -28.669 1.00 40.19 131 LYS B CA 1
ATOM 5376 C C . LYS B 1 131 ? -4.318 11.537 -30.052 1.00 38.97 131 LYS B C 1
ATOM 5377 O O . LYS B 1 131 ? -5.538 11.634 -30.156 1.00 40.80 131 LYS B O 1
ATOM 5383 N N . LEU B 1 132 ? -3.472 11.637 -31.112 1.00 39.58 132 LEU B N 1
ATOM 5384 C CA . LEU B 1 132 ? -3.930 11.898 -32.476 1.00 39.50 132 LEU B CA 1
ATOM 5385 C C . LEU B 1 132 ? -4.649 10.698 -33.045 1.00 38.13 132 LEU B C 1
ATOM 5386 O O . LEU B 1 132 ? -5.712 10.849 -33.622 1.00 37.42 132 LEU B O 1
ATOM 5391 N N . PHE B 1 133 ? -4.107 9.493 -32.820 1.00 38.77 133 PHE B N 1
ATOM 5392 C CA . PHE B 1 133 ? -4.741 8.261 -33.264 1.00 38.28 133 PHE B CA 1
ATOM 5393 C C . PHE B 1 133 ? -6.095 8.113 -32.571 1.00 38.78 133 PHE B C 1
ATOM 5394 O O . PHE B 1 133 ? -7.086 7.832 -33.243 1.00 41.52 133 PHE B O 1
ATOM 5402 N N . ALA B 1 134 ? -6.145 8.383 -31.248 1.00 36.29 134 ALA B N 1
ATOM 5403 C CA . ALA B 1 134 ? -7.395 8.294 -30.499 1.00 38.20 134 ALA B CA 1
ATOM 5404 C C . ALA B 1 134 ? -8.435 9.316 -30.978 1.00 38.93 134 ALA B C 1
ATOM 5405 O O . ALA B 1 134 ? -9.599 8.948 -31.153 1.00 39.60 134 ALA B O 1
ATOM 5407 N N . ALA B 1 135 ? -8.004 10.553 -31.266 1.00 39.16 135 ALA B N 1
ATOM 5408 C CA . ALA B 1 135 ? -8.903 11.603 -31.746 1.00 38.60 135 ALA B CA 1
ATOM 5409 C C . ALA B 1 135 ? -9.515 11.248 -33.113 1.00 39.58 135 ALA B C 1
ATOM 5410 O O . ALA B 1 135 ? -10.709 11.466 -33.314 1.00 37.89 135 ALA B O 1
ATOM 5412 N N . GLU B 1 136 ? -8.700 10.742 -34.066 1.00 40.93 136 GLU B N 1
ATOM 5413 C CA . GLU B 1 136 ? -9.203 10.324 -35.377 1.00 41.93 136 GLU B CA 1
ATOM 5414 C C . GLU B 1 136 ? -10.145 9.121 -35.267 1.00 41.66 136 GLU B C 1
ATOM 5415 O O . GLU B 1 136 ? -11.129 9.057 -36.004 1.00 43.09 136 GLU B O 1
ATOM 5421 N N . THR B 1 137 ? -9.786 8.134 -34.420 1.00 41.84 137 THR B N 1
ATOM 5422 C CA . THR B 1 137 ? -10.531 6.883 -34.271 1.00 40.32 137 THR B CA 1
ATOM 5423 C C . THR B 1 137 ? -11.901 7.199 -33.700 1.00 40.33 137 THR B C 1
ATOM 5424 O O . THR B 1 137 ? -12.914 6.695 -34.214 1.00 41.44 137 THR B O 1
ATOM 5428 N N . LEU B 1 138 ? -11.919 8.009 -32.627 1.00 39.19 138 LEU B N 1
ATOM 5429 C CA . LEU B 1 138 ? -13.132 8.470 -31.966 1.00 39.11 138 LEU B CA 1
ATOM 5430 C C . LEU B 1 138 ? -14.008 9.246 -32.965 1.00 39.12 138 LEU B C 1
ATOM 5431 O O . LEU B 1 138 ? -15.173 8.903 -33.100 1.00 41.19 138 LEU B O 1
ATOM 5436 N N . LYS B 1 139 ? -13.455 10.248 -33.686 1.00 40.41 139 LYS B N 1
ATOM 5437 C CA . LYS B 1 139 ? -14.244 11.038 -34.635 1.00 40.52 139 LYS B CA 1
ATOM 5438 C C . LYS B 1 139 ? -14.805 10.185 -35.767 1.00 39.93 139 LYS B C 1
ATOM 5439 O O . LYS B 1 139 ? -15.962 10.361 -36.157 1.00 41.10 139 LYS B O 1
ATOM 5445 N N . ALA B 1 140 ? -14.016 9.257 -36.271 1.00 38.74 140 ALA B N 1
ATOM 5446 C CA . ALA B 1 140 ? -14.488 8.346 -37.319 1.00 39.90 140 ALA B CA 1
ATOM 5447 C C . ALA B 1 140 ? -15.575 7.450 -36.762 1.00 40.12 140 ALA B C 1
ATOM 5448 O O . ALA B 1 140 ? -16.559 7.232 -37.443 1.00 41.24 140 ALA B O 1
ATOM 5450 N N . THR B 1 141 ? -15.438 6.971 -35.506 1.00 40.31 141 THR B N 1
ATOM 5451 C CA . THR B 1 141 ? -16.467 6.128 -34.879 1.00 41.45 141 THR B CA 1
ATOM 5452 C C . THR B 1 141 ? -17.755 6.912 -34.726 1.00 41.91 141 THR B C 1
ATOM 5453 O O . THR B 1 141 ? -18.817 6.393 -35.045 1.00 44.29 141 THR B O 1
ATOM 5457 N N . GLU B 1 142 ? -17.664 8.166 -34.297 1.00 42.74 142 GLU B N 1
ATOM 5458 C CA . GLU B 1 142 ? -18.815 9.053 -34.133 1.00 42.90 142 GLU B CA 1
ATOM 5459 C C . GLU B 1 142 ? -19.554 9.264 -35.446 1.00 43.56 142 GLU B C 1
ATOM 5460 O O . GLU B 1 142 ? -20.778 9.192 -35.433 1.00 46.14 142 GLU B O 1
ATOM 5466 N N . GLU B 1 143 ? -18.822 9.517 -36.570 1.00 44.12 143 GLU B N 1
ATOM 5467 C CA . GLU B 1 143 ? -19.405 9.750 -37.896 1.00 49.56 143 GLU B CA 1
ATOM 5468 C C . GLU B 1 143 ? -20.131 8.514 -38.454 1.00 51.59 143 GLU B C 1
ATOM 5469 O O . GLU B 1 143 ? -21.249 8.638 -38.983 1.00 50.35 143 GLU B O 1
ATOM 5475 N N . THR B 1 144 ? -19.496 7.325 -38.307 1.00 53.05 144 THR B N 1
ATOM 5476 C CA . THR B 1 144 ? -20.009 6.012 -38.735 1.00 55.38 144 THR B CA 1
ATOM 5477 C C . THR B 1 144 ? -21.263 5.652 -37.937 1.00 56.37 144 THR B C 1
ATOM 5478 O O . THR B 1 144 ? -22.211 5.129 -38.501 1.00 55.97 144 THR B O 1
ATOM 5482 N N . PHE B 1 145 ? -21.274 5.967 -36.645 1.00 55.35 145 PHE B N 1
ATOM 5483 C CA . PHE B 1 145 ? -22.411 5.733 -35.782 1.00 53.48 145 PHE B CA 1
ATOM 5484 C C . PHE B 1 145 ? -23.631 6.523 -36.239 1.00 52.72 145 PHE B C 1
ATOM 5485 O O . PHE B 1 145 ? -24.738 6.040 -36.063 1.00 51.74 145 PHE B O 1
ATOM 5493 N N . LYS B 1 146 ? -23.449 7.712 -36.817 1.00 51.84 146 LYS B N 1
ATOM 5494 C CA . LYS B 1 146 ? -24.571 8.488 -37.329 1.00 53.78 146 LYS B CA 1
ATOM 5495 C C . LYS B 1 146 ? -25.317 7.778 -38.465 1.00 54.43 146 LYS B C 1
ATOM 5496 O O . LYS B 1 146 ? -26.519 7.992 -38.598 1.00 57.14 146 LYS B O 1
ATOM 5502 N N . LEU B 1 147 ? -24.619 6.904 -39.242 1.00 54.59 147 LEU B N 1
ATOM 5503 C CA . LEU B 1 147 ? -25.158 6.074 -40.331 1.00 55.58 147 LEU B CA 1
ATOM 5504 C C . LEU B 1 147 ? -26.018 4.912 -39.807 1.00 56.88 147 LEU B C 1
ATOM 5505 O O . LEU B 1 147 ? -26.812 4.362 -40.566 1.00 59.99 147 LEU B O 1
ATOM 5510 N N . SER B 1 148 ? -25.840 4.504 -38.531 1.00 57.10 148 SER B N 1
ATOM 5511 C CA . SER B 1 148 ? -26.632 3.436 -37.903 1.00 55.77 148 SER B CA 1
ATOM 5512 C C . SER B 1 148 ? -28.096 3.857 -37.700 1.00 53.66 148 SER B C 1
ATOM 5513 O O . SER B 1 148 ? -28.943 2.996 -37.510 1.00 54.33 148 SER B O 1
ATOM 5516 N N . TYR B 1 149 ? -28.383 5.168 -37.684 1.00 51.44 149 TYR B N 1
ATOM 5517 C CA . TYR B 1 149 ? -29.720 5.678 -37.478 1.00 50.50 149 TYR B CA 1
ATOM 5518 C C . TYR B 1 149 ? -30.581 5.603 -38.738 1.00 49.53 149 TYR B C 1
ATOM 5519 O O . TYR B 1 149 ? -30.097 5.835 -39.857 1.00 46.83 149 TYR B O 1
ATOM 5528 N N . GLY B 1 150 ? -31.860 5.337 -38.539 1.00 47.84 150 GLY B N 1
ATOM 5529 C CA . GLY B 1 150 ? -32.793 5.261 -39.643 1.00 47.42 150 GLY B CA 1
ATOM 5530 C C . GLY B 1 150 ? -33.143 6.616 -40.232 1.00 48.79 150 GLY B C 1
ATOM 5531 O O . GLY B 1 150 ? -33.060 7.642 -39.549 1.00 51.40 150 GLY B O 1
ATOM 5532 N N . ILE B 1 151 ? -33.518 6.625 -41.518 1.00 48.60 151 ILE B N 1
ATOM 5533 C CA . ILE B 1 151 ? -33.967 7.797 -42.272 1.00 47.39 151 ILE B CA 1
ATOM 5534 C C . ILE B 1 151 ? -35.372 8.179 -41.792 1.00 48.58 151 ILE B C 1
ATOM 5535 O O . ILE B 1 151 ? -36.206 7.288 -41.571 1.00 49.75 151 ILE B O 1
ATOM 5540 N N . ALA B 1 152 ? -35.630 9.498 -41.644 1.00 49.67 152 ALA B N 1
ATOM 5541 C CA . ALA B 1 152 ? -36.931 10.052 -41.270 1.00 50.55 152 ALA B CA 1
ATOM 5542 C C . ALA B 1 152 ? -37.565 10.649 -42.537 1.00 52.15 152 ALA B C 1
ATOM 5543 O O . ALA B 1 152 ? -36.932 11.472 -43.181 1.00 53.25 152 ALA B O 1
ATOM 5545 N N . THR B 1 153 ? -38.785 10.260 -42.889 1.00 54.06 153 THR B N 1
ATOM 5546 C CA . THR B 1 153 ? -39.435 10.787 -44.083 1.00 56.01 153 THR B CA 1
ATOM 5547 C C . THR B 1 153 ? -40.705 11.522 -43.698 1.00 58.73 153 THR B C 1
ATOM 5548 O O . THR B 1 153 ? -41.434 11.057 -42.825 1.00 55.44 153 THR B O 1
ATOM 5552 N N . VAL B 1 154 ? -40.953 12.692 -44.327 1.00 62.86 154 VAL B N 1
ATOM 5553 C CA . VAL B 1 154 ? -42.163 13.485 -44.114 1.00 66.57 154 VAL B CA 1
ATOM 5554 C C . VAL B 1 154 ? -43.351 12.658 -44.639 1.00 70.13 154 VAL B C 1
ATOM 5555 O O . VAL B 1 154 ? -43.446 12.397 -45.839 1.00 69.92 154 VAL B O 1
ATOM 5559 N N . ARG B 1 155 ? -44.194 12.172 -43.728 1.00 75.42 155 ARG B N 1
ATOM 5560 C CA . ARG B 1 155 ? -45.374 11.375 -44.065 1.00 79.17 155 ARG B CA 1
ATOM 5561 C C . ARG B 1 155 ? -46.571 12.301 -44.346 1.00 83.81 155 ARG B C 1
ATOM 5562 O O . ARG B 1 155 ? -47.346 12.060 -45.273 1.00 86.22 155 ARG B O 1
ATOM 5570 N N . GLU B 1 156 ? -46.705 13.371 -43.560 1.00 88.62 156 GLU B N 1
ATOM 5571 C CA . GLU B 1 156 ? -47.825 14.278 -43.679 1.00 90.01 156 GLU B CA 1
ATOM 5572 C C . GLU B 1 156 ? -47.394 15.613 -43.136 1.00 89.81 156 GLU B C 1
ATOM 5573 O O . GLU B 1 156 ? -47.021 15.674 -41.974 1.00 89.11 156 GLU B O 1
ATOM 5579 N N . VAL B 1 157 ? -47.418 16.674 -43.946 1.00 92.31 157 VAL B N 1
ATOM 5580 C CA . VAL B 1 157 ? -47.028 18.003 -43.454 1.00 94.12 157 VAL B CA 1
ATOM 5581 C C . VAL B 1 157 ? -48.198 18.583 -42.662 1.00 96.99 157 VAL B C 1
ATOM 5582 O O . VAL B 1 157 ? -48.993 19.340 -43.216 1.00 98.47 157 VAL B O 1
ATOM 5586 N N . LEU B 1 158 ? -48.321 18.187 -41.380 1.00 98.17 158 LEU B N 1
ATOM 5587 C CA . LEU B 1 158 ? -49.401 18.561 -40.457 1.00 96.73 158 LEU B CA 1
ATOM 5588 C C . LEU B 1 158 ? -49.800 20.044 -40.548 1.00 99.10 158 LEU B C 1
ATOM 5589 O O . LEU B 1 158 ? -50.971 20.380 -40.781 1.00 98.81 158 LEU B O 1
ATOM 5594 N N . SER B 1 159 ? -48.809 20.914 -40.436 1.00 100.32 159 SER B N 1
ATOM 5595 C CA . SER B 1 159 ? -48.965 22.356 -40.542 1.00 99.27 159 SER B CA 1
ATOM 5596 C C . SER B 1 159 ? -47.554 22.946 -40.783 1.00 99.23 159 SER B C 1
ATOM 5597 O O . SER B 1 159 ? -46.614 22.199 -41.097 1.00 98.54 159 SER B O 1
ATOM 5600 N N . ASP B 1 160 ? -47.410 24.275 -40.692 1.00 100.55 160 ASP B N 1
ATOM 5601 C CA . ASP B 1 160 ? -46.099 24.891 -40.788 1.00 97.44 160 ASP B CA 1
ATOM 5602 C C . ASP B 1 160 ? -45.414 24.679 -39.412 1.00 96.67 160 ASP B C 1
ATOM 5603 O O . ASP B 1 160 ? -46.103 24.587 -38.383 1.00 95.60 160 ASP B O 1
ATOM 5608 N N . ARG B 1 161 ? -44.075 24.514 -39.403 1.00 91.34 161 ARG B N 1
ATOM 5609 C CA . ARG B 1 161 ? -43.278 24.260 -38.191 1.00 89.25 161 ARG B CA 1
ATOM 5610 C C . ARG B 1 161 ? -43.536 22.870 -37.556 1.00 86.19 161 ARG B C 1
ATOM 5611 O O . ARG B 1 161 ? -42.810 22.482 -36.648 1.00 84.31 161 ARG B O 1
ATOM 5613 N N . GLU B 1 162 ? -44.551 22.123 -38.026 1.00 86.81 162 GLU B N 1
ATOM 5614 C CA . GLU B 1 162 ? -44.862 20.794 -37.496 1.00 87.09 162 GLU B CA 1
ATOM 5615 C C . GLU B 1 162 ? -45.047 19.714 -38.588 1.00 85.81 162 GLU B C 1
ATOM 5616 O O . GLU B 1 162 ? -45.650 19.977 -39.632 1.00 83.09 162 GLU B O 1
ATOM 5622 N N . LEU B 1 163 ? -44.524 18.491 -38.327 1.00 81.16 163 LEU B N 1
ATOM 5623 C CA . LEU B 1 163 ? -44.530 17.348 -39.255 1.00 79.62 163 LEU B CA 1
ATOM 5624 C C . LEU B 1 163 ? -44.958 16.008 -38.645 1.00 77.98 163 LEU B C 1
ATOM 5625 O O . LEU B 1 163 ? -44.802 15.783 -37.459 1.00 77.98 163 LEU B O 1
ATOM 5630 N N . HIS B 1 164 ? -45.388 15.077 -39.490 1.00 75.44 164 HIS B N 1
ATOM 5631 C CA . HIS B 1 164 ? -45.664 13.707 -39.087 1.00 75.22 164 HIS B CA 1
ATOM 5632 C C . HIS B 1 164 ? -44.557 12.922 -39.764 1.00 71.47 164 HIS B C 1
ATOM 5633 O O . HIS B 1 164 ? -44.518 12.906 -40.994 1.00 73.11 164 HIS B O 1
ATOM 5640 N N . LEU B 1 165 ? -43.632 12.320 -38.996 1.00 65.14 165 LEU B N 1
ATOM 5641 C CA . LEU B 1 165 ? -42.542 11.572 -39.615 1.00 61.78 165 LEU B CA 1
ATOM 5642 C C . LEU B 1 165 ? -42.766 10.056 -39.662 1.00 60.07 165 LEU B C 1
ATOM 5643 O O . LEU B 1 165 ? -43.421 9.479 -38.792 1.00 61.81 165 LEU B O 1
ATOM 5648 N N . SER B 1 166 ? -42.192 9.421 -40.687 1.00 60.46 166 SER B N 1
ATOM 5649 C CA . SER B 1 166 ? -42.213 7.980 -40.939 1.00 61.25 166 SER B CA 1
ATOM 5650 C C . SER B 1 166 ? -40.747 7.498 -40.835 1.00 59.61 166 SER B C 1
ATOM 5651 O O . SER B 1 166 ? -39.882 8.023 -41.527 1.00 57.77 166 SER B O 1
ATOM 5654 N N . TRP B 1 167 ? -40.458 6.558 -39.931 1.00 58.13 167 TRP B N 1
ATOM 5655 C CA . TRP B 1 167 ? -39.077 6.119 -39.688 1.00 56.50 167 TRP B CA 1
ATOM 5656 C C . TRP B 1 167 ? -38.698 4.828 -40.362 1.00 55.09 167 TRP B C 1
ATOM 5657 O O . TRP B 1 167 ? -39.550 3.969 -40.585 1.00 56.80 167 TRP B O 1
ATOM 5668 N N . GLU B 1 168 ? -37.405 4.686 -40.679 1.00 52.17 168 GLU B N 1
ATOM 5669 C CA . GLU B 1 168 ? -36.869 3.503 -41.326 1.00 52.85 168 GLU B CA 1
ATOM 5670 C C . GLU B 1 168 ? -36.919 2.324 -40.356 1.00 53.26 168 GLU B C 1
ATOM 5671 O O . GLU B 1 168 ? -36.447 2.441 -39.231 1.00 56.95 168 GLU B O 1
ATOM 5677 N N . VAL B 1 169 ? -37.542 1.213 -40.772 1.00 56.97 169 VAL B N 1
ATOM 5678 C CA . VAL B 1 169 ? -37.663 0.014 -39.945 1.00 60.50 169 VAL B CA 1
ATOM 5679 C C . VAL B 1 169 ? -36.302 -0.709 -39.854 1.00 61.96 169 VAL B C 1
ATOM 5680 O O . VAL B 1 169 ? -35.497 -0.658 -40.787 1.00 58.57 169 VAL B O 1
ATOM 5684 N N . GLY B 1 170 ? -36.046 -1.350 -38.721 1.00 66.34 170 GLY B N 1
ATOM 5685 C CA . GLY B 1 170 ? -34.805 -2.096 -38.526 1.00 66.94 170 GLY B CA 1
ATOM 5686 C C . GLY B 1 170 ? -33.610 -1.276 -38.077 1.00 67.70 170 GLY B C 1
ATOM 5687 O O . GLY B 1 170 ? -32.556 -1.831 -37.745 1.00 69.36 170 GLY B O 1
ATOM 5688 N N . LYS B 1 171 ? -33.745 0.056 -38.077 1.00 64.70 171 LYS B N 1
ATOM 5689 C CA . LYS B 1 171 ? -32.670 0.935 -37.644 1.00 62.37 171 LYS B CA 1
ATOM 5690 C C . LYS B 1 171 ? -33.201 1.825 -36.519 1.00 61.85 171 LYS B C 1
ATOM 5691 O O . LYS B 1 171 ? -34.351 2.277 -36.575 1.00 59.84 171 LYS B O 1
ATOM 5697 N N . PRO B 1 172 ? -32.402 2.041 -35.453 1.00 62.37 172 PRO B N 1
ATOM 5698 C CA . PRO B 1 172 ? -32.871 2.898 -34.350 1.00 62.21 172 PRO B CA 1
ATOM 5699 C C . PRO B 1 172 ? -33.109 4.353 -34.767 1.00 60.84 172 PRO B C 1
ATOM 5700 O O . PRO B 1 172 ? -32.629 4.800 -35.806 1.00 55.78 172 PRO B O 1
ATOM 5704 N N . ARG B 1 173 ? -33.867 5.090 -33.955 1.00 62.90 173 ARG B N 1
ATOM 5705 C CA . ARG B 1 173 ? -34.155 6.485 -34.235 1.00 63.91 173 ARG B CA 1
ATOM 5706 C C . ARG B 1 173 ? -33.271 7.366 -33.355 1.00 65.60 173 ARG B C 1
ATOM 5707 O O . ARG B 1 173 ? -33.177 7.162 -32.141 1.00 65.72 173 ARG B O 1
ATOM 5715 N N . PRO B 1 174 ? -32.641 8.382 -33.946 1.00 65.18 174 PRO B N 1
ATOM 5716 C CA . PRO B 1 174 ? -31.789 9.280 -33.145 1.00 66.11 174 PRO B CA 1
ATOM 5717 C C . PRO B 1 174 ? -32.573 10.160 -32.179 1.00 67.39 174 PRO B C 1
ATOM 5718 O O . PRO B 1 174 ? -33.716 10.525 -32.465 1.00 71.98 174 PRO B O 1
ATOM 5722 N N . PRO B 1 175 ? -31.966 10.527 -31.032 1.00 68.11 175 PRO B N 1
ATOM 5723 C CA . PRO B 1 175 ? -32.655 11.419 -30.081 1.00 67.69 175 PRO B CA 1
ATOM 5724 C C . PRO B 1 175 ? -33.086 12.722 -30.748 1.00 65.98 175 PRO B C 1
ATOM 5725 O O . PRO B 1 175 ? -32.364 13.235 -31.605 1.00 63.25 175 PRO B O 1
ATOM 5729 N N . LEU B 1 176 ? -34.270 13.218 -30.405 1.00 66.83 176 LEU B N 1
ATOM 5730 C CA . LEU B 1 176 ? -34.774 14.433 -31.023 1.00 69.51 176 LEU B CA 1
ATOM 5731 C C . LEU B 1 176 ? -34.530 15.702 -30.182 1.00 72.26 176 LEU B C 1
ATOM 5732 O O . LEU B 1 176 ? -35.458 16.263 -29.594 1.00 72.18 176 LEU B O 1
ATOM 5737 N N . ASN B 1 177 ? -33.261 16.171 -30.185 1.00 78.80 177 ASN B N 1
ATOM 5738 C CA . ASN B 1 177 ? -32.790 17.379 -29.492 1.00 81.89 177 ASN B CA 1
ATOM 5739 C C . ASN B 1 177 ? -31.864 18.248 -30.378 1.00 86.75 177 ASN B C 1
ATOM 5740 O O . ASN B 1 177 ? -31.520 17.834 -31.490 1.00 88.10 177 ASN B O 1
ATOM 5745 N N . ARG B 1 178 ? -31.468 19.449 -29.889 1.00 88.09 178 ARG B N 1
ATOM 5746 C CA . ARG B 1 178 ? -30.641 20.405 -30.637 1.00 85.40 178 ARG B CA 1
ATOM 5747 C C . ARG B 1 178 ? -29.284 19.847 -31.079 1.00 86.79 178 ARG B C 1
ATOM 5748 O O . ARG B 1 178 ? -28.731 20.305 -32.086 1.00 88.82 178 ARG B O 1
ATOM 5750 N N . ASN B 1 179 ? -28.763 18.845 -30.344 1.00 85.64 179 ASN B N 1
ATOM 5751 C CA . ASN B 1 179 ? -27.480 18.219 -30.680 1.00 85.79 179 ASN B CA 1
ATOM 5752 C C . ASN B 1 179 ? -27.531 17.465 -31.986 1.00 86.12 179 ASN B C 1
ATOM 5753 O O . ASN B 1 179 ? -26.534 17.410 -32.703 1.00 88.70 179 ASN B O 1
ATOM 5758 N N . TYR B 1 180 ? -28.672 16.867 -32.288 1.00 81.18 180 TYR B N 1
ATOM 5759 C CA . TYR B 1 180 ? -28.824 16.087 -33.502 1.00 77.15 180 TYR B CA 1
ATOM 5760 C C . TYR B 1 180 ? -29.309 16.950 -34.677 1.00 76.35 180 TYR B C 1
ATOM 5761 O O . TYR B 1 180 ? -30.493 17.272 -34.761 1.00 73.47 180 TYR B O 1
ATOM 5770 N N . VAL B 1 181 ? -28.372 17.366 -35.562 1.00 75.90 181 VAL B N 1
ATOM 5771 C CA . VAL B 1 181 ? -28.688 18.176 -36.748 1.00 76.10 181 VAL B CA 1
ATOM 5772 C C . VAL B 1 181 ? -28.780 17.286 -38.004 1.00 74.66 181 VAL B C 1
ATOM 5773 O O . VAL B 1 181 ? -27.845 16.550 -38.325 1.00 73.75 181 VAL B O 1
ATOM 5777 N N . PHE B 1 182 ? -29.928 17.345 -38.679 1.00 71.99 182 PHE B N 1
ATOM 5778 C CA . PHE B 1 182 ? -30.287 16.577 -39.879 1.00 67.31 182 PHE B CA 1
ATOM 5779 C C . PHE B 1 182 ? -30.095 17.389 -41.141 1.00 67.29 182 PHE B C 1
ATOM 5780 O O . PHE B 1 182 ? -29.911 18.592 -41.075 1.00 65.73 182 PHE B O 1
ATOM 5788 N N . THR B 1 183 ? -30.188 16.746 -42.297 1.00 67.37 183 THR B N 1
ATOM 5789 C CA . THR B 1 183 ? -30.154 17.432 -43.575 1.00 66.33 183 THR B CA 1
ATOM 5790 C C . THR B 1 183 ? -31.342 16.954 -44.345 1.00 64.12 183 THR B C 1
ATOM 5791 O O . THR B 1 183 ? -31.580 15.754 -44.430 1.00 64.32 183 THR B O 1
ATOM 5795 N N . GLY B 1 184 ? -32.122 17.887 -44.840 1.00 64.56 184 GLY B N 1
ATOM 5796 C CA . GLY B 1 184 ? -33.282 17.561 -45.645 1.00 62.59 184 GLY B CA 1
ATOM 5797 C C . GLY B 1 184 ? -32.864 17.276 -47.069 1.00 64.76 184 GLY B C 1
ATOM 5798 O O . GLY B 1 184 ? -31.856 17.797 -47.542 1.00 64.91 184 GLY B O 1
ATOM 5799 N N . TYR B 1 185 ? -33.631 16.450 -47.759 1.00 65.11 185 TYR B N 1
ATOM 5800 C CA . TYR B 1 185 ? -33.384 16.081 -49.148 1.00 65.55 185 TYR B CA 1
ATOM 5801 C C . TYR B 1 185 ? -34.717 15.933 -49.894 1.00 67.01 185 TYR B C 1
ATOM 5802 O O . TYR B 1 185 ? -35.632 15.328 -49.346 1.00 66.71 185 TYR B O 1
ATOM 5811 N N . ARG B 1 186 ? -34.825 16.426 -51.152 1.00 73.87 186 ARG B N 1
ATOM 5812 C CA . ARG B 1 186 ? -36.052 16.247 -51.965 1.00 81.19 186 ARG B CA 1
ATOM 5813 C C . ARG B 1 186 ? -35.777 15.222 -53.090 1.00 83.92 186 ARG B C 1
ATOM 5814 O O . ARG B 1 186 ? -34.740 15.314 -53.748 1.00 84.45 186 ARG B O 1
ATOM 5816 N N . VAL B 1 187 ? -36.657 14.213 -53.258 1.00 89.32 187 VAL B N 1
ATOM 5817 C CA . VAL B 1 187 ? -36.451 13.136 -54.238 1.00 92.75 187 VAL B CA 1
ATOM 5818 C C . VAL B 1 187 ? -36.508 13.646 -55.668 1.00 93.90 187 VAL B C 1
ATOM 5819 O O . VAL B 1 187 ? -37.597 13.947 -56.142 1.00 100.52 187 VAL B O 1
ATOM 5823 N N . THR B 1 188 ? -35.362 13.731 -56.373 1.00 98.45 188 THR B N 1
ATOM 5824 C CA . THR B 1 188 ? -35.362 14.219 -57.763 1.00 99.43 188 THR B CA 1
ATOM 5825 C C . THR B 1 188 ? -35.643 13.063 -58.780 1.00 102.35 188 THR B C 1
ATOM 5826 O O . THR B 1 188 ? -35.804 11.904 -58.385 1.00 98.97 188 THR B O 1
ATOM 5830 N N . LYS B 1 189 ? -35.726 13.397 -60.089 1.00 103.46 189 LYS B N 1
ATOM 5831 C CA . LYS B 1 189 ? -35.983 12.462 -61.174 1.00 103.67 189 LYS B CA 1
ATOM 5832 C C . LYS B 1 189 ? -35.107 11.214 -61.095 1.00 104.76 189 LYS B C 1
ATOM 5833 O O . LYS B 1 189 ? -35.617 10.102 -61.214 1.00 105.33 189 LYS B O 1
ATOM 5835 N N . ASN B 1 190 ? -33.805 11.395 -60.824 1.00 106.02 190 ASN B N 1
ATOM 5836 C CA . ASN B 1 190 ? -32.866 10.274 -60.752 1.00 103.00 190 ASN B CA 1
ATOM 5837 C C . ASN B 1 190 ? -31.929 10.306 -59.523 1.00 100.49 190 ASN B C 1
ATOM 5838 O O . ASN B 1 190 ? -31.127 9.382 -59.357 1.00 98.45 190 ASN B O 1
ATOM 5843 N N . SER B 1 191 ? -32.016 11.350 -58.675 1.00 95.42 191 SER B N 1
ATOM 5844 C CA . SER B 1 191 ? -31.163 11.443 -57.488 1.00 90.22 191 SER B CA 1
ATOM 5845 C C . SER B 1 191 ? -31.895 12.169 -56.309 1.00 86.60 191 SER B C 1
ATOM 5846 O O . SER B 1 191 ? -33.093 11.948 -56.124 1.00 83.87 191 SER B O 1
ATOM 5849 N N . LYS B 1 192 ? -31.197 13.009 -55.518 1.00 84.93 192 LYS B N 1
ATOM 5850 C CA . LYS B 1 192 ? -31.751 13.755 -54.382 1.00 88.19 192 LYS B CA 1
ATOM 5851 C C . LYS B 1 192 ? -31.017 15.107 -54.224 1.00 88.54 192 LYS B C 1
ATOM 5852 O O . LYS B 1 192 ? -29.811 15.184 -54.481 1.00 83.60 192 LYS B O 1
ATOM 5858 N N . VAL B 1 193 ? -31.742 16.179 -53.848 1.00 91.47 193 VAL B N 1
ATOM 5859 C CA . VAL B 1 193 ? -31.100 17.494 -53.691 1.00 91.93 193 VAL B CA 1
ATOM 5860 C C . VAL B 1 193 ? -31.201 18.023 -52.228 1.00 90.31 193 VAL B C 1
ATOM 5861 O O . VAL B 1 193 ? -32.283 17.975 -51.633 1.00 86.80 193 VAL B O 1
ATOM 5865 N N . GLN B 1 194 ? -30.043 18.475 -51.647 1.00 89.83 194 GLN B N 1
ATOM 5866 C CA . GLN B 1 194 ? -29.934 19.027 -50.284 1.00 86.31 194 GLN B CA 1
ATOM 5867 C C . GLN B 1 194 ? -30.900 20.198 -50.144 1.00 86.63 194 GLN B C 1
ATOM 5868 O O . GLN B 1 194 ? -30.825 21.142 -50.924 1.00 85.10 194 GLN B O 1
ATOM 5874 N N . ILE B 1 195 ? -31.830 20.117 -49.189 1.00 85.41 195 ILE B N 1
ATOM 5875 C CA . ILE B 1 195 ? -32.845 21.146 -48.978 1.00 82.25 195 ILE B CA 1
ATOM 5876 C C . ILE B 1 195 ? -32.596 21.951 -47.648 1.00 81.62 195 ILE B C 1
ATOM 5877 O O . ILE B 1 195 ? -33.467 22.693 -47.204 1.00 81.51 195 ILE B O 1
ATOM 5882 N N . GLY B 1 196 ? -31.381 21.867 -47.095 1.00 79.71 196 GLY B N 1
ATOM 5883 C CA . GLY B 1 196 ? -30.995 22.604 -45.896 1.00 81.65 196 GLY B CA 1
ATOM 5884 C C . GLY B 1 196 ? -30.784 21.752 -44.661 1.00 81.11 196 GLY B C 1
ATOM 5885 O O . GLY B 1 196 ? -31.045 20.551 -44.700 1.00 81.18 196 GLY B O 1
ATOM 5886 N N . GLU B 1 197 ? -30.295 22.357 -43.553 1.00 80.10 197 GLU B N 1
ATOM 5887 C CA . GLU B 1 197 ? -30.098 21.629 -42.289 1.00 80.64 197 GLU B CA 1
ATOM 5888 C C . GLU B 1 197 ? -31.318 21.799 -41.369 1.00 80.58 197 GLU B C 1
ATOM 5889 O O . GLU B 1 197 ? -32.007 22.807 -41.455 1.00 79.52 197 GLU B O 1
ATOM 5895 N N . TYR B 1 198 ? -31.619 20.790 -40.537 1.00 77.58 198 TYR B N 1
ATOM 5896 C CA . TYR B 1 198 ? -32.816 20.782 -39.705 1.00 77.81 198 TYR B CA 1
ATOM 5897 C C . TYR B 1 198 ? -32.607 20.202 -38.313 1.00 77.26 198 TYR B C 1
ATOM 5898 O O . TYR B 1 198 ? -31.814 19.292 -38.136 1.00 78.94 198 TYR B O 1
ATOM 5907 N N . THR B 1 199 ? -33.357 20.695 -37.327 1.00 76.54 199 THR B N 1
ATOM 5908 C CA . THR B 1 199 ? -33.373 20.095 -35.991 1.00 75.49 199 THR B CA 1
ATOM 5909 C C . THR B 1 199 ? -34.830 19.741 -35.632 1.00 73.72 199 THR B C 1
ATOM 5910 O O . THR B 1 199 ? -35.767 20.329 -36.182 1.00 70.12 199 THR B O 1
ATOM 5914 N N . PHE B 1 200 ? -35.021 18.739 -34.764 1.00 72.31 200 PHE B N 1
ATOM 5915 C CA . PHE B 1 200 ? -36.371 18.305 -34.414 1.00 73.18 200 PHE B CA 1
ATOM 5916 C C . PHE B 1 200 ? -36.619 18.201 -32.915 1.00 71.64 200 PHE B C 1
ATOM 5917 O O . PHE B 1 200 ? -35.683 18.053 -32.136 1.00 68.76 200 PHE B O 1
ATOM 5925 N N . GLU B 1 201 ? -37.892 18.263 -32.519 1.00 74.93 201 GLU B N 1
ATOM 5926 C CA . GLU B 1 201 ? -38.338 18.143 -31.131 1.00 78.09 201 GLU B CA 1
ATOM 5927 C C . GLU B 1 201 ? -39.788 17.552 -31.113 1.00 76.72 201 GLU B C 1
ATOM 5928 O O . GLU B 1 201 ? -40.563 17.838 -32.020 1.00 74.35 201 GLU B O 1
ATOM 5934 N N . LYS B 1 202 ? -40.144 16.717 -30.110 1.00 77.14 202 LYS B N 1
ATOM 5935 C CA . LYS B 1 202 ? -41.477 16.088 -29.997 1.00 76.69 202 LYS B CA 1
ATOM 5936 C C . LYS B 1 202 ? -42.606 17.142 -29.990 1.00 73.88 202 LYS B C 1
ATOM 5937 O O . LYS B 1 202 ? -42.392 18.252 -29.517 1.00 72.62 202 LYS B O 1
ATOM 5943 N N . GLY B 1 203 ? -43.777 16.803 -30.516 1.00 72.98 203 GLY B N 1
ATOM 5944 C CA . GLY B 1 203 ? -44.908 17.730 -30.550 1.00 75.34 203 GLY B CA 1
ATOM 5945 C C . GLY B 1 203 ? -46.072 17.340 -29.651 1.00 75.87 203 GLY B C 1
ATOM 5946 O O . GLY B 1 203 ? -47.234 17.671 -29.924 1.00 75.32 203 GLY B O 1
ATOM 5947 N N . ALA B 1 208 ? -45.770 12.885 -34.513 1.00 77.50 208 ALA B N 1
ATOM 5948 C CA . ALA B 1 208 ? -45.875 14.338 -34.635 1.00 78.48 208 ALA B CA 1
ATOM 5949 C C . ALA B 1 208 ? -44.659 15.058 -34.029 1.00 78.67 208 ALA B C 1
ATOM 5950 O O . ALA B 1 208 ? -44.405 14.959 -32.826 1.00 80.64 208 ALA B O 1
ATOM 5952 N N . VAL B 1 209 ? -43.899 15.771 -34.870 1.00 77.79 209 VAL B N 1
ATOM 5953 C CA . VAL B 1 209 ? -42.687 16.496 -34.486 1.00 75.79 209 VAL B CA 1
ATOM 5954 C C . VAL B 1 209 ? -42.770 17.984 -34.838 1.00 77.33 209 VAL B C 1
ATOM 5955 O O . VAL B 1 209 ? -43.579 18.372 -35.670 1.00 77.57 209 VAL B O 1
ATOM 5959 N N . VAL B 1 210 ? -41.907 18.804 -34.211 1.00 79.32 210 VAL B N 1
ATOM 5960 C CA . VAL B 1 210 ? -41.757 20.245 -34.402 1.00 82.54 210 VAL B CA 1
ATOM 5961 C C . VAL B 1 210 ? -40.370 20.499 -35.014 1.00 84.24 210 VAL B C 1
ATOM 5962 O O . VAL B 1 210 ? -39.356 20.169 -34.386 1.00 86.49 210 VAL B O 1
ATOM 5966 N N . TYR B 1 211 ? -40.319 21.057 -36.238 1.00 83.84 211 TYR B N 1
ATOM 5967 C CA . TYR B 1 211 ? -39.037 21.276 -36.897 1.00 85.31 211 TYR B CA 1
ATOM 5968 C C . TYR B 1 211 ? -38.505 22.682 -36.775 1.00 86.21 211 TYR B C 1
ATOM 5969 O O . TYR B 1 211 ? -39.273 23.637 -36.756 1.00 88.97 211 TYR B O 1
ATOM 5978 N N . ARG B 1 212 ? -37.179 22.805 -36.719 1.00 88.06 212 ARG B N 1
ATOM 5979 C CA . ARG B 1 212 ? -36.474 24.082 -36.660 1.00 89.42 212 ARG B CA 1
ATOM 5980 C C . ARG B 1 212 ? -35.387 24.011 -37.734 1.00 90.35 212 ARG B C 1
ATOM 5981 O O . ARG B 1 212 ? -34.331 23.411 -37.515 1.00 90.41 212 ARG B O 1
ATOM 5983 N N . GLY B 1 213 ? -35.675 24.566 -38.903 1.00 92.37 213 GLY B N 1
ATOM 5984 C CA . GLY B 1 213 ? -34.753 24.482 -40.024 1.00 95.97 213 GLY B CA 1
ATOM 5985 C C . GLY B 1 213 ? -33.873 25.677 -40.294 1.00 101.13 213 GLY B C 1
ATOM 5986 O O . GLY B 1 213 ? -34.298 26.823 -40.128 1.00 100.04 213 GLY B O 1
ATOM 5987 N N . THR B 1 214 ? -32.646 25.391 -40.788 1.00 103.29 214 THR B N 1
ATOM 5988 C CA . THR B 1 214 ? -31.611 26.349 -41.206 1.00 103.66 214 THR B CA 1
ATOM 5989 C C . THR B 1 214 ? -31.981 27.114 -42.486 1.00 105.17 214 THR B C 1
ATOM 5990 O O . THR B 1 214 ? -31.118 27.792 -43.043 1.00 107.42 214 THR B O 1
ATOM 5992 N N . THR B 1 215 ? -33.240 26.978 -42.972 1.00 106.22 215 THR B N 1
ATOM 5993 C CA . THR B 1 215 ? -33.789 27.630 -44.161 1.00 106.37 215 THR B CA 1
ATOM 5994 C C . THR B 1 215 ? -35.309 27.457 -44.215 1.00 107.61 215 THR B C 1
ATOM 5995 O O . THR B 1 215 ? -35.857 26.495 -43.667 1.00 100.89 215 THR B O 1
ATOM 5999 N N . THR B 1 216 ? -35.979 28.363 -44.933 1.00 109.58 216 THR B N 1
ATOM 6000 C CA . THR B 1 216 ? -37.424 28.283 -45.109 1.00 110.80 216 THR B CA 1
ATOM 6001 C C . THR B 1 216 ? -37.769 27.574 -46.424 1.00 116.12 216 THR B C 1
ATOM 6002 O O . THR B 1 216 ? -37.396 28.025 -47.507 1.00 118.93 216 THR B O 1
ATOM 6006 N N . TYR B 1 217 ? -38.451 26.440 -46.318 1.00 122.29 217 TYR B N 1
ATOM 6007 C CA . TYR B 1 217 ? -38.865 25.667 -47.478 1.00 123.44 217 TYR B CA 1
ATOM 6008 C C . TYR B 1 217 ? -40.267 25.153 -47.261 1.00 124.33 217 TYR B C 1
ATOM 6009 O O . TYR B 1 217 ? -40.618 24.781 -46.138 1.00 125.28 217 TYR B O 1
ATOM 6018 N N . LYS B 1 218 ? -41.069 25.097 -48.333 1.00 122.62 218 LYS B N 1
ATOM 6019 C CA . LYS B 1 218 ? -42.420 24.559 -48.235 1.00 118.88 218 LYS B CA 1
ATOM 6020 C C . LYS B 1 218 ? -42.262 23.054 -48.406 1.00 117.40 218 LYS B C 1
ATOM 6021 O O . LYS B 1 218 ? -42.665 22.496 -49.429 1.00 121.30 218 LYS B O 1
ATOM 6023 N N . LEU B 1 219 ? -41.616 22.399 -47.412 1.00 110.96 219 LEU B N 1
ATOM 6024 C CA . LEU B 1 219 ? -41.353 20.967 -47.446 1.00 103.61 219 LEU B CA 1
ATOM 6025 C C . LEU B 1 219 ? -42.624 20.173 -47.618 1.00 102.51 219 LEU B C 1
ATOM 6026 O O . LEU B 1 219 ? -43.639 20.437 -46.978 1.00 104.96 219 LEU B O 1
ATOM 6031 N N . ASN B 1 220 ? -42.595 19.310 -48.599 1.00 98.69 220 ASN B N 1
ATOM 6032 C CA . ASN B 1 220 ? -43.727 18.484 -48.945 1.00 96.24 220 ASN B CA 1
ATOM 6033 C C . ASN B 1 220 ? -43.481 17.047 -48.479 1.00 92.20 220 ASN B C 1
ATOM 6034 O O . ASN B 1 220 ? -42.383 16.697 -48.041 1.00 89.63 220 ASN B O 1
ATOM 6039 N N . VAL B 1 221 ? -44.510 16.213 -48.559 1.00 87.19 221 VAL B N 1
ATOM 6040 C CA . VAL B 1 221 ? -44.443 14.801 -48.212 1.00 85.11 221 VAL B CA 1
ATOM 6041 C C . VAL B 1 221 ? -43.353 14.099 -49.068 1.00 85.94 221 VAL B C 1
ATOM 6042 O O . VAL B 1 221 ? -43.124 14.492 -50.214 1.00 89.67 221 VAL B O 1
ATOM 6046 N N . GLY B 1 222 ? -42.628 13.149 -48.480 1.00 82.37 222 GLY B N 1
ATOM 6047 C CA . GLY B 1 222 ? -41.591 12.427 -49.206 1.00 75.59 222 GLY B CA 1
ATOM 6048 C C . GLY B 1 222 ? -40.196 12.968 -49.009 1.00 71.82 222 GLY B C 1
ATOM 6049 O O . GLY B 1 222 ? -39.225 12.298 -49.352 1.00 71.68 222 GLY B O 1
ATOM 6050 N N . ASP B 1 223 ? -40.076 14.196 -48.481 1.00 69.62 223 ASP B N 1
ATOM 6051 C CA . ASP B 1 223 ? -38.769 14.768 -48.180 1.00 66.29 223 ASP B CA 1
ATOM 6052 C C . ASP B 1 223 ? -38.188 13.982 -47.009 1.00 61.24 223 ASP B C 1
ATOM 6053 O O . ASP B 1 223 ? -38.939 13.567 -46.120 1.00 57.91 223 ASP B O 1
ATOM 6058 N N . TYR B 1 224 ? -36.888 13.688 -47.057 1.00 55.38 224 TYR B N 1
ATOM 6059 C CA . TYR B 1 224 ? -36.301 12.872 -46.008 1.00 54.50 224 TYR B CA 1
ATOM 6060 C C . TYR B 1 224 ? -35.118 13.555 -45.302 1.00 53.94 224 TYR B C 1
ATOM 6061 O O . TYR B 1 224 ? -34.523 14.492 -45.820 1.00 53.63 224 TYR B O 1
ATOM 6070 N N . PHE B 1 225 ? -34.802 13.087 -44.095 1.00 53.17 225 PHE B N 1
ATOM 6071 C CA . PHE B 1 225 ? -33.774 13.688 -43.260 1.00 53.76 225 PHE B CA 1
ATOM 6072 C C . PHE B 1 225 ? -32.780 12.672 -42.781 1.00 52.44 225 PHE B C 1
ATOM 6073 O O . PHE B 1 225 ? -33.168 11.609 -42.321 1.00 52.37 225 PHE B O 1
ATOM 6081 N N . VAL B 1 226 ? -31.506 12.994 -42.850 1.00 53.51 226 VAL B N 1
ATOM 6082 C CA . VAL B 1 226 ? -30.421 12.114 -42.405 1.00 55.54 226 VAL B CA 1
ATOM 6083 C C . VAL B 1 226 ? -29.384 12.983 -41.673 1.00 56.26 226 VAL B C 1
ATOM 6084 O O . VAL B 1 226 ? -29.113 14.095 -42.113 1.00 54.69 226 VAL B O 1
ATOM 6088 N N . LEU B 1 227 ? -28.828 12.512 -40.553 1.00 58.39 227 LEU B N 1
ATOM 6089 C CA . LEU B 1 227 ? -27.785 13.245 -39.837 1.00 62.97 227 LEU B CA 1
ATOM 6090 C C . LEU B 1 227 ? -26.539 13.327 -40.743 1.00 67.43 227 LEU B C 1
ATOM 6091 O O . LEU B 1 227 ? -26.031 12.275 -41.147 1.00 67.29 227 LEU B O 1
ATOM 6096 N N . THR B 1 228 ? -26.077 14.549 -41.111 1.00 75.24 228 THR B N 1
ATOM 6097 C CA . THR B 1 228 ? -24.930 14.650 -42.027 1.00 79.34 228 THR B CA 1
ATOM 6098 C C . THR B 1 228 ? -23.643 14.186 -41.387 1.00 78.70 228 THR B C 1
ATOM 6099 O O . THR B 1 228 ? -23.224 14.688 -40.344 1.00 72.68 228 THR B O 1
ATOM 6103 N N . SER B 1 229 ? -23.059 13.176 -42.025 1.00 83.23 229 SER B N 1
ATOM 6104 C CA . SER B 1 229 ? -21.810 12.548 -41.653 1.00 86.22 229 SER B CA 1
ATOM 6105 C C . SER B 1 229 ? -20.734 13.046 -42.618 1.00 88.22 229 SER B C 1
ATOM 6106 O O . SER B 1 229 ? -20.958 13.126 -43.832 1.00 88.24 229 SER B O 1
ATOM 6109 N N . HIS B 1 230 ? -19.582 13.409 -42.074 1.00 88.26 230 HIS B N 1
ATOM 6110 C CA . HIS B 1 230 ? -18.495 13.906 -42.885 1.00 87.00 230 HIS B CA 1
ATOM 6111 C C . HIS B 1 230 ? -17.260 13.056 -42.789 1.00 84.89 230 HIS B C 1
ATOM 6112 O O . HIS B 1 230 ? -17.127 12.228 -41.882 1.00 86.09 230 HIS B O 1
ATOM 6119 N N . THR B 1 231 ? -16.389 13.195 -43.795 1.00 81.48 231 THR B N 1
ATOM 6120 C CA . THR B 1 231 ? -15.144 12.438 -43.849 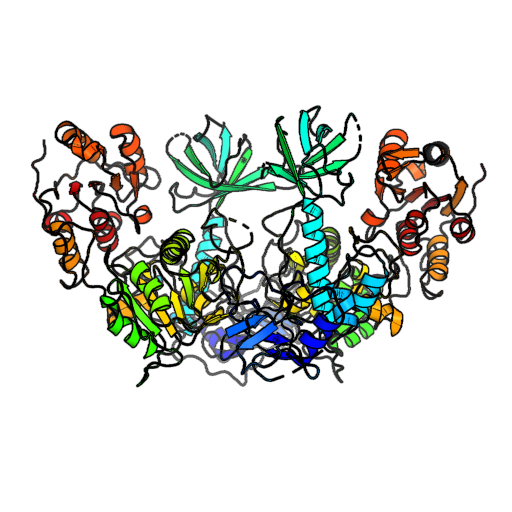1.00 76.09 231 THR B CA 1
ATOM 6121 C C . THR B 1 231 ? -14.146 13.012 -42.854 1.00 68.11 231 THR B C 1
ATOM 6122 O O . THR B 1 231 ? -13.875 14.214 -42.857 1.00 66.73 231 THR B O 1
ATOM 6126 N N . VAL B 1 232 ? -13.612 12.144 -41.998 1.00 61.68 232 VAL B N 1
ATOM 6127 C CA . VAL B 1 232 ? -12.643 12.521 -40.980 1.00 54.97 232 VAL B CA 1
ATOM 6128 C C . VAL B 1 232 ? -11.253 12.450 -41.624 1.00 53.08 232 VAL B C 1
ATOM 6129 O O . VAL B 1 232 ? -10.819 11.379 -42.041 1.00 49.35 232 VAL B O 1
ATOM 6133 N N . MET B 1 233 ? -10.560 13.581 -41.696 1.00 53.25 233 MET B N 1
ATOM 6134 C CA . MET B 1 233 ? -9.218 13.616 -42.246 1.00 53.67 233 MET B CA 1
ATOM 6135 C C . MET B 1 233 ? -8.181 13.178 -41.221 1.00 51.22 233 MET B C 1
ATOM 6136 O O . MET B 1 233 ? -8.403 13.288 -40.027 1.00 50.33 233 MET B O 1
ATOM 6141 N N . PRO B 1 234 ? -7.043 12.640 -41.670 1.00 52.95 234 PRO B N 1
ATOM 6142 C CA . PRO B 1 234 ? -5.992 12.259 -40.719 1.00 51.56 234 PRO B CA 1
ATOM 6143 C C . PRO B 1 234 ? -5.326 13.474 -40.069 1.00 50.10 234 PRO B C 1
ATOM 6144 O O . PRO B 1 234 ? -5.328 14.583 -40.620 1.00 50.01 234 PRO B O 1
ATOM 6148 N N . LEU B 1 235 ? -4.789 13.259 -38.869 1.00 47.86 235 LEU B N 1
ATOM 6149 C CA . LEU B 1 235 ? -4.138 14.290 -38.078 1.00 45.70 235 LEU B CA 1
ATOM 6150 C C . LEU B 1 235 ? -2.625 14.157 -38.217 1.00 46.17 235 LEU B C 1
ATOM 6151 O O . LEU B 1 235 ? -2.122 13.037 -38.357 1.00 48.45 235 LEU B O 1
ATOM 6156 N N . SER B 1 236 ? -1.901 15.277 -38.170 1.00 44.69 236 SER B N 1
ATOM 6157 C CA . SER B 1 236 ? -0.445 15.275 -38.307 1.00 43.38 236 SER B CA 1
ATOM 6158 C C . SER B 1 236 ? 0.231 16.065 -37.182 1.00 43.32 236 SER B C 1
ATOM 6159 O O . SER B 1 236 ? 1.236 15.619 -36.640 1.00 42.97 236 SER B O 1
ATOM 6162 N N . ALA B 1 237 ? -0.341 17.224 -36.806 1.00 41.00 237 ALA B N 1
ATOM 6163 C CA . ALA B 1 237 ? 0.214 18.114 -35.777 1.00 40.74 237 ALA B CA 1
ATOM 6164 C C . ALA B 1 237 ? -0.146 17.678 -34.359 1.00 40.22 237 ALA B C 1
ATOM 6165 O O . ALA B 1 237 ? -1.253 17.157 -34.146 1.00 39.89 237 ALA B O 1
ATOM 6167 N N . PRO B 1 238 ? 0.712 17.981 -33.350 1.00 40.46 238 PRO B N 1
ATOM 6168 C CA . PRO B 1 238 ? 0.319 17.672 -31.963 1.00 38.29 238 PRO B CA 1
ATOM 6169 C C . PRO B 1 238 ? -0.890 18.504 -31.493 1.00 37.24 238 PRO B C 1
ATOM 6170 O O . PRO B 1 238 ? -1.206 19.535 -32.097 1.00 35.56 238 PRO B O 1
ATOM 6174 N N . THR B 1 239 ? -1.553 18.082 -30.403 1.00 36.05 239 THR B N 1
ATOM 6175 C CA . THR B 1 239 ? -2.664 18.850 -29.828 1.00 36.41 239 THR B CA 1
ATOM 6176 C C . THR B 1 239 ? -2.142 20.187 -29.244 1.00 37.37 239 THR B C 1
ATOM 6177 O O . THR B 1 239 ? -2.825 21.220 -29.326 1.00 38.19 239 THR B O 1
ATOM 6181 N N . LEU B 1 240 ? -0.901 20.161 -28.698 1.00 37.36 240 LEU B N 1
ATOM 6182 C CA . LEU B 1 240 ? -0.180 21.324 -28.186 1.00 36.80 240 LEU B CA 1
ATOM 6183 C C . LEU B 1 240 ? 1.224 21.278 -28.743 1.00 37.46 240 LEU B C 1
ATOM 6184 O O . LEU B 1 240 ? 1.875 20.243 -28.607 1.00 38.65 240 LEU B O 1
ATOM 6189 N N . VAL B 1 241 ? 1.718 22.392 -29.335 1.00 37.56 241 VAL B N 1
ATOM 6190 C CA . VAL B 1 241 ? 3.117 22.482 -29.765 1.00 38.45 241 VAL B CA 1
ATOM 6191 C C . VAL B 1 241 ? 4.000 22.435 -28.495 1.00 37.14 241 VAL B C 1
ATOM 6192 O O . VAL B 1 241 ? 3.479 22.616 -27.389 1.00 37.81 241 VAL B O 1
ATOM 6196 N N . PRO B 1 242 ? 5.324 22.168 -28.595 1.00 38.63 242 PRO B N 1
ATOM 6197 C CA . PRO B 1 242 ? 6.155 22.170 -27.369 1.00 37.96 242 PRO B CA 1
ATOM 6198 C C . PRO B 1 242 ? 6.184 23.567 -26.750 1.00 36.90 242 PRO B C 1
ATOM 6199 O O . PRO B 1 242 ? 6.277 24.557 -27.479 1.00 35.61 242 PRO B O 1
ATOM 6203 N N . GLN B 1 243 ? 6.018 23.650 -25.425 1.00 36.55 243 GLN B N 1
ATOM 6204 C CA . GLN B 1 243 ? 6.040 24.919 -24.722 1.00 36.11 243 GLN B CA 1
ATOM 6205 C C . GLN B 1 243 ? 7.438 25.543 -24.742 1.00 35.80 243 GLN B C 1
ATOM 6206 O O . GLN B 1 243 ? 8.434 24.828 -24.648 1.00 37.11 243 GLN B O 1
ATOM 6212 N N . GLU B 1 244 ? 7.511 26.863 -24.879 1.00 37.18 244 GLU B N 1
ATOM 6213 C CA . GLU B 1 244 ? 8.730 27.648 -24.789 1.00 38.40 244 GLU B CA 1
ATOM 6214 C C . GLU B 1 244 ? 8.440 28.849 -23.888 1.00 37.98 244 GLU B C 1
ATOM 6215 O O . GLU B 1 244 ? 7.406 29.524 -24.033 1.00 35.82 244 GLU B O 1
ATOM 6221 N N . HIS B 1 245 ? 9.330 29.113 -22.955 1.00 38.89 245 HIS B N 1
ATOM 6222 C CA . HIS B 1 245 ? 9.224 30.280 -22.098 1.00 40.60 245 HIS B CA 1
ATOM 6223 C C . HIS B 1 245 ? 10.332 31.244 -22.487 1.00 41.04 245 HIS B C 1
ATOM 6224 O O . HIS B 1 245 ? 11.456 30.841 -22.761 1.00 41.37 245 HIS B O 1
ATOM 6231 N N . TYR B 1 246 ? 10.004 32.514 -22.550 1.00 40.98 246 TYR B N 1
ATOM 6232 C CA . TYR B 1 246 ? 10.929 33.558 -22.957 1.00 41.30 246 TYR B CA 1
ATOM 6233 C C . TYR B 1 246 ? 11.222 34.533 -21.815 1.00 43.86 246 TYR B C 1
ATOM 6234 O O . TYR B 1 246 ? 10.471 34.619 -20.837 1.00 44.94 246 TYR B O 1
ATOM 6243 N N . VAL B 1 247 ? 12.371 35.204 -21.922 1.00 46.71 247 VAL B N 1
ATOM 6244 C CA . VAL B 1 247 ? 12.854 36.207 -20.965 1.00 46.85 247 VAL B CA 1
ATOM 6245 C C . VAL B 1 247 ? 12.282 37.616 -21.297 1.00 48.26 247 VAL B C 1
ATOM 6246 O O . VAL B 1 247 ? 12.254 38.487 -20.424 1.00 49.98 247 VAL B O 1
ATOM 6250 N N . ARG B 1 248 ? 11.889 37.837 -22.551 1.00 49.74 248 ARG B N 1
ATOM 6251 C CA . ARG B 1 248 ? 11.324 39.088 -23.043 1.00 50.67 248 ARG B CA 1
ATOM 6252 C C . ARG B 1 248 ? 10.102 38.754 -23.898 1.00 47.60 248 ARG B C 1
ATOM 6253 O O . ARG B 1 248 ? 9.975 37.614 -24.363 1.00 42.52 248 ARG B O 1
ATOM 6261 N N . ILE B 1 249 ? 9.258 39.774 -24.203 1.00 45.45 249 ILE B N 1
ATOM 6262 C CA . ILE B 1 249 ? 8.126 39.623 -25.138 1.00 43.32 249 ILE B CA 1
ATOM 6263 C C . ILE B 1 249 ? 8.755 39.357 -26.508 1.00 43.98 249 ILE B C 1
ATOM 6264 O O . ILE B 1 249 ? 9.695 40.054 -26.899 1.00 43.75 249 ILE B O 1
ATOM 6269 N N . THR B 1 250 ? 8.324 38.282 -27.171 1.00 44.99 250 THR B N 1
ATOM 6270 C CA . THR B 1 250 ? 8.956 37.849 -28.398 1.00 46.98 250 THR B CA 1
ATOM 6271 C C . THR B 1 250 ? 8.079 38.013 -29.621 1.00 46.95 250 THR B C 1
ATOM 6272 O O . THR B 1 250 ? 6.948 37.535 -29.632 1.00 47.19 250 THR B O 1
ATOM 6276 N N . GLY B 1 251 ? 8.592 38.685 -30.644 1.00 46.70 251 GLY B N 1
ATOM 6277 C CA . GLY B 1 251 ? 7.876 38.846 -31.912 1.00 47.97 251 GLY B CA 1
ATOM 6278 C C . GLY B 1 251 ? 6.657 39.747 -31.905 1.00 46.29 251 GLY B C 1
ATOM 6279 O O . GLY B 1 251 ? 5.925 39.839 -32.908 1.00 46.79 251 GLY B O 1
ATOM 6280 N N . LEU B 1 252 ? 6.418 40.403 -30.769 1.00 44.48 252 LEU B N 1
ATOM 6281 C CA . LEU B 1 252 ? 5.289 41.302 -30.608 1.00 42.64 252 LEU B CA 1
ATOM 6282 C C . LEU B 1 252 ? 5.785 42.639 -30.078 1.00 44.88 252 LEU B C 1
ATOM 6283 O O . LEU B 1 252 ? 6.771 42.709 -29.314 1.00 42.89 252 LEU B O 1
ATOM 6288 N N . TYR B 1 253 ? 5.106 43.709 -30.488 1.00 45.28 253 TYR B N 1
ATOM 6289 C CA . TYR B 1 253 ? 5.505 45.044 -30.096 1.00 45.90 253 TYR B CA 1
ATOM 6290 C C . TYR B 1 253 ? 4.342 45.769 -29.383 1.00 46.04 253 TYR B C 1
ATOM 6291 O O . TYR B 1 253 ? 3.342 46.162 -30.005 1.00 43.09 253 TYR B O 1
ATOM 6300 N N . PRO B 1 254 ? 4.454 45.876 -28.047 1.00 46.04 254 PRO B N 1
ATOM 6301 C CA . PRO B 1 254 ? 3.381 46.490 -27.272 1.00 48.24 254 PRO B CA 1
ATOM 6302 C C . PRO B 1 254 ? 3.128 47.967 -27.548 1.00 46.97 254 PRO B C 1
ATOM 6303 O O . PRO B 1 254 ? 4.005 48.713 -27.995 1.00 45.26 254 PRO B O 1
ATOM 6307 N N . THR B 1 255 ? 1.878 48.353 -27.359 1.00 45.62 255 THR B N 1
ATOM 6308 C CA . THR B 1 255 ? 1.441 49.704 -27.609 1.00 47.02 255 THR B CA 1
ATOM 6309 C C . THR B 1 255 ? 1.998 50.642 -26.568 1.00 48.31 255 THR B C 1
ATOM 6310 O O . THR B 1 255 ? 2.315 50.211 -25.445 1.00 47.30 255 THR B O 1
ATOM 6314 N N . LEU B 1 256 ? 2.113 51.936 -26.920 1.00 51.61 256 LEU B N 1
ATOM 6315 C CA . LEU B 1 256 ? 2.579 52.908 -25.932 1.00 54.13 256 LEU B CA 1
ATOM 6316 C C . LEU B 1 256 ? 1.408 53.437 -25.097 1.00 53.68 256 LEU B C 1
ATOM 6317 O O . LEU B 1 256 ? 1.577 53.668 -23.898 1.00 56.92 256 LEU B O 1
ATOM 6322 N N . ASN B 1 257 ? 0.208 53.541 -25.706 1.00 51.27 257 ASN B N 1
ATOM 6323 C CA . ASN B 1 257 ? -0.970 54.042 -25.046 1.00 47.46 257 ASN B CA 1
ATOM 6324 C C . ASN B 1 257 ? -2.047 53.037 -25.151 1.00 44.71 257 ASN B C 1
ATOM 6325 O O . ASN B 1 257 ? -2.380 52.626 -26.258 1.00 45.93 257 ASN B O 1
ATOM 6330 N N . ILE B 1 258 ? -2.644 52.670 -24.035 1.00 39.55 258 ILE B N 1
ATOM 6331 C CA . ILE B 1 258 ? -3.775 51.736 -24.045 1.00 39.75 258 ILE B CA 1
ATOM 6332 C C . ILE B 1 258 ? -4.954 52.376 -23.330 1.00 38.48 258 ILE B C 1
ATOM 6333 O O . ILE B 1 258 ? -4.774 53.246 -22.482 1.00 40.35 258 ILE B O 1
ATOM 6338 N N . SER B 1 259 ? -6.148 51.985 -23.684 1.00 38.51 259 SER B N 1
ATOM 6339 C CA . SER B 1 259 ? -7.349 52.497 -23.038 1.00 39.66 259 SER B CA 1
ATOM 6340 C C . SER B 1 259 ? -7.477 51.876 -21.612 1.00 38.58 259 SER B C 1
ATOM 6341 O O . SER B 1 259 ? -7.100 50.712 -21.429 1.00 38.63 259 SER B O 1
ATOM 6344 N N . ASP B 1 260 ? -7.971 52.639 -20.613 1.00 38.97 260 ASP B N 1
ATOM 6345 C CA . ASP B 1 260 ? -8.214 52.076 -19.269 1.00 41.16 260 ASP B CA 1
ATOM 6346 C C . ASP B 1 260 ? -9.277 50.926 -19.277 1.00 39.68 260 ASP B C 1
ATOM 6347 O O . ASP B 1 260 ? -9.465 50.214 -18.278 1.00 37.54 260 ASP B O 1
ATOM 6352 N N . GLU B 1 261 ? -9.965 50.744 -20.424 1.00 39.25 261 GLU B N 1
ATOM 6353 C CA . GLU B 1 261 ? -10.864 49.622 -20.611 1.00 40.29 261 GLU B CA 1
ATOM 6354 C C . GLU B 1 261 ? -10.063 48.307 -20.686 1.00 38.33 261 GLU B C 1
ATOM 6355 O O . GLU B 1 261 ? -10.652 47.279 -20.412 1.00 37.78 261 GLU B O 1
ATOM 6361 N N . PHE B 1 262 ? -8.763 48.335 -21.100 1.00 36.90 262 PHE B N 1
ATOM 6362 C CA . PHE B 1 262 ? -7.907 47.150 -21.232 1.00 36.49 262 PHE B CA 1
ATOM 6363 C C . PHE B 1 262 ? -6.732 47.089 -20.282 1.00 35.91 262 PHE B C 1
ATOM 6364 O O . PHE B 1 262 ? -6.002 46.101 -20.326 1.00 35.32 262 PHE B O 1
ATOM 6372 N N . SER B 1 263 ? -6.536 48.119 -19.439 1.00 36.50 263 SER B N 1
ATOM 6373 C CA . SER B 1 263 ? -5.428 48.190 -18.482 1.00 35.44 263 SER B CA 1
ATOM 6374 C C . SER B 1 263 ? -5.363 46.969 -17.554 1.00 34.34 263 SER B C 1
ATOM 6375 O O . SER B 1 263 ? -4.269 46.511 -17.228 1.00 32.48 263 SER B O 1
ATOM 6378 N N . SER B 1 264 ? -6.512 46.439 -17.151 1.00 35.06 264 SER B N 1
ATOM 6379 C CA . SER B 1 264 ? -6.542 45.285 -16.265 1.00 36.29 264 SER B CA 1
ATOM 6380 C C . SER B 1 264 ? -5.888 44.038 -16.881 1.00 35.88 264 SER B C 1
ATOM 6381 O O . SER B 1 264 ? -5.471 43.151 -16.144 1.00 37.07 264 SER B O 1
ATOM 6384 N N . ASN B 1 265 ? -5.804 43.963 -18.212 1.00 35.34 265 ASN B N 1
ATOM 6385 C CA . ASN B 1 265 ? -5.203 42.792 -18.854 1.00 35.52 265 ASN B CA 1
ATOM 6386 C C . ASN B 1 265 ? -3.758 43.002 -19.309 1.00 34.02 265 ASN B C 1
ATOM 6387 O O . ASN B 1 265 ? -3.200 42.083 -19.866 1.00 33.72 265 ASN B O 1
ATOM 6392 N N . VAL B 1 266 ? -3.153 44.180 -19.077 1.00 33.76 266 VAL B N 1
ATOM 6393 C CA . VAL B 1 266 ? -1.786 44.441 -19.534 1.00 34.24 266 VAL B CA 1
ATOM 6394 C C . VAL B 1 266 ? -0.754 43.379 -19.068 1.00 32.91 266 VAL B C 1
ATOM 6395 O O . VAL B 1 266 ? -0.006 42.890 -19.902 1.00 33.78 266 VAL B O 1
ATOM 6399 N N . ALA B 1 267 ? -0.720 43.019 -17.768 1.00 32.23 267 ALA B N 1
ATOM 6400 C CA . ALA B 1 267 ? 0.229 42.003 -17.289 1.00 34.16 267 ALA B CA 1
ATOM 6401 C C . ALA B 1 267 ? -0.034 40.657 -17.991 1.00 34.45 267 ALA B C 1
ATOM 6402 O O . ALA B 1 267 ? 0.903 40.026 -18.480 1.00 36.36 267 ALA B O 1
ATOM 6404 N N . ASN B 1 268 ? -1.313 40.284 -18.156 1.00 35.19 268 ASN B N 1
ATOM 6405 C CA . ASN B 1 268 ? -1.685 39.058 -18.873 1.00 35.98 268 ASN B CA 1
ATOM 6406 C C . ASN B 1 268 ? -1.239 39.110 -20.365 1.00 34.15 268 ASN B C 1
ATOM 6407 O O . ASN B 1 268 ? -0.730 38.116 -20.861 1.00 34.90 268 ASN B O 1
ATOM 6412 N N . TYR B 1 269 ? -1.365 40.271 -21.045 1.00 34.05 269 TYR B N 1
ATOM 6413 C CA . TYR B 1 269 ? -0.938 40.441 -22.438 1.00 33.92 269 TYR B CA 1
ATOM 6414 C C . TYR B 1 269 ? 0.567 40.304 -22.547 1.00 34.72 269 TYR B C 1
ATOM 6415 O O . TYR B 1 269 ? 1.054 39.746 -23.534 1.00 33.06 269 TYR B O 1
ATOM 6424 N N . GLN B 1 270 ? 1.314 40.798 -21.539 1.00 35.54 270 GLN B N 1
ATOM 6425 C CA . GLN B 1 270 ? 2.770 40.631 -21.514 1.00 37.29 270 GLN B CA 1
ATOM 6426 C C . GLN B 1 270 ? 3.120 39.154 -21.313 1.00 37.33 270 GLN B C 1
ATOM 6427 O O . GLN B 1 270 ? 4.023 38.647 -21.985 1.00 38.09 270 GLN B O 1
ATOM 6433 N N . LYS B 1 271 ? 2.361 38.446 -20.452 1.00 37.13 271 LYS B N 1
ATOM 6434 C CA . LYS B 1 271 ? 2.563 37.018 -20.231 1.00 36.75 271 LYS B CA 1
ATOM 6435 C C . LYS B 1 271 ? 2.361 36.244 -21.553 1.00 36.12 271 LYS B C 1
ATOM 6436 O O . LYS B 1 271 ? 3.186 35.394 -21.902 1.00 36.46 271 LYS B O 1
ATOM 6442 N N . VAL B 1 272 ? 1.352 36.659 -22.351 1.00 33.55 272 VAL B N 1
ATOM 6443 C CA . VAL B 1 272 ? 1.085 36.084 -23.661 1.00 33.98 272 VAL B CA 1
ATOM 6444 C C . VAL B 1 272 ? 2.336 36.168 -24.577 1.00 33.71 272 VAL B C 1
ATOM 6445 O O . VAL B 1 272 ? 2.646 35.191 -25.266 1.00 35.08 272 VAL B O 1
ATOM 6449 N N . GLY B 1 273 ? 3.005 37.309 -24.608 1.00 33.17 273 GLY B N 1
ATOM 6450 C CA . GLY B 1 273 ? 4.179 37.468 -25.464 1.00 34.75 273 GLY B CA 1
ATOM 6451 C C . GLY B 1 273 ? 5.436 36.795 -24.945 1.00 34.41 273 GLY B C 1
ATOM 6452 O O . GLY B 1 273 ? 6.425 36.702 -25.660 1.00 37.04 273 GLY B O 1
ATOM 6453 N N . MET B 1 274 ? 5.436 36.347 -23.695 1.00 34.93 274 MET B N 1
ATOM 6454 C CA . MET B 1 274 ? 6.615 35.747 -23.067 1.00 37.30 274 MET B CA 1
ATOM 6455 C C . MET B 1 274 ? 6.614 34.204 -22.957 1.00 37.84 274 MET B C 1
ATOM 6456 O O . MET B 1 274 ? 7.454 33.610 -22.256 1.00 39.25 274 MET B O 1
ATOM 6461 N N . GLN B 1 275 ? 5.691 33.560 -23.664 1.00 37.08 275 GLN B N 1
ATOM 6462 C CA . GLN B 1 275 ? 5.662 32.109 -23.768 1.00 36.75 275 GLN B CA 1
ATOM 6463 C C . GLN B 1 275 ? 5.005 31.700 -25.097 1.00 37.02 275 GLN B C 1
ATOM 6464 O O . GLN B 1 275 ? 4.256 32.484 -25.686 1.00 37.17 275 GLN B O 1
ATOM 6470 N N . LYS B 1 276 ? 5.345 30.509 -25.620 1.00 37.19 276 LYS B N 1
ATOM 6471 C CA . LYS B 1 276 ? 4.856 30.036 -26.902 1.00 36.26 276 LYS B CA 1
ATOM 6472 C C . LYS B 1 276 ? 3.328 29.917 -26.835 1.00 36.41 276 LYS B C 1
ATOM 6473 O O . LYS B 1 276 ? 2.632 30.454 -27.695 1.00 38.24 276 LYS B O 1
ATOM 6479 N N . TYR B 1 277 ? 2.811 29.291 -25.787 1.00 34.20 277 TYR B N 1
ATOM 6480 C CA . TYR B 1 277 ? 1.370 29.182 -25.638 1.00 33.88 277 TYR B CA 1
ATOM 6481 C C . TYR B 1 277 ? 0.977 29.506 -24.236 1.00 34.58 277 TYR B C 1
ATOM 6482 O O . TYR B 1 277 ? 1.770 29.340 -23.309 1.00 34.08 277 TYR B O 1
ATOM 6491 N N . SER B 1 278 ? -0.243 30.017 -24.089 1.00 34.59 278 SER B N 1
ATOM 6492 C CA . SER B 1 278 ? -0.738 30.385 -22.783 1.00 33.53 278 SER B CA 1
ATOM 6493 C C . SER B 1 278 ? -2.193 30.042 -22.661 1.00 33.07 278 SER B C 1
ATOM 6494 O O . SER B 1 278 ? -2.913 30.019 -23.647 1.00 33.75 278 SER B O 1
ATOM 6497 N N . THR B 1 279 ? -2.622 29.743 -21.454 1.00 32.51 279 THR B N 1
ATOM 6498 C CA . THR B 1 279 ? -3.994 29.380 -21.186 1.00 32.36 279 THR B CA 1
ATOM 6499 C C . THR B 1 279 ? -4.662 30.459 -20.305 1.00 32.19 279 THR B C 1
ATOM 6500 O O . THR B 1 279 ? -4.076 30.947 -19.318 1.00 30.14 279 THR B O 1
ATOM 6504 N N . LEU B 1 280 ? -5.885 30.809 -20.653 1.00 31.05 280 LEU B N 1
ATOM 6505 C CA . LEU B 1 280 ? -6.644 31.787 -19.908 1.00 31.26 280 LEU B CA 1
ATOM 6506 C C . LEU B 1 280 ? -7.974 31.156 -19.449 1.00 31.20 280 LEU B C 1
ATOM 6507 O O . LEU B 1 280 ? -8.832 30.817 -20.275 1.00 29.07 280 LEU B O 1
ATOM 6512 N N . GLN B 1 281 ? -8.137 31.013 -18.133 1.00 31.99 281 GLN B N 1
ATOM 6513 C CA . GLN B 1 281 ? -9.392 30.568 -17.585 1.00 31.63 281 GLN B CA 1
ATOM 6514 C C . GLN B 1 281 ? -10.231 31.831 -17.234 1.00 31.06 281 GLN B C 1
ATOM 6515 O O . GLN B 1 281 ? -9.853 32.684 -16.411 1.00 30.25 281 GLN B O 1
ATOM 6521 N N . GLY B 1 282 ? -11.323 31.967 -17.945 1.00 30.77 282 GLY B N 1
ATOM 6522 C CA . GLY B 1 282 ? -12.247 33.064 -17.744 1.00 31.78 282 GLY B CA 1
ATOM 6523 C C . GLY B 1 282 ? -13.605 32.547 -17.323 1.0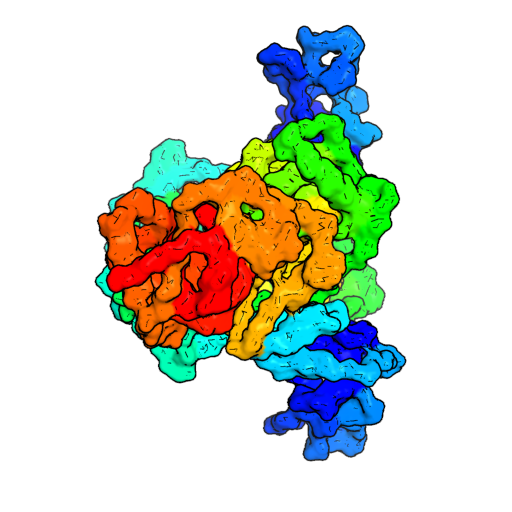0 31.16 282 GLY B C 1
ATOM 6524 O O . GLY B 1 282 ? -14.392 32.101 -18.152 1.00 31.65 282 GLY B O 1
ATOM 6525 N N . PRO B 1 283 ? -13.903 32.606 -16.021 1.00 29.81 283 PRO B N 1
ATOM 6526 C CA . PRO B 1 283 ? -15.238 32.204 -15.555 1.00 29.71 283 PRO B CA 1
ATOM 6527 C C . PRO B 1 283 ? -16.357 33.053 -16.206 1.00 29.43 283 PRO B C 1
ATOM 6528 O O . PRO B 1 283 ? -16.098 34.004 -16.962 1.00 30.64 283 PRO B O 1
ATOM 6532 N N . PRO B 1 284 ? -17.620 32.682 -16.000 1.00 30.65 284 PRO B N 1
ATOM 6533 C CA . PRO B 1 284 ? -18.720 33.438 -16.614 1.00 31.07 284 PRO B CA 1
ATOM 6534 C C . PRO B 1 284 ? -18.705 34.929 -16.315 1.00 31.55 284 PRO B C 1
ATOM 6535 O O . PRO B 1 284 ? -18.495 35.326 -15.164 1.00 33.95 284 PRO B O 1
ATOM 6539 N N . GLY B 1 285 ? -18.850 35.737 -17.356 1.00 33.11 285 GLY B N 1
ATOM 6540 C CA . GLY B 1 285 ? -18.962 37.190 -17.220 1.00 34.02 285 GLY B CA 1
ATOM 6541 C C . GLY B 1 285 ? -17.729 37.879 -16.664 1.00 34.39 285 GLY B C 1
ATOM 6542 O O . GLY B 1 285 ? -17.844 38.913 -16.016 1.00 34.84 285 GLY B O 1
ATOM 6543 N N . THR B 1 286 ? -16.543 37.300 -16.902 1.00 34.79 286 THR B N 1
ATOM 6544 C CA . THR B 1 286 ? -15.278 37.887 -16.437 1.00 34.22 286 THR B CA 1
ATOM 6545 C C . THR B 1 286 ? -14.552 38.670 -17.562 1.00 34.36 286 THR B C 1
ATOM 6546 O O . THR B 1 286 ? -13.527 39.288 -17.262 1.00 36.47 286 THR B O 1
ATOM 6550 N N . GLY B 1 287 ? -15.035 38.604 -18.822 1.00 33.50 287 GLY B N 1
ATOM 6551 C CA . GLY B 1 287 ? -14.458 39.366 -19.943 1.00 33.87 287 GLY B CA 1
ATOM 6552 C C . GLY B 1 287 ? -13.514 38.656 -20.902 1.00 32.18 287 GLY B C 1
ATOM 6553 O O . GLY B 1 287 ? -12.506 39.231 -21.358 1.00 32.51 287 GLY B O 1
ATOM 6554 N N . LYS B 1 288 ? -13.852 37.426 -21.263 1.00 32.68 288 LYS B N 1
ATOM 6555 C CA . LYS B 1 288 ? -13.042 36.650 -22.204 1.00 32.47 288 LYS B CA 1
ATOM 6556 C C . LYS B 1 288 ? -12.905 37.292 -23.622 1.00 31.77 288 LYS B C 1
ATOM 6557 O O . LYS B 1 288 ? -11.771 37.428 -24.114 1.00 31.09 288 LYS B O 1
ATOM 6563 N N . SER B 1 289 ? -14.030 37.658 -24.293 1.00 32.66 289 SER B N 1
ATOM 6564 C CA . SER B 1 289 ? -13.914 38.283 -25.627 1.00 33.88 289 SER B CA 1
ATOM 6565 C C . SER B 1 289 ? -13.277 39.669 -25.520 1.00 33.26 289 SER B C 1
ATOM 6566 O O . SER B 1 289 ? -12.491 40.062 -26.387 1.00 32.93 289 SER B O 1
ATOM 6569 N N . HIS B 1 290 ? -13.541 40.384 -24.411 1.00 33.25 290 HIS B N 1
ATOM 6570 C CA . HIS B 1 290 ? -12.919 41.679 -24.149 1.00 33.74 290 HIS B CA 1
ATOM 6571 C C . HIS B 1 290 ? -11.372 41.482 -24.058 1.00 32.99 290 HIS B C 1
ATOM 6572 O O . HIS B 1 290 ? -10.592 42.248 -24.643 1.00 33.04 290 HIS B O 1
ATOM 6579 N N . PHE B 1 291 ? -10.936 40.414 -23.391 1.00 32.70 291 PHE B N 1
ATOM 6580 C CA . PHE B 1 291 ? -9.505 40.078 -23.287 1.00 31.64 291 PHE B CA 1
ATOM 6581 C C . PHE B 1 291 ? -8.964 39.796 -24.673 1.00 30.29 291 PHE B C 1
ATOM 6582 O O . PHE B 1 291 ? -7.942 40.352 -25.050 1.00 29.56 291 PHE B O 1
ATOM 6590 N N . ALA B 1 292 ? -9.663 38.926 -25.425 1.00 29.35 292 ALA B N 1
ATOM 6591 C CA . ALA B 1 292 ? -9.264 38.515 -26.756 1.00 31.13 292 ALA B CA 1
ATOM 6592 C C . ALA B 1 292 ? -9.075 39.695 -27.703 1.00 31.46 292 ALA B C 1
ATOM 6593 O O . ALA B 1 292 ? -8.032 39.774 -28.364 1.00 33.33 292 ALA B O 1
ATOM 6595 N N . ILE B 1 293 ? -10.039 40.644 -27.749 1.00 31.59 293 ILE B N 1
ATOM 6596 C CA . ILE B 1 293 ? -9.925 41.801 -28.633 1.00 32.40 293 ILE B CA 1
ATOM 6597 C C . ILE B 1 293 ? -8.884 42.813 -28.157 1.00 33.20 293 ILE B C 1
ATOM 6598 O O . ILE B 1 293 ? -8.166 43.387 -28.986 1.00 32.86 293 ILE B O 1
ATOM 6603 N N . GLY B 1 294 ? -8.775 43.007 -26.839 1.00 32.53 294 GLY B N 1
ATOM 6604 C CA . GLY B 1 294 ? -7.779 43.919 -26.260 1.00 33.95 294 GLY B CA 1
ATOM 6605 C C . GLY B 1 294 ? -6.342 43.513 -26.536 1.00 33.76 294 GLY B C 1
ATOM 6606 O O . GLY B 1 294 ? -5.433 44.352 -26.510 1.00 35.44 294 GLY B O 1
ATOM 6607 N N . LEU B 1 295 ? -6.127 42.222 -26.833 1.00 34.52 295 LEU B N 1
ATOM 6608 C CA . LEU B 1 295 ? -4.808 41.703 -27.167 1.00 34.06 295 LEU B CA 1
ATOM 6609 C C . LEU B 1 295 ? -4.343 42.331 -28.498 1.00 34.36 295 LEU B C 1
ATOM 6610 O O . LEU B 1 295 ? -3.164 42.677 -28.626 1.00 34.16 295 LEU B O 1
ATOM 6615 N N . ALA B 1 296 ? -5.297 42.559 -29.452 1.00 35.17 296 ALA B N 1
ATOM 6616 C CA . ALA B 1 296 ? -5.047 43.227 -30.725 1.00 36.52 296 ALA B CA 1
ATOM 6617 C C . ALA B 1 296 ? -4.659 44.691 -30.501 1.00 35.97 296 ALA B C 1
ATOM 6618 O O . ALA B 1 296 ? -3.752 45.208 -31.151 1.00 37.25 296 ALA B O 1
ATOM 6620 N N . LEU B 1 297 ? -5.324 45.347 -29.558 1.00 36.20 297 LEU B N 1
ATOM 6621 C CA . LEU B 1 297 ? -5.021 46.732 -29.224 1.00 36.97 297 LEU B CA 1
ATOM 6622 C C . LEU B 1 297 ? -3.675 46.878 -28.478 1.00 36.35 297 LEU B C 1
ATOM 6623 O O . LEU B 1 297 ? -2.984 47.893 -28.616 1.00 35.69 297 LEU B O 1
ATOM 6628 N N . TYR B 1 298 ? -3.305 45.861 -27.703 1.00 35.71 298 TYR B N 1
ATOM 6629 C CA . TYR B 1 298 ? -2.050 45.882 -26.970 1.00 36.70 298 TYR B CA 1
ATOM 6630 C C . TYR B 1 298 ? -0.874 45.636 -27.882 1.00 36.34 298 TYR B C 1
ATOM 6631 O O . TYR B 1 298 ? 0.165 46.252 -27.679 1.00 39.22 298 TYR B O 1
ATOM 6640 N N . TYR B 1 299 ? -1.012 44.791 -28.898 1.00 36.41 299 TYR B N 1
ATOM 6641 C CA . TYR B 1 299 ? 0.054 44.506 -29.882 1.00 36.69 299 TYR B CA 1
ATOM 6642 C C . TYR B 1 299 ? -0.532 44.966 -31.236 1.00 37.66 299 TYR B C 1
ATOM 6643 O O . TYR B 1 299 ? -1.014 44.144 -32.021 1.00 37.54 299 TYR B O 1
ATOM 6652 N N . PRO B 1 300 ? -0.549 46.315 -31.466 1.00 38.93 300 PRO B N 1
ATOM 6653 C CA . PRO B 1 300 ? -1.290 46.861 -32.614 1.00 40.30 300 PRO B CA 1
ATOM 6654 C C . PRO B 1 300 ? -0.870 46.429 -34.015 1.00 41.91 300 PRO B C 1
ATOM 6655 O O . PRO B 1 300 ? -1.707 46.464 -34.917 1.00 43.63 300 PRO B O 1
ATOM 6659 N N . SER B 1 301 ? 0.384 46.022 -34.205 1.00 44.80 301 SER B N 1
ATOM 6660 C CA . SER B 1 301 ? 0.836 45.573 -35.534 1.00 44.95 301 SER B CA 1
ATOM 6661 C C . SER B 1 301 ? 0.742 44.030 -35.740 1.00 44.61 301 SER B C 1
ATOM 6662 O O . SER B 1 301 ? 0.922 43.554 -36.867 1.00 44.57 301 SER B O 1
ATOM 6665 N N . ALA B 1 302 ? 0.450 43.265 -34.647 1.00 44.32 302 ALA B N 1
ATOM 6666 C CA . ALA B 1 302 ? 0.362 41.812 -34.712 1.00 42.25 302 ALA B CA 1
ATOM 6667 C C . ALA B 1 302 ? -0.798 41.323 -35.574 1.00 42.41 302 ALA B C 1
ATOM 6668 O O . ALA B 1 302 ? -1.902 41.879 -35.535 1.00 43.25 302 ALA B O 1
ATOM 6670 N N . ARG B 1 303 ? -0.537 40.277 -36.358 1.00 41.87 303 ARG B N 1
ATOM 6671 C CA . ARG B 1 303 ? -1.541 39.611 -37.165 1.00 41.63 303 ARG B CA 1
ATOM 6672 C C . ARG B 1 303 ? -2.168 38.525 -36.257 1.00 40.54 303 ARG B C 1
ATOM 6673 O O . ARG B 1 303 ? -1.451 37.666 -35.727 1.00 39.69 303 ARG B O 1
ATOM 6681 N N . ILE B 1 304 ? -3.488 38.618 -36.004 1.00 38.30 304 ILE B N 1
ATOM 6682 C CA . ILE B 1 304 ? -4.147 37.687 -35.114 1.00 36.83 304 ILE B CA 1
ATOM 6683 C C . ILE B 1 304 ? -5.232 36.929 -35.776 1.00 36.50 304 ILE B C 1
ATOM 6684 O O . ILE B 1 304 ? -6.114 37.523 -36.410 1.00 39.08 304 ILE B O 1
ATOM 6689 N N . VAL B 1 305 ? -5.184 35.594 -35.635 1.00 35.30 305 VAL B N 1
ATOM 6690 C CA . VAL B 1 305 ? -6.225 34.724 -36.120 1.00 34.96 305 VAL B CA 1
ATOM 6691 C C . VAL B 1 305 ? -7.050 34.327 -34.914 1.00 34.87 305 VAL B C 1
ATOM 6692 O O . VAL B 1 305 ? -6.511 33.774 -33.979 1.00 37.16 305 VAL B O 1
ATOM 6696 N N . TYR B 1 306 ? -8.345 34.665 -34.916 1.00 34.41 306 TYR B N 1
ATOM 6697 C CA . TYR B 1 306 ? -9.300 34.307 -33.883 1.00 33.01 306 TYR B CA 1
ATOM 6698 C C . TYR B 1 306 ? -10.090 33.103 -34.360 1.00 34.04 306 TYR B C 1
ATOM 6699 O O . TYR B 1 306 ? -10.767 33.150 -35.400 1.00 35.09 306 TYR B O 1
ATOM 6708 N N . THR B 1 307 ? -10.007 32.013 -33.604 1.00 33.85 307 THR B N 1
ATOM 6709 C CA . THR B 1 307 ? -10.707 30.788 -33.946 1.00 33.42 307 THR B CA 1
ATOM 6710 C C . THR B 1 307 ? -11.457 30.223 -32.756 1.00 33.25 307 THR B C 1
ATOM 6711 O O . THR B 1 307 ? -11.138 30.535 -31.615 1.00 33.00 307 THR B O 1
ATOM 6715 N N . ALA B 1 308 ? -12.467 29.387 -33.044 1.00 34.75 308 ALA B N 1
ATOM 6716 C CA . ALA B 1 308 ? -13.291 28.631 -32.081 1.00 34.76 308 ALA B CA 1
ATOM 6717 C C . ALA B 1 308 ? -14.008 27.518 -32.872 1.00 35.51 308 ALA B C 1
ATOM 6718 O O . ALA B 1 308 ? -14.016 27.558 -34.107 1.00 38.54 308 ALA B O 1
ATOM 6720 N N . CYS B 1 309 ? -14.563 26.519 -32.199 1.00 35.93 309 CYS B N 1
ATOM 6721 C CA . CYS B 1 309 ? -15.218 25.398 -32.892 1.00 37.96 309 CYS B CA 1
ATOM 6722 C C . CYS B 1 309 ? -16.503 25.810 -33.592 1.00 37.20 309 CYS B C 1
ATOM 6723 O O . CYS B 1 309 ? -16.722 25.462 -34.756 1.00 41.21 309 CYS B O 1
ATOM 6726 N N . SER B 1 310 ? -17.318 26.613 -32.911 1.00 38.83 310 SER B N 1
ATOM 6727 C CA . SER B 1 310 ? -18.615 26.996 -33.447 1.00 38.82 310 SER B CA 1
ATOM 6728 C C . SER B 1 310 ? -18.624 28.352 -34.165 1.00 39.65 310 SER B C 1
ATOM 6729 O O . SER B 1 310 ? -17.830 29.241 -33.865 1.00 40.49 310 SER B O 1
ATOM 6732 N N . HIS B 1 311 ? -19.563 28.517 -35.090 1.00 40.53 311 HIS B N 1
ATOM 6733 C CA . HIS B 1 311 ? -19.773 29.781 -35.774 1.00 40.28 311 HIS B CA 1
ATOM 6734 C C . HIS B 1 311 ? -20.229 30.824 -34.768 1.00 39.03 311 HIS B C 1
ATOM 6735 O O . HIS B 1 311 ? -19.783 31.937 -34.871 1.00 38.85 311 HIS B O 1
ATOM 6742 N N . ALA B 1 312 ? -21.057 30.445 -33.766 1.00 39.56 312 ALA B N 1
ATOM 6743 C CA . ALA B 1 312 ? -21.539 31.376 -32.746 1.00 38.83 312 ALA B CA 1
ATOM 6744 C C . ALA B 1 312 ? -20.374 31.958 -31.905 1.00 39.03 312 ALA B C 1
ATOM 6745 O O . ALA B 1 312 ? -20.322 33.181 -31.706 1.00 41.69 312 ALA B O 1
ATOM 6747 N N . ALA B 1 313 ? -19.409 31.109 -31.475 1.00 37.47 313 ALA B N 1
ATOM 6748 C CA . ALA B 1 313 ? -18.267 31.616 -30.715 1.00 36.27 313 ALA B CA 1
ATOM 6749 C C . ALA B 1 313 ? -17.425 32.543 -31.588 1.00 35.94 313 ALA B C 1
ATOM 6750 O O . ALA B 1 313 ? -16.979 33.605 -31.111 1.00 35.38 313 ALA B O 1
ATOM 6752 N N . VAL B 1 314 ? -17.221 32.163 -32.862 1.00 35.67 314 VAL B N 1
ATOM 6753 C CA . VAL B 1 314 ? -16.461 33.028 -33.776 1.00 37.17 314 VAL B CA 1
ATOM 6754 C C . VAL B 1 314 ? -17.178 34.395 -34.012 1.00 38.73 314 VAL B C 1
ATOM 6755 O O . VAL B 1 314 ? -16.529 35.450 -34.016 1.00 39.88 314 VAL B O 1
ATOM 6759 N N . ASP B 1 315 ? -18.516 34.369 -34.182 1.00 39.87 315 ASP B N 1
ATOM 6760 C CA . ASP B 1 315 ? -19.344 35.555 -34.382 1.00 40.47 315 ASP B CA 1
ATOM 6761 C C . ASP B 1 315 ? -19.304 36.452 -33.159 1.00 38.66 315 ASP B C 1
ATOM 6762 O O . ASP B 1 315 ? -19.293 37.656 -33.325 1.00 38.22 315 ASP B O 1
ATOM 6767 N N . ALA B 1 316 ? -19.284 35.884 -31.942 1.00 38.52 316 ALA B N 1
ATOM 6768 C CA . ALA B 1 316 ? -19.220 36.688 -30.730 1.00 39.27 316 ALA B CA 1
ATOM 6769 C C . ALA B 1 316 ? -17.866 37.440 -30.676 1.00 39.64 316 ALA B C 1
ATOM 6770 O O . ALA B 1 316 ? -17.826 38.616 -30.253 1.00 40.71 316 ALA B O 1
ATOM 6772 N N . LEU B 1 317 ? -16.768 36.808 -31.165 1.00 38.96 317 LEU B N 1
ATOM 6773 C CA . LEU B 1 317 ? -15.477 37.484 -31.251 1.00 38.40 317 LEU B CA 1
ATOM 6774 C C . LEU B 1 317 ? -15.546 38.625 -32.316 1.00 39.07 317 LEU B C 1
ATOM 6775 O O . LEU B 1 317 ? -15.046 39.719 -32.078 1.00 36.29 317 LEU B O 1
ATOM 6780 N N . CYS B 1 318 ? -16.224 38.377 -33.455 1.00 39.52 318 CYS B N 1
ATOM 6781 C CA . CYS B 1 318 ? -16.437 39.384 -34.501 1.00 40.03 318 CYS B CA 1
ATOM 6782 C C . CYS B 1 318 ? -17.214 40.598 -33.940 1.00 39.99 318 CYS B C 1
ATOM 6783 O O . CYS B 1 318 ? -16.863 41.730 -34.250 1.00 39.23 318 CYS B O 1
ATOM 6786 N N . GLU B 1 319 ? -18.268 40.359 -33.139 1.00 39.96 319 GLU B N 1
ATOM 6787 C CA . GLU B 1 319 ? -19.067 41.433 -32.560 1.00 41.50 319 GLU B CA 1
ATOM 6788 C C . GLU B 1 319 ? -18.235 42.350 -31.673 1.00 40.92 319 GLU B C 1
ATOM 6789 O O . GLU B 1 319 ? -18.347 43.561 -31.794 1.00 40.41 319 GLU B O 1
ATOM 6795 N N . LYS B 1 320 ? -17.370 41.773 -30.833 1.00 41.09 320 LYS B N 1
ATOM 6796 C CA . LYS B 1 320 ? -16.462 42.517 -29.968 1.00 41.78 320 LYS B CA 1
ATOM 6797 C C . LYS B 1 320 ? -15.417 43.247 -30.821 1.00 41.26 320 LYS B C 1
ATOM 6798 O O . LYS B 1 320 ? -15.124 44.390 -30.537 1.00 41.93 320 LYS B O 1
ATOM 6804 N N . ALA B 1 321 ? -14.884 42.624 -31.883 1.00 41.15 321 ALA B N 1
ATOM 6805 C CA . ALA B 1 321 ? -13.898 43.276 -32.756 1.00 40.85 321 ALA B CA 1
ATOM 6806 C C . ALA B 1 321 ? -14.511 44.436 -33.508 1.00 41.93 321 ALA B C 1
ATOM 6807 O O . ALA B 1 321 ? -13.853 45.449 -33.681 1.00 43.38 321 ALA B O 1
ATOM 6809 N N . LEU B 1 322 ? -15.765 44.302 -33.944 1.00 42.38 322 LEU B N 1
ATOM 6810 C CA . LEU B 1 322 ? -16.493 45.349 -34.663 1.00 43.81 322 LEU B CA 1
ATOM 6811 C C . LEU B 1 322 ? -16.534 46.673 -33.846 1.00 43.04 322 LEU B C 1
ATOM 6812 O O . LEU B 1 322 ? -16.477 47.761 -34.409 1.00 45.88 322 LEU B O 1
ATOM 6817 N N . LYS B 1 323 ? -16.565 46.566 -32.517 1.00 44.49 323 LYS B N 1
ATOM 6818 C CA . LYS B 1 323 ? -16.581 47.671 -31.564 1.00 46.65 323 LYS B CA 1
ATOM 6819 C C . LYS B 1 323 ? -15.187 48.300 -31.294 1.00 46.88 323 LYS B C 1
ATOM 6820 O O . LYS B 1 323 ? -15.123 49.479 -30.968 1.00 52.67 323 LYS B O 1
ATOM 6826 N N . TYR B 1 324 ? -14.078 47.540 -31.411 1.00 43.01 324 TYR B N 1
ATOM 6827 C CA . TYR B 1 324 ? -12.763 48.054 -31.029 1.00 41.79 324 TYR B CA 1
ATOM 6828 C C . TYR B 1 324 ? -11.677 48.103 -32.107 1.00 42.41 324 TYR B C 1
ATOM 6829 O O . TYR B 1 324 ? -10.684 48.837 -31.960 1.00 42.86 324 TYR B O 1
ATOM 6838 N N . LEU B 1 325 ? -11.819 47.285 -33.140 1.00 43.08 325 LEU B N 1
ATOM 6839 C CA . LEU B 1 325 ? -10.813 47.164 -34.177 1.00 43.26 325 LEU B CA 1
ATOM 6840 C C . LEU B 1 325 ? -11.288 47.780 -35.484 1.00 44.39 325 LEU B C 1
ATOM 6841 O O . LEU B 1 325 ? -12.488 47.799 -35.760 1.00 44.28 325 LEU B O 1
ATOM 6846 N N . PRO B 1 326 ? -10.364 48.282 -36.323 1.00 46.01 326 PRO B N 1
ATOM 6847 C CA . PRO B 1 326 ? -10.795 48.841 -37.621 1.00 48.66 326 PRO B CA 1
ATOM 6848 C C . PRO B 1 326 ? -11.396 47.740 -38.496 1.00 49.68 326 PRO B C 1
ATOM 6849 O O . PRO B 1 326 ? -10.752 46.709 -38.726 1.00 49.50 326 PRO B O 1
ATOM 6853 N N . ILE B 1 327 ? -12.645 47.935 -38.944 1.00 51.01 327 ILE B N 1
ATOM 6854 C CA . ILE B 1 327 ? -13.379 46.966 -39.764 1.00 52.56 327 ILE B CA 1
ATOM 6855 C C . ILE B 1 327 ? -12.629 46.563 -41.053 1.00 52.57 327 ILE B C 1
ATOM 6856 O O . ILE B 1 327 ? -12.716 45.413 -41.484 1.00 50.04 327 ILE B O 1
ATOM 6861 N N . ASP B 1 328 ? -11.863 47.496 -41.642 1.00 54.49 328 ASP B N 1
ATOM 6862 C CA . ASP B 1 328 ? -11.103 47.220 -42.869 1.00 57.20 328 ASP B CA 1
ATOM 6863 C C . ASP B 1 328 ? -9.896 46.303 -42.644 1.00 55.77 328 ASP B C 1
ATOM 6864 O O . ASP B 1 328 ? -9.340 45.790 -43.611 1.00 56.44 328 ASP B O 1
ATOM 6869 N N . LYS B 1 329 ? -9.495 46.087 -41.375 1.00 52.78 329 LYS B N 1
ATOM 6870 C CA . LYS B 1 329 ? -8.396 45.196 -41.015 1.00 50.42 329 LYS B CA 1
ATOM 6871 C C . LYS B 1 329 ? -8.871 43.797 -40.625 1.00 47.55 329 LYS B C 1
ATOM 6872 O O . LYS B 1 329 ? -8.035 42.979 -40.276 1.00 46.33 329 LYS B O 1
ATOM 6878 N N . CYS B 1 330 ? -10.196 43.511 -40.722 1.00 45.79 330 CYS B N 1
ATOM 6879 C CA . CYS B 1 330 ? -10.888 42.272 -40.360 1.00 46.41 330 CYS B CA 1
ATOM 6880 C C . CYS B 1 330 ? -11.471 41.479 -41.537 1.00 47.66 330 CYS B C 1
ATOM 6881 O O . CYS B 1 330 ? -12.063 42.045 -42.475 1.00 46.82 330 CYS B O 1
ATOM 6884 N N . SER B 1 331 ? -11.422 40.151 -41.403 1.00 47.10 331 SER B N 1
ATOM 6885 C CA . SER B 1 331 ? -12.055 39.275 -42.360 1.00 46.81 331 SER B CA 1
ATOM 6886 C C . SER B 1 331 ? -12.693 38.063 -41.680 1.00 46.74 331 SER B C 1
ATOM 6887 O O . SER B 1 331 ? -12.083 37.448 -40.810 1.00 46.08 331 SER B O 1
ATOM 6890 N N . ARG B 1 332 ? -13.924 37.736 -42.066 1.00 45.42 332 ARG B N 1
ATOM 6891 C CA . ARG B 1 332 ? -14.618 36.569 -41.555 1.00 46.41 332 ARG B CA 1
ATOM 6892 C C . ARG B 1 332 ? -14.492 35.471 -42.614 1.00 48.49 332 ARG B C 1
ATOM 6893 O O . ARG B 1 332 ? -14.992 35.640 -43.735 1.00 51.64 332 ARG B O 1
ATOM 6901 N N . ILE B 1 333 ? -13.792 34.360 -42.295 1.00 50.15 333 ILE B N 1
ATOM 6902 C CA . ILE B 1 333 ? -13.620 33.238 -43.231 1.00 51.10 333 ILE B CA 1
ATOM 6903 C C . ILE B 1 333 ? -14.850 32.335 -43.128 1.00 53.37 333 ILE B C 1
ATOM 6904 O O . ILE B 1 333 ? -15.193 31.869 -42.043 1.00 53.64 333 ILE B O 1
ATOM 6909 N N . ILE B 1 334 ? -15.532 32.125 -44.254 1.00 57.54 334 ILE B N 1
ATOM 6910 C CA . ILE B 1 334 ? -16.737 31.310 -44.347 1.00 64.53 334 ILE B CA 1
ATOM 6911 C C . ILE B 1 334 ? -16.515 30.200 -45.353 1.00 69.75 334 ILE B C 1
ATOM 6912 O O . ILE B 1 334 ? -16.178 30.477 -46.512 1.00 68.18 334 ILE B O 1
ATOM 6917 N N . PRO B 1 335 ? -16.690 28.931 -44.915 1.00 74.58 335 PRO B N 1
ATOM 6918 C CA . PRO B 1 335 ? -16.546 27.816 -45.868 1.00 79.48 335 PRO B CA 1
ATOM 6919 C C . PRO B 1 335 ? -17.715 27.838 -46.864 1.00 84.74 335 PRO B C 1
ATOM 6920 O O . PRO B 1 335 ? -18.852 28.129 -46.473 1.00 83.59 335 PRO B O 1
ATOM 6924 N N . ALA B 1 336 ? -17.450 27.576 -48.154 1.00 93.30 336 ALA B N 1
ATOM 6925 C CA . ALA B 1 336 ? -18.526 27.566 -49.159 1.00 94.32 336 ALA B CA 1
ATOM 6926 C C . ALA B 1 336 ? -19.530 26.437 -48.882 1.00 95.78 336 ALA B C 1
ATOM 6927 O O . ALA B 1 336 ? -20.745 26.644 -48.932 1.00 98.17 336 ALA B O 1
ATOM 6929 N N . VAL B 1 340 ? -24.910 27.864 -43.405 1.00 94.14 340 VAL B N 1
ATOM 6930 C CA . VAL B 1 340 ? -24.956 28.519 -42.089 1.00 90.70 340 VAL B CA 1
ATOM 6931 C C . VAL B 1 340 ? -24.950 30.061 -42.161 1.00 85.91 340 VAL B C 1
ATOM 6932 O O . VAL B 1 340 ? -24.172 30.642 -42.925 1.00 84.72 340 VAL B O 1
ATOM 6936 N N . GLU B 1 341 ? -25.810 30.718 -41.366 1.00 81.85 341 GLU B N 1
ATOM 6937 C CA . GLU B 1 341 ? -25.816 32.173 -41.339 1.00 80.78 341 GLU B CA 1
ATOM 6938 C C . GLU B 1 341 ? -24.920 32.682 -40.213 1.00 75.93 341 GLU B C 1
ATOM 6939 O O . GLU B 1 341 ? -25.163 32.409 -39.037 1.00 75.09 341 GLU B O 1
ATOM 6945 N N . CYS B 1 342 ? -23.860 33.395 -40.590 1.00 68.63 342 CYS B N 1
ATOM 6946 C CA . CYS B 1 342 ? -22.933 33.946 -39.624 1.00 68.07 342 CYS B CA 1
ATOM 6947 C C . CYS B 1 342 ? -22.602 35.436 -39.929 1.00 66.91 342 CYS B C 1
ATOM 6948 O O . CYS B 1 342 ? -23.146 36.018 -40.867 1.00 69.80 342 CYS B O 1
ATOM 6951 N N . PHE B 1 343 ? -21.749 36.050 -39.100 1.00 62.30 343 PHE B N 1
ATOM 6952 C CA . PHE B 1 343 ? -21.291 37.432 -39.158 1.00 59.83 343 PHE B CA 1
ATOM 6953 C C . PHE B 1 343 ? -21.049 37.965 -40.581 1.00 60.86 343 PHE B C 1
ATOM 6954 O O . PHE B 1 343 ? -20.181 37.424 -41.287 1.00 60.96 343 PHE B O 1
ATOM 6962 N N . ASP B 1 344 ? -21.792 39.021 -41.009 1.00 60.92 344 ASP B N 1
ATOM 6963 C CA . ASP B 1 344 ? -21.601 39.508 -42.380 1.00 61.30 344 ASP B CA 1
ATOM 6964 C C . ASP B 1 344 ? -21.206 40.965 -42.454 1.00 58.37 344 ASP B C 1
ATOM 6965 O O . ASP B 1 344 ? -21.546 41.632 -43.424 1.00 58.57 344 ASP B O 1
ATOM 6970 N N . LYS B 1 345 ? -20.459 41.455 -41.461 1.00 55.71 345 LYS B N 1
ATOM 6971 C CA . LYS B 1 345 ? -20.029 42.861 -41.473 1.00 54.82 345 LYS B CA 1
ATOM 6972 C C . LYS B 1 345 ? -18.551 43.048 -41.877 1.00 54.34 345 LYS B C 1
ATOM 6973 O O . LYS B 1 345 ? -18.131 44.168 -42.178 1.00 56.41 345 LYS B O 1
ATOM 6979 N N . PHE B 1 346 ? -17.780 41.958 -41.947 1.00 53.42 346 PHE B N 1
ATOM 6980 C CA . PHE B 1 346 ? -16.379 42.034 -42.361 1.00 53.29 346 PHE B CA 1
ATOM 6981 C C . PHE B 1 346 ? -16.242 41.546 -43.797 1.00 53.96 346 PHE B C 1
ATOM 6982 O O . PHE B 1 346 ? -17.095 40.782 -44.257 1.00 55.06 346 PHE B O 1
ATOM 6990 N N . LYS B 1 347 ? -15.118 41.883 -44.490 1.00 58.01 347 LYS B N 1
ATOM 6991 C CA . LYS B 1 347 ? -14.894 41.326 -45.837 1.00 59.30 347 LYS B CA 1
ATOM 6992 C C . LYS B 1 347 ? -14.756 39.802 -45.741 1.00 59.86 347 LYS B C 1
ATOM 6993 O O . LYS B 1 347 ? -14.143 39.300 -44.791 1.00 55.06 347 LYS B O 1
ATOM 6999 N N . VAL B 1 348 ? -15.467 39.072 -46.606 1.00 59.79 348 VAL B N 1
ATOM 7000 C CA . VAL B 1 348 ? -15.487 37.610 -46.522 1.00 60.44 348 VAL B CA 1
ATOM 7001 C C . VAL B 1 348 ? -14.346 36.955 -47.276 1.00 60.43 348 VAL B C 1
ATOM 7002 O O . VAL B 1 348 ? -14.048 37.340 -48.405 1.00 63.82 348 VAL B O 1
ATOM 7006 N N . ASN B 1 349 ? -13.679 35.994 -46.611 1.00 60.25 349 ASN B N 1
ATOM 7007 C CA . ASN B 1 349 ? -12.633 35.108 -47.138 1.00 59.02 349 ASN B CA 1
ATOM 7008 C C . ASN B 1 349 ? -11.352 35.819 -47.613 1.00 58.49 349 ASN B C 1
ATOM 7009 O O . ASN B 1 349 ? -10.733 35.404 -48.597 1.00 59.54 349 ASN B O 1
ATOM 7014 N N . SER B 1 350 ? -10.918 36.836 -46.879 1.00 58.11 350 SER B N 1
ATOM 7015 C CA . SER B 1 350 ? -9.680 37.538 -47.190 1.00 58.93 350 SER B CA 1
ATOM 7016 C C . SER B 1 350 ? -8.660 37.092 -46.148 1.00 61.12 350 SER B C 1
ATOM 7017 O O . SER B 1 350 ? -8.482 37.745 -45.114 1.00 60.98 350 SER B O 1
ATOM 7020 N N . THR B 1 351 ? -8.031 35.938 -46.417 1.00 63.14 351 THR B N 1
ATOM 7021 C CA . THR B 1 351 ? -7.034 35.244 -45.604 1.00 62.23 351 THR B CA 1
ATOM 7022 C C . THR B 1 351 ? -5.867 36.147 -45.141 1.00 61.79 351 THR B C 1
ATOM 7023 O O . THR B 1 351 ? -5.344 35.949 -44.041 1.00 58.89 351 THR B O 1
ATOM 7027 N N . LEU B 1 352 ? -5.498 37.170 -45.934 1.00 62.74 352 LEU B N 1
ATOM 7028 C CA . LEU B 1 352 ? -4.352 38.014 -45.584 1.00 62.03 352 LEU B CA 1
ATOM 7029 C C . LEU B 1 352 ? -4.660 39.287 -44.772 1.00 60.71 352 LEU B C 1
ATOM 7030 O O . LEU B 1 352 ? -3.750 40.093 -44.526 1.00 61.63 352 LEU B O 1
ATOM 7035 N N . GLU B 1 353 ? -5.901 39.426 -44.294 1.00 57.62 353 GLU B N 1
ATOM 7036 C CA . GLU B 1 353 ? -6.256 40.562 -43.454 1.00 56.95 353 GLU B CA 1
ATOM 7037 C C . GLU B 1 353 ? -5.525 40.439 -42.096 1.00 54.65 353 GLU B C 1
ATOM 7038 O O . GLU B 1 353 ? -5.204 39.323 -41.675 1.00 54.83 353 GLU B O 1
ATOM 7044 N N . GLN B 1 354 ? -5.257 41.569 -41.417 1.00 48.82 354 GLN B N 1
ATOM 7045 C CA . GLN B 1 354 ? -4.576 41.533 -40.131 1.00 45.81 354 GLN B CA 1
ATOM 7046 C C . GLN B 1 354 ? -5.323 40.711 -39.083 1.00 43.74 354 GLN B C 1
ATOM 7047 O O . GLN B 1 354 ? -4.695 40.028 -38.275 1.00 42.00 354 GLN B O 1
ATOM 7053 N N . TYR B 1 355 ? -6.664 40.771 -39.099 1.00 40.25 355 TYR B N 1
ATOM 7054 C CA . TYR B 1 355 ? -7.510 40.050 -38.154 1.00 40.18 355 TYR B CA 1
ATOM 7055 C C . TYR B 1 355 ? -8.389 39.108 -38.904 1.00 38.91 355 TYR B C 1
ATOM 7056 O O . TYR B 1 355 ? -9.183 39.533 -39.729 1.00 41.10 355 TYR B O 1
ATOM 7065 N N . VAL B 1 356 ? -8.226 37.822 -38.651 1.00 39.43 356 VAL B N 1
ATOM 7066 C CA . VAL B 1 356 ? -8.955 36.773 -39.331 1.00 37.89 356 VAL B CA 1
ATOM 7067 C C . VAL B 1 356 ? -9.821 35.992 -38.348 1.00 37.35 356 VAL B C 1
ATOM 7068 O O . VAL B 1 356 ? -9.326 35.513 -37.351 1.00 39.06 356 VAL B O 1
ATOM 7072 N N . PHE B 1 357 ? -11.108 35.896 -38.601 1.00 36.55 357 PHE B N 1
ATOM 7073 C CA . PHE B 1 357 ? -12.053 35.226 -37.704 1.00 35.86 357 PHE B CA 1
ATOM 7074 C C . PHE B 1 357 ? -12.581 34.046 -38.463 1.00 37.57 357 PHE B C 1
ATOM 7075 O O . PHE B 1 357 ? -13.158 34.221 -39.542 1.00 37.33 357 PHE B O 1
ATOM 7083 N N . CYS B 1 358 ? -12.366 32.847 -37.936 1.00 37.97 358 CYS B N 1
ATOM 7084 C CA . CYS B 1 358 ? -12.695 31.642 -38.661 1.00 40.71 358 CYS B CA 1
ATOM 7085 C C . CYS B 1 358 ? -12.897 30.442 -37.726 1.00 40.68 358 CYS B C 1
ATOM 7086 O O . CYS B 1 358 ? -12.140 30.299 -36.759 1.00 41.51 358 CYS B O 1
ATOM 7089 N N . THR B 1 359 ? -13.885 29.563 -38.017 1.00 39.10 359 THR B N 1
ATOM 7090 C CA . THR B 1 359 ? -14.075 28.360 -37.223 1.00 38.91 359 THR B CA 1
ATOM 7091 C C . THR B 1 359 ? -12.877 27.396 -37.503 1.00 38.29 359 THR B C 1
ATOM 7092 O O . THR B 1 359 ? -12.235 27.495 -38.555 1.00 37.76 359 THR B O 1
ATOM 7096 N N . VAL B 1 360 ? -12.556 26.509 -36.555 1.00 38.69 360 VAL B N 1
ATOM 7097 C CA . VAL B 1 360 ? -11.459 25.553 -36.726 1.00 39.64 360 VAL B CA 1
ATOM 7098 C C . VAL B 1 360 ? -11.531 24.753 -38.060 1.00 41.40 360 VAL B C 1
ATOM 7099 O O . VAL B 1 360 ? -10.535 24.723 -38.790 1.00 44.87 360 VAL B O 1
ATOM 7103 N N . ASN B 1 361 ? -12.699 24.165 -38.398 1.00 43.25 361 ASN B N 1
ATOM 7104 C CA . ASN B 1 361 ? -12.824 23.312 -39.596 1.00 48.69 361 ASN B CA 1
ATOM 7105 C C . ASN B 1 361 ? -12.667 24.041 -40.923 1.00 48.48 361 ASN B C 1
ATOM 7106 O O . ASN B 1 361 ? -12.453 23.372 -41.947 1.00 50.40 361 ASN B O 1
ATOM 7111 N N . ALA B 1 362 ? -12.734 25.399 -40.910 1.00 44.61 362 ALA B N 1
ATOM 7112 C CA . ALA B 1 362 ? -12.587 26.239 -42.092 1.00 42.61 362 ALA B CA 1
ATOM 7113 C C . ALA B 1 362 ? -11.228 26.949 -42.189 1.00 41.72 362 ALA B C 1
ATOM 7114 O O . ALA B 1 362 ? -10.994 27.687 -43.150 1.00 42.29 362 ALA B O 1
ATOM 7116 N N . LEU B 1 363 ? -10.342 26.751 -41.210 1.00 41.64 363 LEU B N 1
ATOM 7117 C CA . LEU B 1 363 ? -9.064 27.459 -41.182 1.00 41.66 363 LEU B CA 1
ATOM 7118 C C . LEU B 1 363 ? -8.239 27.264 -42.439 1.00 43.12 363 LEU B C 1
ATOM 7119 O O . LEU B 1 363 ? -8.039 26.145 -42.868 1.00 40.97 363 LEU B O 1
ATOM 7124 N N . PRO B 1 364 ? -7.714 28.343 -43.014 1.00 45.25 364 PRO B N 1
ATOM 7125 C CA . PRO B 1 364 ? -6.760 28.180 -44.115 1.00 47.72 364 PRO B CA 1
ATOM 7126 C C . PRO B 1 364 ? -5.361 27.837 -43.571 1.00 50.97 364 PRO B C 1
ATOM 7127 O O . PRO B 1 364 ? -5.116 27.895 -42.361 1.00 49.65 364 PRO B O 1
ATOM 7131 N N . GLU B 1 365 ? -4.434 27.488 -44.474 1.00 54.17 365 GLU B N 1
ATOM 7132 C CA . GLU B 1 365 ? -3.059 27.199 -44.086 1.00 56.59 365 GLU B CA 1
ATOM 7133 C C . GLU B 1 365 ? -2.379 28.527 -44.093 1.00 55.56 365 GLU B C 1
ATOM 7134 O O . GLU B 1 365 ? -2.162 29.093 -45.156 1.00 58.40 365 GLU B O 1
ATOM 7140 N N . THR B 1 366 ? -2.077 29.065 -42.916 1.00 54.22 366 THR B N 1
ATOM 7141 C CA . THR B 1 366 ? -1.474 30.390 -42.802 1.00 52.73 366 THR B CA 1
ATOM 7142 C C . THR B 1 366 ? -0.597 30.516 -41.532 1.00 50.84 366 THR B C 1
ATOM 7143 O O . THR B 1 366 ? -0.463 29.580 -40.756 1.00 48.91 366 THR B O 1
ATOM 7147 N N . THR B 1 367 ? 0.049 31.663 -41.369 1.00 50.15 367 THR B N 1
ATOM 7148 C CA . THR B 1 367 ? 0.850 32.008 -40.220 1.00 50.73 367 THR B CA 1
ATOM 7149 C C . THR B 1 367 ? 0.195 33.213 -39.493 1.00 50.39 367 THR B C 1
ATOM 7150 O O . THR B 1 367 ? -0.641 33.932 -40.060 1.00 48.59 367 THR B O 1
ATOM 7154 N N . ALA B 1 368 ? 0.576 33.437 -38.241 1.00 49.41 368 ALA B N 1
ATOM 7155 C CA . ALA B 1 368 ? 0.050 34.559 -37.450 1.00 46.79 368 ALA B CA 1
ATOM 7156 C C . ALA B 1 368 ? 1.036 34.900 -36.351 1.00 45.33 368 ALA B C 1
ATOM 7157 O O . ALA B 1 368 ? 1.850 34.059 -35.965 1.00 41.64 368 ALA B O 1
ATOM 7159 N N . ASP B 1 369 ? 0.992 36.138 -35.864 1.00 42.79 369 ASP B N 1
ATOM 7160 C CA . ASP B 1 369 ? 1.819 36.515 -34.717 1.00 42.83 369 ASP B CA 1
ATOM 7161 C C . ASP B 1 369 ? 1.148 35.913 -33.456 1.00 41.12 369 ASP B C 1
ATOM 7162 O O . ASP B 1 369 ? 1.836 35.388 -32.583 1.00 42.79 369 ASP B O 1
ATOM 7167 N N . ILE B 1 370 ? -0.202 35.928 -33.393 1.00 37.83 370 ILE B N 1
ATOM 7168 C CA . ILE B 1 370 ? -0.952 35.334 -32.299 1.00 35.36 370 ILE B CA 1
ATOM 7169 C C . ILE B 1 370 ? -2.158 34.573 -32.875 1.00 35.43 370 ILE B C 1
ATOM 7170 O O . ILE B 1 370 ? -2.868 35.065 -33.772 1.00 36.51 370 ILE B O 1
ATOM 7175 N N . VAL B 1 371 ? -2.399 33.382 -32.346 1.00 33.63 371 VAL B N 1
ATOM 7176 C CA . VAL B 1 371 ? -3.599 32.616 -32.635 1.00 32.04 371 VAL B CA 1
ATOM 7177 C C . VAL B 1 371 ? -4.393 32.644 -31.332 1.00 31.43 371 VAL B C 1
ATOM 7178 O O . VAL B 1 371 ? -3.825 32.339 -30.289 1.00 32.95 371 VAL B O 1
ATOM 7182 N N . VAL B 1 372 ? -5.661 33.088 -31.351 1.00 31.09 372 VAL B N 1
ATOM 7183 C CA . VAL B 1 372 ? -6.503 33.089 -30.167 1.00 30.68 372 VAL B CA 1
ATOM 7184 C C . VAL B 1 372 ? -7.539 31.976 -30.401 1.00 31.53 372 VAL B C 1
ATOM 7185 O O . VAL B 1 372 ? -8.318 32.036 -31.362 1.00 31.54 372 VAL B O 1
ATOM 7189 N N . PHE B 1 373 ? -7.538 30.946 -29.566 1.00 32.41 373 PHE B N 1
ATOM 7190 C CA . PHE B 1 373 ? -8.482 29.826 -29.704 1.00 32.34 373 PHE B CA 1
ATOM 7191 C C . PHE B 1 373 ? -9.437 29.960 -28.519 1.00 34.01 373 PHE B C 1
ATOM 7192 O O . PHE B 1 373 ? -9.037 29.717 -27.386 1.00 35.66 373 PHE B O 1
ATOM 7200 N N . ASP B 1 374 ? -10.680 30.390 -28.786 1.00 34.11 374 ASP B N 1
ATOM 7201 C CA . ASP B 1 374 ? -11.696 30.642 -27.780 1.00 35.92 374 ASP B CA 1
ATOM 7202 C C . ASP B 1 374 ? -12.635 29.461 -27.534 1.00 35.16 374 ASP B C 1
ATOM 7203 O O . ASP B 1 374 ? -12.693 28.533 -28.331 1.00 35.54 374 ASP B O 1
ATOM 7208 N N . GLU B 1 375 ? -13.383 29.520 -26.414 1.00 34.33 375 GLU B N 1
ATOM 7209 C CA . GLU B 1 375 ? -14.314 28.513 -25.925 1.00 35.48 375 GLU B CA 1
ATOM 7210 C C . GLU B 1 375 ? -13.630 27.139 -25.879 1.00 34.33 375 GLU B C 1
ATOM 7211 O O . GLU B 1 375 ? -14.138 26.151 -26.428 1.00 33.01 375 GLU B O 1
ATOM 7217 N N . ILE B 1 376 ? -12.444 27.098 -25.245 1.00 33.67 376 ILE B N 1
ATOM 7218 C CA . ILE B 1 376 ? -11.582 25.917 -25.220 1.00 33.32 376 ILE B CA 1
ATOM 7219 C C . ILE B 1 376 ? -12.210 24.703 -24.548 1.00 31.92 376 ILE B C 1
ATOM 7220 O O . ILE B 1 376 ? -11.869 23.615 -24.963 1.00 33.73 376 ILE B O 1
ATOM 7225 N N . SER B 1 377 ? -13.159 24.856 -23.588 1.00 31.85 377 SER B N 1
ATOM 7226 C CA . SER B 1 377 ? -13.808 23.676 -23.008 1.00 32.79 377 SER B CA 1
ATOM 7227 C C . SER B 1 377 ? -14.551 22.859 -24.088 1.00 34.33 377 SER B C 1
ATOM 7228 O O . SER B 1 377 ? -14.644 21.632 -23.965 1.00 35.45 377 SER B O 1
ATOM 7231 N N . MET B 1 378 ? -15.023 23.532 -25.175 1.00 35.33 378 MET B N 1
ATOM 7232 C CA . MET B 1 378 ? -15.772 22.898 -26.268 1.00 35.83 378 MET B CA 1
ATOM 7233 C C . MET B 1 378 ? -14.895 22.207 -27.329 1.00 34.99 378 MET B C 1
ATOM 7234 O O . MET B 1 378 ? -15.421 21.532 -28.199 1.00 35.61 378 MET B O 1
ATOM 7239 N N . ALA B 1 379 ? -13.587 22.443 -27.312 1.00 33.92 379 ALA B N 1
ATOM 7240 C CA . ALA B 1 379 ? -12.697 21.821 -28.282 1.00 32.28 379 ALA B CA 1
ATOM 7241 C C . ALA B 1 379 ? -12.422 20.373 -27.893 1.00 32.19 379 ALA B C 1
ATOM 7242 O O . ALA B 1 379 ? -12.539 19.965 -26.729 1.00 30.26 379 ALA B O 1
ATOM 7244 N N . THR B 1 380 ? -12.121 19.580 -28.909 1.00 33.37 380 THR B N 1
ATOM 7245 C CA . THR B 1 380 ? -11.666 18.180 -28.775 1.00 33.20 380 THR B CA 1
ATOM 7246 C C . THR B 1 380 ? -10.161 18.203 -29.153 1.00 33.35 380 THR B C 1
ATOM 7247 O O . THR B 1 380 ? -9.656 19.215 -29.692 1.00 32.05 380 THR B O 1
ATOM 7251 N N . ASN B 1 381 ? -9.449 17.087 -28.908 1.00 31.99 381 ASN B N 1
ATOM 7252 C CA . ASN B 1 381 ? -8.056 16.993 -29.339 1.00 30.64 381 ASN B CA 1
ATOM 7253 C C . ASN B 1 381 ? -7.936 17.050 -30.844 1.00 30.93 381 ASN B C 1
ATOM 7254 O O . ASN B 1 381 ? -6.948 17.602 -31.341 1.00 30.80 381 ASN B O 1
ATOM 7259 N N . TYR B 1 382 ? -8.986 16.600 -31.570 1.00 31.00 382 TYR B N 1
ATOM 7260 C CA . TYR B 1 382 ? -9.052 16.679 -33.024 1.00 32.50 382 TYR B CA 1
ATOM 7261 C C . TYR B 1 382 ? -8.949 18.147 -33.453 1.00 32.20 382 TYR B C 1
ATOM 7262 O O . TYR B 1 382 ? -8.067 18.486 -34.252 1.00 33.47 382 TYR B O 1
ATOM 7271 N N . ASP B 1 383 ? -9.759 19.022 -32.847 1.00 33.15 383 ASP B N 1
ATOM 7272 C CA . ASP B 1 383 ? -9.720 20.474 -33.110 1.00 32.64 383 ASP B CA 1
ATOM 7273 C C . ASP B 1 383 ? -8.359 21.068 -32.772 1.00 32.73 383 ASP B C 1
ATOM 7274 O O . ASP B 1 383 ? -7.811 21.804 -33.581 1.00 31.64 383 ASP B O 1
ATOM 7279 N N . LEU B 1 384 ? -7.801 20.722 -31.580 1.00 33.63 384 LEU B N 1
ATOM 7280 C CA . LEU B 1 384 ? -6.487 21.199 -31.134 1.00 33.08 384 LEU B CA 1
ATOM 7281 C C . LEU B 1 384 ? -5.406 20.893 -32.174 1.00 32.78 384 LEU B C 1
ATOM 7282 O O . LEU B 1 384 ? -4.620 21.776 -32.530 1.00 32.31 384 LEU B O 1
ATOM 7287 N N . SER B 1 385 ? -5.421 19.654 -32.705 1.00 33.02 385 SER B N 1
ATOM 7288 C CA . SER B 1 385 ? -4.480 19.198 -33.714 1.00 34.84 385 SER B CA 1
ATOM 7289 C C . SER B 1 385 ? -4.675 19.951 -35.047 1.00 34.49 385 SER B C 1
ATOM 7290 O O . SER B 1 385 ? -3.693 20.407 -35.643 1.00 35.46 385 SER B O 1
ATOM 7293 N N . VAL B 1 386 ? -5.927 20.100 -35.501 1.00 34.20 386 VAL B N 1
ATOM 7294 C CA . VAL B 1 386 ? -6.237 20.816 -36.745 1.00 34.11 386 VAL B CA 1
ATOM 7295 C C . VAL B 1 386 ? -5.684 22.238 -36.698 1.00 34.87 386 VAL B C 1
ATOM 7296 O O . VAL B 1 386 ? -5.015 22.659 -37.650 1.00 35.45 386 VAL B O 1
ATOM 7300 N N . VAL B 1 387 ? -5.892 22.949 -35.554 1.00 33.90 387 VAL B N 1
ATOM 7301 C CA . VAL B 1 387 ? -5.375 24.303 -35.406 1.00 34.16 387 VAL B CA 1
ATOM 7302 C C . VAL B 1 387 ? -3.853 24.335 -35.573 1.00 33.76 387 VAL B C 1
ATOM 7303 O O . VAL B 1 387 ? -3.346 25.136 -36.354 1.00 34.34 387 VAL B O 1
ATOM 7307 N N . ASN B 1 388 ? -3.142 23.435 -34.894 1.00 34.84 388 ASN B N 1
ATOM 7308 C CA . ASN B 1 388 ? -1.682 23.392 -34.992 1.00 35.75 388 ASN B CA 1
ATOM 7309 C C . ASN B 1 388 ? -1.192 23.059 -36.393 1.00 37.18 388 ASN B C 1
ATOM 7310 O O . ASN B 1 388 ? -0.148 23.565 -36.798 1.00 39.25 388 ASN B O 1
ATOM 7315 N N . ALA B 1 389 ? -1.980 22.275 -37.156 1.00 39.32 389 ALA B N 1
ATOM 7316 C CA . ALA B 1 389 ? -1.660 21.891 -38.536 1.00 40.38 389 ALA B CA 1
ATOM 7317 C C . ALA B 1 389 ? -1.907 23.007 -39.529 1.00 41.04 389 ALA B C 1
ATOM 7318 O O . ALA B 1 389 ? -1.114 23.166 -40.452 1.00 45.26 389 ALA B O 1
ATOM 7320 N N . ARG B 1 390 ? -3.024 23.742 -39.388 1.00 41.77 390 ARG B N 1
ATOM 7321 C CA . ARG B 1 390 ? -3.364 24.818 -40.304 1.00 43.77 390 ARG B CA 1
ATOM 7322 C C . ARG B 1 390 ? -2.607 26.130 -39.995 1.00 43.47 390 ARG B C 1
ATOM 7323 O O . ARG B 1 390 ? -2.257 26.854 -40.926 1.00 44.28 390 ARG B O 1
ATOM 7331 N N . LEU B 1 391 ? -2.354 26.450 -38.696 1.00 41.80 391 LEU B N 1
ATOM 7332 C CA . LEU B 1 391 ? -1.758 27.721 -38.252 1.00 41.70 391 LEU B CA 1
ATOM 7333 C C . LEU B 1 391 ? -0.358 27.629 -37.610 1.00 41.62 391 LEU B C 1
ATOM 7334 O O . LEU B 1 391 ? -0.204 27.032 -36.544 1.00 44.48 391 LEU B O 1
ATOM 7339 N N . ARG B 1 392 ? 0.644 28.274 -38.217 1.00 41.30 392 ARG B N 1
ATOM 7340 C CA . ARG B 1 392 ? 1.977 28.360 -37.615 1.00 40.76 392 ARG B CA 1
ATOM 7341 C C . ARG B 1 392 ? 2.101 29.770 -36.980 1.00 40.79 392 ARG B C 1
ATOM 7342 O O . ARG B 1 392 ? 2.156 30.775 -37.681 1.00 41.72 392 ARG B O 1
ATOM 7344 N N . ALA B 1 393 ? 2.065 29.840 -35.641 1.00 39.23 393 ALA B N 1
ATOM 7345 C CA . ALA B 1 393 ? 2.039 31.115 -34.941 1.00 38.91 393 ALA B CA 1
ATOM 7346 C C . ALA B 1 393 ? 3.201 31.334 -33.971 1.00 37.27 393 ALA B C 1
ATOM 7347 O O . ALA B 1 393 ? 3.726 30.370 -33.436 1.00 37.97 393 ALA B O 1
ATOM 7349 N N . LYS B 1 394 ? 3.578 32.612 -33.716 1.00 36.65 394 LYS B N 1
ATOM 7350 C CA . LYS B 1 394 ? 4.588 32.898 -32.714 1.00 37.76 394 LYS B CA 1
ATOM 7351 C C . LYS B 1 394 ? 3.974 32.610 -31.330 1.00 37.12 394 LYS B C 1
ATOM 7352 O O . LYS B 1 394 ? 4.687 32.185 -30.427 1.00 36.98 394 LYS B O 1
ATOM 7358 N N . HIS B 1 395 ? 2.644 32.859 -31.150 1.00 36.69 395 HIS B N 1
ATOM 7359 C CA . HIS B 1 395 ? 1.994 32.654 -29.869 1.00 35.17 395 HIS B CA 1
ATOM 7360 C C . HIS B 1 395 ? 0.628 32.068 -30.037 1.00 35.29 395 HIS B C 1
ATOM 7361 O O . HIS B 1 395 ? -0.112 32.442 -30.948 1.00 36.85 395 HIS B O 1
ATOM 7368 N N . TYR B 1 396 ? 0.264 31.191 -29.129 1.00 33.94 396 TYR B N 1
ATOM 7369 C CA . TYR B 1 396 ? -1.042 30.557 -29.137 1.00 34.97 396 TYR B CA 1
ATOM 7370 C C . TYR B 1 396 ? -1.675 30.878 -27.811 1.00 34.55 396 TYR B C 1
ATOM 7371 O O . TYR B 1 396 ? -1.063 30.658 -26.774 1.00 35.59 396 TYR B O 1
ATOM 7380 N N . VAL B 1 397 ? -2.866 31.476 -27.830 1.00 32.92 397 VAL B N 1
ATOM 7381 C CA . VAL B 1 397 ? -3.581 31.793 -26.610 1.00 32.25 397 VAL B CA 1
ATOM 7382 C C . VAL B 1 397 ? -4.871 30.968 -26.571 1.00 31.69 397 VAL B C 1
ATOM 7383 O O . VAL B 1 397 ? -5.701 31.097 -27.463 1.00 32.83 397 VAL B O 1
ATOM 7387 N N . TYR B 1 398 ? -5.046 30.140 -25.544 1.00 31.52 398 TYR B N 1
ATOM 7388 C CA . TYR B 1 398 ? -6.233 29.308 -25.412 1.00 31.32 398 TYR B CA 1
ATOM 7389 C C . TYR B 1 398 ? -7.127 29.926 -24.356 1.00 31.93 398 TYR B C 1
ATOM 7390 O O . TYR B 1 398 ? -6.717 30.061 -23.209 1.00 32.74 398 TYR B O 1
ATOM 7399 N N . ILE B 1 399 ? -8.334 30.307 -24.737 1.00 30.33 399 ILE B N 1
ATOM 7400 C CA . ILE B 1 399 ? -9.274 30.942 -23.825 1.00 29.88 399 ILE B CA 1
ATOM 7401 C C . ILE B 1 399 ? -10.525 30.087 -23.622 1.00 29.91 399 ILE B C 1
ATOM 7402 O O . ILE B 1 399 ? -11.138 29.608 -24.584 1.00 30.53 399 ILE B O 1
ATOM 7407 N N . GLY B 1 400 ? -10.920 29.937 -22.376 1.00 28.92 400 GLY B N 1
ATOM 7408 C CA . GLY B 1 400 ? -12.137 29.220 -22.054 1.00 29.93 400 GLY B CA 1
ATOM 7409 C C . GLY B 1 400 ? -12.262 29.017 -20.561 1.00 30.51 400 GLY B C 1
ATOM 7410 O O . GLY B 1 400 ? -11.705 29.776 -19.770 1.00 30.35 400 GLY B O 1
ATOM 7411 N N . ASP B 1 401 ? -12.932 27.963 -20.178 1.00 31.26 401 ASP B N 1
ATOM 7412 C CA . ASP B 1 401 ? -13.174 27.653 -18.787 1.00 32.22 401 ASP B CA 1
ATOM 7413 C C . ASP B 1 401 ? -13.433 26.158 -18.643 1.00 32.77 401 ASP B C 1
ATOM 7414 O O . ASP B 1 401 ? -14.512 25.688 -19.086 1.00 32.89 401 ASP B O 1
ATOM 7419 N N . PRO B 1 402 ? -12.490 25.393 -18.000 1.00 32.82 402 PRO B N 1
ATOM 7420 C CA . PRO B 1 402 ? -12.719 23.938 -17.804 1.00 32.96 402 PRO B CA 1
ATOM 7421 C C . PRO B 1 402 ? -13.850 23.647 -16.832 1.00 33.26 402 PRO B C 1
ATOM 7422 O O . PRO B 1 402 ? -14.210 22.498 -16.712 1.00 34.48 402 PRO B O 1
ATOM 7426 N N . ALA B 1 403 ? -14.401 24.668 -16.165 1.00 33.66 403 ALA B N 1
ATOM 7427 C CA . ALA B 1 403 ? -15.572 24.574 -15.279 1.00 30.90 403 ALA B CA 1
ATOM 7428 C C . ALA B 1 403 ? -16.880 24.747 -16.074 1.00 29.82 403 ALA B C 1
ATOM 7429 O O . ALA B 1 403 ? -17.958 24.689 -15.482 1.00 28.70 403 ALA B O 1
ATOM 7431 N N . GLN B 1 404 ? -16.810 24.994 -17.399 1.00 29.18 404 GLN B N 1
ATOM 7432 C CA . GLN B 1 404 ? -18.009 25.069 -18.226 1.00 30.92 404 GLN B CA 1
ATOM 7433 C C . GLN B 1 404 ? -18.162 23.757 -19.056 1.00 31.79 404 GLN B C 1
ATOM 7434 O O . GLN B 1 404 ? -17.418 22.797 -18.845 1.00 33.89 404 GLN B O 1
ATOM 7440 N N . LEU B 1 405 ? -19.144 23.695 -19.945 1.00 32.60 405 LEU B N 1
ATOM 7441 C CA . LEU B 1 405 ? -19.457 22.494 -20.675 1.00 33.11 405 LEU B CA 1
ATOM 7442 C C . LEU B 1 405 ? -18.453 22.125 -21.795 1.00 33.67 405 LEU B C 1
ATOM 7443 O O . LEU B 1 405 ? -17.951 22.976 -22.540 1.00 34.64 405 LEU B O 1
ATOM 7448 N N . PRO B 1 406 ? -18.187 20.817 -21.903 1.00 33.49 406 PRO B N 1
ATOM 7449 C CA . PRO B 1 406 ? -17.355 20.338 -23.002 1.00 34.52 406 PRO B CA 1
ATOM 7450 C C . PRO B 1 406 ? -18.200 20.057 -24.264 1.00 34.88 406 PRO B C 1
ATOM 7451 O O . PRO B 1 406 ? -19.435 20.166 -24.246 1.00 34.14 406 PRO B O 1
ATOM 7455 N N . ALA B 1 407 ? -17.551 19.644 -25.367 1.00 35.90 407 ALA B N 1
ATOM 7456 C CA . ALA B 1 407 ? -18.253 19.221 -26.574 1.00 39.38 407 ALA B CA 1
ATOM 7457 C C . ALA B 1 407 ? -19.023 17.948 -26.227 1.00 39.91 407 ALA B C 1
ATOM 7458 O O . ALA B 1 407 ? -18.543 17.127 -25.450 1.00 40.50 407 ALA B O 1
ATOM 7460 N N . PRO B 1 408 ? -20.250 17.794 -26.732 1.00 41.60 408 PRO B N 1
ATOM 7461 C CA . PRO B 1 408 ? -21.013 16.578 -26.431 1.00 42.28 408 PRO B CA 1
ATOM 7462 C C . PRO B 1 408 ? -20.268 15.348 -26.961 1.00 42.05 408 PRO B C 1
ATOM 7463 O O . PRO B 1 408 ? -19.693 15.399 -28.054 1.00 45.40 408 PRO B O 1
ATOM 7467 N N . ARG B 1 409 ? -20.182 14.302 -26.151 1.00 42.83 409 ARG B N 1
ATOM 7468 C CA . ARG B 1 409 ? -19.572 13.061 -26.585 1.00 44.04 409 ARG B CA 1
ATOM 7469 C C . ARG B 1 409 ? -20.752 12.144 -26.847 1.00 44.15 409 ARG B C 1
ATOM 7470 O O . ARG B 1 409 ? -21.195 11.441 -25.935 1.00 44.85 409 ARG B O 1
ATOM 7478 N N . THR B 1 410 ? -21.294 12.180 -28.072 1.00 45.25 410 THR B N 1
ATOM 7479 C CA . THR B 1 410 ? -22.496 11.425 -28.433 1.00 47.90 410 THR B CA 1
ATOM 7480 C C . THR B 1 410 ? -22.419 9.946 -28.077 1.00 48.36 410 THR B C 1
ATOM 7481 O O . THR B 1 410 ? -23.421 9.378 -27.649 1.00 51.46 410 THR B O 1
ATOM 7485 N N . LEU B 1 411 ? -21.226 9.337 -28.203 1.00 46.94 411 LEU B N 1
ATOM 7486 C CA . LEU B 1 411 ? -21.062 7.917 -27.937 1.00 45.95 411 LEU B CA 1
ATOM 7487 C C . LEU B 1 411 ? -20.972 7.566 -26.466 1.00 46.54 411 LEU B C 1
ATOM 7488 O O . LEU B 1 411 ? -21.328 6.455 -26.091 1.00 45.97 411 LEU B O 1
ATOM 7493 N N . LEU B 1 412 ? -20.444 8.482 -25.641 1.00 44.71 412 LEU B N 1
ATOM 7494 C CA . LEU B 1 412 ? -20.249 8.263 -24.213 1.00 46.98 412 LEU B CA 1
ATOM 7495 C C . LEU B 1 412 ? -21.569 8.192 -23.448 1.00 48.26 412 LEU B C 1
ATOM 7496 O O . LEU B 1 412 ? -22.336 9.159 -23.390 1.00 49.99 412 LEU B O 1
ATOM 7501 N N . THR B 1 413 ? -21.826 7.039 -22.859 1.00 52.08 413 THR B N 1
ATOM 7502 C CA . THR B 1 413 ? -23.039 6.781 -22.087 1.00 54.58 413 THR B CA 1
ATOM 7503 C C . THR B 1 413 ? -22.725 6.239 -20.668 1.00 57.70 413 THR B C 1
ATOM 7504 O O . THR B 1 413 ? -23.606 6.224 -19.805 1.00 63.07 413 THR B O 1
ATOM 7508 N N . LYS B 1 414 ? -21.496 5.766 -20.443 1.00 59.32 414 LYS B N 1
ATOM 7509 C CA . LYS B 1 414 ? -21.116 5.192 -19.167 1.00 61.90 414 LYS B CA 1
ATOM 7510 C C . LYS B 1 414 ? -19.958 5.947 -18.533 1.00 62.44 414 LYS B C 1
ATOM 7511 O O . LYS B 1 414 ? -18.848 5.969 -19.061 1.00 64.41 414 LYS B O 1
ATOM 7517 N N . GLY B 1 415 ? -20.223 6.527 -17.378 1.00 59.89 415 GLY B N 1
ATOM 7518 C CA . GLY B 1 415 ? -19.215 7.278 -16.656 1.00 58.19 415 GLY B CA 1
ATOM 7519 C C . GLY B 1 415 ? -19.305 8.755 -16.954 1.00 58.77 415 GLY B C 1
ATOM 7520 O O . GLY B 1 415 ? -19.987 9.178 -17.897 1.00 61.71 415 GLY B O 1
ATOM 7521 N N . THR B 1 416 ? -18.651 9.558 -16.121 1.00 57.52 416 THR B N 1
ATOM 7522 C CA . THR B 1 416 ? -18.652 10.995 -16.282 1.00 55.99 416 THR B CA 1
ATOM 7523 C C . THR B 1 416 ? -17.260 11.428 -16.718 1.00 52.65 416 THR B C 1
ATOM 7524 O O . THR B 1 416 ? -16.253 10.898 -16.225 1.00 52.79 416 THR B O 1
ATOM 7528 N N . LEU B 1 417 ? -17.197 12.335 -17.689 1.00 49.18 417 LEU B N 1
ATOM 7529 C CA . LEU B 1 417 ? -15.931 12.861 -18.191 1.00 47.44 417 LEU B CA 1
ATOM 7530 C C . LEU B 1 417 ? -15.502 14.086 -17.407 1.00 44.68 417 LEU B C 1
ATOM 7531 O O . LEU B 1 417 ? -16.132 15.121 -17.527 1.00 42.30 417 LEU B O 1
ATOM 7536 N N . GLU B 1 418 ? -14.454 13.979 -16.603 1.00 42.61 418 GLU B N 1
ATOM 7537 C CA . GLU B 1 418 ? -13.947 15.097 -15.808 1.00 42.03 418 GLU B CA 1
ATOM 7538 C C . GLU B 1 418 ? -13.263 16.159 -16.682 1.00 37.11 418 GLU B C 1
ATOM 7539 O O . GLU B 1 418 ? -12.733 15.809 -17.745 1.00 32.94 418 GLU B O 1
ATOM 7545 N N . PRO B 1 419 ? -13.286 17.474 -16.243 1.00 34.97 419 PRO B N 1
ATOM 7546 C CA . PRO B 1 419 ? -12.683 18.554 -17.042 1.00 34.66 419 PRO B CA 1
ATOM 7547 C C . PRO B 1 419 ? -11.240 18.321 -17.480 1.00 35.07 419 PRO B C 1
ATOM 7548 O O . PRO B 1 419 ? -10.889 18.723 -18.581 1.00 34.00 419 PRO B O 1
ATOM 7552 N N . GLU B 1 420 ? -10.411 17.664 -16.627 1.00 36.33 420 GLU B N 1
ATOM 7553 C CA . GLU B 1 420 ? -9.023 17.359 -16.994 1.00 37.24 420 GLU B CA 1
ATOM 7554 C C . GLU B 1 420 ? -8.898 16.419 -18.207 1.00 35.91 420 GLU B C 1
ATOM 7555 O O . GLU B 1 420 ? -7.806 16.238 -18.725 1.00 37.88 420 GLU B O 1
ATOM 7561 N N . TYR B 1 421 ? -10.001 15.845 -18.665 1.00 32.30 421 TYR B N 1
ATOM 7562 C CA . TYR B 1 421 ? -10.007 14.951 -19.807 1.00 33.68 421 TYR B CA 1
ATOM 7563 C C . TYR B 1 421 ? -10.762 15.523 -21.006 1.00 33.65 421 TYR B C 1
ATOM 7564 O O . TYR B 1 421 ? -10.979 14.799 -21.966 1.00 33.23 421 TYR B O 1
ATOM 7573 N N . PHE B 1 422 ? -11.186 16.838 -20.961 1.00 31.95 422 PHE B N 1
ATOM 7574 C CA . PHE B 1 422 ? -11.936 17.419 -22.084 1.00 30.57 422 PHE B CA 1
ATOM 7575 C C . PHE B 1 422 ? -11.046 17.481 -23.317 1.00 30.32 42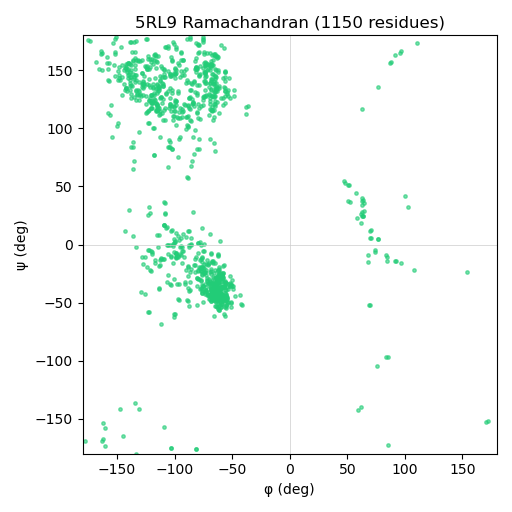2 PHE B C 1
ATOM 7576 O O . PHE B 1 422 ? -11.488 17.189 -24.410 1.00 30.00 422 PHE B O 1
ATOM 7584 N N . ASN B 1 423 ? -9.808 17.882 -23.126 1.00 29.34 423 ASN B N 1
ATOM 7585 C CA . ASN B 1 423 ? -8.792 18.025 -24.167 1.00 30.11 423 ASN B CA 1
ATOM 7586 C C . ASN B 1 423 ? -7.445 18.358 -23.478 1.00 31.04 423 ASN B C 1
ATOM 7587 O O . ASN B 1 423 ? -7.417 18.530 -22.261 1.00 31.35 423 ASN B O 1
ATOM 7592 N N . SER B 1 424 ? -6.345 18.438 -24.244 1.00 31.37 424 SER B N 1
ATOM 7593 C CA . SER B 1 424 ? -5.011 18.690 -23.719 1.00 30.75 424 SER B CA 1
ATOM 7594 C C . SER B 1 424 ? -4.897 20.050 -22.996 1.00 32.59 424 SER B C 1
ATOM 7595 O O . SER B 1 424 ? -4.144 20.154 -22.023 1.00 33.36 424 SER B O 1
ATOM 7598 N N . VAL B 1 425 ? -5.612 21.086 -23.477 1.00 31.84 425 VAL B N 1
ATOM 7599 C CA . VAL B 1 425 ? -5.582 22.411 -22.872 1.00 31.92 425 VAL B CA 1
ATOM 7600 C C . VAL B 1 425 ? -6.252 22.360 -21.509 1.00 31.95 425 VAL B C 1
ATOM 7601 O O . VAL B 1 425 ? -5.665 22.808 -20.520 1.00 31.60 425 VAL B O 1
ATOM 7605 N N . CYS B 1 426 ? -7.449 21.763 -21.444 1.00 33.43 426 CYS B N 1
ATOM 7606 C CA . CYS B 1 426 ? -8.169 21.616 -20.184 1.00 34.81 426 CYS B CA 1
ATOM 7607 C C . CYS B 1 426 ? -7.424 20.743 -19.228 1.00 35.92 426 CYS B C 1
ATOM 7608 O O . CYS B 1 426 ? -7.382 21.067 -18.040 1.00 35.21 426 CYS B O 1
ATOM 7611 N N . ARG B 1 427 ? -6.780 19.670 -19.724 1.00 35.48 427 ARG B N 1
ATOM 7612 C CA . ARG B 1 427 ? -5.925 18.833 -18.879 1.00 36.07 427 ARG B CA 1
ATOM 7613 C C . ARG B 1 427 ? -4.814 19.708 -18.220 1.00 34.00 427 ARG B C 1
ATOM 7614 O O . ARG B 1 427 ? -4.645 19.635 -17.006 1.00 35.46 427 ARG B O 1
ATOM 7622 N N . LEU B 1 428 ? -4.147 20.570 -18.992 1.00 33.06 428 LEU B N 1
ATOM 7623 C CA . LEU B 1 428 ? -3.138 21.471 -18.431 1.00 34.93 428 LEU B CA 1
ATOM 7624 C C . LEU B 1 428 ? -3.748 22.438 -17.393 1.00 34.73 428 LEU B C 1
ATOM 7625 O O . LEU B 1 428 ? -3.212 22.544 -16.298 1.00 36.16 428 LEU B O 1
ATOM 7630 N N . MET B 1 429 ? -4.908 23.072 -17.697 1.00 33.88 429 MET B N 1
ATOM 7631 C CA . MET B 1 429 ? -5.546 24.006 -16.765 1.00 36.46 429 MET B CA 1
ATOM 7632 C C . MET B 1 429 ? -5.951 23.326 -15.462 1.00 35.64 429 MET B C 1
ATOM 7633 O O . MET B 1 429 ? -5.926 23.972 -14.421 1.00 37.78 429 MET B O 1
ATOM 7638 N N . LYS B 1 430 ? -6.293 22.043 -15.494 1.00 35.24 430 LYS B N 1
ATOM 7639 C CA . LYS B 1 430 ? -6.703 21.326 -14.276 1.00 36.83 430 LYS B CA 1
ATOM 7640 C C . LYS B 1 430 ? -5.543 20.683 -13.484 1.00 38.26 430 LYS B C 1
ATOM 7641 O O . LYS B 1 430 ? -5.701 20.355 -12.302 1.00 40.95 430 LYS B O 1
ATOM 7647 N N . THR B 1 431 ? -4.402 20.482 -14.130 1.00 37.76 431 THR B N 1
ATOM 7648 C CA . THR B 1 431 ? -3.265 19.824 -13.484 1.00 39.73 431 THR B CA 1
ATOM 7649 C C . THR B 1 431 ? -2.194 20.856 -13.011 1.00 41.68 431 THR B C 1
ATOM 7650 O O . THR B 1 431 ? -1.886 20.921 -11.811 1.00 45.09 431 THR B O 1
ATOM 7654 N N . ILE B 1 432 ? -1.628 21.643 -13.925 1.00 42.20 432 ILE B N 1
ATOM 7655 C CA . ILE B 1 432 ? -0.658 22.684 -13.543 1.00 41.28 432 ILE B CA 1
ATOM 7656 C C . ILE B 1 432 ? -1.320 24.075 -13.321 1.00 42.61 432 ILE B C 1
ATOM 7657 O O . ILE B 1 432 ? -0.618 25.030 -12.976 1.00 44.21 432 ILE B O 1
ATOM 7662 N N . GLY B 1 433 ? -2.632 24.204 -13.608 1.00 39.28 433 GLY B N 1
ATOM 7663 C CA . GLY B 1 433 ? -3.331 25.476 -13.490 1.00 36.38 433 GLY B CA 1
ATOM 7664 C C . GLY B 1 433 ? -3.238 26.329 -14.749 1.00 34.36 433 GLY B C 1
ATOM 7665 O O . GLY B 1 433 ? -2.332 26.144 -15.578 1.00 31.69 433 GLY B O 1
ATOM 7666 N N . PRO B 1 434 ? -4.202 27.253 -14.947 1.00 33.61 434 PRO B N 1
ATOM 7667 C CA . PRO B 1 434 ? -4.127 28.122 -16.132 1.00 34.76 434 PRO B CA 1
ATOM 7668 C C . PRO B 1 434 ? -3.034 29.164 -15.961 1.00 34.28 434 PRO B C 1
ATOM 7669 O O . PRO B 1 434 ? -2.646 29.500 -14.827 1.00 33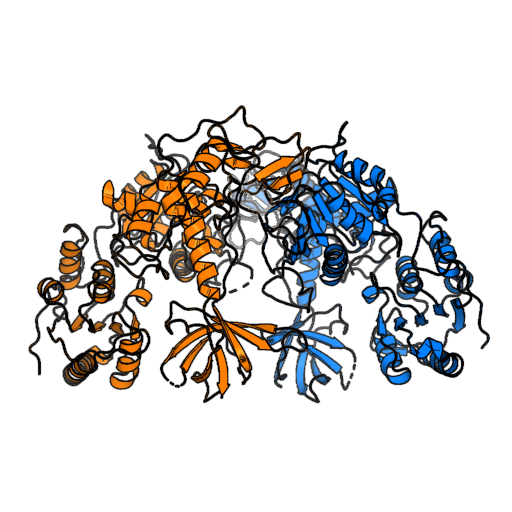.63 434 PRO B O 1
ATOM 7673 N N . ASP B 1 435 ? -2.501 29.658 -17.075 1.00 34.78 435 ASP B N 1
ATOM 7674 C CA . ASP B 1 435 ? -1.473 30.701 -17.015 1.00 36.69 435 ASP B CA 1
ATOM 7675 C C . ASP B 1 435 ? -2.089 32.019 -16.496 1.00 36.56 435 ASP B C 1
ATOM 7676 O O . ASP B 1 435 ? -1.455 32.758 -15.729 1.00 36.54 435 ASP B O 1
ATOM 7681 N N . MET B 1 436 ? -3.336 32.287 -16.908 1.00 35.39 436 MET B N 1
ATOM 7682 C CA . MET B 1 436 ? -4.025 33.509 -16.571 1.00 35.41 436 MET B CA 1
ATOM 7683 C C . MET B 1 436 ? -5.433 33.198 -16.140 1.00 34.73 436 MET B C 1
ATOM 7684 O O . MET B 1 436 ? -6.049 32.241 -16.640 1.00 33.23 436 MET B O 1
ATOM 7689 N N . PHE B 1 437 ? -5.937 33.982 -15.191 1.00 34.17 437 PHE B N 1
ATOM 7690 C CA . PHE B 1 437 ? -7.276 33.791 -14.661 1.00 34.52 437 PHE B CA 1
ATOM 7691 C C . PHE B 1 437 ? -7.987 35.162 -14.552 1.00 34.91 437 PHE B C 1
ATOM 7692 O O . PHE B 1 437 ? -7.436 36.097 -13.956 1.00 32.04 437 PHE B O 1
ATOM 7700 N N . LEU B 1 438 ? -9.206 35.284 -15.138 1.00 34.93 438 LEU B N 1
ATOM 7701 C CA . LEU B 1 438 ? -10.003 36.523 -15.010 1.00 34.00 438 LEU B CA 1
ATOM 7702 C C . LEU B 1 438 ? -10.830 36.338 -13.735 1.00 34.98 438 LEU B C 1
ATOM 7703 O O . LEU B 1 438 ? -11.789 35.571 -13.704 1.00 36.00 438 LEU B O 1
ATOM 7708 N N . GLY B 1 439 ? -10.374 36.969 -12.652 1.00 38.88 439 GLY B N 1
ATOM 7709 C CA . GLY B 1 439 ? -10.919 36.725 -11.325 1.00 37.24 439 GLY B CA 1
ATOM 7710 C C . GLY B 1 439 ? -12.136 37.476 -10.869 1.00 36.71 439 GLY B C 1
ATOM 7711 O O . GLY B 1 439 ? -12.584 37.223 -9.746 1.00 38.74 439 GLY B O 1
ATOM 7712 N N . THR B 1 440 ? -12.691 38.372 -11.696 1.00 35.67 440 THR B N 1
ATOM 7713 C CA . THR B 1 440 ? -13.852 39.144 -11.243 1.00 35.21 440 THR B CA 1
ATOM 7714 C C . THR B 1 440 ? -15.051 38.998 -12.172 1.00 34.91 440 THR B C 1
ATOM 7715 O O . THR B 1 440 ? -15.056 39.451 -13.320 1.00 36.07 440 THR B O 1
ATOM 7719 N N . CYS B 1 441 ? -16.083 38.380 -11.635 1.00 36.12 441 CYS B N 1
ATOM 7720 C CA . CYS B 1 441 ? -17.320 38.190 -12.351 1.00 36.17 441 CYS B CA 1
ATOM 7721 C C . CYS B 1 441 ? -18.078 39.486 -12.286 1.00 37.56 441 CYS B C 1
ATOM 7722 O O . CYS B 1 441 ? -18.438 39.943 -11.199 1.00 38.90 441 CYS B O 1
ATOM 7725 N N . ARG B 1 442 ? -18.376 40.056 -13.441 1.00 38.70 442 ARG B N 1
ATOM 7726 C CA . ARG B 1 442 ? -19.132 41.314 -13.518 1.00 38.98 442 ARG B CA 1
ATOM 7727 C C . ARG B 1 442 ? -20.618 41.101 -13.812 1.00 38.48 442 ARG B C 1
ATOM 7728 O O . ARG B 1 442 ? -21.360 42.076 -13.833 1.00 40.43 442 ARG B O 1
ATOM 7736 N N . ARG B 1 443 ? -21.038 39.874 -14.116 1.00 37.21 443 ARG B N 1
ATOM 7737 C CA . ARG B 1 443 ? -22.408 39.637 -14.512 1.00 36.01 443 ARG B CA 1
ATOM 7738 C C . ARG B 1 443 ? -23.363 39.346 -13.358 1.00 35.37 443 ARG B C 1
ATOM 7739 O O . ARG B 1 443 ? -24.496 39.840 -13.334 1.00 34.62 443 ARG B O 1
ATOM 7747 N N . CYS B 1 444 ? -22.952 38.447 -12.476 1.00 34.02 444 CYS B N 1
ATOM 7748 C CA . CYS B 1 444 ? -23.851 37.800 -11.553 1.00 35.84 444 CYS B CA 1
ATOM 7749 C C . CYS B 1 444 ? -23.982 38.462 -10.188 1.00 34.93 444 CYS B C 1
ATOM 7750 O O . CYS B 1 444 ? -22.992 38.925 -9.612 1.00 35.21 444 CYS B O 1
ATOM 7753 N N . PRO B 1 445 ? -25.215 38.384 -9.598 1.00 34.63 445 PRO B N 1
ATOM 7754 C CA . PRO B 1 445 ? -25.385 38.813 -8.192 1.00 35.38 445 PRO B CA 1
ATOM 7755 C C . PRO B 1 445 ? -24.420 38.021 -7.293 1.00 36.19 445 PRO B C 1
ATOM 7756 O O . PRO B 1 445 ? -24.085 36.864 -7.616 1.00 38.90 445 PRO B O 1
ATOM 7760 N N . ALA B 1 446 ? -23.952 38.615 -6.198 1.00 37.71 446 ALA B N 1
ATOM 7761 C CA . ALA B 1 446 ? -22.971 37.941 -5.332 1.00 37.14 446 ALA B CA 1
ATOM 7762 C C . ALA B 1 446 ? -23.394 36.531 -4.866 1.00 36.27 446 ALA B C 1
ATOM 7763 O O . ALA B 1 446 ? -22.529 35.681 -4.758 1.00 36.25 446 ALA B O 1
ATOM 7765 N N . GLU B 1 447 ? -24.697 36.253 -4.624 1.00 36.25 447 GLU B N 1
ATOM 7766 C CA . GLU B 1 447 ? -25.136 34.894 -4.216 1.00 36.69 447 GLU B CA 1
ATOM 7767 C C . GLU B 1 447 ? -24.673 33.828 -5.222 1.00 35.91 447 GLU B C 1
ATOM 7768 O O . GLU B 1 447 ? -24.235 32.770 -4.809 1.00 38.05 447 GLU B O 1
ATOM 7774 N N . ILE B 1 448 ? -24.798 34.123 -6.534 1.00 35.42 448 ILE B N 1
ATOM 7775 C CA . ILE B 1 448 ? -24.408 33.221 -7.603 1.00 33.49 448 ILE B CA 1
ATOM 7776 C C . ILE B 1 448 ? -22.888 33.118 -7.651 1.00 33.70 448 ILE B C 1
ATOM 7777 O O . ILE B 1 448 ? -22.355 32.000 -7.721 1.00 32.65 448 ILE B O 1
ATOM 7782 N N . VAL B 1 449 ? -22.185 34.265 -7.599 1.00 34.02 449 VAL B N 1
ATOM 7783 C CA . VAL B 1 449 ? -20.729 34.241 -7.649 1.00 36.16 449 VAL B CA 1
ATOM 7784 C C . VAL B 1 449 ? -20.137 33.430 -6.489 1.00 35.15 449 VAL B C 1
ATOM 7785 O O . VAL B 1 449 ? -19.317 32.539 -6.716 1.00 33.26 449 VAL B O 1
ATOM 7789 N N . ASP B 1 450 ? -20.620 33.665 -5.268 1.00 36.10 450 ASP B N 1
ATOM 7790 C CA . ASP B 1 450 ? -20.098 32.978 -4.093 1.00 38.42 450 ASP B CA 1
ATOM 7791 C C . ASP B 1 450 ? -20.336 31.467 -4.201 1.00 37.25 450 ASP B C 1
ATOM 7792 O O . ASP B 1 450 ? -19.452 30.685 -3.843 1.00 38.18 450 ASP B O 1
ATOM 7797 N N . THR B 1 451 ? -21.506 31.067 -4.737 1.00 34.68 451 THR B N 1
ATOM 7798 C CA . THR B 1 451 ? -21.832 29.649 -4.942 1.00 34.07 451 THR B CA 1
ATOM 7799 C C . THR B 1 451 ? -20.859 28.965 -5.902 1.00 32.43 451 THR B C 1
ATOM 7800 O O . THR B 1 451 ? -20.282 27.959 -5.538 1.00 32.16 451 THR B O 1
ATOM 7804 N N . VAL B 1 452 ? -20.702 29.474 -7.137 1.00 33.59 452 VAL B N 1
ATOM 7805 C CA . VAL B 1 452 ? -19.849 28.841 -8.139 1.00 34.31 452 VAL B CA 1
ATOM 7806 C C . VAL B 1 452 ? -18.353 29.006 -7.772 1.00 35.40 452 VAL B C 1
ATOM 7807 O O . VAL B 1 452 ? -17.583 28.077 -7.960 1.00 35.61 452 VAL B O 1
ATOM 7811 N N . SER B 1 453 ? -17.956 30.128 -7.130 1.00 35.51 453 SER B N 1
ATOM 7812 C CA . SER B 1 453 ? -16.584 30.316 -6.665 1.00 36.81 453 SER B CA 1
ATOM 7813 C C . SER B 1 453 ? -16.165 29.134 -5.757 1.00 37.24 453 SER B C 1
ATOM 7814 O O . SER B 1 453 ? -15.164 28.490 -6.038 1.00 35.92 453 SER B O 1
ATOM 7817 N N . ALA B 1 454 ? -17.021 28.745 -4.800 1.00 37.71 454 ALA B N 1
ATOM 7818 C CA . ALA B 1 454 ? -16.750 27.612 -3.917 1.00 39.46 454 ALA B CA 1
ATOM 7819 C C . ALA B 1 454 ? -16.910 26.294 -4.655 1.00 41.51 454 ALA B C 1
ATOM 7820 O O . ALA B 1 454 ? -16.128 25.373 -4.437 1.00 45.28 454 ALA B O 1
ATOM 7822 N N . LEU B 1 455 ? -17.922 26.188 -5.525 1.00 39.45 455 LEU B N 1
ATOM 7823 C CA . LEU B 1 455 ? -18.216 24.950 -6.248 1.00 38.11 455 LEU B CA 1
ATOM 7824 C C . LEU B 1 455 ? -17.121 24.483 -7.212 1.00 37.43 455 LEU B C 1
ATOM 7825 O O . LEU B 1 455 ? -16.737 23.311 -7.172 1.00 36.61 455 LEU B O 1
ATOM 7830 N N . VAL B 1 456 ? -16.672 25.356 -8.118 1.00 36.60 456 VAL B N 1
ATOM 7831 C CA . VAL B 1 456 ? -15.730 24.961 -9.159 1.00 35.97 456 VAL B CA 1
ATOM 7832 C C . VAL B 1 456 ? -14.476 25.838 -9.283 1.00 37.19 456 VAL B C 1
ATOM 7833 O O . VAL B 1 456 ? -13.584 25.459 -10.042 1.00 39.67 456 VAL B O 1
ATOM 7837 N N . TYR B 1 457 ? -14.401 27.014 -8.611 1.00 36.36 457 TYR B N 1
ATOM 7838 C CA . TYR B 1 457 ? -13.241 27.901 -8.793 1.00 37.01 457 TYR B CA 1
ATOM 7839 C C . TYR B 1 457 ? -12.284 27.995 -7.614 1.00 38.99 457 TYR B C 1
ATOM 7840 O O . TYR B 1 457 ? -11.508 28.940 -7.573 1.00 38.78 457 TYR B O 1
ATOM 7849 N N . ASP B 1 458 ? -12.333 27.047 -6.649 1.00 42.80 458 ASP B N 1
ATOM 7850 C CA . ASP B 1 458 ? -11.443 27.057 -5.464 1.00 46.04 458 ASP B CA 1
ATOM 7851 C C . ASP B 1 458 ? -11.462 28.398 -4.710 1.00 46.84 458 ASP B C 1
ATOM 7852 O O . ASP B 1 458 ? -10.416 28.858 -4.245 1.00 47.23 458 ASP B O 1
ATOM 7857 N N . ASN B 1 459 ? -12.635 29.043 -4.648 1.00 44.41 459 ASN B N 1
ATOM 7858 C CA . ASN B 1 459 ? -12.872 30.313 -3.966 1.00 45.95 459 ASN B CA 1
ATOM 7859 C C . ASN B 1 459 ? -12.058 31.462 -4.529 1.00 43.81 459 ASN B C 1
ATOM 7860 O O . ASN B 1 459 ? -11.818 32.434 -3.821 1.00 47.48 459 ASN B O 1
ATOM 7865 N N . LYS B 1 460 ? -11.679 31.388 -5.816 1.00 42.54 460 LYS B N 1
ATOM 7866 C CA . LYS B 1 460 ? -10.899 32.451 -6.438 1.00 43.02 460 LYS B CA 1
ATOM 7867 C C . LYS B 1 460 ? -11.720 33.433 -7.266 1.00 40.41 460 LYS B C 1
ATOM 7868 O O . LYS B 1 460 ? -11.177 34.452 -7.712 1.00 39.53 460 LYS B O 1
ATOM 7874 N N . LEU B 1 461 ? -12.992 33.115 -7.537 1.00 38.04 461 LEU B N 1
ATOM 7875 C CA . LEU B 1 461 ? -13.841 34.006 -8.311 1.00 39.46 461 LEU B CA 1
ATOM 7876 C C . LEU B 1 461 ? -14.450 35.031 -7.353 1.00 40.79 461 LEU B C 1
ATOM 7877 O O . LEU B 1 461 ? -15.061 34.663 -6.344 1.00 42.10 461 LEU B O 1
ATOM 7882 N N . LYS B 1 462 ? -14.248 36.315 -7.663 1.00 44.06 462 LYS B N 1
ATOM 7883 C CA . LYS B 1 462 ? -14.742 37.428 -6.864 1.00 45.70 462 LYS B CA 1
ATOM 7884 C C . LYS B 1 462 ? -15.995 38.083 -7.496 1.00 45.27 462 LYS B C 1
ATOM 7885 O O . LYS B 1 462 ? -16.133 38.145 -8.729 1.00 41.32 462 LYS B O 1
ATOM 7891 N N . ALA B 1 463 ? -16.916 38.538 -6.641 1.00 45.79 463 ALA B N 1
ATOM 7892 C CA . ALA B 1 463 ? -18.126 39.193 -7.113 1.00 46.76 463 ALA B CA 1
ATOM 7893 C C . ALA B 1 463 ? -17.866 40.665 -7.264 1.00 47.23 463 ALA B C 1
ATOM 7894 O O . ALA B 1 463 ? -17.194 41.253 -6.437 1.00 48.22 463 ALA B O 1
ATOM 7896 N N . HIS B 1 464 ? -18.383 41.260 -8.321 1.00 50.20 464 HIS B N 1
ATOM 7897 C CA . HIS B 1 464 ? -18.315 42.700 -8.509 1.00 50.30 464 HIS B CA 1
ATOM 7898 C C . HIS B 1 464 ? -19.659 43.292 -7.985 1.00 48.60 464 HIS B C 1
ATOM 7899 O O . HIS B 1 464 ? -19.674 44.239 -7.194 1.00 48.61 464 HIS B O 1
ATOM 7906 N N . LYS B 1 465 ? -20.769 42.712 -8.391 1.00 43.81 465 LYS B N 1
ATOM 7907 C CA . LYS B 1 465 ? -22.087 43.133 -7.951 1.00 44.40 465 LYS B CA 1
ATOM 7908 C C . LYS B 1 465 ? -22.337 42.724 -6.519 1.00 44.83 465 LYS B C 1
ATOM 7909 O O . LYS B 1 465 ? -21.788 41.738 -6.031 1.00 41.51 465 LYS B O 1
ATOM 7915 N N . ASP B 1 466 ? -23.231 43.464 -5.860 1.00 47.72 466 ASP B N 1
ATOM 7916 C CA . ASP B 1 466 ? -23.662 43.110 -4.516 1.00 48.58 466 ASP B CA 1
ATOM 7917 C C . ASP B 1 466 ? -24.631 41.903 -4.632 1.00 45.82 466 ASP B C 1
ATOM 7918 O O . ASP B 1 466 ? -25.041 41.510 -5.745 1.00 42.00 466 ASP B O 1
ATOM 7923 N N . LYS B 1 467 ? -25.079 41.357 -3.482 1.00 44.20 467 LYS B N 1
ATOM 7924 C CA . LYS B 1 467 ? -26.120 40.345 -3.464 1.00 44.74 467 LYS B CA 1
ATOM 7925 C C . LYS B 1 467 ? -27.397 41.035 -3.973 1.00 43.72 467 LYS B C 1
ATOM 7926 O O . LYS B 1 467 ? -27.652 42.195 -3.609 1.00 44.72 467 LYS B O 1
ATOM 7932 N N . SER B 1 468 ? -28.090 40.418 -4.913 1.00 41.26 468 SER B N 1
ATOM 7933 C CA . SER B 1 468 ? -29.308 41.016 -5.459 1.00 41.08 468 SER B CA 1
ATOM 7934 C C . SER B 1 468 ? -30.520 40.833 -4.530 1.00 40.04 468 SER B C 1
ATOM 7935 O O . SER B 1 468 ? -31.506 41.541 -4.689 1.00 39.76 468 SER B O 1
ATOM 7938 N N . ALA B 1 469 ? -30.466 39.855 -3.591 1.00 42.16 469 ALA B N 1
ATOM 7939 C CA . ALA B 1 469 ? -31.598 39.428 -2.755 1.00 41.87 469 ALA B CA 1
ATOM 7940 C C . ALA B 1 469 ? -32.756 38.861 -3.637 1.00 41.87 469 ALA B C 1
ATOM 7941 O O . ALA B 1 469 ? -33.905 38.790 -3.191 1.00 45.93 469 ALA B O 1
ATOM 7943 N N . GLN B 1 470 ? -32.447 38.488 -4.893 1.00 39.06 470 GLN B N 1
ATOM 7944 C CA . GLN B 1 470 ? -33.388 37.917 -5.839 1.00 39.11 470 GLN B CA 1
ATOM 7945 C C . GLN B 1 470 ? -32.932 36.520 -6.314 1.00 36.36 470 GLN B C 1
ATOM 7946 O O . GLN B 1 470 ? -33.309 36.096 -7.401 1.00 35.70 470 GLN B O 1
ATOM 7952 N N . CYS B 1 471 ? -32.158 35.806 -5.489 1.00 36.04 471 CYS B N 1
ATOM 7953 C CA . CYS B 1 471 ? -31.656 34.457 -5.777 1.00 34.29 471 CYS B CA 1
ATOM 7954 C C . CYS B 1 471 ? -32.307 33.514 -4.809 1.00 33.91 471 CYS B C 1
ATOM 7955 O O . CYS B 1 471 ? -32.074 33.620 -3.610 1.00 34.03 471 CYS B O 1
ATOM 7958 N N . PHE B 1 472 ? -33.175 32.649 -5.315 1.00 33.58 472 PHE B N 1
ATOM 7959 C CA . PHE B 1 472 ? -34.005 31.746 -4.525 1.00 34.59 472 PHE B CA 1
ATOM 7960 C C . PHE B 1 472 ? -33.822 30.286 -4.898 1.00 33.66 472 PHE B C 1
ATOM 7961 O O . PHE B 1 472 ? -33.497 29.950 -6.031 1.00 33.46 472 PHE B O 1
ATOM 7969 N N . LYS B 1 473 ? -34.031 29.413 -3.928 1.00 33.85 473 LYS B N 1
ATOM 7970 C CA . LYS B 1 473 ? -33.940 27.983 -4.131 1.00 34.78 473 LYS B CA 1
ATOM 7971 C C . LYS B 1 473 ? -35.093 27.280 -3.425 1.00 36.04 473 LYS B C 1
ATOM 7972 O O . LYS B 1 473 ? -35.544 27.702 -2.359 1.00 37.02 473 LYS B O 1
ATOM 7978 N N A MET B 1 474 ? -35.586 26.227 -4.039 0.41 35.80 474 MET B N 1
ATOM 7979 N N B MET B 1 474 ? -35.614 26.228 -4.054 0.59 36.15 474 MET B N 1
ATOM 7980 C CA A MET B 1 474 ? -36.624 25.397 -3.456 0.41 36.23 474 MET B CA 1
ATOM 7981 C CA B MET B 1 474 ? -36.710 25.407 -3.530 0.59 37.10 474 MET B CA 1
ATOM 7982 C C A MET B 1 474 ? -36.223 23.970 -3.671 0.41 36.61 474 MET B C 1
ATOM 7983 C C B MET B 1 474 ? -36.303 23.961 -3.706 0.59 37.59 474 MET B C 1
ATOM 7984 O O A MET B 1 474 ? -35.703 23.620 -4.731 0.41 37.25 474 MET B O 1
ATOM 7985 O O B MET B 1 474 ? -35.865 23.588 -4.792 0.59 38.66 474 MET B O 1
ATOM 7994 N N . PHE B 1 475 ? -36.441 23.149 -2.666 1.00 36.61 475 PHE B N 1
ATOM 7995 C CA . PHE B 1 475 ? -36.126 21.750 -2.756 1.00 37.45 475 PHE B CA 1
ATOM 7996 C C . PHE B 1 475 ? -37.454 21.044 -3.043 1.00 38.15 475 PHE B C 1
ATOM 7997 O O . PHE B 1 475 ? -38.351 21.047 -2.199 1.00 40.84 475 PHE B O 1
ATOM 8005 N N . TYR B 1 476 ? -37.627 20.533 -4.272 1.00 38.39 476 TYR B N 1
ATOM 8006 C CA . TYR B 1 476 ? -38.881 19.876 -4.667 1.00 37.91 476 TYR B CA 1
ATOM 8007 C C . TYR B 1 476 ? -38.633 18.783 -5.710 1.00 37.89 476 TYR B C 1
ATOM 8008 O O . TYR B 1 476 ? -38.464 19.080 -6.895 1.00 35.87 476 TYR B O 1
ATOM 8017 N N . LYS B 1 477 ? -38.687 17.524 -5.288 1.00 37.36 477 LYS B N 1
ATOM 8018 C CA . LYS B 1 477 ? -38.421 16.394 -6.183 1.00 37.56 477 LYS B CA 1
ATOM 8019 C C . LYS B 1 477 ? -39.490 16.179 -7.253 1.00 36.28 477 LYS B C 1
ATOM 8020 O O . LYS B 1 477 ? -39.142 15.800 -8.366 1.00 36.58 477 LYS B O 1
ATOM 8026 N N . GLY B 1 478 ? -40.745 16.497 -6.953 1.00 36.09 478 GLY B N 1
ATOM 8027 C CA . GLY B 1 478 ? -41.819 16.393 -7.927 1.00 35.57 478 GLY B CA 1
ATOM 8028 C C . GLY B 1 478 ? -42.040 14.981 -8.424 1.00 35.36 478 GLY B C 1
ATOM 8029 O O . GLY B 1 478 ? -42.000 14.051 -7.635 1.00 36.60 478 GLY B O 1
ATOM 8030 N N . VAL B 1 479 ? -42.300 14.818 -9.735 1.00 35.26 479 VAL B N 1
ATOM 8031 C CA . VAL B 1 479 ? -42.565 13.550 -10.390 1.00 34.85 479 VAL B CA 1
ATOM 8032 C C . VAL B 1 479 ? -41.817 13.546 -11.699 1.00 33.14 479 VAL B C 1
ATOM 8033 O O . VAL B 1 479 ? -42.021 14.426 -12.518 1.00 33.17 479 VAL B O 1
ATOM 8037 N N . ILE B 1 480 ? -41.003 12.527 -11.913 1.00 33.32 480 ILE B N 1
ATOM 8038 C CA . ILE B 1 480 ? -40.226 12.418 -13.133 1.00 33.65 480 ILE B CA 1
ATOM 8039 C C . ILE B 1 480 ? -40.852 11.461 -14.122 1.00 33.36 480 ILE B C 1
ATOM 8040 O O . ILE B 1 480 ? -41.047 10.271 -13.849 1.00 31.50 480 ILE B O 1
ATOM 8045 N N . THR B 1 481 ? -41.188 11.995 -15.268 1.00 35.14 481 THR B N 1
ATOM 8046 C CA . THR B 1 481 ? -41.678 11.205 -16.381 1.00 36.91 481 THR B CA 1
ATOM 8047 C C . THR B 1 481 ? -40.549 11.226 -17.438 1.00 37.47 481 THR B C 1
ATOM 8048 O O . THR B 1 481 ? -39.711 12.134 -17.458 1.00 35.64 481 THR B O 1
ATOM 8052 N N . HIS B 1 482 ? -40.440 10.111 -18.165 1.00 41.18 482 HIS B N 1
ATOM 8053 C CA . HIS B 1 482 ? -39.448 9.861 -19.185 1.00 42.14 482 HIS B CA 1
ATOM 8054 C C . HIS B 1 482 ? -40.163 9.575 -20.466 1.00 45.88 482 HIS B C 1
ATOM 8055 O O . HIS B 1 482 ? -41.131 8.802 -20.501 1.00 48.31 482 HIS B O 1
ATOM 8062 N N . ASP B 1 483 ? -39.680 10.182 -21.524 1.00 50.51 483 ASP B N 1
ATOM 8063 C CA . ASP B 1 483 ? -40.144 9.850 -22.853 1.00 53.17 483 ASP B CA 1
ATOM 8064 C C . ASP B 1 483 ? -38.971 9.101 -23.547 1.00 55.58 483 ASP B C 1
ATOM 8065 O O . ASP B 1 483 ? -38.115 8.512 -22.852 1.00 55.42 483 ASP B O 1
ATOM 8070 N N . VAL B 1 484 ? -38.943 9.089 -24.883 1.00 58.52 484 VAL B N 1
ATOM 8071 C CA . VAL B 1 484 ? -37.941 8.347 -25.644 1.00 60.87 484 VAL B CA 1
ATOM 8072 C C . VAL B 1 484 ? -36.476 8.639 -25.196 1.00 61.42 484 VAL B C 1
ATOM 8073 O O . VAL B 1 484 ? -35.752 7.698 -24.842 1.00 63.98 484 VAL B O 1
ATOM 8077 N N . SER B 1 485 ? -36.057 9.921 -25.161 1.00 59.90 485 SER B N 1
ATOM 8078 C CA . SER B 1 485 ? -34.668 10.251 -24.816 1.00 54.65 485 SER B CA 1
ATOM 8079 C C . SER B 1 485 ? -34.533 11.492 -23.906 1.00 51.23 485 SER B C 1
ATOM 8080 O O . SER B 1 485 ? -33.499 12.195 -23.971 1.00 50.72 485 SER B O 1
ATOM 8083 N N . SER B 1 486 ? -35.550 11.758 -23.054 1.00 44.45 486 SER B N 1
ATOM 8084 C CA . SER B 1 486 ? -35.509 12.943 -22.221 1.00 39.82 486 SER B CA 1
ATOM 8085 C C . SER B 1 486 ? -36.339 12.775 -20.908 1.00 38.56 486 SER B C 1
ATOM 8086 O O . SER B 1 486 ? -36.929 11.712 -20.689 1.00 38.90 486 SER B O 1
ATOM 8089 N N . ALA B 1 487 ? -36.264 13.761 -19.994 1.00 36.37 487 ALA B N 1
ATOM 8090 C CA . ALA B 1 487 ? -37.031 13.751 -18.740 1.00 34.92 487 ALA B CA 1
ATOM 8091 C C . ALA B 1 487 ? -37.925 15.009 -18.631 1.00 33.35 487 ALA B C 1
ATOM 8092 O O . ALA B 1 487 ? -37.641 16.108 -19.159 1.00 30.80 487 ALA B O 1
ATOM 8094 N N . ILE B 1 488 ? -39.013 14.834 -17.933 1.00 31.78 488 ILE B N 1
ATOM 8095 C CA . ILE B 1 488 ? -39.977 15.896 -17.691 1.00 32.93 488 ILE B CA 1
ATOM 8096 C C . ILE B 1 488 ? -40.346 15.805 -16.203 1.00 32.66 488 ILE B C 1
ATOM 8097 O O . ILE B 1 488 ? -40.406 14.694 -15.637 1.00 34.89 488 ILE B O 1
ATOM 8102 N N . ASN B 1 489 ? -40.576 16.959 -15.572 1.00 30.14 489 ASN B N 1
ATOM 8103 C CA . ASN B 1 489 ? -41.014 17.048 -14.188 1.00 30.51 489 ASN B CA 1
ATOM 8104 C C . ASN B 1 489 ? -42.115 18.113 -14.144 1.00 30.66 489 ASN B C 1
ATOM 8105 O O . ASN B 1 489 ? -41.843 19.295 -13.903 1.00 29.98 489 ASN B O 1
ATOM 8110 N N . ARG B 1 490 ? -43.340 17.695 -14.466 1.00 31.80 490 ARG B N 1
ATOM 8111 C CA . ARG B 1 490 ? -44.514 18.586 -14.489 1.00 31.91 490 ARG B CA 1
ATOM 8112 C C . ARG B 1 490 ? -44.725 19.274 -13.130 1.00 31.28 490 ARG B C 1
ATOM 8113 O O . ARG B 1 490 ? -44.832 20.494 -13.119 1.00 30.34 490 ARG B O 1
ATOM 8121 N N . PRO B 1 491 ? -44.640 18.564 -11.979 1.00 29.91 491 PRO B N 1
ATOM 8122 C CA . PRO B 1 491 ? -44.775 19.251 -10.691 1.00 30.67 491 PRO B CA 1
ATOM 8123 C C . PRO B 1 491 ? -43.767 20.390 -10.468 1.00 30.43 491 PRO B C 1
ATOM 8124 O O . PRO B 1 491 ? -44.162 21.424 -9.924 1.00 31.04 491 PRO B O 1
ATOM 8128 N N . GLN B 1 492 ? -42.497 20.259 -10.936 1.00 30.92 492 GLN B N 1
ATOM 8129 C CA . GLN B 1 492 ? -41.528 21.366 -10.816 1.00 30.84 492 GLN B CA 1
ATOM 8130 C C . GLN B 1 492 ? -41.967 22.560 -11.652 1.00 31.30 492 GLN B C 1
ATOM 8131 O O . GLN B 1 492 ? -41.815 23.697 -11.215 1.00 32.25 492 GLN B O 1
ATOM 8137 N N . ILE B 1 493 ? -42.552 22.305 -12.839 1.00 33.60 493 ILE B N 1
ATOM 8138 C CA . ILE B 1 493 ? -43.131 23.359 -13.674 1.00 33.73 493 ILE B CA 1
ATOM 8139 C C . ILE B 1 493 ? -44.354 24.001 -12.984 1.00 33.99 493 ILE B C 1
ATOM 8140 O O . ILE B 1 493 ? -44.518 25.215 -13.073 1.00 35.34 493 ILE B O 1
ATOM 8145 N N . GLY B 1 494 ? -45.159 23.203 -12.289 1.00 35.71 494 GLY B N 1
ATOM 8146 C CA . GLY B 1 494 ? -46.326 23.659 -11.539 1.00 33.39 494 GLY B CA 1
ATOM 8147 C C . GLY B 1 494 ? -45.897 24.593 -10.412 1.00 35.05 494 GLY B C 1
ATOM 8148 O O . GLY B 1 494 ? -46.514 25.641 -10.205 1.00 33.35 494 GLY B O 1
ATOM 8149 N N . VAL B 1 495 ? -44.792 24.283 -9.725 1.00 33.79 495 VAL B N 1
ATOM 8150 C CA . VAL B 1 495 ? -44.251 25.155 -8.674 1.00 34.16 495 VAL B CA 1
ATOM 8151 C C . VAL B 1 495 ? -43.834 26.504 -9.302 1.00 34.65 495 VAL B C 1
ATOM 8152 O O . VAL B 1 495 ? -44.110 27.566 -8.730 1.00 32.89 495 VAL B O 1
ATOM 8156 N N . VAL B 1 496 ? -43.219 26.471 -10.503 1.00 35.23 496 VAL B N 1
ATOM 8157 C CA . VAL B 1 496 ? -42.816 27.695 -11.196 1.00 34.07 496 VAL B CA 1
ATOM 8158 C C . VAL B 1 496 ? -44.036 28.505 -11.557 1.00 36.04 496 VAL B C 1
ATOM 8159 O O . VAL B 1 496 ? -44.088 29.683 -11.265 1.00 36.19 496 VAL B O 1
ATOM 8163 N N . ARG B 1 497 ? -45.067 27.856 -12.081 1.00 39.24 497 ARG B N 1
ATOM 8164 C CA . ARG B 1 497 ? -46.348 28.507 -12.429 1.00 42.94 497 ARG B CA 1
ATOM 8165 C C . ARG B 1 497 ? -46.936 29.202 -11.202 1.00 42.93 497 ARG B C 1
ATOM 8166 O O . ARG B 1 497 ? -47.249 30.372 -11.318 1.00 41.50 497 ARG B O 1
ATOM 8174 N N . GLU B 1 498 ? -46.942 28.557 -10.002 1.00 43.98 498 GLU B N 1
ATOM 8175 C CA . GLU B 1 498 ? -47.413 29.196 -8.753 1.00 46.10 498 GLU B CA 1
ATOM 8176 C C . GLU B 1 498 ? -46.512 30.379 -8.293 1.00 45.13 498 GLU B C 1
ATOM 8177 O O . GLU B 1 498 ? -47.019 31.412 -7.845 1.00 45.27 498 GLU B O 1
ATOM 8183 N N . PHE B 1 499 ? -45.187 30.247 -8.462 1.00 40.48 499 PHE B N 1
ATOM 8184 C CA . PHE B 1 499 ? -44.251 31.320 -8.164 1.00 38.80 499 PHE B CA 1
ATOM 8185 C C . PHE B 1 499 ? -44.527 32.514 -9.101 1.00 38.01 499 PHE B C 1
ATOM 8186 O O . PHE B 1 499 ? -44.546 33.654 -8.635 1.00 38.20 499 PHE B O 1
ATOM 8194 N N . LEU B 1 500 ? -44.750 32.271 -10.403 1.00 38.29 500 LEU B N 1
ATOM 8195 C CA . LEU B 1 500 ? -45.015 33.363 -11.348 1.00 41.51 500 LEU B CA 1
ATOM 8196 C C . LEU B 1 500 ? -46.302 34.122 -11.033 1.00 43.64 500 LEU B C 1
ATOM 8197 O O . LEU B 1 500 ? -46.328 35.338 -11.203 1.00 45.92 500 LEU B O 1
ATOM 8202 N N . THR B 1 501 ? -47.361 33.437 -10.552 1.00 46.92 501 THR B N 1
ATOM 8203 C CA . THR B 1 501 ? -48.590 34.119 -10.176 1.00 48.45 501 THR B CA 1
ATOM 8204 C C . THR B 1 501 ? -48.356 35.066 -8.997 1.00 50.08 501 THR B C 1
ATOM 8205 O O . THR B 1 501 ? -49.011 36.107 -8.919 1.00 49.07 501 THR B O 1
ATOM 8209 N N . ARG B 1 502 ? -47.440 34.720 -8.094 1.00 49.46 502 ARG B N 1
ATOM 8210 C CA . ARG B 1 502 ? -47.143 35.592 -6.975 1.00 51.98 502 ARG B CA 1
ATOM 8211 C C . ARG B 1 502 ? -45.979 36.580 -7.239 1.00 49.67 502 ARG B C 1
ATOM 8212 O O . ARG B 1 502 ? -45.807 37.462 -6.417 1.00 51.31 502 ARG B O 1
ATOM 8220 N N . ASN B 1 503 ? -45.185 36.440 -8.345 1.00 47.66 503 ASN B N 1
ATOM 8221 C CA . ASN B 1 503 ? -43.995 37.249 -8.706 1.00 46.76 503 ASN B CA 1
ATOM 8222 C C . ASN B 1 503 ? -44.016 37.614 -10.186 1.00 45.50 503 ASN B C 1
ATOM 8223 O O . ASN B 1 503 ? -43.146 37.180 -10.957 1.00 43.36 503 ASN B O 1
ATOM 8228 N N . PRO B 1 504 ? -45.005 38.428 -10.613 1.00 46.23 504 PRO B N 1
ATOM 8229 C CA . PRO B 1 504 ? -45.142 38.729 -12.046 1.00 46.56 504 PRO B CA 1
ATOM 8230 C C . PRO B 1 504 ? -43.960 39.442 -12.680 1.00 47.18 504 PRO B C 1
ATOM 8231 O O . PRO B 1 504 ? -43.816 39.353 -13.894 1.00 49.28 504 PRO B O 1
ATOM 8235 N N . ALA B 1 505 ? -43.091 40.085 -11.895 1.00 46.99 505 ALA B N 1
ATOM 8236 C CA . ALA B 1 505 ? -41.856 40.674 -12.449 1.00 47.90 505 ALA B CA 1
ATOM 8237 C C . ALA B 1 505 ? -40.970 39.581 -13.097 1.00 44.57 505 ALA B C 1
ATOM 8238 O O . ALA B 1 505 ? -40.210 39.856 -14.017 1.00 47.11 505 ALA B O 1
ATOM 8240 N N . TRP B 1 506 ? -41.073 38.345 -12.604 1.00 42.86 506 TRP B N 1
ATOM 8241 C CA . TRP B 1 506 ? -40.318 37.216 -13.128 1.00 42.08 506 TRP B CA 1
ATOM 8242 C C . TRP B 1 506 ? -40.897 36.670 -14.448 1.00 41.42 506 TRP B C 1
ATOM 8243 O O . TRP B 1 506 ? -40.339 35.718 -14.967 1.00 42.20 506 TRP B O 1
ATOM 8254 N N . ARG B 1 507 ? -41.995 37.231 -14.987 1.00 43.18 507 ARG B N 1
ATOM 8255 C CA . ARG B 1 507 ? -42.514 36.797 -16.286 1.00 41.91 507 ARG B CA 1
ATOM 8256 C C . ARG B 1 507 ? -41.539 37.178 -17.416 1.00 41.43 507 ARG B C 1
ATOM 8257 O O . ARG B 1 507 ? -41.642 36.638 -18.497 1.00 38.65 507 ARG B O 1
ATOM 8265 N N . LYS B 1 508 ? -40.559 38.057 -17.161 1.00 42.43 508 LYS B N 1
ATOM 8266 C CA . LYS B 1 508 ? -39.511 38.361 -18.123 1.00 45.85 508 LYS B CA 1
ATOM 8267 C C . LYS B 1 508 ? -38.317 37.319 -18.010 1.00 43.81 508 LYS B C 1
ATOM 8268 O O . LYS B 1 508 ? -37.318 37.469 -18.710 1.00 47.58 508 LYS B O 1
ATOM 8274 N N . ALA B 1 509 ? -38.443 36.264 -17.179 1.00 41.01 509 ALA B N 1
ATOM 8275 C CA . ALA B 1 509 ? -37.369 35.281 -17.023 1.00 38.99 509 ALA B CA 1
ATOM 8276 C C . ALA B 1 509 ? -37.209 34.304 -18.207 1.00 37.63 509 ALA B C 1
ATOM 8277 O O . ALA B 1 509 ? -38.155 34.079 -18.978 1.00 37.20 509 ALA B O 1
ATOM 8279 N N . VAL B 1 510 ? -35.983 33.734 -18.349 1.00 34.96 510 VAL B N 1
ATOM 8280 C CA . VAL B 1 510 ? -35.708 32.661 -19.272 1.00 34.22 510 VAL B CA 1
ATOM 8281 C C . VAL B 1 510 ? -35.783 31.383 -18.466 1.00 33.72 510 VAL B C 1
ATOM 8282 O O . VAL B 1 510 ? -35.241 31.327 -17.354 1.00 35.19 510 VAL B O 1
ATOM 8286 N N . PHE B 1 511 ? -36.495 30.399 -18.974 1.00 31.06 511 PHE B N 1
ATOM 8287 C CA . PHE B 1 511 ? -36.642 29.096 -18.343 1.00 31.28 511 PHE B CA 1
ATOM 8288 C C . PHE B 1 511 ? -35.474 28.186 -18.804 1.00 29.83 511 PHE B C 1
ATOM 8289 O O . PHE B 1 511 ? -35.223 28.039 -19.999 1.00 29.52 511 PHE B O 1
ATOM 8297 N N . ILE B 1 512 ? -34.758 27.613 -17.860 1.00 28.94 512 ILE B N 1
ATOM 8298 C CA . ILE B 1 512 ? -33.633 26.733 -18.159 1.00 29.74 512 ILE B CA 1
ATOM 8299 C C . ILE B 1 512 ? -33.797 25.400 -17.431 1.00 30.85 512 ILE B C 1
ATOM 8300 O O . ILE B 1 512 ? -34.244 25.356 -16.285 1.00 31.16 512 ILE B O 1
ATOM 8305 N N . SER B 1 513 ? -33.452 24.319 -18.103 1.00 31.76 513 SER B N 1
ATOM 8306 C CA . SER B 1 513 ? -33.457 22.993 -17.525 1.00 32.15 513 SER B CA 1
ATOM 8307 C C . SER B 1 513 ? -32.399 22.121 -18.230 1.00 31.84 513 SER B C 1
ATOM 8308 O O . SER B 1 513 ? -31.934 22.468 -19.328 1.00 31.66 513 SER B O 1
ATOM 8311 N N . PRO B 1 514 ? -32.041 20.963 -17.664 1.00 31.01 514 PRO B N 1
ATOM 8312 C CA . PRO B 1 514 ? -31.065 20.088 -18.358 1.00 31.70 514 PRO B CA 1
ATOM 8313 C C . PRO B 1 514 ? -31.718 19.260 -19.478 1.00 31.66 514 PRO B C 1
ATOM 8314 O O . PRO B 1 514 ? -31.029 18.460 -20.078 1.00 33.59 514 PRO B O 1
ATOM 8318 N N . TYR B 1 515 ? -33.062 19.404 -19.742 1.00 31.56 515 TYR B N 1
ATOM 8319 C CA . TYR B 1 515 ? -33.763 18.545 -20.703 1.00 32.27 515 TYR B CA 1
ATOM 8320 C C . TYR B 1 515 ? -34.643 19.276 -21.709 1.00 33.42 515 TYR B C 1
ATOM 8321 O O . TYR B 1 515 ? -35.452 20.151 -21.323 1.00 32.06 515 TYR B O 1
ATOM 8330 N N . ASN B 1 516 ? -34.523 18.922 -22.992 1.00 36.24 516 ASN B N 1
ATOM 8331 C CA . ASN B 1 516 ? -35.370 19.567 -24.016 1.00 38.88 516 ASN B CA 1
ATOM 8332 C C . ASN B 1 516 ? -36.851 19.303 -23.795 1.00 36.29 516 ASN B C 1
ATOM 8333 O O . ASN B 1 516 ? -37.645 20.199 -24.015 1.00 34.54 516 ASN B O 1
ATOM 8338 N N . SER B 1 517 ? -37.222 18.090 -23.345 1.00 35.21 517 SER B N 1
ATOM 8339 C CA . SER B 1 517 ? -38.623 17.755 -23.116 1.00 35.52 517 SER B CA 1
ATOM 8340 C C . SER B 1 517 ? -39.202 18.529 -21.953 1.00 33.84 517 SER B C 1
ATOM 8341 O O . SER B 1 517 ? -40.317 19.034 -22.060 1.00 34.95 517 SER B O 1
ATOM 8344 N N . GLN B 1 518 ? -38.420 18.738 -20.891 1.00 32.46 518 GLN B N 1
ATOM 8345 C CA . GLN B 1 518 ? -38.840 19.589 -19.782 1.00 31.50 518 GLN B CA 1
ATOM 8346 C C . GLN B 1 518 ? -39.112 21.040 -20.306 1.00 31.71 518 GLN B C 1
ATOM 8347 O O . GLN B 1 518 ? -40.161 21.623 -20.018 1.00 31.64 518 GLN B O 1
ATOM 8353 N N . ASN B 1 519 ? -38.210 21.569 -21.147 1.00 31.33 519 ASN B N 1
ATOM 8354 C CA . ASN B 1 519 ? -38.347 22.881 -21.772 1.00 32.44 519 ASN B CA 1
ATOM 8355 C C . ASN B 1 519 ? -39.561 22.995 -22.685 1.00 33.97 519 ASN B C 1
ATOM 8356 O O . ASN B 1 519 ? -40.209 24.034 -22.685 1.00 37.27 519 ASN B O 1
ATOM 8361 N N . ALA B 1 520 ? -39.869 21.950 -23.449 1.00 34.14 520 ALA B N 1
ATOM 8362 C CA . ALA B 1 520 ? -41.028 21.973 -24.340 1.00 35.34 520 ALA B CA 1
ATOM 8363 C C . ALA B 1 520 ? -42.324 22.065 -23.502 1.00 35.58 520 ALA B C 1
ATOM 8364 O O . ALA B 1 520 ? -43.227 22.854 -23.833 1.00 37.32 520 ALA B O 1
ATOM 8366 N N . VAL B 1 521 ? -42.367 21.330 -22.375 1.00 35.88 521 VAL B N 1
ATOM 8367 C CA . VAL B 1 521 ? -43.532 21.391 -21.497 1.00 36.83 521 VAL B CA 1
ATOM 8368 C C . VAL B 1 521 ? -43.634 22.781 -20.832 1.00 37.01 521 VAL B C 1
ATOM 8369 O O . VAL B 1 521 ? -44.717 23.407 -20.859 1.00 37.66 521 VAL B O 1
ATOM 8373 N N . ALA B 1 522 ? -42.497 23.291 -20.294 1.00 35.32 522 ALA B N 1
ATOM 8374 C CA . ALA B 1 522 ? -42.459 24.608 -19.648 1.00 35.61 522 ALA B CA 1
ATOM 8375 C C . ALA B 1 522 ? -42.859 25.735 -20.624 1.00 36.07 522 ALA B C 1
ATOM 8376 O O . ALA B 1 522 ? -43.561 26.666 -20.230 1.00 38.77 522 ALA B O 1
ATOM 8378 N N . SER B 1 523 ? -42.446 25.631 -21.898 1.00 34.96 523 SER B N 1
ATOM 8379 C CA . SER B 1 523 ? -42.788 26.605 -22.910 1.00 34.27 523 SER B CA 1
ATOM 8380 C C . SER B 1 523 ? -44.326 26.730 -23.086 1.00 34.50 523 SER B C 1
ATOM 8381 O O . SER B 1 523 ? -44.845 27.842 -23.119 1.00 34.96 523 SER B O 1
ATOM 8384 N N . LYS B 1 524 ? -45.038 25.600 -23.139 1.00 35.04 524 LYS B N 1
ATOM 8385 C CA . LYS B 1 524 ? -46.493 25.619 -23.295 1.00 35.44 524 LYS B CA 1
ATOM 8386 C C . LYS B 1 524 ? -47.223 26.105 -22.016 1.00 35.77 524 LYS B C 1
ATOM 8387 O O . LYS B 1 524 ? -48.135 26.907 -22.095 1.00 37.59 524 LYS B O 1
ATOM 8389 N N . ILE B 1 525 ? -46.806 25.640 -20.837 1.00 36.04 525 ILE B N 1
ATOM 8390 C CA . ILE B 1 525 ? -47.455 25.996 -19.569 1.00 36.48 525 ILE B CA 1
ATOM 8391 C C . ILE B 1 525 ? -47.119 27.415 -19.037 1.00 36.48 525 ILE B C 1
ATOM 8392 O O . ILE B 1 525 ? -47.990 28.091 -18.495 1.00 37.06 525 ILE B O 1
ATOM 8397 N N . LEU B 1 526 ? -45.865 27.834 -19.161 1.00 35.38 526 LEU B N 1
ATOM 8398 C CA . LEU B 1 526 ? -45.375 29.097 -18.631 1.00 35.49 526 LEU B CA 1
ATOM 8399 C C . LEU B 1 526 ? -45.331 30.210 -19.664 1.00 34.87 526 LEU B C 1
ATOM 8400 O O . LEU B 1 526 ? -45.444 31.355 -19.298 1.00 36.52 526 LEU B O 1
ATOM 8405 N N . GLY B 1 527 ? -45.046 29.877 -20.907 1.00 35.38 527 GLY B N 1
ATOM 8406 C CA . GLY B 1 527 ? -44.876 30.879 -21.941 1.00 34.90 527 GLY B CA 1
ATOM 8407 C C . GLY B 1 527 ? -43.540 31.601 -21.883 1.00 36.57 527 GLY B C 1
ATOM 8408 O O . GLY B 1 527 ? -43.326 32.556 -22.630 1.00 37.68 527 GLY B O 1
ATOM 8409 N N . LEU B 1 528 ? -42.638 31.196 -20.985 1.00 33.34 528 LEU B N 1
ATOM 8410 C CA . LEU B 1 528 ? -41.308 31.792 -20.910 1.00 33.43 528 LEU B CA 1
ATOM 8411 C C . LEU B 1 528 ? -40.471 31.301 -22.081 1.00 32.21 528 LEU B C 1
ATOM 8412 O O . LEU B 1 528 ? -40.609 30.149 -22.493 1.00 32.90 528 LEU B O 1
ATOM 8417 N N . PRO B 1 529 ? -39.534 32.118 -22.578 1.00 32.75 529 PRO B N 1
ATOM 8418 C CA . PRO B 1 529 ? -38.540 31.571 -23.526 1.00 32.37 529 PRO B CA 1
ATOM 8419 C C . PRO B 1 529 ? -37.713 30.480 -22.786 1.00 33.13 529 PRO B C 1
ATOM 8420 O O . PRO B 1 529 ? -37.578 30.512 -21.555 1.00 33.25 529 PRO B O 1
ATOM 8424 N N . THR B 1 530 ? -37.259 29.480 -23.506 1.00 34.79 530 THR B N 1
ATOM 8425 C CA . THR B 1 530 ? -36.527 28.359 -22.911 1.00 36.24 530 THR B CA 1
ATOM 8426 C C . THR B 1 530 ? -35.174 28.110 -23.571 1.00 38.11 530 THR B C 1
ATOM 8427 O O . THR B 1 530 ? -34.949 28.423 -24.747 1.00 37.62 530 THR B O 1
ATOM 8431 N N . GLN B 1 531 ? -34.280 27.531 -22.780 1.00 39.28 531 GLN B N 1
ATOM 8432 C CA . GLN B 1 531 ? -32.945 27.095 -23.180 1.00 38.78 531 GLN B CA 1
ATOM 8433 C C . GLN B 1 531 ? -32.583 25.866 -22.353 1.00 37.65 531 GLN B C 1
ATOM 8434 O O . GLN B 1 531 ? -32.945 25.770 -21.173 1.00 34.99 531 GLN B O 1
ATOM 8440 N N . THR B 1 532 ? -31.837 24.936 -22.954 1.00 35.87 532 THR B N 1
ATOM 8441 C CA . THR B 1 532 ? -31.243 23.859 -22.189 1.00 35.41 532 THR B CA 1
ATOM 8442 C C . THR B 1 532 ? -30.011 24.525 -21.544 1.00 35.10 532 THR B C 1
ATOM 8443 O O . THR B 1 532 ? -29.569 25.611 -21.996 1.00 32.36 532 THR B O 1
ATOM 8447 N N . VAL B 1 533 ? -29.408 23.881 -20.539 1.00 35.90 533 VAL B N 1
ATOM 8448 C CA . VAL B 1 533 ? -28.186 24.453 -19.963 1.00 35.72 533 VAL B CA 1
ATOM 8449 C C . VAL B 1 533 ? -27.075 24.584 -21.031 1.00 37.02 533 VAL B C 1
ATOM 8450 O O . VAL B 1 533 ? -26.465 25.645 -21.183 1.00 35.20 533 VAL B O 1
ATOM 8454 N N . ASP B 1 534 ? -26.931 23.529 -21.847 1.00 40.54 534 ASP B N 1
ATOM 8455 C CA . ASP B 1 534 ? -25.943 23.457 -22.909 1.00 42.16 534 ASP B CA 1
ATOM 8456 C C . ASP B 1 534 ? -26.144 24.567 -23.959 1.00 40.66 534 ASP B C 1
ATOM 8457 O O . ASP B 1 534 ? -25.167 25.243 -24.286 1.00 41.47 534 ASP B O 1
ATOM 8462 N N . SER B 1 535 ? -27.384 24.850 -24.392 1.00 39.24 535 SER B N 1
ATOM 8463 C CA . SER B 1 535 ? -27.600 25.948 -25.352 1.00 40.60 535 SER B CA 1
ATOM 8464 C C . SER B 1 535 ? -27.501 27.352 -24.708 1.00 39.49 535 SER B C 1
ATOM 8465 O O . SER B 1 535 ? -27.264 28.338 -25.420 1.00 42.18 535 SER B O 1
ATOM 8468 N N . SER B 1 536 ? -27.652 27.459 -23.372 1.00 37.10 536 SER B N 1
ATOM 8469 C CA . SER B 1 536 ? -27.559 28.769 -22.700 1.00 35.77 536 SER B CA 1
ATOM 8470 C C . SER B 1 536 ? -26.097 29.261 -22.538 1.00 36.38 536 SER B C 1
ATOM 8471 O O . SER B 1 536 ? -25.871 30.455 -22.310 1.00 35.29 536 SER B O 1
ATOM 8474 N N . GLN B 1 537 ? -25.111 28.349 -22.625 1.00 36.88 537 GLN B N 1
ATOM 8475 C CA . GLN B 1 537 ? -23.681 28.682 -22.468 1.00 37.47 537 GLN B CA 1
ATOM 8476 C C . GLN B 1 537 ? -23.259 29.795 -23.403 1.00 37.97 537 GLN B C 1
ATOM 8477 O O . GLN B 1 537 ? -23.557 29.733 -24.607 1.00 39.13 537 GLN B O 1
ATOM 8483 N N . GLY B 1 538 ? -22.632 30.820 -22.834 1.00 36.77 538 GLY B N 1
ATOM 8484 C CA . GLY B 1 538 ? -22.244 32.013 -23.574 1.00 38.42 538 GLY B CA 1
ATOM 8485 C C . GLY B 1 538 ? -23.277 33.135 -23.542 1.00 38.24 538 GLY B C 1
ATOM 8486 O O . GLY B 1 538 ? -22.961 34.272 -23.885 1.00 40.49 538 GLY B O 1
ATOM 8487 N N . SER B 1 539 ? -24.521 32.838 -23.122 1.00 38.20 539 SER B N 1
ATOM 8488 C CA . SER B 1 539 ? -25.612 33.820 -23.038 1.00 36.20 539 SER B CA 1
ATOM 8489 C C . SER B 1 539 ? -25.882 34.303 -21.599 1.00 36.31 539 SER B C 1
ATOM 8490 O O . SER B 1 539 ? -25.542 33.599 -20.633 1.00 33.73 539 SER B O 1
ATOM 8493 N N . GLU B 1 540 ? -26.513 35.492 -21.469 1.00 35.23 540 GLU B N 1
ATOM 8494 C CA . GLU B 1 540 ? -26.884 36.042 -20.165 1.00 35.71 540 GLU B CA 1
ATOM 8495 C C . GLU B 1 540 ? -28.261 36.655 -20.232 1.00 34.85 540 GLU B C 1
ATOM 8496 O O . GLU B 1 540 ? -28.685 37.167 -21.280 1.00 33.85 540 GLU B O 1
ATOM 8502 N N . TYR B 1 541 ? -28.968 36.598 -19.108 1.00 33.95 541 TYR B N 1
ATOM 8503 C CA . TYR B 1 541 ? -30.351 37.059 -18.963 1.00 35.70 541 TYR B CA 1
ATOM 8504 C C . TYR B 1 541 ? -30.535 37.690 -17.575 1.00 34.88 541 TYR B C 1
ATOM 8505 O O . TYR B 1 541 ? -29.878 37.263 -16.634 1.00 35.63 541 TYR B O 1
ATOM 8514 N N . ASP B 1 542 ? -31.460 38.645 -17.426 1.00 35.75 542 ASP B N 1
ATOM 8515 C CA . ASP B 1 542 ? -31.702 39.274 -16.125 1.00 36.49 542 ASP B CA 1
ATOM 8516 C C . ASP B 1 542 ? -32.216 38.274 -15.118 1.00 35.66 542 ASP B C 1
ATOM 8517 O O . ASP B 1 542 ? -31.720 38.237 -13.992 1.00 35.54 542 ASP B O 1
ATOM 8522 N N . TYR B 1 543 ? -33.216 37.483 -15.510 1.00 33.23 543 TYR B N 1
ATOM 8523 C CA . TYR B 1 543 ? -33.823 36.520 -14.622 1.00 33.57 543 TYR B CA 1
ATOM 8524 C C . TYR B 1 543 ? -33.835 35.152 -15.237 1.00 32.05 543 TYR B C 1
ATOM 8525 O O . TYR B 1 543 ? -34.124 34.972 -16.417 1.00 30.00 543 TYR B O 1
ATOM 8534 N N . VAL B 1 544 ? -33.526 34.179 -14.425 1.00 30.23 544 VAL B N 1
ATOM 8535 C CA . VAL B 1 544 ? -33.466 32.796 -14.860 1.00 30.12 544 VAL B CA 1
ATOM 8536 C C . VAL B 1 544 ? -34.321 31.972 -13.922 1.00 30.06 544 VAL B C 1
ATOM 8537 O O . VAL B 1 544 ? -34.284 32.168 -12.699 1.00 30.68 544 VAL B O 1
ATOM 8541 N N . ILE B 1 545 ? -35.080 31.052 -14.486 1.00 29.19 545 ILE B N 1
ATOM 8542 C CA . ILE B 1 545 ? -35.809 30.088 -13.697 1.00 29.78 545 ILE B CA 1
ATOM 8543 C C . ILE B 1 545 ? -35.282 28.734 -14.126 1.00 28.95 545 ILE B C 1
ATOM 8544 O O . ILE B 1 545 ? -35.268 28.420 -15.304 1.00 30.13 545 ILE B O 1
ATOM 8549 N N . PHE B 1 546 ? -34.765 27.977 -13.177 1.00 29.83 546 PHE B N 1
ATOM 8550 C CA . PHE B 1 546 ? -34.168 26.685 -13.453 1.00 30.00 546 PHE B CA 1
ATOM 8551 C C . PHE B 1 546 ? -34.887 25.568 -12.726 1.00 30.83 546 PHE B C 1
ATOM 8552 O O . PHE B 1 546 ? -35.076 25.654 -11.515 1.00 32.66 546 PHE B O 1
ATOM 8560 N N . THR B 1 547 ? -35.276 24.521 -13.448 1.00 29.61 547 THR B N 1
ATOM 8561 C CA . THR B 1 547 ? -35.849 23.327 -12.817 1.00 30.48 547 THR B CA 1
ATOM 8562 C C . THR B 1 547 ? -34.842 22.200 -13.082 1.00 29.49 547 THR B C 1
ATOM 8563 O O . THR B 1 547 ? -34.590 21.868 -14.235 1.00 28.93 547 THR B O 1
ATOM 8567 N N . GLN B 1 548 ? -34.247 21.656 -12.025 1.00 28.43 548 GLN B N 1
ATOM 8568 C CA . GLN B 1 548 ? -33.274 20.587 -12.166 1.00 27.85 548 GLN B CA 1
ATOM 8569 C C . GLN B 1 548 ? -33.842 19.330 -12.878 1.00 27.69 548 GLN B C 1
ATOM 8570 O O . GLN B 1 548 ? -33.092 18.587 -13.499 1.00 28.17 548 GLN B O 1
ATOM 8576 N N . THR B 1 549 ? -35.161 19.133 -12.809 1.00 27.95 549 THR B N 1
ATOM 8577 C CA . THR B 1 549 ? -35.968 18.046 -13.442 1.00 28.53 549 THR B CA 1
ATOM 8578 C C . THR B 1 549 ? -35.725 16.640 -12.809 1.00 30.43 549 THR B C 1
ATOM 8579 O O . THR B 1 549 ? -36.691 15.937 -12.457 1.00 31.93 549 THR B O 1
ATOM 8583 N N . THR B 1 550 ? -34.465 16.222 -12.709 1.00 32.18 550 THR B N 1
ATOM 8584 C CA . THR B 1 550 ? -34.087 14.897 -12.162 1.00 35.05 550 THR B CA 1
ATOM 8585 C C . THR B 1 550 ? -32.851 15.050 -11.227 1.00 36.04 550 THR B C 1
ATOM 8586 O O . THR B 1 550 ? -32.253 16.128 -11.165 1.00 33.94 550 THR B O 1
ATOM 8590 N N . GLU B 1 551 ? -32.448 13.956 -10.554 1.00 39.90 551 GLU B N 1
ATOM 8591 C CA . GLU B 1 551 ? -31.234 13.842 -9.750 1.00 41.30 551 GLU B CA 1
ATOM 8592 C C . GLU B 1 551 ? -30.196 12.930 -10.464 1.00 41.86 551 GLU B C 1
ATOM 8593 O O . GLU B 1 551 ? -29.460 12.193 -9.793 1.00 46.25 551 GLU B O 1
ATOM 8599 N N . THR B 1 552 ? -30.117 12.968 -11.786 1.00 39.15 552 THR B N 1
ATOM 8600 C CA . THR B 1 552 ? -29.175 12.123 -12.531 1.00 38.72 552 THR B CA 1
ATOM 8601 C C . THR B 1 552 ? -27.720 12.698 -12.527 1.00 37.41 552 THR B C 1
ATOM 8602 O O . THR B 1 552 ? -27.518 13.840 -12.102 1.00 36.41 552 THR B O 1
ATOM 8606 N N . ALA B 1 553 ? -26.728 11.938 -13.047 1.00 35.96 553 ALA B N 1
ATOM 8607 C CA . ALA B 1 553 ? -25.361 12.427 -13.241 1.00 35.70 553 ALA B CA 1
ATOM 8608 C C . ALA B 1 553 ? -25.417 13.643 -14.223 1.00 34.50 553 ALA B C 1
ATOM 8609 O O . ALA B 1 553 ? -24.721 14.622 -14.015 1.00 33.93 553 ALA B O 1
ATOM 8611 N N . HIS B 1 554 ? -26.297 13.582 -15.250 1.00 33.91 554 HIS B N 1
ATOM 8612 C CA . HIS B 1 554 ? -26.504 14.674 -16.210 1.00 34.28 554 HIS B CA 1
ATOM 8613 C C . HIS B 1 554 ? -26.984 15.989 -15.515 1.00 32.45 554 HIS B C 1
ATOM 8614 O O . HIS B 1 554 ? -26.339 17.027 -15.660 1.00 32.25 554 HIS B O 1
ATOM 8621 N N . SER B 1 555 ? -28.069 15.923 -14.736 1.00 32.61 555 SER B N 1
ATOM 8622 C CA . SER B 1 555 ? -28.618 17.107 -14.104 1.00 33.06 555 SER B CA 1
ATOM 8623 C C . SER B 1 555 ? -27.822 17.556 -12.853 1.00 33.69 555 SER B C 1
ATOM 8624 O O . SER B 1 555 ? -28.058 18.652 -12.369 1.00 31.69 555 SER B O 1
ATOM 8627 N N . CYS B 1 556 ? -26.920 16.701 -12.313 1.00 33.04 556 CYS B N 1
ATOM 8628 C CA . CYS B 1 556 ? -26.088 17.052 -11.171 1.00 32.45 556 CYS B CA 1
ATOM 8629 C C . CYS B 1 556 ? -24.667 17.420 -11.542 1.00 32.20 556 CYS B C 1
ATOM 8630 O O . CYS B 1 556 ? -23.865 17.743 -10.657 1.00 31.66 556 CYS B O 1
ATOM 8633 N N . ASN B 1 557 ? -24.331 17.402 -12.832 1.00 31.22 557 ASN B N 1
ATOM 8634 C CA . ASN B 1 557 ? -22.974 17.687 -13.271 1.00 31.92 557 ASN B CA 1
ATOM 8635 C C . ASN B 1 557 ? -22.585 19.103 -12.829 1.00 31.81 557 ASN B C 1
ATOM 8636 O O . ASN B 1 557 ? -23.385 20.024 -13.056 1.00 30.91 557 ASN B O 1
ATOM 8641 N N . VAL B 1 558 ? -21.438 19.265 -12.110 1.00 31.14 558 VAL B N 1
ATOM 8642 C CA . VAL B 1 558 ? -21.114 20.571 -11.551 1.00 31.33 558 VAL B CA 1
ATOM 8643 C C . VAL B 1 558 ? -20.848 21.613 -12.624 1.00 30.65 558 VAL B C 1
ATOM 8644 O O . VAL B 1 558 ? -21.182 22.771 -12.416 1.00 30.16 558 VAL B O 1
ATOM 8648 N N . ASN B 1 559 ? -20.292 21.210 -13.777 1.00 29.82 559 ASN B N 1
ATOM 8649 C CA . ASN B 1 559 ? -20.051 22.159 -14.875 1.00 29.56 559 ASN B CA 1
ATOM 8650 C C . ASN B 1 559 ? -21.375 22.640 -15.468 1.00 29.46 559 ASN B C 1
ATOM 8651 O O . ASN B 1 559 ? -21.522 23.821 -15.754 1.00 31.49 559 ASN B O 1
ATOM 8656 N N . ARG B 1 560 ? -22.328 21.730 -15.653 1.00 30.54 560 ARG B N 1
ATOM 8657 C CA . ARG B 1 560 ? -23.646 22.082 -16.158 1.00 29.81 560 ARG B CA 1
ATOM 8658 C C . ARG B 1 560 ? -24.364 22.972 -15.137 1.00 29.10 560 ARG B C 1
ATOM 8659 O O . ARG B 1 560 ? -24.931 23.999 -15.499 1.00 28.71 560 ARG B O 1
ATOM 8667 N N . PHE B 1 561 ? -24.271 22.628 -13.850 1.00 30.91 561 PHE B N 1
ATOM 8668 C CA . PHE B 1 561 ? -24.874 23.444 -12.793 1.00 32.07 561 PHE B CA 1
ATOM 8669 C C . PHE B 1 561 ? -24.303 24.869 -12.743 1.00 31.51 561 PHE B C 1
ATOM 8670 O O . PHE B 1 561 ? -25.068 25.844 -12.646 1.00 30.84 561 PHE B O 1
ATOM 8678 N N . ASN B 1 562 ? -22.956 24.984 -12.869 1.00 30.73 562 ASN B N 1
ATOM 8679 C CA . ASN B 1 562 ? -22.181 26.218 -12.907 1.00 31.09 562 ASN B CA 1
ATOM 8680 C C . ASN B 1 562 ? -22.712 27.108 -14.051 1.00 30.05 562 ASN B C 1
ATOM 8681 O O . ASN B 1 562 ? -23.084 28.256 -13.814 1.00 30.32 562 ASN B O 1
ATOM 8686 N N . VAL B 1 563 ? -22.777 26.564 -15.285 1.00 29.94 563 VAL B N 1
ATOM 8687 C CA . VAL B 1 563 ? -23.302 27.265 -16.441 1.00 29.70 563 VAL B CA 1
ATOM 8688 C C . VAL B 1 563 ? -24.774 27.678 -16.213 1.00 31.75 563 VAL B C 1
ATOM 8689 O O . VAL B 1 563 ? -25.111 28.845 -16.432 1.00 32.73 563 VAL B O 1
ATOM 8693 N N . ALA B 1 564 ? -25.604 26.773 -15.678 1.00 32.30 564 ALA B N 1
ATOM 8694 C CA . ALA B 1 564 ? -27.028 27.098 -15.461 1.00 32.65 564 ALA B CA 1
ATOM 8695 C C . ALA B 1 564 ? -27.241 28.365 -14.608 1.00 33.41 564 ALA B C 1
ATOM 8696 O O . ALA B 1 564 ? -27.905 29.304 -15.067 1.00 33.72 564 ALA B O 1
ATOM 8698 N N . ILE B 1 565 ? -26.617 28.440 -13.427 1.00 33.03 565 ILE B N 1
ATOM 8699 C CA . ILE B 1 565 ? -26.884 29.548 -12.515 1.00 32.97 565 ILE B CA 1
ATOM 8700 C C . ILE B 1 565 ? -26.100 30.816 -12.820 1.00 32.81 565 ILE B C 1
ATOM 8701 O O . ILE B 1 565 ? -26.541 31.876 -12.408 1.00 33.33 565 ILE B O 1
ATOM 8706 N N . THR B 1 566 ? -25.010 30.741 -13.609 1.00 31.40 566 THR B N 1
ATOM 8707 C CA . THR B 1 566 ? -24.254 31.933 -13.993 1.00 30.79 566 THR B CA 1
ATOM 8708 C C . THR B 1 566 ? -24.800 32.598 -15.279 1.00 31.03 566 THR B C 1
ATOM 8709 O O . THR B 1 566 ? -24.130 33.462 -15.834 1.00 32.06 566 THR B O 1
ATOM 8713 N N . ARG B 1 567 ? -25.982 32.206 -15.757 1.00 30.04 567 ARG B N 1
ATOM 8714 C CA . ARG B 1 567 ? -26.616 32.893 -16.879 1.00 30.84 567 ARG B CA 1
ATOM 8715 C C . ARG B 1 567 ? -27.307 34.196 -16.363 1.00 31.56 567 ARG B C 1
ATOM 8716 O O . ARG B 1 567 ? -27.531 35.109 -17.140 1.00 34.50 567 ARG B O 1
ATOM 8724 N N . ALA B 1 568 ? -27.639 34.273 -15.051 1.00 32.25 568 ALA B N 1
ATOM 8725 C CA . ALA B 1 568 ? -28.384 35.366 -14.430 1.00 33.23 568 ALA B CA 1
ATOM 8726 C C . ALA B 1 568 ? -27.574 36.606 -14.084 1.00 33.59 568 ALA B C 1
ATOM 8727 O O . ALA B 1 568 ? -26.559 36.539 -13.388 1.00 33.86 568 ALA B O 1
ATOM 8729 N N . LYS B 1 569 ? -28.100 37.751 -14.501 1.00 34.72 569 LYS B N 1
ATOM 8730 C CA . LYS B 1 569 ? -27.560 39.061 -14.175 1.00 35.25 569 LYS B CA 1
ATOM 8731 C C . LYS B 1 569 ? -28.206 39.615 -12.899 1.00 35.77 569 LYS B C 1
ATOM 8732 O O . LYS B 1 569 ? -27.565 40.376 -12.181 1.00 35.50 569 LYS B O 1
ATOM 8738 N N . VAL B 1 570 ? -29.483 39.301 -12.639 1.00 35.42 570 VAL B N 1
ATOM 8739 C CA . VAL B 1 570 ? -30.186 39.892 -11.508 1.00 35.16 570 VAL B CA 1
ATOM 8740 C C . VAL B 1 570 ? -30.765 38.878 -10.517 1.00 33.92 570 VAL B C 1
ATOM 8741 O O . VAL B 1 570 ? -30.447 38.936 -9.332 1.00 35.32 570 VAL B O 1
ATOM 8745 N N . GLY B 1 571 ? -31.626 37.992 -10.993 1.00 32.80 571 GLY B N 1
ATOM 8746 C CA . GLY B 1 571 ? -32.265 37.022 -10.138 1.00 32.67 571 GLY B CA 1
ATOM 8747 C C . GLY B 1 571 ? -32.288 35.632 -10.744 1.00 31.37 571 GLY B C 1
ATOM 8748 O O . GLY B 1 571 ? -32.223 35.442 -11.970 1.00 31.36 571 GLY B O 1
ATOM 8749 N N . ILE B 1 572 ? -32.437 34.666 -9.881 1.00 30.11 572 ILE B N 1
ATOM 8750 C CA . ILE B 1 572 ? -32.548 33.276 -10.274 1.00 29.62 572 ILE B CA 1
ATOM 8751 C C . ILE B 1 572 ? -33.419 32.550 -9.289 1.00 30.73 572 ILE B C 1
ATOM 8752 O O . ILE B 1 572 ? -33.385 32.855 -8.096 1.00 31.07 572 ILE B O 1
ATOM 8757 N N . LEU B 1 573 ? -34.247 31.626 -9.801 1.00 29.38 573 LEU B N 1
ATOM 8758 C CA . LEU B 1 573 ? -35.064 30.750 -8.997 1.00 29.04 573 LEU B CA 1
ATOM 8759 C C . LEU B 1 573 ? -34.602 29.338 -9.382 1.00 28.36 573 LEU B C 1
ATOM 8760 O O . LEU B 1 573 ? -34.643 28.990 -10.556 1.00 28.45 573 LEU B O 1
ATOM 8765 N N . CYS B 1 574 ? -34.136 28.542 -8.417 1.00 27.54 574 CYS B N 1
ATOM 8766 C CA . CYS B 1 574 ? -33.717 27.170 -8.679 1.00 27.17 574 CYS B CA 1
ATOM 8767 C C . CYS B 1 574 ? -34.642 26.202 -7.998 1.00 26.98 574 CYS B C 1
ATOM 8768 O O . CYS B 1 574 ? -34.677 26.204 -6.771 1.00 27.63 574 CYS B O 1
ATOM 8771 N N . ILE B 1 575 ? -35.382 25.386 -8.762 1.00 27.15 575 ILE B N 1
ATOM 8772 C CA . ILE B 1 575 ? -36.223 24.304 -8.222 1.00 28.24 575 ILE B CA 1
ATOM 8773 C C . ILE B 1 575 ? -35.330 23.073 -8.362 1.00 29.82 575 ILE B C 1
ATOM 8774 O O . ILE B 1 575 ? -35.079 22.587 -9.476 1.00 29.76 575 ILE B O 1
ATOM 8779 N N . MET B 1 576 ? -34.852 22.567 -7.222 1.00 31.07 576 MET B N 1
ATOM 8780 C CA . MET B 1 576 ? -33.860 21.504 -7.126 1.00 31.26 576 MET B CA 1
ATOM 8781 C C . MET B 1 576 ? -34.410 20.152 -6.755 1.00 31.58 576 MET B C 1
ATOM 8782 O O . MET B 1 576 ? -35.349 20.006 -5.969 1.00 33.93 576 MET B O 1
ATOM 8787 N N . SER B 1 577 ? -33.793 19.148 -7.318 1.00 32.25 577 SER B N 1
ATOM 8788 C CA . SER B 1 577 ? -34.083 17.745 -7.047 1.00 33.57 577 SER B CA 1
ATOM 8789 C C . SER B 1 577 ? -32.988 17.162 -6.141 1.00 34.70 577 SER B C 1
ATOM 8790 O O . SER B 1 577 ? -33.260 16.259 -5.357 1.00 38.08 577 SER B O 1
ATOM 8793 N N . ASP B 1 578 ? -31.746 17.635 -6.309 1.00 35.21 578 ASP B N 1
ATOM 8794 C CA . ASP B 1 578 ? -30.571 17.147 -5.634 1.00 35.76 578 ASP B CA 1
ATOM 8795 C C . ASP B 1 578 ? -30.310 17.887 -4.355 1.00 35.19 578 ASP B C 1
ATOM 8796 O O . ASP B 1 578 ? -30.060 19.089 -4.409 1.00 34.67 578 ASP B O 1
ATOM 8801 N N . ARG B 1 579 ? -30.306 17.174 -3.221 1.00 36.23 579 ARG B N 1
ATOM 8802 C CA . ARG B 1 579 ? -30.031 17.750 -1.904 1.00 38.82 579 ARG B CA 1
ATOM 8803 C C . ARG B 1 579 ? -28.648 18.391 -1.807 1.00 36.51 579 ARG B C 1
ATOM 8804 O O . ARG B 1 579 ? -28.528 19.471 -1.240 1.00 35.85 579 ARG B O 1
ATOM 8812 N N . ASP B 1 580 ? -27.618 17.736 -2.351 1.00 36.66 580 ASP B N 1
ATOM 8813 C CA . ASP B 1 580 ? -26.223 18.217 -2.368 1.00 37.41 580 ASP B CA 1
ATOM 8814 C C . ASP B 1 580 ? -26.129 19.627 -3.043 1.00 35.24 580 ASP B C 1
ATOM 8815 O O . ASP B 1 580 ? -25.754 20.594 -2.386 1.00 35.21 580 ASP B O 1
ATOM 8820 N N . LEU B 1 581 ? -26.500 19.750 -4.334 1.00 33.80 581 LEU B N 1
ATOM 8821 C CA . LEU B 1 581 ? -26.442 21.034 -5.028 1.00 34.05 581 LEU B CA 1
ATOM 8822 C C . LEU B 1 581 ? -27.386 22.060 -4.401 1.00 33.90 581 LEU B C 1
ATOM 8823 O O . LEU B 1 581 ? -27.008 23.235 -4.287 1.00 33.02 581 LEU B O 1
ATOM 8828 N N . TYR B 1 582 ? -28.568 21.610 -3.892 1.00 33.78 582 TYR B N 1
ATOM 8829 C CA . TYR B 1 582 ? -29.482 22.518 -3.212 1.00 34.79 582 TYR B CA 1
ATOM 8830 C C . TYR B 1 582 ? -28.781 23.119 -1.961 1.00 35.29 582 TYR B C 1
ATOM 8831 O O . TYR B 1 582 ? -28.833 24.314 -1.761 1.00 34.42 582 TYR B O 1
ATOM 8840 N N . ASP B 1 583 ? -28.104 22.284 -1.154 1.00 37.26 583 ASP B N 1
ATOM 8841 C CA . ASP B 1 583 ? -27.423 22.756 0.057 1.00 37.64 583 ASP B CA 1
ATOM 8842 C C . ASP B 1 583 ? -26.248 23.665 -0.248 1.00 38.86 583 ASP B C 1
ATOM 8843 O O . ASP B 1 583 ? -25.957 24.537 0.556 1.00 40.99 583 ASP B O 1
ATOM 8848 N N . LYS B 1 584 ? -25.608 23.494 -1.428 1.00 37.32 584 LYS B N 1
ATOM 8849 C CA . LYS B 1 584 ? -24.503 24.330 -1.890 1.00 36.48 584 LYS B CA 1
ATOM 8850 C C . LYS B 1 584 ? -24.963 25.706 -2.407 1.00 35.65 584 LYS B C 1
ATOM 8851 O O . LYS B 1 584 ? -24.171 26.653 -2.372 1.00 37.68 584 LYS B O 1
ATOM 8857 N N . LEU B 1 585 ? -26.219 25.823 -2.873 1.00 34.73 585 LEU B N 1
ATOM 8858 C CA . LEU B 1 585 ? -26.721 27.119 -3.356 1.00 34.25 585 LEU B CA 1
ATOM 8859 C C . LEU B 1 585 ? -26.796 28.140 -2.176 1.00 35.24 585 LEU B C 1
ATOM 8860 O O . LEU B 1 585 ? -27.532 27.910 -1.198 1.00 35.84 585 LEU B O 1
ATOM 8865 N N . GLN B 1 586 ? -26.072 29.276 -2.281 1.00 35.62 586 GLN B N 1
ATOM 8866 C CA . GLN B 1 586 ? -26.094 30.303 -1.241 1.00 36.76 586 GLN B CA 1
ATOM 8867 C C . GLN B 1 586 ? -27.225 31.276 -1.552 1.00 36.50 586 GLN B C 1
ATOM 8868 O O . GLN B 1 586 ? -27.019 32.467 -1.783 1.00 37.45 586 GLN B O 1
ATOM 8874 N N . PHE B 1 587 ? -28.441 30.709 -1.636 1.00 36.68 587 PHE B N 1
ATOM 8875 C CA . PHE B 1 587 ? -29.651 31.421 -1.995 1.00 37.47 587 PHE B CA 1
ATOM 8876 C C . PHE B 1 587 ? -30.610 31.360 -0.840 1.00 37.81 587 PHE B C 1
ATOM 8877 O O . PHE B 1 587 ? -30.499 30.494 0.032 1.00 40.49 587 PHE B O 1
ATOM 8885 N N . THR B 1 588 ? -31.600 32.242 -0.874 1.00 37.94 588 THR B N 1
ATOM 8886 C CA . THR B 1 588 ? -32.676 32.256 0.084 1.00 39.18 588 THR B CA 1
ATOM 8887 C C . THR B 1 588 ? -33.598 31.078 -0.261 1.00 38.77 588 THR B C 1
ATOM 8888 O O . THR B 1 588 ? -34.014 30.961 -1.413 1.00 38.26 588 THR B O 1
ATOM 8892 N N . SER B 1 589 ? -33.924 30.215 0.715 1.00 40.97 589 SER B N 1
ATOM 8893 C CA . SER B 1 589 ? -34.851 29.126 0.448 1.00 42.62 589 SER B CA 1
ATOM 8894 C C . SER B 1 589 ? -36.294 29.582 0.556 1.00 45.16 589 SER B C 1
ATOM 8895 O O . SER B 1 589 ? -36.628 30.438 1.377 1.00 44.43 589 SER B O 1
ATOM 8898 N N . LEU B 1 590 ? -37.115 29.093 -0.353 1.00 46.14 590 LEU B N 1
ATOM 8899 C CA . LEU B 1 590 ? -38.526 29.397 -0.366 1.00 50.35 590 LEU B CA 1
ATOM 8900 C C . LEU B 1 590 ? -39.259 28.145 0.126 1.00 53.01 590 LEU B C 1
ATOM 8901 O O . LEU B 1 590 ? -38.815 27.013 -0.122 1.00 52.78 590 LEU B O 1
ATOM 8906 N N . GLU B 1 591 ? -40.405 28.342 0.783 1.00 60.02 591 GLU B N 1
ATOM 8907 C CA . GLU B 1 591 ? -41.223 27.225 1.229 1.00 64.68 591 GLU B CA 1
ATOM 8908 C C . GLU B 1 591 ? -42.085 26.708 0.032 1.00 70.20 591 GLU B C 1
ATOM 8909 O O . GLU B 1 591 ? -42.407 27.482 -0.885 1.00 67.73 591 GLU B O 1
ATOM 8911 N N . ILE B 1 592 ? -42.425 25.399 0.034 1.00 77.05 592 ILE B N 1
ATOM 8912 C CA . ILE B 1 592 ? -43.242 24.770 -1.017 1.00 81.75 592 ILE B CA 1
ATOM 8913 C C . ILE B 1 592 ? -44.737 24.972 -0.788 1.00 85.22 592 ILE B C 1
ATOM 8914 O O . ILE B 1 592 ? -45.286 24.443 0.189 1.00 87.78 592 ILE B O 1
ATOM 8919 N N . PRO B 1 593 ? -45.437 25.634 -1.731 1.00 88.35 593 PRO B N 1
ATOM 8920 C CA . PRO B 1 593 ? -46.896 25.822 -1.570 1.00 87.40 593 PRO B CA 1
ATOM 8921 C C . PRO B 1 593 ? -47.718 24.541 -1.778 1.00 88.26 593 PRO B C 1
ATOM 8922 O O . PRO B 1 593 ? -47.525 23.539 -1.086 1.00 86.01 593 PRO B O 1
#

Nearest PDB structures (foldseek):
  7nio-assembly1_A  TM=9.925E-01  e=0.000E+00  Severe acute respiratory syndrome coronavirus 2
  7nio-assembly1_E  TM=9.708E-01  e=0.000E+00  Severe acute respiratory syndrome coronavirus 2
  5rl6-assembly1_A  TM=9.738E-01  e=0.000E+00  Severe acute respiratory syndrome coronavirus 2
  7egq-assembly1_E  TM=8.643E-01  e=0.000E+00  Severe acute respiratory syndrome coronavirus 2
  7cyq-assembly1_F  TM=9.864E-01  e=2.932E-97  Severe acute respiratory syndrome coronavirus 2

B-factor: mean 57.81, std 24.46, range [25.84, 153.41]

InterPro domains:
  IPR001205 RNA-directed RNA polymerase, C-terminal domain [PF00680] (4889-5173)
  IPR002589 Macro domain [PF01661] (1058-1164)
  IPR002589 Macro domain [PS51154] (1025-1194)
  IPR002589 Macro domain [SM00506] (1037-1165)
  IPR007094 RNA-directed RNA polymerase, catalytic domain [PS50507] (5004-5166)
  IPR008740 Peptidase C30, coronavirus [PF05409] (3292-3575)
  IPR008740 Peptidase C30, coronavirus [PS51442] (3264-3569)
  IPR008740 Peptidase C30, coronavirus [cd21666] (3267-3563)
  IPR009003 Peptidase S1, PA clan [SSF50494] (3266-3563)
  IPR009461 Non-structural protein NSP16, coronavirus-like [PF06460] (6800-7095)
  IPR009466 Non-structural protein 14, coronavirus [PF06471] (5929-6449)
  IPR009469 RNA-dependent RNA polymerase, N-terminal, coronavirus [PF06478] (4407-4758)
  IPR013016 Peptidase C16, coronavirus [PF08715] (1564-1882)
  IPR013016 Peptidase C16, coronavirus [PS51124] (1634-1898)
  IPR014822 Non-structural protein NSP9, coronavirus [PF08710] (4141-4253)
  IPR014822 Non-structural protein NSP9, coronavirus [PS51951] (4141-4253)
  IPR014828 Non-structural protein NSP7, coronavirus [PF08716] (3860-3942)
  IPR014828 Non-structural protein NSP7, coronavirus [PS51949] (3860-3942)
  IPR014829 Non-structural protein NSP8, coronavirus [PF08717] (3943-4140)
  IPR014829 Non-structural protein NSP8, coronavirus [PS51950] (3943-4140)

Foldseek 3Di:
DWFAALPPGQTWQKFQPLFPVRGRHFFLAVLVQLVPAVGFWIGGVHTQAAPPPPDGRRGLQQWWCQPPHIHGPVDHDPPIGRLHDDSTGDTPRHHPLNNCLRPDLLQALVNLVSLQPDDQSSVLVSVLSLLLSVLVVLVQAWKWFFQACDDQFKGATDTDPPGHHDDADPLFWKCKLVQAIWGWDDNIITIGGQHRDPDDGGIIIGGDRDDRDGFDFTLDDDKDFAPFQPPFDFDPPQDPLCPVCVVVLRRQRGMQEFEEAEAFQLQQLVNVLSNCRGRVQWQEEEEEADLVFLQLNVVSCVVPPDLQLEEEEAPPSHHHDHDDSHHYPPLPRSYYRYYLVRAAQEETQEYEYEQQQADASSSSRSCVRRYHYSGYYYYHHLLAHYHDSVSHDHDDHHSLSSYNSSVCCVPVRGRHYSAERAFAEVLLQCLLCVLPVVVRHHYPHHHLLQEEEEEDQADWDDPPNFIAHVVLLVVVVVVCVVPVVCLQEEEEEQGSVNQVVSCVRNVHHYDYLVRLAPAADQEYEYELRHPDCSSPVSNSVSSRSSNHRRHYYYHDHDPVSRVSRSHHYDDD/DAAALVFRFGWQKFQPLQPVRGGHFFQRLLVLLVPAVGFWIAGVHTQAAPPPPDGRRGLQQWWCQPPHIHGPVDHDPPIGRQHDPNTGDTPRNVRDDHDPPCPLVNCLRPPLLQALVNLVSLFPDDQSSVQVSQLSLLSSVLVVLVQAWKWFFAACPDPQATDTDTDPPGHHDDQDPLQKKWKWDDDPPHIDTPFIWGWDVPNIGIDTPDDDPDDGGIIIGRDGDDRDGFDFTLDDDKDFAPFQPPFDFDPDADPLCVVCLVVLRRQRGMQEFEEAEAFQLQQLVNVLSNCVGRVQWQEEEEEADLVVLQVNVVNCVVPPDLQLEEEEDDVRDHDDSHHYPPLPRSYYGYYLVRAAQEETQEYEYEQQQADASSSSRSCRRRYHYSGYYYYHHLLAHYHDSVSHDHDDHHSLSSYNSSVCCVPVNGRHYSAERAFAEVLLQCLLLVLPVVVRHHYPHHHLLQEEEEEDQADWDDDDHWIARVVLLVQVLVVCVVVVVCLQEEEEEQTPVNQVVSCVRSVHHYDYLVRLAPAADQEYEYELRHPDCSSPVSNSVSSRSSNHRRHYYYHDHDPVSRVSRSHHYDYGD

Solvent-accessible surface area: 49971 Å² total; per-residue (Å²): 70,82,15,42,1,27,31,63,79,54,96,0,0,0,42,0,14,46,3,84,63,129,9,48,0,10,4,50,13,0,42,59,0,0,93,79,18,100,19,59,59,0,19,11,117,79,64,3,41,7,77,12,134,87,32,126,40,67,39,0,46,99,1,49,32,10,61,95,32,22,49,7,65,100,89,73,47,133,160,24,146,57,2,20,45,152,33,69,0,90,11,92,132,104,56,116,57,0,20,43,2,11,69,32,85,0,32,54,8,44,20,4,59,33,7,8,64,8,75,58,89,6,27,16,10,0,8,22,4,24,56,7,30,37,27,68,86,59,115,40,36,5,70,0,47,3,57,92,50,76,50,109,148,62,0,43,34,54,70,66,138,85,80,63,165,4,62,53,16,69,101,36,54,2,22,0,84,151,21,14,44,1,30,2,67,57,176,61,13,67,22,53,28,44,16,109,44,91,12,73,96,48,29,88,2,53,11,42,54,138,98,13,72,94,24,96,14,42,0,22,26,106,62,79,128,52,154,59,45,58,23,6,157,54,38,176,142,34,58,130,93,1,46,100,10,46,73,35,0,76,87,1,0,62,12,37,21,0,3,0,20,0,0,2,17,14,28,42,34,34,0,0,0,0,0,1,49,9,1,56,53,5,41,0,0,0,0,0,37,43,18,73,13,0,28,53,0,0,99,54,0,63,145,42,9,61,90,108,65,1,0,0,14,40,32,74,174,44,83,93,109,21,14,89,128,8,59,75,61,24,18,83,43,35,4,0,0,0,1,2,99,22,6,30,105,21,88,8,30,0,2,0,0,15,36,0,1,51,0,37,12,21,14,1,0,13,1,4,33,76,0,147,9,88,1,3,0,3,0,2,3,1,8,12,2,28,14,85,30,78,13,31,107,105,55,87,23,98,21,47,33,5,0,2,0,0,56,41,7,105,74,138,25,40,48,6,73,18,22,66,1,131,31,0,1,10,11,0,0,55,3,0,5,55,33,28,11,104,85,124,2,114,38,108,75,123,118,33,75,56,0,36,21,10,50,70,102,32,89,72,62,105,50,146,94,32,1,20,0,127,39,0,0,14,14,0,105,75,15,23,96,160,45,80,63,8,185,116,0,14,0,0,0,9,21,34,5,0,4,43,17,0,51,183,75,26,63,9,83,48,52,24,0,60,70,0,21,60,44,82,44,38,21,0,0,2,0,0,0,4,85,60,73,68,2,31,46,62,8,29,1,0,0,0,0,1,2,0,66,45,0,0,0,0,0,0,2,21,128,82,4,21,90,93,3,84,16,75,65,50,173,148,102,21,52,4,9,43,30,111,15,103,0,3,0,56,0,15,40,4,94,52,133,8,52,0,0,0,15,0,0,50,51,0,0,93,64,18,98,19,56,55,0,19,15,94,76,66,2,40,7,75,11,133,88,30,126,42,66,39,0,50,98,0,40,20,10,46,168,34,21,45,8,161,100,89,69,46,134,158,26,90,60,3,16,42,153,35,62,0,78,10,86,72,49,149,80,35,134,22,42,124,75,12,93,58,0,20,42,1,12,70,35,83,0,33,56,8,43,22,7,59,39,11,6,67,11,94,64,89,8,27,5,5,0,9,12,6,21,66,11,31,35,25,85,87,56,98,36,33,4,67,0,42,1,144,85,54,82,60,125,45,60,0,51,21,50,30,65,142,88,86,80,157,4,34,31,29,72,87,33,63,2,0,0,36,14,111,27,113,128,36,109,13,75,13,21,71,2,31,6,57,108,72,64,10,51,33,66,35,68,52,133,37,87,8,91,90,27,2,38,0,49,7,30,38,122,68,10,74,74,13,96,14,44,0,26,26,109,62,81,130,54,114,163,45,57,24,6,157,60,32,181,134,57,46,129,91,1,59,98,9,38,78,33,0,70,77,0,0,64,5,40,19,1,4,0,14,0,0,2,18,17,31,44,33,38,0,0,0,0,0,1,50,12,0,69,86,5,39,0,0,0,0,0,38,48,40,73,14,0,29,56,0,0,95,50,0,56,139,41,9,73,86,88,79,0,0,0,12,46,68,110,140,172,23,12,121,122,8,95,68,52,32,42,153,31,34,8,0,0,0,1,4,135,20,6,25,115,22,88,9,29,0,1,0,0,16,47,0,1,54,0,36,13,17,20,2,0,28,1,17,46,67,1,64,9,88,1,8,1,2,0,3,3,1,7,13,4,28,14,64,30,68,11,31,107,104,59,64,18,88,18,51,35,6,0,3,0,0,58,40,7,99,76,134,26,32,46,4,51,16,24,58,1,144,30,0,1,10,14,0,0,50,2,0,5,55,31,23,3,114,97,97,2,119,37,103,75,126,136,32,75,58,1,37,21,5,55,61,101,31,87,68,65,134,40,129,57,14,2,22,0,129,38,0,0,14,12,0,118,70,8,8,74,132,44,80,63,12,127,123,0,13,0,0,0,10,26,27,10,0,6,40,17,0,53,92,75,26,61,8,82,41,54,32,0,58,62,0,26,66,43,82,42,57,20,0,0,2,0,0,0,4,82,58,75,72,2,30,38,60,6,30,2,0,0,0,0,1,3,0,63,46,0,0,0,0,0,0,1,19,146,82,4,28,84,94,3,91,16,77,66,52,95,92,106